Protein 2DU3 (pdb70)

Solvent-accessible surface area: 49743 Å² total

B-factor: mean 89.41, std 48.48, range [22.57, 200.54]

Sequence (999 aa):
MKFDPQKYRELAEKDFEAAWKAGKEILAERSPNELYPRVGFSFGKEHPLFATIQRLREAYLSIGFSEVVNPLIVEDVHVKKQFGREALAVLDRCFYLATLPKPNVGISAEKIRQIEAITKREVDSKPLQEIFHRYKKGEIDGDDLSYLIAEVLDVDDITAVKILDEVFPEFKELKPISSTLTLRSHMTTGWFITLSHIADKLPLPIKLFSIDRCFRREQGEDATRLYTYFSASCVLVDEELSVDDGKAVAEALLRQFGFENFRFRKDEKRSKYYIPDTQTEVFAFHPKLVGSSTKYSDGWIEIATFGIYSPTALAEYDIPYPVMNLGLGVERLAMILYGYDDVRKMVYPQIHGEIKLSDLDIAREIKVKEVPQTAVGLKIAQSIVETAEKHASEPSPCSFLAFEGEMMGRNVRVYVVEEEENTKLCGPAYANEVVVYKGDIYGIPKTKKWRSFFEEGVPTGIRYIDGFAYYAARKVEEAAMREQEEVKVKARIVENLSDINLYIHENVRRYILWKKGKIDVRGPLFVTVKAEIEMKFDPQKYRELAEKDFEAAWKAGKEILAERSPNELYPRVGFSFGKEHPLFATIQRLREAYLSIGFSEVVNPLIVEDVHVKKQFGREALAVLDRCFYLATLPKPNLKPISSTLTLRSHMTTGWFITLSHIADKLPLPIKLFSIDRCFRREQGEDATRLYTYFSASCVLVDEELSVDDGKAVAEALLRQFGFENFRFRKDEKRSKYYIPDTQTEVFAFHPKLVGSSTKYSDGWIEIATFGIYSPTALAEYDIPYPVMNLGLGVERLAMILYGYDDVRKMVYPQIHGEIKLSDLDIAREIKVKEVPQTAVGLKIAQSIVETAEKHASEPSPCSFLAFEGEMMGRNVRVYVVEEEENTKLCGPAYANEVVVYKGDIYGIPKTKKWRSFFEEGVPTGIRYIDGFAYYAARKVEEAAMREQEEVKVKARIVENLSDINLYIHENVRRYILWKKGKIDVRGPLFVTVKAEIE

Secondary structure (DSSP, 8-state):
----HHHHHHHHHH-HHHHHHHGGGGS----GGGSTTSS--------HHHHHHHHHHHHHHHTT-EE-----EEETHHHHHHHGGGHHHHHTTS-EEEEPPPP-TTGGGTTTTTTS----SS---S-TTTTTTHHHHS--SGGGTTTTTTSSS-SGGGSHHHHHHTT-TTTTT---EEEEEEE-SSHHHHHHHHHHTTTTTSPSSEEEEEEEEEE---TT-SSS--SEEEEEEEEEE-SS--HHHHHHHHHHHHGGGT--EEEEEE-TT--TTB-TTT-EEEEEEEEEEET-SSS-TEEEEEEEEEEEB-HHHHHTTT--S-EEEEEEEHHHHHHHHTT-S-HHHHH-TTTTT-----HHHHHHH-EESS--SSHHHHHHHHHHHHHHHHSSSPBSSEEEEEEEEESSSSEEEEEEEE-SSSSBSS-TTTT-EEEEETTEEEEE---GGGHHHHHHSEEEEEEHHHHHHHHHHHHHHHHTTTT-SEEEEEEEEE-SGGGGTEE--HHHHHHHHHTT--EE--EEEEEEEEEEE-/----HHHHHHHHHH-HHHHHHHGGGGS----GGGSTTSS--------HHHHHHHHHHHHHHHTTPEE-----EEETHHHHHHHGGGHHHHHTTS-EEEE--------EEEEEEE-SSTHHHHHHHHHTTTTTSPSPEEEEEEEEEE--STT-SSS--SEEEEEEEEEE-SS--HHHHHHHHHHHHHTTT--EEEEEE-TT--TTB-TT--EEEEEE-GGGTT-SSGGGGSEEEEEEEEEB-HHHHHTTT--S-EEEEEEEHHHHHHHHHT-S-HHHHH-TTTTT-----HHHHHHT-EESS--SSHHHHHHHHHHHHHHHHHSSSBSSEEEEEEEEEETTEEEEEEEEE-SSSSBSS-TTTT-EEEEETTEEEEE---GGGHHHHHHSEEEEEEHHHHHHHHHHHHHHHHHTTT-SEEEEEEEEE-SSGGGTEE--HHHHHHHHHTT--EE--EEEEEEEEEEE-

Foldseek 3Di:
DDDDPVVLVVCCVPPVVVSVVCVCVVDDDDFFCRDPPLDDDDDDDDALLVVLVVVLVVLLVVVPAAEDDFDFKAQLVLLCLQFPPCSVVQCVFWDFDWAWAFFDCDDVPPVVAVVDDQDDPPLDFDDVVVVNVCSNPDDDDLCLQPCEVPPSNDGGVPCSVVVCVVRPCRVVPIDIDTDRITGAQACVSGVLVVCLVPLPPDDPWHKHWYWDKTATHDPNDVQGHDGMFIKGKMKTWHADDALVVVVVSCCSRVVSLAWDDKDKDFDPCQGRQFDGRFWIWMKTFHPLQDCNPDPSNVRIDGFWIKGKTDVSSSVSSPNPTIMIMIIGTSLVSSCSSVPHDGSCCSRPVVVVVNDDDALSRVLNQKGFQFAAPDPVLSVQLVQQVVVCVVFVFAFPFDKDFRDWADDPNWTKTKMKGAHDGPGGSWFPQQFFWWWGDPLETAGGDPDPVCPVRVPHTGTSPAHLSSSVSRVVSNQVNVCVVVVHFKDKDWQFKDDFLVSSSIDGDPVSVVVSVSVVYYYHHTGTTTIMMMMGID/DDDDPVCLVVVCVVPVVVSVVCVVVPDDDDFFCVDPPLDDDDDDDDALLVVLVVLLVVLLVVVPAAEDDFDFKAQLVLLCLQQPPCSVVVCVFWDFDWDDDPPCPDTHTDRITGAAACVSGVLVVCLVPLVPDDPWHKHWYWDKGATCVVVDVQVHDGMFIKTKMKTWDADDALVVVVVSCCSSCVSLAWDDKDKDFDVVQGRQFDGRSKIWIKTFHPLQQCPPDPCNPRIDTWWIKGKTDCSNSVVSPNDTIMIMIIGTSLVSSCSSVPHDDSCCRPPVVVVVNDDDALSRQLNQKGFQFAAPDPVLRVQLVQLVVVCVPQQAPFPQDKDWRDWQDDPPWIKIKMKGDHDHGDGSWFPQQFFFWWGDPLEIETGDPDPVCVCRPVVTGTNPAHQSNSQSRVVSNVVVVCVVVVHFKDKDWAFKDDFQVSRRIDGDPVSVVVSVSVPYYYYHIGTGGIIMMMTID

Structure (mmCIF, N/CA/C/O backbone):
data_2DU3
#
_entry.id   2DU3
#
_cell.length_a   149.115
_cell.length_b   149.115
_cell.length_c   153.909
_cell.angle_alpha   90.00
_cell.angle_beta   90.00
_cell.angle_gamma   120.00
#
_symmetry.space_group_name_H-M   'P 31 2 1'
#
loop_
_entity.id
_entity.type
_entity.pdbx_description
1 polymer tRNA
2 polymer 'O-phosphoseryl-tRNA synthetase'
3 non-polymer PHOSPHOSERINE
4 water water
#
loop_
_atom_site.group_PDB
_atom_site.id
_atom_site.type_symbol
_atom_site.label_atom_id
_atom_site.label_alt_id
_atom_site.label_comp_id
_atom_site.label_asym_id
_atom_site.label_entity_id
_atom_site.label_seq_id
_atom_site.pdbx_PDB_ins_code
_atom_site.Cartn_x
_atom_site.Cartn_y
_atom_site.Cartn_z
_atom_site.occupancy
_atom_site.B_iso_or_equiv
_atom_site.auth_seq_id
_atom_site.auth_comp_id
_atom_site.auth_asym_id
_atom_site.auth_atom_id
_atom_site.pdbx_PDB_model_num
ATOM 1521 N N . MET B 2 1 ? 33.831 31.658 10.429 1.00 60.87 1 MET A N 1
ATOM 1522 C CA . MET B 2 1 ? 33.048 31.398 11.671 1.00 61.91 1 MET A CA 1
ATOM 1523 C C . MET B 2 1 ? 33.775 31.876 12.925 1.00 59.95 1 MET A C 1
ATOM 1524 O O . MET B 2 1 ? 34.997 32.057 12.923 1.00 59.29 1 MET A O 1
ATOM 1529 N N . LYS B 2 2 ? 33.030 32.085 14.004 1.00 52.59 2 LYS A N 1
ATOM 1530 C CA . LYS B 2 2 ? 33.679 32.491 15.233 1.00 56.93 2 LYS A CA 1
ATOM 1531 C C . LYS B 2 2 ? 34.273 31.255 15.907 1.00 57.95 2 LYS A C 1
ATOM 1532 O O . LYS B 2 2 ? 33.921 30.120 15.579 1.00 59.40 2 LYS A O 1
ATOM 1538 N N . PHE B 2 3 ? 35.190 31.487 16.834 1.00 49.71 3 PHE A N 1
ATOM 1539 C CA . PHE B 2 3 ? 35.878 30.414 17.520 1.00 39.51 3 PHE A CA 1
ATOM 1540 C C . PHE B 2 3 ? 36.008 30.799 18.960 1.00 42.70 3 PHE A C 1
ATOM 1541 O O . PHE B 2 3 ? 35.662 31.916 19.329 1.00 54.20 3 PHE A O 1
ATOM 1549 N N . ASP B 2 4 ? 36.530 29.890 19.778 1.00 52.74 4 ASP A N 1
ATOM 1550 C CA . ASP B 2 4 ? 36.682 30.175 21.204 1.00 53.54 4 ASP A CA 1
ATOM 1551 C C . ASP B 2 4 ? 38.075 30.676 21.569 1.00 45.44 4 ASP A C 1
ATOM 1552 O O . ASP B 2 4 ? 39.077 29.990 21.368 1.00 48.56 4 ASP A O 1
ATOM 1557 N N . PRO B 2 5 ? 38.158 31.896 22.090 1.00 47.30 5 PRO A N 1
ATOM 1558 C CA . PRO B 2 5 ? 39.476 32.416 22.461 1.00 58.64 5 PRO A CA 1
ATOM 1559 C C . PRO B 2 5 ? 40.233 31.561 23.480 1.00 54.90 5 PRO A C 1
ATOM 1560 O O . PRO B 2 5 ? 41.376 31.192 23.230 1.00 48.54 5 PRO A O 1
ATOM 1564 N N . GLN B 2 6 ? 39.596 31.238 24.607 1.00 54.05 6 GLN A N 1
ATOM 1565 C CA . GLN B 2 6 ? 40.241 30.432 25.647 1.00 57.01 6 GLN A CA 1
ATOM 1566 C C . GLN B 2 6 ? 40.785 29.105 25.116 1.00 53.51 6 GLN A C 1
ATOM 1567 O O . GLN B 2 6 ? 41.906 28.724 25.433 1.00 53.04 6 GLN A O 1
ATOM 1573 N N . LYS B 2 7 ? 39.984 28.399 24.325 1.00 46.12 7 LYS A N 1
ATOM 1574 C CA . LYS B 2 7 ? 40.410 27.127 23.756 1.00 48.99 7 LYS A CA 1
ATOM 1575 C C . LYS B 2 7 ? 41.711 27.353 22.970 1.00 55.12 7 LYS A C 1
ATOM 1576 O O . LYS B 2 7 ? 42.719 26.700 23.228 1.00 72.72 7 LYS A O 1
ATOM 1582 N N . TYR B 2 8 ? 41.698 28.290 22.027 1.00 53.10 8 TYR A N 1
ATOM 1583 C CA . TYR B 2 8 ? 42.893 28.573 21.236 1.00 56.24 8 TYR A CA 1
ATOM 1584 C C . TYR B 2 8 ? 44.095 29.003 22.072 1.00 50.17 8 TYR A C 1
ATOM 1585 O O . TYR B 2 8 ? 45.218 28.602 21.776 1.00 45.14 8 TYR A O 1
ATOM 1594 N N . ARG B 2 9 ? 43.867 29.801 23.111 1.00 41.47 9 ARG A N 1
ATOM 1595 C CA . ARG B 2 9 ? 44.959 30.234 23.979 1.00 53.75 9 ARG A CA 1
ATOM 1596 C C . ARG B 2 9 ? 45.627 29.026 24.625 1.00 59.17 9 ARG A C 1
ATOM 1597 O O . ARG B 2 9 ? 46.856 28.874 24.539 1.00 57.75 9 ARG A O 1
ATOM 1605 N N . GLU B 2 10 ? 44.818 28.161 25.249 1.00 55.67 10 GLU A N 1
ATOM 1606 C CA . GLU B 2 10 ? 45.363 27.003 25.943 1.00 56.55 10 GLU A CA 1
ATOM 1607 C C . GLU B 2 10 ? 45.973 25.939 25.047 1.00 52.54 10 GLU A C 1
ATOM 1608 O O . GLU B 2 10 ? 46.906 25.257 25.458 1.00 65.65 10 GLU A O 1
ATOM 1614 N N . LEU B 2 11 ? 45.489 25.818 23.819 1.00 53.56 11 LEU A N 1
ATOM 1615 C CA . LEU B 2 11 ? 46.073 24.856 22.883 1.00 51.47 11 LEU A CA 1
ATOM 1616 C C . LEU B 2 11 ? 47.341 25.460 22.260 1.00 55.67 11 LEU A C 1
ATOM 1617 O O . LEU B 2 11 ? 48.286 24.749 21.920 1.00 63.59 11 LEU A O 1
ATOM 1622 N N . ALA B 2 12 ? 47.359 26.779 22.114 1.00 57.14 12 ALA A N 1
ATOM 1623 C CA . ALA B 2 12 ? 48.501 27.447 21.515 1.00 60.12 12 ALA A CA 1
ATOM 1624 C C . ALA B 2 12 ? 49.679 27.546 22.470 1.00 58.12 12 ALA A C 1
ATOM 1625 O O . ALA B 2 12 ? 50.835 27.536 22.046 1.00 58.52 12 ALA A O 1
ATOM 1627 N N . GLU B 2 13 ? 49.384 27.648 23.759 1.00 61.55 13 GLU A N 1
ATOM 1628 C CA . GLU B 2 13 ? 50.432 27.740 24.770 1.00 57.21 13 GLU A CA 1
ATOM 1629 C C . GLU B 2 13 ? 51.233 26.435 24.843 1.00 61.87 13 GLU A C 1
ATOM 1630 O O . GLU B 2 13 ? 52.401 26.440 25.236 1.00 64.81 13 GLU A O 1
ATOM 1636 N N . LYS B 2 14 ? 50.599 25.326 24.461 1.00 55.47 14 LYS A N 1
ATOM 1637 C CA . LYS B 2 14 ? 51.238 24.020 24.514 1.00 57.07 14 LYS A CA 1
ATOM 1638 C C . LYS B 2 14 ? 51.753 23.518 23.168 1.00 66.40 14 LYS A C 1
ATOM 1639 O O . LYS B 2 14 ? 52.919 23.137 23.046 1.00 72.55 14 LYS A O 1
ATOM 1645 N N . ASP B 2 15 ? 50.881 23.489 22.166 1.00 57.41 15 ASP A N 1
ATOM 1646 C CA . ASP B 2 15 ? 51.269 23.012 20.842 1.00 50.53 15 ASP A CA 1
ATOM 1647 C C . ASP B 2 15 ? 50.920 24.071 19.774 1.00 56.16 15 ASP A C 1
ATOM 1648 O O . ASP B 2 15 ? 49.873 24.009 19.122 1.00 60.79 15 ASP A O 1
ATOM 1653 N N . PHE B 2 16 ? 51.819 25.038 19.600 1.00 57.35 16 PHE A N 1
ATOM 1654 C CA . PHE B 2 16 ? 51.615 26.128 18.651 1.00 57.11 16 PHE A CA 1
ATOM 1655 C C . PHE B 2 16 ? 51.283 25.724 17.219 1.00 50.08 16 PHE A C 1
ATOM 1656 O O . PHE B 2 16 ? 50.260 26.144 16.678 1.00 53.03 16 PHE A O 1
ATOM 1664 N N . GLU B 2 17 ? 52.152 24.939 16.591 1.00 51.14 17 GLU A N 1
ATOM 1665 C CA . GLU B 2 17 ? 51.906 24.516 15.212 1.00 57.30 17 GLU A CA 1
ATOM 1666 C C . GLU B 2 17 ? 50.505 23.938 15.035 1.00 58.32 17 GLU A C 1
ATOM 1667 O O . GLU B 2 17 ? 49.799 24.296 14.102 1.00 54.99 17 GLU A O 1
ATOM 1673 N N . ALA B 2 18 ? 50.094 23.057 15.939 1.00 56.81 18 ALA A N 1
ATOM 1674 C CA . ALA B 2 18 ? 48.773 22.454 15.825 1.00 57.48 18 ALA A CA 1
ATOM 1675 C C . ALA B 2 18 ? 47.682 23.515 15.783 1.00 60.13 18 ALA A C 1
ATOM 1676 O O . ALA B 2 18 ? 46.777 23.440 14.959 1.00 59.72 18 ALA A O 1
ATOM 1678 N N . ALA B 2 19 ? 47.768 24.501 16.670 1.00 47.28 19 ALA A N 1
ATOM 1679 C CA . ALA B 2 19 ? 46.775 25.560 16.712 1.00 52.66 19 ALA A CA 1
ATOM 1680 C C . ALA B 2 19 ? 46.805 26.391 15.416 1.00 61.07 19 ALA A C 1
ATOM 1681 O O . ALA B 2 19 ? 45.761 26.630 14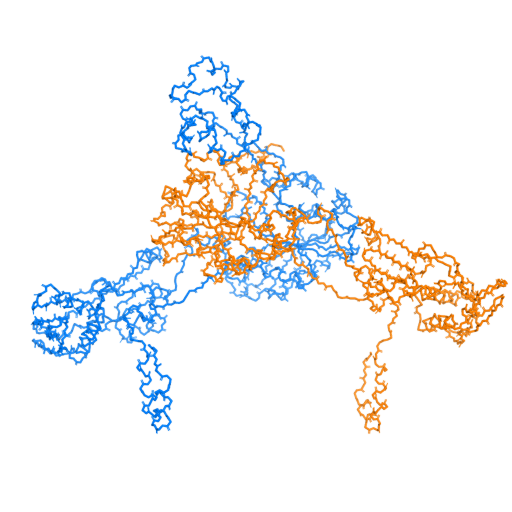.790 1.00 47.06 19 ALA A O 1
ATOM 1683 N N . TRP B 2 20 ? 48.005 26.815 15.021 1.00 52.14 20 TRP A N 1
ATOM 1684 C CA . TRP B 2 20 ? 48.194 27.603 13.809 1.00 56.47 20 TRP A CA 1
ATOM 1685 C C . TRP B 2 20 ? 47.564 26.902 12.613 1.00 58.08 20 TRP A C 1
ATOM 1686 O O . TRP B 2 20 ? 46.779 27.495 11.875 1.00 62.59 20 TRP A O 1
ATOM 1697 N N . LYS B 2 21 ? 47.903 25.633 12.428 1.00 60.22 21 LYS A N 1
ATOM 1698 C CA . LYS B 2 21 ? 47.367 24.871 11.312 1.00 61.63 21 LYS A CA 1
ATOM 1699 C C . LYS B 2 21 ? 45.847 24.747 11.408 1.00 52.35 21 LYS A C 1
ATOM 1700 O O . LYS B 2 21 ? 45.148 24.826 10.403 1.00 55.66 21 LYS A O 1
ATOM 1706 N N . ALA B 2 22 ? 45.336 24.569 12.619 1.00 49.49 22 ALA A N 1
ATOM 1707 C CA . ALA B 2 22 ? 43.898 24.442 12.820 1.00 51.18 22 ALA A CA 1
ATOM 1708 C C . ALA B 2 22 ? 43.147 25.737 12.483 1.00 63.10 22 ALA A C 1
ATOM 1709 O O . ALA B 2 22 ? 41.934 25.713 12.239 1.00 50.45 22 ALA A O 1
ATOM 1711 N N . GLY B 2 23 ? 43.865 26.861 12.473 1.00 53.82 23 GLY A N 1
ATOM 1712 C CA . GLY B 2 23 ? 43.243 28.137 12.148 1.00 59.74 23 GLY A CA 1
ATOM 1713 C C . GLY B 2 23 ? 42.425 28.154 10.855 1.00 51.61 23 GLY A C 1
ATOM 1714 O O . GLY B 2 23 ? 41.438 28.883 10.746 1.00 48.79 23 GLY A O 1
ATOM 1715 N N . LYS B 2 24 ? 42.825 27.347 9.878 1.00 44.78 24 LYS A N 1
ATOM 1716 C CA . LYS B 2 24 ? 42.125 27.280 8.608 1.00 45.13 24 LYS A CA 1
ATOM 1717 C C . LYS B 2 24 ? 40.640 26.992 8.779 1.00 51.77 24 LYS A C 1
ATOM 1718 O O . LYS B 2 24 ? 39.843 27.253 7.879 1.00 55.78 24 LYS A O 1
ATOM 1724 N N . GLU B 2 25 ? 40.261 26.454 9.930 1.00 50.42 25 GLU A N 1
ATOM 1725 C CA . GLU B 2 25 ? 38.855 26.133 10.163 1.00 52.86 25 GLU A CA 1
ATOM 1726 C C . GLU B 2 25 ? 37.969 27.359 10.240 1.00 52.31 25 GLU A C 1
ATOM 1727 O O . GLU B 2 25 ? 36.788 27.273 9.958 1.00 58.90 25 GLU A O 1
ATOM 1733 N N . ILE B 2 26 ? 38.518 28.503 10.626 1.00 55.31 26 ILE A N 1
ATOM 1734 C CA . ILE B 2 26 ? 37.678 29.685 10.737 1.00 54.03 26 ILE A CA 1
ATOM 1735 C C . ILE B 2 26 ? 37.437 30.425 9.417 1.00 51.47 26 ILE A C 1
ATOM 1736 O O . ILE B 2 26 ? 36.636 31.353 9.374 1.00 54.72 26 ILE A O 1
ATOM 1741 N N . LEU B 2 27 ? 38.124 30.014 8.351 1.00 40.09 27 LEU A N 1
ATOM 1742 C CA . LEU B 2 27 ? 37.946 30.614 7.027 1.00 48.46 27 LEU A CA 1
ATOM 1743 C C . LEU B 2 27 ? 36.613 30.170 6.442 1.00 53.52 27 LEU A C 1
ATOM 1744 O O . LEU B 2 27 ? 36.062 29.140 6.826 1.00 53.58 27 LEU A O 1
ATOM 1749 N N . ALA B 2 28 ? 36.105 30.935 5.487 1.00 55.62 28 ALA A N 1
ATOM 1750 C CA . ALA B 2 28 ? 34.839 30.588 4.866 1.00 51.94 28 ALA A CA 1
ATOM 1751 C C . ALA B 2 28 ? 35.081 29.825 3.573 1.00 54.67 28 ALA A C 1
ATOM 1752 O O . ALA B 2 28 ? 35.992 30.164 2.810 1.00 58.93 28 ALA A O 1
ATOM 1754 N N . GLU B 2 29 ? 34.293 28.776 3.347 1.00 57.16 29 GLU A N 1
ATOM 1755 C CA . GLU B 2 29 ? 34.384 28.007 2.104 1.00 64.88 29 GLU A CA 1
ATOM 1756 C C . GLU B 2 29 ? 33.394 28.717 1.182 1.00 62.33 29 GLU A C 1
ATOM 1757 O O . GLU B 2 29 ? 32.186 28.653 1.405 1.00 66.20 29 GLU A O 1
ATOM 1763 N N . ARG B 2 30 ? 33.903 29.405 0.166 1.00 47.35 30 ARG A N 1
ATOM 1764 C CA . ARG B 2 30 ? 33.056 30.162 -0.754 1.00 63.82 30 ARG A CA 1
ATOM 1765 C C . ARG B 2 30 ? 32.570 29.355 -1.958 1.00 65.29 30 ARG A C 1
ATOM 1766 O O . ARG B 2 30 ? 33.334 28.567 -2.518 1.00 62.01 30 ARG A O 1
ATOM 1774 N N . SER B 2 31 ? 31.308 29.564 -2.351 1.00 58.08 31 SER A N 1
ATOM 1775 C CA . SER B 2 31 ? 30.738 28.908 -3.533 1.00 63.42 31 SER A CA 1
ATOM 1776 C C . SER B 2 31 ? 31.268 29.727 -4.727 1.00 60.38 31 SER A C 1
ATOM 1777 O O . SER B 2 31 ? 31.739 30.848 -4.548 1.00 58.00 31 SER A O 1
ATOM 1780 N N . PRO B 2 32 ? 31.167 29.197 -5.957 1.00 63.10 32 PRO A N 1
ATOM 1781 C CA . PRO B 2 32 ? 31.668 29.888 -7.156 1.00 61.91 32 PRO A CA 1
ATOM 1782 C C . PRO B 2 32 ? 31.364 31.375 -7.377 1.00 61.14 32 PRO A C 1
ATOM 1783 O O . PRO B 2 32 ? 32.229 32.121 -7.836 1.00 51.84 32 PRO A O 1
ATOM 1787 N N . ASN B 2 33 ? 30.157 31.823 -7.066 1.00 54.95 33 ASN A N 1
ATOM 1788 C CA . ASN B 2 33 ? 29.856 33.233 -7.281 1.00 55.22 33 ASN A CA 1
ATOM 1789 C C . ASN B 2 33 ? 30.296 34.116 -6.114 1.00 59.42 33 ASN A C 1
ATOM 1790 O O . ASN B 2 33 ? 30.022 35.315 -6.099 1.00 61.91 33 ASN A O 1
ATOM 1795 N N . GLU B 2 34 ? 30.977 33.528 -5.135 1.00 60.26 34 GLU A N 1
ATOM 1796 C CA . GLU B 2 34 ? 31.442 34.295 -3.988 1.00 50.19 34 GLU A CA 1
ATOM 1797 C C . GLU B 2 34 ? 32.947 34.470 -4.080 1.00 50.57 34 GLU A C 1
ATOM 1798 O O . GLU B 2 34 ? 33.572 35.003 -3.161 1.00 56.56 34 GLU A O 1
ATOM 1804 N N . LEU B 2 35 ? 33.520 34.013 -5.190 1.00 40.59 35 LEU A N 1
ATOM 1805 C CA . LEU B 2 35 ? 34.962 34.119 -5.436 1.00 48.64 35 LEU A CA 1
ATOM 1806 C C . LEU B 2 35 ? 35.373 35.308 -6.337 1.00 56.54 35 LEU A C 1
ATOM 1807 O O . LEU B 2 35 ? 34.692 35.651 -7.306 1.00 57.08 35 LEU A O 1
ATOM 1812 N N . TYR B 2 36 ? 36.496 35.932 -6.013 1.00 46.52 36 TYR A N 1
ATOM 1813 C CA . TYR B 2 36 ? 37.014 37.036 -6.814 1.00 51.68 36 TYR A CA 1
ATOM 1814 C C . TYR B 2 36 ? 37.261 36.506 -8.240 1.00 45.83 36 TYR A C 1
ATOM 1815 O O . TYR B 2 36 ? 37.705 35.379 -8.405 1.00 59.40 36 TYR A O 1
ATOM 1824 N N . PRO B 2 37 ? 37.008 37.313 -9.285 1.00 50.66 37 PRO A N 1
ATOM 1825 C CA . PRO B 2 37 ? 36.508 38.694 -9.319 1.00 45.05 37 PRO A CA 1
ATOM 1826 C C . PRO B 2 37 ? 34.982 38.819 -9.330 1.00 49.92 37 PRO A C 1
ATOM 1827 O O . PRO B 2 37 ? 34.447 39.877 -9.654 1.00 54.90 37 PRO A O 1
ATOM 1831 N N . ARG B 2 38 ? 34.276 37.749 -8.991 1.00 50.95 38 ARG A N 1
ATOM 1832 C CA . ARG B 2 38 ? 32.821 37.820 -8.975 1.00 45.90 38 ARG A CA 1
ATOM 1833 C C . ARG B 2 38 ? 32.274 38.654 -7.807 1.00 52.43 38 ARG A C 1
ATOM 1834 O O . ARG B 2 38 ? 31.139 39.115 -7.855 1.00 50.74 38 ARG A O 1
ATOM 1842 N N . VAL B 2 39 ? 33.065 38.829 -6.752 1.00 46.79 39 VAL A N 1
ATOM 1843 C CA . VAL B 2 39 ? 32.646 39.691 -5.648 1.00 42.22 39 VAL A CA 1
ATOM 1844 C C . VAL B 2 39 ? 33.546 40.930 -5.734 1.00 43.52 39 VAL A C 1
ATOM 1845 O O . VAL B 2 39 ? 34.686 40.841 -6.200 1.00 47.04 39 VAL A O 1
ATOM 1849 N N . GLY B 2 40 ? 33.030 42.076 -5.302 1.00 43.96 40 GLY A N 1
ATOM 1850 C CA . GLY B 2 40 ? 33.795 43.314 -5.340 1.00 45.15 40 GLY A CA 1
ATOM 1851 C C . GLY B 2 40 ? 33.240 44.437 -4.467 1.00 52.95 40 GLY A C 1
ATOM 1852 O O . GLY B 2 40 ? 32.222 44.305 -3.783 1.00 56.05 40 GLY A O 1
ATOM 1853 N N . PHE B 2 41 ? 33.954 45.548 -4.452 1.00 52.81 41 PHE A N 1
ATOM 1854 C CA . PHE B 2 41 ? 33.523 46.722 -3.717 1.00 47.95 41 PHE A CA 1
ATOM 1855 C C . PHE B 2 41 ? 33.406 47.773 -4.815 1.00 53.02 41 PHE A C 1
ATOM 1856 O O . PHE B 2 41 ? 34.087 47.701 -5.839 1.00 53.92 41 PHE A O 1
ATOM 1864 N N . SER B 2 42 ? 32.540 48.747 -4.623 1.00 63.76 42 SER A N 1
ATOM 1865 C CA . SER B 2 42 ? 32.401 49.781 -5.627 1.00 61.73 42 SER A CA 1
ATOM 1866 C C . SER B 2 42 ? 32.656 51.116 -4.959 1.00 51.83 42 SER A C 1
ATOM 1867 O O . SER B 2 42 ? 32.793 51.202 -3.742 1.00 63.82 42 SER A O 1
ATOM 1870 N N . PHE B 2 43 ? 32.735 52.157 -5.766 1.00 45.12 43 PHE A N 1
ATOM 1871 C CA . PHE B 2 43 ? 32.967 53.491 -5.260 1.00 35.86 43 PHE A CA 1
ATOM 1872 C C . PHE B 2 43 ? 32.525 54.448 -6.350 1.00 38.74 43 PHE A C 1
ATOM 1873 O O . PHE B 2 43 ? 32.594 54.115 -7.539 1.00 46.27 43 PHE A O 1
ATOM 1881 N N . GLY B 2 44 ? 32.069 55.632 -5.949 1.00 40.20 44 GLY A N 1
ATOM 1882 C CA . GLY B 2 44 ? 31.625 56.602 -6.921 1.00 37.94 44 GLY A CA 1
ATOM 1883 C C . GLY B 2 44 ? 32.766 57.372 -7.539 1.00 32.55 44 GLY A C 1
ATOM 1884 O O . GLY B 2 44 ? 33.770 57.589 -6.886 1.00 44.38 44 GLY A O 1
ATOM 1885 N N . LYS B 2 45 ? 32.605 57.788 -8.795 1.00 44.61 45 LYS A N 1
ATOM 1886 C CA . LYS B 2 45 ? 33.618 58.572 -9.507 1.00 36.38 45 LYS A CA 1
ATOM 1887 C C . LYS B 2 45 ? 33.169 60.027 -9.641 1.00 44.63 45 LYS A C 1
ATOM 1888 O O . LYS B 2 45 ? 31.980 60.331 -9.606 1.00 45.62 45 LYS A O 1
ATOM 1894 N N . GLU B 2 46 ? 34.138 60.918 -9.801 1.00 49.19 46 GLU A N 1
ATOM 1895 C CA . GLU B 2 46 ? 33.892 62.345 -9.960 1.00 32.33 46 GLU A CA 1
ATOM 1896 C C . GLU B 2 46 ? 33.791 62.648 -11.432 1.00 49.28 46 GLU A C 1
ATOM 1897 O O . GLU B 2 46 ? 34.432 61.971 -12.252 1.00 38.21 46 GLU A O 1
ATOM 1903 N N . HIS B 2 47 ? 33.020 63.680 -11.773 1.00 37.77 47 HIS A N 1
ATOM 1904 C CA . HIS B 2 47 ? 32.944 64.076 -13.164 1.00 32.26 47 HIS A CA 1
ATOM 1905 C C . HIS B 2 47 ? 34.112 65.066 -13.388 1.00 40.15 47 HIS A C 1
ATOM 1906 O O . HIS B 2 47 ? 34.374 65.932 -12.557 1.00 34.59 47 HIS A O 1
ATOM 1913 N N . PRO B 2 48 ? 34.835 64.934 -14.507 1.00 40.88 48 PRO A N 1
ATOM 1914 C CA . PRO B 2 48 ? 35.951 65.848 -14.759 1.00 39.42 48 PRO A CA 1
ATOM 1915 C C . PRO B 2 48 ? 35.644 67.351 -14.605 1.00 45.94 48 PRO A C 1
ATOM 1916 O O . PRO B 2 48 ? 36.461 68.093 -14.038 1.00 44.93 48 PRO A O 1
ATOM 1920 N N . LEU B 2 49 ? 34.485 67.801 -15.091 1.00 37.07 49 LEU A N 1
ATOM 1921 C CA . LEU B 2 49 ? 34.114 69.224 -14.986 1.00 35.13 49 LEU A CA 1
ATOM 1922 C C . LEU B 2 49 ? 34.069 69.713 -13.530 1.00 39.10 49 LEU A C 1
ATOM 1923 O O . LEU B 2 49 ? 34.742 70.690 -13.169 1.00 49.04 49 LEU A O 1
ATOM 1928 N N . PHE B 2 50 ? 33.278 69.042 -12.697 1.00 30.18 50 PHE A N 1
ATOM 1929 C CA . PHE B 2 50 ? 33.162 69.451 -11.302 1.00 42.27 50 PHE A CA 1
ATOM 1930 C C . PHE B 2 50 ? 34.469 69.259 -10.538 1.00 41.52 50 PHE A C 1
ATOM 1931 O O . PHE B 2 50 ? 34.742 69.992 -9.582 1.00 51.29 50 PHE A O 1
ATOM 1939 N N . ALA B 2 51 ? 35.280 68.283 -10.946 1.00 33.74 51 ALA A N 1
ATOM 1940 C CA . ALA B 2 51 ? 36.575 68.081 -10.278 1.00 44.22 51 ALA A CA 1
ATOM 1941 C C . ALA B 2 51 ? 37.405 69.342 -10.489 1.00 35.29 51 ALA A C 1
ATOM 1942 O O . ALA B 2 51 ? 37.950 69.894 -9.541 1.00 42.45 51 ALA A O 1
ATOM 1944 N N . THR B 2 52 ? 37.481 69.780 -11.745 1.00 31.65 52 THR A N 1
ATOM 1945 C CA . THR B 2 52 ? 38.223 70.974 -12.113 1.00 38.54 52 THR A CA 1
ATOM 1946 C C . THR B 2 52 ? 37.731 72.198 -11.369 1.00 41.72 52 THR A C 1
ATOM 1947 O O . THR B 2 52 ? 38.527 73.006 -10.886 1.00 45.09 52 THR A O 1
ATOM 1951 N N . ILE B 2 53 ? 36.416 72.348 -11.279 1.00 40.79 53 ILE A N 1
ATOM 1952 C CA . ILE B 2 53 ? 35.857 73.499 -10.581 1.00 28.28 53 ILE A CA 1
ATOM 1953 C C . ILE B 2 53 ? 36.320 73.569 -9.119 1.00 37.32 53 ILE A C 1
ATOM 1954 O O . ILE B 2 53 ? 36.638 74.656 -8.601 1.00 30.78 53 ILE A O 1
ATOM 1959 N N . GLN B 2 54 ? 36.371 72.409 -8.463 1.00 38.53 54 GLN A N 1
ATOM 1960 C CA . GLN B 2 54 ? 36.782 72.342 -7.060 1.00 43.23 54 GLN A CA 1
ATOM 1961 C C . GLN B 2 54 ? 38.243 72.694 -6.908 1.00 49.52 54 GLN A C 1
ATOM 1962 O O . GLN B 2 54 ? 38.647 73.319 -5.924 1.00 45.95 54 GLN A O 1
ATOM 1968 N N . ARG B 2 55 ? 39.036 72.292 -7.894 1.00 45.44 55 ARG A N 1
ATOM 1969 C CA . ARG B 2 55 ? 40.457 72.596 -7.874 1.00 43.20 55 ARG A CA 1
ATOM 1970 C C . ARG B 2 55 ? 40.659 74.103 -8.077 1.00 39.64 55 ARG A C 1
ATOM 1971 O O . ARG B 2 55 ? 41.493 74.729 -7.422 1.00 43.66 55 ARG A O 1
ATOM 1979 N N . LEU B 2 56 ? 39.886 74.668 -8.996 1.00 39.98 56 LEU A N 1
ATOM 1980 C CA . LEU B 2 56 ? 39.926 76.087 -9.281 1.00 35.72 56 LEU A CA 1
ATOM 1981 C C . LEU B 2 56 ? 39.519 76.852 -7.984 1.00 45.39 56 LEU A C 1
ATOM 1982 O O . LEU B 2 56 ? 40.087 77.899 -7.665 1.00 38.89 56 LEU A O 1
ATOM 1987 N N . ARG B 2 57 ? 38.546 76.327 -7.234 1.00 41.84 57 ARG A N 1
ATOM 1988 C CA . ARG B 2 57 ? 38.126 76.980 -5.991 1.00 43.64 57 ARG A CA 1
ATOM 1989 C C . ARG B 2 57 ? 39.314 77.037 -5.036 1.00 42.45 57 ARG A C 1
ATOM 1990 O O . ARG B 2 57 ? 39.599 78.065 -4.424 1.00 46.41 57 ARG A O 1
ATOM 1998 N N . GLU B 2 58 ? 39.989 75.904 -4.899 1.00 51.50 58 GLU A N 1
ATOM 1999 C CA . GLU B 2 58 ? 41.151 75.799 -4.033 1.00 48.28 58 GLU A CA 1
ATOM 2000 C C . GLU B 2 58 ? 42.282 76.714 -4.492 1.00 47.19 58 GLU A C 1
ATOM 2001 O O . GLU B 2 58 ? 42.965 77.317 -3.667 1.00 46.92 58 GLU A O 1
ATOM 2007 N N . ALA B 2 59 ? 42.475 76.821 -5.806 1.00 45.05 59 ALA A N 1
ATOM 2008 C CA . ALA B 2 59 ? 43.546 77.656 -6.358 1.00 47.15 59 ALA A CA 1
ATOM 2009 C C . ALA B 2 59 ? 43.304 79.152 -6.132 1.00 44.17 59 ALA A C 1
ATOM 2010 O O . ALA B 2 59 ? 44.217 79.864 -5.726 1.00 54.01 59 ALA A O 1
ATOM 2012 N N . TYR B 2 60 ? 42.090 79.636 -6.401 1.00 48.75 60 TYR A N 1
ATOM 2013 C CA . TYR B 2 60 ? 41.772 81.052 -6.171 1.00 40.83 60 TYR A CA 1
ATOM 2014 C C . TYR B 2 60 ? 41.878 81.369 -4.662 1.00 47.87 60 TYR A C 1
ATOM 2015 O O . TYR B 2 60 ? 42.381 82.424 -4.264 1.00 51.26 60 TYR A O 1
ATOM 2024 N N . LEU B 2 61 ? 41.412 80.452 -3.821 1.00 45.95 61 LEU A N 1
ATOM 2025 C CA . LEU B 2 61 ? 41.494 80.657 -2.378 1.00 53.03 61 LEU A CA 1
ATOM 2026 C C . LEU B 2 61 ? 42.946 80.720 -1.905 1.00 46.41 61 LEU A C 1
ATOM 2027 O O . LEU B 2 61 ? 43.316 81.571 -1.098 1.00 50.48 61 LEU A O 1
ATOM 2032 N N . SER B 2 62 ? 43.777 79.827 -2.421 1.00 48.31 62 SER A N 1
ATOM 2033 C CA . SER B 2 62 ? 45.169 79.810 -2.010 1.00 54.30 62 SER A CA 1
ATOM 2034 C C . SER B 2 62 ? 45.904 81.117 -2.345 1.00 45.36 62 SER A C 1
ATOM 2035 O O . SER B 2 62 ? 46.886 81.444 -1.691 1.00 56.37 62 SER A O 1
ATOM 2038 N N . ILE B 2 63 ? 45.439 81.870 -3.340 1.00 38.47 63 ILE A N 1
ATOM 2039 C CA . ILE B 2 63 ? 46.102 83.135 -3.651 1.00 39.37 63 ILE A CA 1
ATOM 2040 C C . ILE B 2 63 ? 45.399 84.370 -3.070 1.00 40.76 63 ILE A C 1
ATOM 2041 O O . ILE B 2 63 ? 45.615 85.486 -3.536 1.00 44.24 63 ILE A O 1
ATOM 2046 N N . GLY B 2 64 ? 44.546 84.162 -2.065 1.00 43.81 64 GLY A N 1
ATOM 2047 C CA . GLY B 2 64 ? 43.893 85.275 -1.382 1.00 28.55 64 GLY A CA 1
ATOM 2048 C C . GLY B 2 64 ? 42.557 85.861 -1.823 1.00 48.28 64 GLY A C 1
ATOM 2049 O O . GLY B 2 64 ? 42.133 86.879 -1.271 1.00 42.06 64 GLY A O 1
ATOM 2050 N N . PHE B 2 65 ? 41.897 85.253 -2.804 1.00 38.20 65 PHE A N 1
ATOM 2051 C CA . PHE B 2 65 ? 40.611 85.747 -3.248 1.00 37.75 65 PHE A CA 1
ATOM 2052 C C . PHE B 2 65 ? 39.479 85.101 -2.436 1.00 41.05 65 PHE A C 1
ATOM 2053 O O . PHE B 2 65 ? 39.581 83.943 -2.039 1.00 47.74 65 PHE A O 1
ATOM 2061 N N . SER B 2 66 ? 38.409 85.851 -2.170 1.00 46.05 66 SER A N 1
ATOM 2062 C CA . SER B 2 66 ? 37.281 85.306 -1.412 1.00 40.39 66 SER A CA 1
ATOM 2063 C C . SER B 2 66 ? 36.114 84.989 -2.311 1.00 43.30 66 SER A C 1
ATOM 2064 O O . SER B 2 66 ? 35.842 85.701 -3.287 1.00 40.47 66 SER A O 1
ATOM 2067 N N . GLU B 2 67 ? 35.425 83.905 -1.966 1.00 45.52 67 GLU A N 1
ATOM 2068 C CA . GLU B 2 67 ? 34.303 83.406 -2.757 1.00 47.27 67 GLU A CA 1
ATOM 2069 C C . GLU B 2 67 ? 33.026 84.228 -2.725 1.00 41.89 67 GLU A C 1
ATOM 2070 O O . GLU B 2 67 ? 32.596 84.725 -1.691 1.00 45.34 67 GLU A O 1
ATOM 2076 N N . VAL B 2 68 ? 32.381 84.285 -3.875 1.00 50.01 68 VAL A N 1
ATOM 2077 C CA . VAL B 2 68 ? 31.197 85.088 -4.030 1.00 37.97 68 VAL A CA 1
ATOM 2078 C C . VAL B 2 68 ? 30.184 84.489 -5.010 1.00 41.68 68 VAL A C 1
ATOM 2079 O O . VAL B 2 68 ? 30.529 83.655 -5.845 1.00 47.88 68 VAL A O 1
ATOM 2083 N N . VAL B 2 69 ? 28.929 84.905 -4.891 1.00 43.63 69 VAL A N 1
ATOM 2084 C CA . VAL B 2 69 ? 27.883 84.461 -5.809 1.00 40.88 69 VAL A CA 1
ATOM 2085 C C . VAL B 2 69 ? 27.364 85.734 -6.489 1.00 40.77 69 VAL A C 1
ATOM 2086 O O . VAL B 2 69 ? 26.859 86.610 -5.821 1.00 40.83 69 VAL A O 1
ATOM 2090 N N . ASN B 2 70 ? 27.491 85.846 -7.804 1.00 38.22 70 ASN A N 1
ATOM 2091 C CA . ASN B 2 70 ? 27.015 87.042 -8.495 1.00 35.00 70 ASN A CA 1
ATOM 2092 C C . ASN B 2 70 ? 25.668 86.823 -9.139 1.00 40.43 70 ASN A C 1
ATOM 2093 O O . ASN B 2 70 ? 25.283 85.688 -9.418 1.00 50.51 70 ASN A O 1
ATOM 2098 N N . PRO B 2 71 ? 24.930 87.918 -9.403 1.00 50.93 71 PRO A N 1
ATOM 2099 C CA . PRO B 2 71 ? 23.608 87.794 -10.043 1.00 40.63 71 PRO A CA 1
ATOM 2100 C C . PRO B 2 71 ? 23.782 87.071 -11.388 1.00 47.77 71 PRO A C 1
ATOM 2101 O O . PRO B 2 71 ? 24.763 87.295 -12.108 1.00 44.43 71 PRO A O 1
ATOM 2105 N N . LEU B 2 72 ? 22.832 86.207 -11.722 1.00 43.00 72 LEU A N 1
ATOM 2106 C CA . LEU B 2 72 ? 22.887 85.433 -12.959 1.00 47.14 72 LEU A CA 1
ATOM 2107 C C . LEU B 2 72 ? 21.772 85.899 -13.908 1.00 57.70 72 LEU A C 1
ATOM 2108 O O . LEU B 2 72 ? 21.970 86.028 -15.122 1.00 51.56 72 LEU A O 1
ATOM 2113 N N . ILE B 2 73 ? 20.590 86.126 -13.346 1.00 49.29 73 ILE A N 1
ATOM 2114 C CA . ILE B 2 73 ? 19.462 86.619 -14.120 1.00 51.47 73 ILE A CA 1
ATOM 2115 C C . ILE B 2 73 ? 19.538 88.142 -14.006 1.00 57.89 73 ILE A C 1
ATOM 2116 O O . ILE B 2 73 ? 19.509 88.684 -12.904 1.00 55.21 73 ILE A O 1
ATOM 2121 N N . VAL B 2 74 ? 19.640 88.833 -15.136 1.00 58.37 74 VAL A N 1
ATOM 2122 C CA . VAL B 2 74 ? 19.758 90.291 -15.113 1.00 60.68 74 VAL A CA 1
ATOM 2123 C C . VAL B 2 74 ? 19.029 91.053 -16.235 1.00 62.42 74 VAL A C 1
ATOM 2124 O O . VAL B 2 74 ? 18.944 90.585 -17.377 1.00 60.68 74 VAL A O 1
ATOM 2128 N N . GLU B 2 75 ? 18.502 92.228 -15.897 1.00 57.30 75 GLU A N 1
ATOM 2129 C CA . GLU B 2 75 ? 17.829 93.079 -16.884 1.00 67.07 75 GLU A CA 1
ATOM 2130 C C . GLU B 2 75 ? 18.873 93.420 -17.952 1.00 58.82 75 GLU A C 1
ATOM 2131 O O . GLU B 2 75 ? 20.014 93.718 -17.614 1.00 66.76 75 GLU A O 1
ATOM 2137 N N . ASP B 2 76 ? 18.497 93.395 -19.225 1.00 50.47 76 ASP A N 1
ATOM 2138 C CA . ASP B 2 76 ? 19.475 93.677 -20.277 1.00 61.05 76 ASP A CA 1
ATOM 2139 C C . ASP B 2 76 ? 20.012 95.098 -20.294 1.00 61.79 76 ASP A C 1
ATOM 2140 O O . ASP B 2 76 ? 20.894 95.424 -21.092 1.00 62.23 76 ASP A O 1
ATOM 2145 N N . VAL B 2 77 ? 19.496 95.944 -19.412 1.00 65.06 77 VAL A N 1
ATOM 2146 C CA . VAL B 2 77 ? 19.968 97.319 -19.351 1.00 69.00 77 VAL A CA 1
ATOM 2147 C C . VAL B 2 77 ? 21.415 97.339 -18.874 1.00 71.14 77 VAL A C 1
ATOM 2148 O O . VAL B 2 77 ? 22.172 98.263 -19.191 1.00 68.34 77 VAL A O 1
ATOM 2152 N N . HIS B 2 78 ? 21.792 96.314 -18.111 1.00 69.38 78 HIS A N 1
ATOM 2153 C CA . HIS B 2 78 ? 23.147 96.202 -17.581 1.00 69.48 78 HIS A CA 1
ATOM 2154 C C . HIS B 2 78 ? 24.181 95.991 -18.682 1.00 70.49 78 HIS A C 1
ATOM 2155 O O . HIS B 2 78 ? 25.308 96.484 -18.589 1.00 60.13 78 HIS A O 1
ATOM 2162 N N . VAL B 2 79 ? 23.798 95.265 -19.729 1.00 70.54 79 VAL A N 1
ATOM 2163 C CA . VAL B 2 79 ? 24.704 95.042 -20.848 1.00 71.20 79 VAL A CA 1
ATOM 2164 C C . VAL B 2 79 ? 24.881 96.379 -21.555 1.00 74.13 79 VAL A C 1
ATOM 2165 O O . VAL B 2 79 ? 25.945 96.676 -22.099 1.00 79.26 79 VAL A O 1
ATOM 2169 N N . LYS B 2 80 ? 23.831 97.192 -21.527 1.00 73.62 80 LYS A N 1
ATOM 2170 C CA . LYS B 2 80 ? 23.875 98.512 -22.140 1.00 70.54 80 LYS A CA 1
ATOM 2171 C C . LYS B 2 80 ? 24.722 99.480 -21.310 1.00 67.52 80 LYS A C 1
ATOM 2172 O O . LYS B 2 80 ? 25.543 100.207 -21.861 1.00 72.29 80 LYS A O 1
ATOM 2178 N N . LYS B 2 81 ? 24.548 99.486 -19.991 1.00 56.96 81 LYS A N 1
ATOM 2179 C CA . LYS B 2 81 ? 25.346 100.385 -19.152 1.00 61.86 81 LYS A CA 1
ATOM 2180 C C . LYS B 2 81 ? 26.816 99.996 -19.272 1.00 62.01 81 LYS A C 1
ATOM 2181 O O . LYS B 2 81 ? 27.713 100.814 -19.058 1.00 66.55 81 LYS A O 1
ATOM 2187 N N . GLN B 2 82 ? 27.055 98.741 -19.637 1.00 62.27 82 GLN A N 1
ATOM 2188 C CA . GLN B 2 82 ? 28.408 98.219 -19.738 1.00 62.85 82 GLN A CA 1
ATOM 2189 C C . GLN B 2 82 ? 29.092 98.273 -21.104 1.00 58.58 82 GLN A C 1
ATOM 2190 O O . GLN B 2 82 ? 30.300 98.464 -21.168 1.00 51.63 82 GLN A O 1
ATOM 2196 N N . PHE B 2 83 ? 28.342 98.106 -22.190 1.00 59.20 83 PHE A N 1
ATOM 2197 C CA . PHE B 2 83 ? 28.944 98.128 -23.528 1.00 72.00 83 PHE A CA 1
ATOM 2198 C C . PHE B 2 83 ? 28.690 99.400 -24.332 1.00 77.85 83 PHE A C 1
ATOM 2199 O O . PHE B 2 83 ? 29.440 99.725 -25.259 1.00 75.36 83 PHE A O 1
ATOM 2207 N N . GLY B 2 84 ? 27.629 100.115 -23.989 1.00 82.66 84 GLY A N 1
ATOM 2208 C CA . GLY B 2 84 ? 27.310 101.311 -24.733 1.00 86.37 84 GLY A CA 1
ATOM 2209 C C . GLY B 2 84 ? 26.575 100.907 -25.996 1.00 91.00 84 GLY A C 1
ATOM 2210 O O . GLY B 2 84 ? 25.647 100.100 -25.944 1.00 95.87 84 GLY A O 1
ATOM 2211 N N . ARG B 2 85 ? 27.005 101.445 -27.133 1.00 98.24 85 ARG A N 1
ATOM 2212 C CA . ARG B 2 85 ? 26.370 101.164 -28.422 1.00 101.57 85 ARG A CA 1
ATOM 2213 C C . ARG B 2 85 ? 26.632 99.739 -28.892 1.00 97.13 85 ARG A C 1
ATOM 2214 O O . ARG B 2 85 ? 25.762 99.113 -29.503 1.00 92.47 85 ARG A O 1
ATOM 2222 N N . GLU B 2 86 ? 27.830 99.235 -28.603 1.00 89.02 86 GLU A N 1
ATOM 2223 C CA . GLU B 2 86 ? 28.220 97.881 -28.987 1.00 89.38 86 GLU A CA 1
ATOM 2224 C C . GLU B 2 86 ? 27.305 96.838 -28.323 1.00 80.95 86 GLU A C 1
ATOM 2225 O O . GLU B 2 86 ? 27.300 95.667 -28.704 1.00 79.80 86 GLU A O 1
ATOM 2231 N N . ALA B 2 87 ? 26.530 97.276 -27.336 1.00 71.72 87 ALA A N 1
ATOM 2232 C CA . ALA B 2 87 ? 25.627 96.391 -26.609 1.00 73.51 87 ALA A CA 1
ATOM 2233 C C . ALA B 2 87 ? 24.773 95.496 -27.504 1.00 74.30 87 ALA A C 1
ATOM 2234 O O . ALA B 2 87 ? 24.626 94.303 -27.232 1.00 82.55 87 ALA A O 1
ATOM 2236 N N . LEU B 2 88 ? 24.215 96.066 -28.568 1.00 79.55 88 LEU A N 1
ATOM 2237 C CA . LEU B 2 88 ? 23.361 95.318 -29.492 1.00 79.45 88 LEU A CA 1
ATOM 2238 C C . LEU B 2 88 ? 24.023 94.072 -30.069 1.00 77.14 88 LEU A C 1
ATOM 2239 O O . LEU B 2 88 ? 23.381 93.031 -30.218 1.00 69.79 88 LEU A O 1
ATOM 2244 N N . ALA B 2 89 ? 25.308 94.172 -30.385 1.00 76.07 89 ALA A N 1
ATOM 2245 C CA . ALA B 2 89 ? 26.033 93.030 -30.926 1.00 72.14 89 ALA A CA 1
ATOM 2246 C C . ALA B 2 89 ? 26.066 91.926 -29.878 1.00 80.46 89 ALA A C 1
ATOM 2247 O O . ALA B 2 89 ? 25.977 90.738 -30.207 1.00 76.07 89 ALA A O 1
ATOM 2249 N N . VAL B 2 90 ? 26.197 92.334 -28.614 1.00 79.46 90 VAL A N 1
ATOM 2250 C CA . VAL B 2 90 ? 26.252 91.401 -27.493 1.00 67.53 90 VAL A CA 1
ATOM 2251 C C . VAL B 2 90 ? 24.910 90.729 -27.272 1.00 65.95 90 VAL A C 1
ATOM 2252 O O . VAL B 2 90 ? 24.791 89.513 -27.368 1.00 59.99 90 VAL A O 1
ATOM 2256 N N . LEU B 2 91 ? 23.899 91.529 -26.971 1.00 62.26 91 LEU A N 1
ATOM 2257 C CA . LEU B 2 91 ? 22.579 90.993 -26.723 1.00 63.04 91 LEU A CA 1
ATOM 2258 C C . LEU B 2 91 ? 22.105 90.022 -27.811 1.00 75.01 91 LEU A C 1
ATOM 2259 O O . LEU B 2 91 ? 21.253 89.158 -27.564 1.00 72.74 91 LEU A O 1
ATOM 2264 N N . ASP B 2 92 ? 22.665 90.135 -29.010 1.00 77.86 92 ASP A N 1
ATOM 2265 C CA . ASP B 2 92 ? 22.270 89.222 -30.071 1.00 85.88 92 ASP A CA 1
ATOM 2266 C C . ASP B 2 92 ? 22.835 87.822 -29.843 1.00 77.64 92 ASP A C 1
ATOM 2267 O O . ASP B 2 92 ? 22.437 86.869 -30.510 1.00 77.45 92 ASP A O 1
ATOM 2272 N N . ARG B 2 93 ? 23.752 87.705 -28.885 1.00 76.48 93 ARG A N 1
ATOM 2273 C CA . ARG B 2 93 ? 24.364 86.423 -28.538 1.00 72.09 93 ARG A CA 1
ATOM 2274 C C . ARG B 2 93 ? 23.805 85.914 -27.189 1.00 68.15 93 ARG A C 1
ATOM 2275 O O . ARG B 2 93 ? 24.245 84.880 -26.689 1.00 68.88 93 ARG A O 1
ATOM 2283 N N . CYS B 2 94 ? 22.840 86.639 -26.614 1.00 56.54 94 CYS A N 1
ATOM 2284 C CA . CYS B 2 94 ? 22.230 86.278 -25.322 1.00 57.36 94 CYS A CA 1
ATOM 2285 C C . CYS B 2 94 ? 20.853 85.632 -25.410 1.00 58.83 94 CYS A C 1
ATOM 2286 O O . CYS B 2 94 ? 20.230 85.604 -26.471 1.00 71.43 94 CYS A O 1
ATOM 2289 N N . PHE B 2 95 ? 20.389 85.115 -24.276 1.00 56.46 95 PHE A N 1
ATOM 2290 C CA . PHE B 2 95 ? 19.067 84.497 -24.187 1.00 58.75 95 PHE A CA 1
ATOM 2291 C C . PHE B 2 95 ? 18.225 85.387 -23.284 1.00 61.33 95 PHE A C 1
ATOM 2292 O O . PHE B 2 95 ? 18.724 85.915 -22.278 1.00 54.34 95 PHE A O 1
ATOM 2300 N N . TYR B 2 96 ? 16.955 85.551 -23.640 1.00 55.66 96 TYR A N 1
ATOM 2301 C CA . TYR B 2 96 ? 16.038 86.339 -22.830 1.00 53.60 96 TYR A CA 1
ATOM 2302 C C . TYR B 2 96 ? 15.071 85.375 -22.155 1.00 53.43 96 TYR A C 1
ATOM 2303 O O . TYR B 2 96 ? 14.698 84.345 -22.722 1.00 64.65 96 TYR A O 1
ATOM 2312 N N . LEU B 2 97 ? 14.662 85.701 -20.940 1.00 55.67 97 LEU A N 1
ATOM 2313 C CA . LEU B 2 97 ? 13.725 84.850 -20.231 1.00 56.17 97 LEU A CA 1
ATOM 2314 C C . LEU B 2 97 ? 12.280 85.185 -20.615 1.00 61.54 97 LEU A C 1
ATOM 2315 O O . LEU B 2 97 ? 11.811 86.315 -20.439 1.00 61.84 97 LEU A O 1
ATOM 2320 N N . ALA B 2 98 ? 11.582 84.194 -21.154 1.00 57.82 98 ALA A N 1
ATOM 2321 C CA . ALA B 2 98 ? 10.184 84.348 -21.532 1.00 45.66 98 ALA A CA 1
ATOM 2322 C C . ALA B 2 98 ? 9.360 83.496 -20.558 1.00 49.12 98 ALA A C 1
ATOM 2323 O O . ALA B 2 98 ? 9.882 82.566 -19.936 1.00 53.58 98 ALA A O 1
ATOM 2325 N N . THR B 2 99 ? 8.078 83.812 -20.429 1.00 50.81 99 THR A N 1
ATOM 2326 C CA . THR B 2 99 ? 7.204 83.106 -19.505 1.00 60.18 99 THR A CA 1
ATOM 2327 C C . THR B 2 99 ? 5.788 82.967 -20.067 1.00 66.63 99 THR A C 1
ATOM 2328 O O . THR B 2 99 ? 5.397 83.722 -20.953 1.00 75.81 99 THR A O 1
ATOM 2332 N N . LEU B 2 100 ? 5.031 81.993 -19.559 1.00 70.95 100 LEU A N 1
ATOM 2333 C CA . LEU B 2 100 ? 3.656 81.767 -20.008 1.00 66.05 100 LEU A CA 1
ATOM 2334 C C . LEU B 2 100 ? 2.664 82.602 -19.223 1.00 76.83 100 LEU A C 1
ATOM 2335 O O . LEU B 2 100 ? 2.725 82.660 -17.992 1.00 68.82 100 LEU A O 1
ATOM 2340 N N . PRO B 2 101 ? 1.734 83.264 -19.934 1.00 88.58 101 PRO A N 1
ATOM 2341 C CA . PRO B 2 101 ? 0.699 84.107 -19.331 1.00 88.97 101 PRO A CA 1
ATOM 2342 C C . PRO B 2 101 ? -0.457 83.214 -18.893 1.00 89.22 101 PRO A C 1
ATOM 2343 O O . PRO B 2 101 ? -0.561 82.074 -19.344 1.00 82.42 101 PRO A O 1
ATOM 2347 N N . LYS B 2 102 ? -1.311 83.720 -18.010 1.00 99.04 102 LYS A N 1
ATOM 2348 C CA . LYS B 2 102 ? -2.451 82.944 -17.529 1.00 108.40 102 LYS A CA 1
ATOM 2349 C C . LYS B 2 102 ? -3.621 83.070 -18.510 1.00 115.64 102 LYS A C 1
ATOM 2350 O O . LYS B 2 102 ? -3.791 84.104 -19.161 1.00 107.93 102 LYS A O 1
ATOM 2356 N N . PRO B 2 103 ? -4.438 82.009 -18.636 1.00 122.62 103 PRO A N 1
ATOM 2357 C CA . PRO B 2 103 ? -5.589 82.034 -19.545 1.00 128.51 103 PRO A CA 1
ATOM 2358 C C . PRO B 2 103 ? -6.727 82.836 -18.917 1.00 132.82 103 PRO A C 1
ATOM 2359 O O . PRO B 2 103 ? -6.799 82.965 -17.694 1.00 127.90 103 PRO A O 1
ATOM 2363 N N . ASN B 2 104 ? -7.614 83.376 -19.745 1.00 139.25 104 ASN A N 1
ATOM 2364 C CA . ASN B 2 104 ? -8.723 84.161 -19.220 1.00 146.50 104 ASN A CA 1
ATOM 2365 C C . ASN B 2 104 ? -10.055 83.447 -19.407 1.00 149.95 104 ASN A C 1
ATOM 2366 O O . ASN B 2 104 ? -10.521 83.262 -20.533 1.00 151.33 104 ASN A O 1
ATOM 2371 N N . VAL B 2 105 ? -10.658 83.034 -18.297 1.00 152.78 105 VAL A N 1
ATOM 2372 C CA . VAL B 2 105 ? -11.945 82.358 -18.346 1.00 159.93 105 VAL A CA 1
ATOM 2373 C C . VAL B 2 105 ? -13.045 83.411 -18.308 1.00 170.98 105 VAL A C 1
ATOM 2374 O O . VAL B 2 105 ? -14.103 83.206 -17.708 1.00 174.64 105 VAL A O 1
ATOM 2378 N N . GLY B 2 106 ? -12.770 84.541 -18.955 1.00 179.49 106 GLY A N 1
ATOM 2379 C CA . GLY B 2 106 ? -13.714 85.644 -19.018 1.00 185.49 106 GLY A CA 1
ATOM 2380 C C . GLY B 2 106 ? -13.384 86.566 -20.182 1.00 189.69 106 GLY A C 1
ATOM 2381 O O . GLY B 2 106 ? -12.434 86.305 -20.920 1.00 194.88 106 GLY A O 1
ATOM 2382 N N . ILE B 2 107 ? -14.159 87.636 -20.349 1.00 189.77 107 ILE A N 1
ATOM 2383 C CA . ILE B 2 107 ? -13.941 88.599 -21.432 1.00 188.42 107 ILE A CA 1
ATOM 2384 C C . ILE B 2 107 ? -13.695 87.892 -22.769 1.00 190.11 107 ILE A C 1
ATOM 2385 O O . ILE B 2 107 ? -14.631 87.616 -23.524 1.00 187.88 107 ILE A O 1
ATOM 2390 N N . SER B 2 108 ? -12.426 87.608 -23.048 1.00 192.58 108 SER A N 1
ATOM 2391 C CA . SER B 2 108 ? -12.013 86.931 -24.273 1.00 193.31 108 SER A CA 1
ATOM 2392 C C . SER B 2 108 ? -12.811 85.655 -24.532 1.00 194.42 108 SER A C 1
ATOM 2393 O O . SER B 2 108 ? -13.371 85.471 -25.615 1.00 193.01 108 SER A O 1
ATOM 2396 N N . ALA B 2 109 ? -12.855 84.778 -23.534 1.00 196.11 109 ALA A N 1
ATOM 2397 C CA . ALA B 2 109 ? -13.571 83.514 -23.657 1.00 198.02 109 ALA A CA 1
ATOM 2398 C C . ALA B 2 109 ? -14.754 83.388 -22.695 1.00 198.73 109 ALA A C 1
ATOM 2399 O O . ALA B 2 109 ? -14.865 82.397 -21.971 1.00 200.03 109 ALA A O 1
ATOM 2401 N N . GLU B 2 110 ? -15.632 84.389 -22.686 1.00 197.97 110 GLU A N 1
ATOM 2402 C CA . GLU B 2 110 ? -16.810 84.354 -21.821 1.00 195.64 110 GLU A CA 1
ATOM 2403 C C . GLU B 2 110 ? -18.037 84.904 -22.544 1.00 193.74 110 GLU A C 1
ATOM 2404 O O . GLU B 2 110 ? -19.168 84.523 -22.237 1.00 194.20 110 GLU A O 1
ATOM 2410 N N . LYS B 2 111 ? -17.811 85.804 -23.499 1.00 189.77 111 LYS A N 1
ATOM 2411 C CA . LYS B 2 111 ? -18.905 86.376 -24.277 1.00 183.43 111 LYS A CA 1
ATOM 2412 C C . LYS B 2 111 ? -19.422 85.281 -25.200 1.00 182.14 111 LYS A C 1
ATOM 2413 O O . LYS B 2 111 ? -20.616 85.207 -25.496 1.00 182.35 111 LYS A O 1
ATOM 2419 N N . ILE B 2 112 ? -18.502 84.430 -25.647 1.00 180.36 112 ILE A N 1
ATOM 2420 C CA . ILE B 2 112 ? -18.835 83.324 -26.532 1.00 179.96 112 ILE A CA 1
ATOM 2421 C C . ILE B 2 112 ? -18.885 82.031 -25.715 1.00 183.70 112 ILE A C 1
ATOM 2422 O O . ILE B 2 112 ? -19.036 80.941 -26.268 1.00 185.06 112 ILE A O 1
ATOM 2427 N N . ARG B 2 113 ? -18.759 82.168 -24.395 1.00 186.24 113 ARG A N 1
ATOM 2428 C CA . ARG B 2 113 ? -18.795 81.027 -23.477 1.00 189.10 113 ARG A CA 1
ATOM 2429 C C . ARG B 2 113 ? -20.163 80.872 -22.820 1.00 191.61 113 ARG A C 1
ATOM 2430 O O . ARG B 2 113 ? -20.824 79.846 -22.980 1.00 193.25 113 ARG A O 1
ATOM 2438 N N . GLN B 2 114 ? -20.576 81.886 -22.064 1.00 193.31 114 GLN A N 1
ATOM 2439 C CA . GLN B 2 114 ? -21.867 81.849 -21.389 1.00 193.71 114 GLN A CA 1
ATOM 2440 C C . GLN B 2 114 ? -22.982 82.003 -22.418 1.00 196.63 114 GLN A C 1
ATOM 2441 O O . GLN B 2 114 ? -24.155 82.154 -22.068 1.00 196.64 114 GLN A O 1
ATOM 2447 N N . ILE B 2 115 ? -22.596 81.966 -23.692 1.00 198.43 115 ILE A N 1
ATOM 2448 C CA . ILE B 2 115 ? -23.531 82.077 -24.807 1.00 199.53 115 ILE A CA 1
ATOM 2449 C C . ILE B 2 115 ? -23.708 80.653 -25.351 1.00 200.54 115 ILE A C 1
ATOM 2450 O O . ILE B 2 115 ? -24.240 80.441 -26.442 1.00 200.54 115 ILE A O 1
ATOM 2455 N N . GLU B 2 116 ? -23.250 79.682 -24.561 1.00 200.54 116 GLU A N 1
ATOM 2456 C CA . GLU B 2 116 ? -23.332 78.259 -24.900 1.00 200.16 116 GLU A CA 1
ATOM 2457 C C . GLU B 2 116 ? -23.425 77.421 -23.621 1.00 198.93 116 GLU A C 1
ATOM 2458 O O . GLU B 2 116 ? -23.182 77.924 -22.521 1.00 199.54 116 GLU A O 1
ATOM 2464 N N . ALA B 2 117 ? -23.771 76.145 -23.769 1.00 195.20 117 ALA A N 1
ATOM 2465 C CA . ALA B 2 117 ? -23.872 75.244 -22.624 1.00 189.79 117 ALA A CA 1
ATOM 2466 C C . ALA B 2 117 ? -22.459 74.938 -22.143 1.00 187.58 117 ALA A C 1
ATOM 2467 O O . ALA B 2 117 ? -21.742 74.159 -22.773 1.00 185.90 117 ALA A O 1
ATOM 2469 N N . ILE B 2 118 ? -22.063 75.553 -21.031 1.00 186.29 118 ILE A N 1
ATOM 2470 C CA . ILE B 2 118 ? -20.722 75.363 -20.485 1.00 185.66 118 ILE A CA 1
ATOM 2471 C C . ILE B 2 118 ? -20.354 73.889 -20.294 1.00 188.01 118 ILE A C 1
ATOM 2472 O O . ILE B 2 118 ? -19.978 73.216 -21.255 1.00 189.75 118 ILE A O 1
ATOM 2477 N N . THR B 2 119 ? -20.461 73.384 -19.069 1.00 188.46 119 THR A N 1
ATOM 2478 C CA . THR B 2 119 ? -20.108 71.991 -18.804 1.00 187.04 119 THR A CA 1
ATOM 2479 C C . THR B 2 119 ? -21.311 71.092 -18.577 1.00 185.51 119 THR A C 1
ATOM 2480 O O . THR B 2 119 ? -22.351 71.531 -18.083 1.00 180.61 119 THR A O 1
ATOM 2484 N N . LYS B 2 120 ? -21.152 69.826 -18.949 1.00 186.60 120 LYS A N 1
ATOM 2485 C CA . LYS B 2 120 ? -22.201 68.831 -18.786 1.00 189.67 120 LYS A CA 1
ATOM 2486 C C . LYS B 2 120 ? -21.801 67.811 -17.723 1.00 189.47 120 LYS A C 1
ATOM 2487 O O . LYS B 2 120 ? -22.558 67.564 -16.782 1.00 190.43 120 LYS A O 1
ATOM 2493 N N . ARG B 2 121 ? -20.613 67.224 -17.875 1.00 187.88 121 ARG A N 1
ATOM 24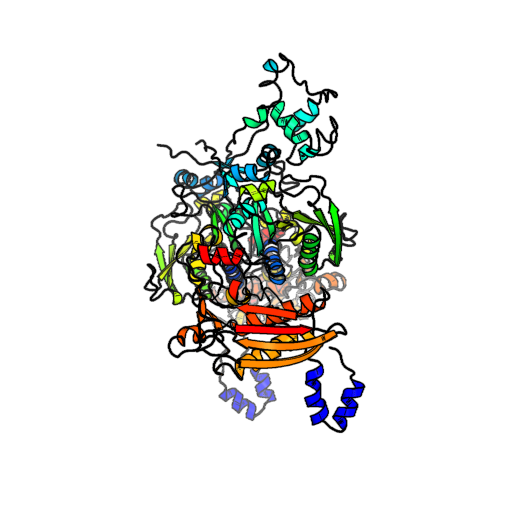94 C CA . ARG B 2 121 ? -20.116 66.233 -16.922 1.00 187.01 121 ARG A CA 1
ATOM 2495 C C . ARG B 2 121 ? -20.560 66.626 -15.518 1.00 191.48 121 ARG A C 1
ATOM 2496 O O . ARG B 2 121 ? -20.020 67.562 -14.926 1.00 193.88 121 ARG A O 1
ATOM 2504 N N . GLU B 2 122 ? -21.544 65.904 -14.987 1.00 192.89 122 GLU A N 1
ATOM 2505 C CA . GLU B 2 122 ? -22.085 66.219 -13.673 1.00 195.21 122 GLU A CA 1
ATOM 2506 C C . GLU B 2 122 ? -21.134 66.194 -12.485 1.00 198.84 122 GLU A C 1
ATOM 2507 O O . GLU B 2 122 ? -20.749 65.138 -11.980 1.00 199.51 122 GLU A O 1
ATOM 2513 N N . VAL B 2 123 ? -20.783 67.398 -12.051 1.00 200.39 123 VAL A N 1
ATOM 2514 C CA . VAL B 2 123 ? -19.921 67.649 -10.905 1.00 197.92 123 VAL A CA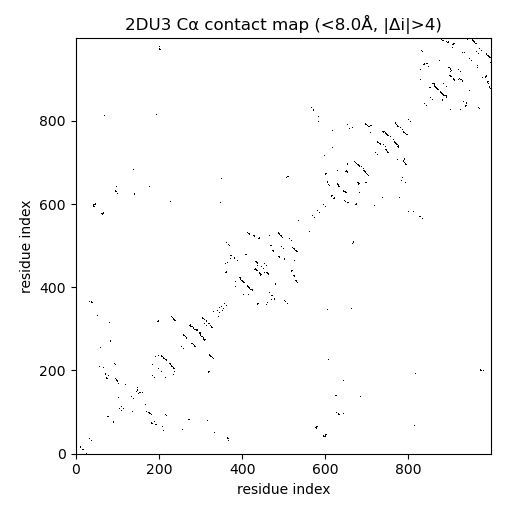 1
ATOM 2515 C C . VAL B 2 123 ? -20.502 68.944 -10.343 1.00 199.10 123 VAL A C 1
ATOM 2516 O O . VAL B 2 123 ? -20.122 69.419 -9.271 1.00 198.85 123 VAL A O 1
ATOM 2520 N N . ASP B 2 124 ? -21.449 69.483 -11.108 1.00 199.08 124 ASP A N 1
ATOM 2521 C CA . ASP B 2 124 ? -22.178 70.708 -10.801 1.00 196.83 124 ASP A CA 1
ATOM 2522 C C . ASP B 2 124 ? -21.432 71.673 -9.886 1.00 195.98 124 ASP A C 1
ATOM 2523 O O . ASP B 2 124 ? -20.522 72.377 -10.325 1.00 193.87 124 ASP A O 1
ATOM 2528 N N . SER B 2 125 ? -21.824 71.705 -8.617 1.00 196.43 125 SER A N 1
ATOM 2529 C CA . SER B 2 125 ? -21.202 72.589 -7.637 1.00 195.90 125 SER A CA 1
ATOM 2530 C C . SER B 2 125 ? -21.424 74.057 -7.994 1.00 194.33 125 SER A C 1
ATOM 2531 O O . SER B 2 125 ? -21.643 74.403 -9.156 1.00 192.81 125 SER A O 1
ATOM 2534 N N . LYS B 2 126 ? -21.364 74.915 -6.980 1.00 192.93 126 LYS A N 1
ATOM 2535 C CA . LYS B 2 126 ? -21.568 76.349 -7.154 1.00 190.31 126 LYS A CA 1
ATOM 2536 C C . LYS B 2 126 ? -20.490 76.979 -8.037 1.00 187.09 126 LYS A C 1
ATOM 2537 O O . LYS B 2 126 ? -19.385 76.449 -8.156 1.00 186.13 126 LYS A O 1
ATOM 2543 N N . PRO B 2 127 ? -20.804 78.122 -8.671 1.00 182.92 127 PRO A N 1
ATOM 2544 C CA . PRO B 2 127 ? -19.867 78.830 -9.547 1.00 179.68 127 PRO A CA 1
ATOM 2545 C C . PRO B 2 127 ? -18.489 79.080 -8.930 1.00 178.52 127 PRO A C 1
ATOM 2546 O O . PRO B 2 127 ? -18.336 79.918 -8.038 1.00 174.30 127 PRO A O 1
ATOM 2550 N N . LEU B 2 128 ? -17.492 78.342 -9.415 1.00 176.99 128 LEU A N 1
ATOM 2551 C CA . LEU B 2 128 ? -16.121 78.480 -8.935 1.00 170.62 128 LEU A CA 1
ATOM 2552 C C . LEU B 2 128 ? -15.411 79.536 -9.772 1.00 169.82 128 LEU A C 1
ATOM 2553 O O . LEU B 2 128 ? -14.187 79.517 -9.905 1.00 168.18 128 LEU A O 1
ATOM 2558 N N . GLN B 2 129 ? -16.192 80.447 -10.345 1.00 168.67 129 GLN A N 1
ATOM 2559 C CA . GLN B 2 129 ? -15.648 81.521 -11.168 1.00 166.54 129 GLN A CA 1
ATOM 2560 C C . GLN B 2 129 ? -14.561 82.249 -10.382 1.00 166.13 129 GLN A C 1
ATOM 2561 O O . GLN B 2 129 ? -13.684 82.892 -10.960 1.00 161.50 129 GLN A O 1
ATOM 2567 N N . GLU B 2 130 ? -14.627 82.129 -9.059 1.00 166.56 130 GLU A N 1
ATOM 2568 C CA . GLU B 2 130 ? -13.663 82.765 -8.170 1.00 165.93 130 GLU A CA 1
ATOM 2569 C C . GLU B 2 130 ? -12.414 81.908 -7.996 1.00 165.21 130 GLU A C 1
ATOM 2570 O O . GLU B 2 130 ? -11.294 82.405 -8.095 1.00 165.96 130 GLU A O 1
ATOM 2576 N N . ILE B 2 131 ? -12.612 80.620 -7.733 1.00 164.60 131 ILE A N 1
ATOM 2577 C CA . ILE B 2 131 ? -11.495 79.699 -7.550 1.00 161.63 131 ILE A CA 1
ATOM 2578 C C . ILE B 2 131 ? -10.729 79.577 -8.868 1.00 160.60 131 ILE A C 1
ATOM 2579 O O . ILE B 2 131 ? -9.644 78.997 -8.920 1.00 159.37 131 ILE A O 1
ATOM 2584 N N . PHE B 2 132 ? -11.305 80.138 -9.928 1.00 161.16 132 PHE A N 1
ATOM 2585 C CA . PHE B 2 132 ? -10.699 80.109 -11.256 1.00 159.17 132 PHE A CA 1
ATOM 2586 C C . PHE B 2 132 ? -10.131 81.490 -11.594 1.00 157.10 132 PHE A C 1
ATOM 2587 O O . PHE B 2 132 ? -9.296 81.632 -12.486 1.00 149.71 132 PHE A O 1
ATOM 2595 N N . HIS B 2 133 ? -10.605 82.506 -10.875 1.00 159.45 133 HIS A N 1
ATOM 2596 C CA . HIS B 2 133 ? -10.149 83.884 -11.057 1.00 156.44 133 HIS A CA 1
ATOM 2597 C C . HIS B 2 133 ? -8.834 84.036 -10.302 1.00 149.39 133 HIS A C 1
ATOM 2598 O O . HIS B 2 133 ? -7.926 84.744 -10.741 1.00 140.62 133 HIS A O 1
ATOM 2605 N N . ARG B 2 134 ? -8.751 83.361 -9.159 1.00 145.23 134 ARG A N 1
ATOM 2606 C CA . ARG B 2 134 ? -7.563 83.385 -8.319 1.00 143.28 134 ARG A CA 1
ATOM 2607 C C . ARG B 2 134 ? -6.372 82.849 -9.110 1.00 144.10 134 ARG A C 1
ATOM 2608 O O . ARG B 2 134 ? -5.234 82.891 -8.641 1.00 144.67 134 ARG A O 1
ATOM 2616 N N . TYR B 2 135 ? -6.643 82.341 -10.309 1.00 143.38 135 TYR A N 1
ATOM 2617 C CA . TYR B 2 135 ? -5.595 81.801 -11.165 1.00 142.20 135 TYR A CA 1
ATOM 2618 C C . TYR B 2 135 ? -4.940 82.938 -11.951 1.00 143.89 135 TYR A C 1
ATOM 2619 O O . TYR B 2 135 ? -3.895 82.759 -12.577 1.00 146.72 135 TYR A O 1
ATOM 2628 N N . LYS B 2 136 ? -5.573 84.108 -11.913 1.00 144.10 136 LYS A N 1
ATOM 2629 C CA . LYS B 2 136 ? -5.044 85.299 -12.569 1.00 141.73 136 LYS A CA 1
ATOM 2630 C C . LYS B 2 136 ? -4.316 86.052 -11.456 1.00 143.10 136 LYS A C 1
ATOM 2631 O O . LYS B 2 136 ? -3.505 86.945 -11.704 1.00 139.90 136 LYS A O 1
ATOM 2637 N N . LYS B 2 137 ? -4.632 85.657 -10.224 1.00 144.71 137 LYS A N 1
ATOM 2638 C CA . LYS B 2 137 ? -4.058 86.221 -9.005 1.00 141.28 137 LYS A CA 1
ATOM 2639 C C . LYS B 2 137 ? -2.758 85.479 -8.683 1.00 139.21 137 LYS A C 1
ATOM 2640 O O . LYS B 2 137 ? -1.745 85.667 -9.358 1.00 132.75 137 LYS A O 1
ATOM 2646 N N . GLY B 2 138 ? -2.796 84.624 -7.663 1.00 137.65 138 GLY A N 1
ATOM 2647 C CA . GLY B 2 138 ? -1.612 83.878 -7.280 1.00 138.27 138 GLY A CA 1
ATOM 2648 C C . GLY B 2 138 ? -1.831 82.378 -7.219 1.00 141.61 138 GLY A C 1
ATOM 2649 O O . GLY B 2 138 ? -2.617 81.891 -6.406 1.00 136.38 138 GLY A O 1
ATOM 2650 N N . GLU B 2 139 ? -1.128 81.648 -8.082 1.00 149.12 139 GLU A N 1
ATOM 2651 C CA . GLU B 2 139 ? -1.226 80.190 -8.146 1.00 152.37 139 GLU A CA 1
ATOM 2652 C C . GLU B 2 139 ? 0.135 79.531 -8.340 1.00 156.54 139 GLU A C 1
ATOM 2653 O O . GLU B 2 139 ? 1.175 80.189 -8.283 1.00 158.79 139 GLU A O 1
ATOM 2659 N N . ILE B 2 140 ? 0.111 78.222 -8.569 1.00 161.49 140 ILE A N 1
ATOM 2660 C CA . ILE B 2 140 ? 1.325 77.443 -8.784 1.00 165.95 140 ILE A CA 1
ATOM 2661 C C . ILE B 2 140 ? 1.024 76.248 -9.690 1.00 170.14 140 ILE A C 1
ATOM 2662 O O . ILE B 2 140 ? 0.158 76.324 -10.563 1.00 166.99 140 ILE A O 1
ATOM 2667 N N . ASP B 2 141 ? 1.745 75.151 -9.484 1.00 175.81 141 ASP A N 1
ATOM 2668 C CA . ASP B 2 141 ? 1.546 73.946 -10.280 1.00 178.10 141 ASP A CA 1
ATOM 2669 C C . ASP B 2 141 ? 0.738 72.924 -9.489 1.00 179.71 141 ASP A C 1
ATOM 2670 O O . ASP B 2 141 ? -0.333 72.495 -9.921 1.00 177.95 141 ASP A O 1
ATOM 2675 N N . GLY B 2 142 ? 1.261 72.545 -8.325 1.00 183.77 142 GLY A N 1
ATOM 2676 C CA . GLY B 2 142 ? 0.592 71.576 -7.476 1.00 187.93 142 GLY A CA 1
ATOM 2677 C C . GLY B 2 142 ? -0.728 72.082 -6.930 1.00 189.66 142 GLY A C 1
ATOM 2678 O O . GLY B 2 142 ? -1.345 71.439 -6.080 1.00 189.38 142 GLY A O 1
ATOM 2679 N N . ASP B 2 143 ? -1.159 73.240 -7.419 1.00 191.13 143 ASP A N 1
ATOM 2680 C CA . ASP B 2 143 ? -2.418 73.838 -6.994 1.00 193.05 143 ASP A CA 1
ATOM 2681 C C . ASP B 2 143 ? -3.592 73.135 -7.672 1.00 192.77 143 ASP A C 1
ATOM 2682 O O . ASP B 2 143 ? -4.747 73.534 -7.516 1.00 191.23 143 ASP A O 1
ATOM 2687 N N . ASP B 2 144 ? -3.284 72.085 -8.427 1.00 192.79 144 ASP A N 1
ATOM 2688 C CA . ASP B 2 144 ? -4.303 71.312 -9.126 1.00 188.83 144 ASP A CA 1
ATOM 2689 C C . ASP B 2 144 ? -5.004 70.393 -8.132 1.00 184.90 144 ASP A C 1
ATOM 2690 O O . ASP B 2 144 ? -6.194 70.099 -8.270 1.00 178.88 144 ASP A O 1
ATOM 2695 N N . LEU B 2 145 ? -4.250 69.948 -7.129 1.00 181.47 145 LEU A N 1
ATOM 2696 C CA . LEU B 2 145 ? -4.773 69.085 -6.075 1.00 175.97 145 LEU A CA 1
ATOM 2697 C C . LEU B 2 145 ? -5.559 69.990 -5.133 1.00 176.03 145 LEU A C 1
ATOM 2698 O O . LEU B 2 145 ? -5.560 69.783 -3.921 1.00 176.78 145 LEU A O 1
ATOM 2703 N N . SER B 2 146 ? -6.212 71.000 -5.701 1.00 175.56 146 SER A N 1
ATOM 2704 C CA . SER B 2 146 ? -6.988 71.958 -4.922 1.00 173.94 146 SER A CA 1
ATOM 2705 C C . SER B 2 146 ? -8.399 72.139 -5.473 1.00 174.59 146 SER A C 1
ATOM 2706 O O . SER B 2 146 ? -9.361 71.618 -4.913 1.00 173.03 146 SER A O 1
ATOM 2709 N N . TYR B 2 147 ? -8.514 72.886 -6.567 1.00 178.71 147 TYR A N 1
ATOM 2710 C CA . TYR B 2 147 ? -9.805 73.141 -7.200 1.00 182.01 147 TYR A CA 1
ATOM 2711 C C . TYR B 2 147 ? -10.416 71.871 -7.780 1.00 182.22 147 TYR A C 1
ATOM 2712 O O . TYR B 2 147 ? -10.967 71.876 -8.883 1.00 179.58 147 TYR A O 1
ATOM 2721 N N . LEU B 2 148 ? -10.318 70.787 -7.020 1.00 182.85 148 LEU A N 1
ATOM 2722 C CA . LEU B 2 148 ? -10.854 69.503 -7.437 1.00 184.99 148 LEU A CA 1
ATOM 2723 C C . LEU B 2 148 ? -11.004 68.606 -6.211 1.00 185.80 148 LEU A C 1
ATOM 2724 O O . LEU B 2 148 ? -12.107 68.172 -5.881 1.00 184.23 148 LEU A O 1
ATOM 2729 N N . ILE B 2 149 ? -9.889 68.342 -5.533 1.00 189.41 149 ILE A N 1
ATOM 2730 C CA . ILE B 2 149 ? -9.887 67.495 -4.339 1.00 191.14 149 ILE A CA 1
ATOM 2731 C C . ILE B 2 149 ? -10.699 68.152 -3.221 1.00 190.96 149 ILE A C 1
ATOM 2732 O O . ILE B 2 149 ? -11.244 67.471 -2.349 1.00 192.88 149 ILE A O 1
ATOM 2737 N N . ALA B 2 150 ? -10.772 69.480 -3.258 1.00 187.45 150 ALA A N 1
ATOM 2738 C CA . ALA B 2 150 ? -11.516 70.253 -2.269 1.00 180.60 150 ALA A CA 1
ATOM 2739 C C . ALA B 2 150 ? -12.409 71.252 -3.002 1.00 175.62 150 ALA A C 1
ATOM 2740 O O . ALA B 2 150 ? -12.366 72.455 -2.740 1.00 175.74 150 ALA A O 1
ATOM 2742 N N . GLU B 2 151 ? -13.216 70.740 -3.925 1.00 168.46 151 GLU A N 1
ATOM 2743 C CA . GLU B 2 151 ? -14.112 71.572 -4.716 1.00 162.39 151 GLU A CA 1
ATOM 2744 C C . GLU B 2 151 ? -15.251 70.706 -5.238 1.00 160.73 151 GLU A C 1
ATOM 2745 O O . GLU B 2 151 ? -16.207 70.412 -4.521 1.00 158.07 151 GLU A O 1
ATOM 2751 N N . VAL B 2 152 ? -15.134 70.299 -6.497 1.00 160.70 152 VAL A N 1
ATOM 2752 C CA . VAL B 2 152 ? -16.136 69.456 -7.133 1.00 158.70 152 VAL A CA 1
ATOM 2753 C C . VAL B 2 152 ? -15.846 67.991 -6.805 1.00 161.11 152 VAL A C 1
ATOM 2754 O O . VAL B 2 152 ? -15.955 67.114 -7.664 1.00 157.74 152 VAL A O 1
ATOM 2758 N N . LEU B 2 153 ? -15.474 67.740 -5.551 1.00 164.16 153 LEU A N 1
ATOM 2759 C CA . LEU B 2 153 ? -15.159 66.393 -5.082 1.00 167.30 153 LEU A CA 1
ATOM 2760 C C . LEU B 2 153 ? -14.117 65.705 -5.966 1.00 174.64 153 LEU A C 1
ATOM 2761 O O . LEU B 2 153 ? -13.568 66.320 -6.880 1.00 177.13 153 LEU A O 1
ATOM 2766 N N . ASP B 2 154 ? -13.852 64.431 -5.683 1.00 181.78 154 ASP A N 1
ATOM 2767 C CA . ASP B 2 154 ? -12.865 63.638 -6.422 1.00 188.61 154 ASP A CA 1
ATOM 2768 C C . ASP B 2 154 ? -11.449 63.919 -5.934 1.00 192.11 154 ASP A C 1
ATOM 2769 O O . ASP B 2 154 ? -10.855 64.939 -6.279 1.00 193.45 154 ASP A O 1
ATOM 2774 N N . VAL B 2 155 ? -10.916 63.000 -5.134 1.00 196.61 155 VAL A N 1
ATOM 2775 C CA . VAL B 2 155 ? -9.572 63.132 -4.577 1.00 199.25 155 VAL A CA 1
ATOM 2776 C C . VAL B 2 155 ? -8.494 63.330 -5.639 1.00 200.50 155 VAL A C 1
ATOM 2777 O O . VAL B 2 155 ? -8.652 62.912 -6.787 1.00 200.32 155 VAL A O 1
ATOM 2781 N N . ASP B 2 156 ? -7.398 63.967 -5.231 1.00 200.35 156 ASP A N 1
ATOM 2782 C CA . ASP B 2 156 ? -6.254 64.263 -6.095 1.00 199.83 156 ASP A CA 1
ATOM 2783 C C . ASP B 2 156 ? -6.601 64.532 -7.561 1.00 198.70 156 ASP A C 1
ATOM 2784 O O . ASP B 2 156 ? -7.718 64.941 -7.885 1.00 197.96 156 ASP A O 1
ATOM 2789 N N . ASP B 2 157 ? -5.630 64.306 -8.442 1.00 196.99 157 ASP A N 1
ATOM 2790 C CA . ASP B 2 157 ? -5.815 64.539 -9.870 1.00 192.20 157 ASP A CA 1
ATOM 2791 C C . ASP B 2 157 ? -6.402 63.331 -10.597 1.00 188.46 157 ASP A C 1
ATOM 2792 O O . ASP B 2 157 ? -5.882 62.901 -11.629 1.00 184.82 157 ASP A O 1
ATOM 2797 N N . ILE B 2 158 ? -7.484 62.784 -10.054 1.00 185.62 158 ILE A N 1
ATOM 2798 C CA . ILE B 2 158 ? -8.139 61.639 -10.672 1.00 182.08 158 ILE A CA 1
ATOM 2799 C C . ILE B 2 158 ? -8.986 62.150 -11.827 1.00 175.59 158 ILE A C 1
ATOM 2800 O O . ILE B 2 158 ? -9.004 61.571 -12.912 1.00 174.61 158 ILE A O 1
ATOM 2805 N N . THR B 2 159 ? -9.682 63.253 -11.580 1.00 171.05 159 THR A N 1
ATOM 2806 C CA . THR B 2 159 ? -10.533 63.867 -12.584 1.00 168.04 159 THR A CA 1
ATOM 2807 C C . THR B 2 159 ? -10.108 65.316 -12.752 1.00 166.03 159 THR A C 1
ATOM 2808 O O . THR B 2 159 ? -10.674 66.053 -13.557 1.00 166.02 159 THR A O 1
ATOM 2812 N N . ALA B 2 160 ? -9.100 65.713 -11.981 1.00 162.43 160 ALA A N 1
ATOM 2813 C CA . ALA B 2 160 ? -8.578 67.071 -12.031 1.00 159.07 160 ALA A CA 1
ATOM 2814 C C . ALA B 2 160 ? -7.831 67.304 -13.338 1.00 157.60 160 ALA A C 1
ATOM 2815 O O . ALA B 2 160 ? -8.010 68.328 -13.994 1.00 155.06 160 ALA A O 1
ATOM 2817 N N . VAL B 2 161 ? -6.990 66.345 -13.709 1.00 158.79 161 VAL A N 1
ATOM 2818 C CA . VAL B 2 161 ? -6.214 66.448 -14.937 1.00 162.84 161 VAL A CA 1
ATOM 2819 C C . VAL B 2 161 ? -7.095 66.414 -16.185 1.00 163.16 161 VAL A C 1
ATOM 2820 O O . VAL B 2 161 ? -6.928 67.232 -17.093 1.00 161.61 161 VAL A O 1
ATOM 2824 N N . LYS B 2 162 ? -8.038 65.475 -16.219 1.00 162.68 162 LYS A N 1
ATOM 2825 C CA . LYS B 2 162 ? -8.926 65.317 -17.366 1.00 160.62 162 LYS A CA 1
ATOM 2826 C C . LYS B 2 162 ? -10.059 66.336 -17.462 1.00 159.03 162 LYS A C 1
ATOM 2827 O O . LYS B 2 162 ? -10.500 66.666 -18.564 1.00 162.22 162 LYS A O 1
ATOM 2833 N N . ILE B 2 163 ? -10.535 66.836 -16.327 1.00 156.07 163 ILE A N 1
ATOM 2834 C CA . ILE B 2 163 ? -11.611 67.823 -16.351 1.00 155.60 163 ILE A CA 1
ATOM 2835 C C . ILE B 2 163 ? -11.126 69.071 -17.089 1.00 154.63 163 ILE A C 1
ATOM 2836 O O . ILE B 2 163 ? -11.915 69.805 -17.686 1.00 151.68 163 ILE A O 1
ATOM 2841 N N . LEU B 2 164 ? -9.815 69.293 -17.047 1.00 155.17 164 LEU A N 1
ATOM 2842 C CA . LEU B 2 164 ? -9.190 70.440 -17.699 1.00 154.25 164 LEU A CA 1
ATOM 2843 C C . LEU B 2 164 ? -9.258 70.312 -19.217 1.00 153.43 164 LEU A C 1
ATOM 2844 O O . LEU B 2 164 ? -9.777 71.190 -19.906 1.00 153.79 164 LEU A O 1
ATOM 2849 N N . ASP B 2 165 ? -8.727 69.205 -19.725 1.00 151.75 165 ASP A N 1
ATOM 2850 C CA . ASP B 2 165 ? -8.682 68.932 -21.157 1.00 150.92 165 ASP A CA 1
ATOM 2851 C C . ASP B 2 165 ? -10.019 68.993 -21.890 1.00 151.02 165 ASP A C 1
ATOM 2852 O O . ASP B 2 165 ? -10.170 69.735 -22.862 1.00 149.47 165 ASP A O 1
ATOM 2857 N N . GLU B 2 166 ? -10.988 68.211 -21.426 1.00 151.77 166 GLU A N 1
ATOM 2858 C CA . GLU B 2 166 ? -12.291 68.157 -22.075 1.00 153.73 166 GLU A CA 1
ATOM 2859 C C . GLU B 2 166 ? -13.321 69.193 -21.641 1.00 154.36 166 GLU A C 1
ATOM 2860 O O . GLU B 2 166 ? -14.525 68.979 -21.803 1.00 159.13 166 GLU A O 1
ATOM 2866 N N . VAL B 2 167 ? -12.858 70.317 -21.100 1.00 150.61 167 VAL A N 1
ATOM 2867 C CA . VAL B 2 167 ? -13.770 71.378 -20.681 1.00 142.66 167 VAL A CA 1
ATOM 2868 C C . VAL B 2 167 ? -13.224 72.764 -21.045 1.00 142.62 167 VAL A C 1
ATOM 2869 O O . VAL B 2 167 ? -13.994 73.685 -21.335 1.00 139.10 167 VAL A O 1
ATOM 2873 N N . PHE B 2 168 ? -11.899 72.906 -21.043 1.00 142.38 168 PHE A N 1
ATOM 2874 C CA . PHE B 2 168 ? -11.273 74.185 -21.375 1.00 139.09 168 PHE A CA 1
ATOM 2875 C C . PHE B 2 168 ? -10.058 74.053 -22.293 1.00 136.98 168 PHE A C 1
ATOM 2876 O O . PHE B 2 168 ? -8.927 73.951 -21.822 1.00 137.86 168 PHE A O 1
ATOM 2884 N N . PRO B 2 169 ? -10.272 74.046 -23.616 1.00 136.18 169 PRO A N 1
ATOM 2885 C CA . PRO B 2 169 ? -9.136 73.932 -24.536 1.00 135.14 169 PRO A CA 1
ATOM 2886 C C . PRO B 2 169 ? -8.338 75.237 -24.520 1.00 135.23 169 PRO A C 1
ATOM 2887 O O . PRO B 2 169 ? -7.433 75.439 -25.328 1.00 131.87 169 PRO A O 1
ATOM 2891 N N . GLU B 2 170 ? -8.693 76.114 -23.585 1.00 137.54 170 GLU A N 1
ATOM 2892 C CA . GLU B 2 170 ? -8.059 77.419 -23.434 1.00 141.45 170 GLU A CA 1
ATOM 2893 C C . GLU B 2 170 ? -6.603 77.369 -22.969 1.00 136.49 170 GLU A C 1
ATOM 2894 O O . GLU B 2 170 ? -5.798 78.224 -23.344 1.00 136.60 170 GLU A O 1
ATOM 2900 N N . PHE B 2 171 ? -6.270 76.379 -22.147 1.00 130.70 171 PHE A N 1
ATOM 2901 C CA . PHE B 2 171 ? -4.909 76.232 -21.638 1.00 124.94 171 PHE A CA 1
ATOM 2902 C C . PHE B 2 171 ? -3.960 75.788 -22.753 1.00 120.72 171 PHE A C 1
ATOM 2903 O O . PHE B 2 171 ? -2.788 76.173 -22.786 1.00 114.04 171 PHE A O 1
ATOM 2911 N N . LYS B 2 172 ? -4.483 74.980 -23.668 1.00 116.56 172 LYS A N 1
ATOM 2912 C CA . LYS B 2 172 ? -3.710 74.458 -24.788 1.00 114.32 172 LYS A CA 1
ATOM 2913 C C . LYS B 2 172 ? -3.304 75.508 -25.827 1.00 111.43 172 LYS A C 1
ATOM 2914 O O . LYS B 2 172 ? -2.667 75.181 -26.831 1.00 110.05 172 LYS A O 1
ATOM 2920 N N . GLU B 2 173 ? -3.663 76.765 -25.588 1.00 107.97 173 GLU A N 1
ATOM 2921 C CA . GLU B 2 173 ? -3.341 77.835 -26.529 1.00 111.56 173 GLU A CA 1
ATOM 2922 C C . GLU B 2 173 ? -2.041 78.560 -26.162 1.00 100.90 173 GLU A C 1
ATOM 2923 O O . GLU B 2 173 ? -1.173 78.774 -27.011 1.00 103.03 173 GLU A O 1
ATOM 2929 N N . LEU B 2 174 ? -1.927 78.921 -24.888 1.00 87.50 174 LEU A N 1
ATOM 2930 C CA . LEU B 2 174 ? -0.787 79.644 -24.327 1.00 73.74 174 LEU A CA 1
ATOM 2931 C C . LEU B 2 174 ? 0.555 79.604 -25.057 1.00 73.90 174 LEU A C 1
ATOM 2932 O O . LEU B 2 174 ? 1.006 78.550 -25.495 1.00 79.37 174 LEU A O 1
ATOM 2937 N N . LYS B 2 175 ? 1.187 80.772 -25.175 1.00 69.15 175 LYS A N 1
ATOM 2938 C CA . LYS B 2 175 ? 2.493 80.909 -25.821 1.00 76.78 175 LYS A CA 1
ATOM 2939 C C . LYS B 2 175 ? 3.376 81.830 -24.960 1.00 81.68 175 LYS A C 1
ATOM 2940 O O . LYS B 2 175 ? 2.924 82.879 -24.498 1.00 83.84 175 LYS A O 1
ATOM 2946 N N . PRO B 2 176 ? 4.647 81.445 -24.728 1.00 80.63 176 PRO A N 1
ATOM 2947 C CA . PRO B 2 176 ? 5.531 82.282 -23.910 1.00 75.92 176 PRO A CA 1
ATOM 2948 C C . PRO B 2 176 ? 5.717 83.716 -24.404 1.00 79.02 176 PRO A C 1
ATOM 2949 O O . PRO B 2 176 ? 5.750 83.977 -25.606 1.00 76.40 176 PRO A O 1
ATOM 2953 N N . ILE B 2 177 ? 5.845 84.636 -23.451 1.00 78.94 177 ILE A N 1
ATOM 2954 C CA . ILE B 2 177 ? 6.036 86.052 -23.737 1.00 75.72 177 ILE A CA 1
ATOM 2955 C C . ILE B 2 177 ? 7.376 86.520 -23.181 1.00 67.82 177 ILE A C 1
ATOM 2956 O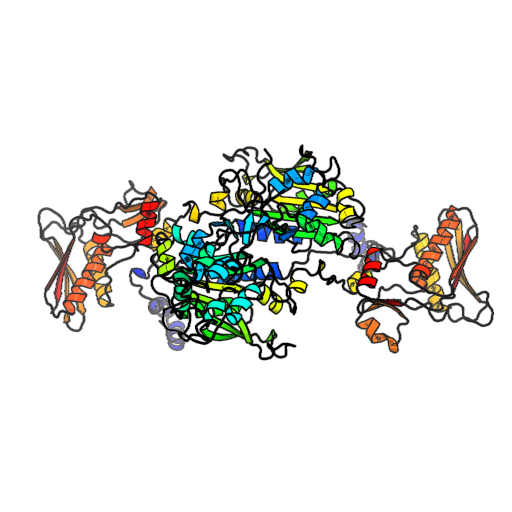 O . ILE B 2 177 ? 7.587 86.512 -21.969 1.00 74.23 177 ILE A O 1
ATOM 2961 N N . SER B 2 178 ? 8.272 86.944 -24.064 1.00 65.36 178 SER A N 1
ATOM 2962 C CA . SER B 2 178 ? 9.590 87.403 -23.646 1.00 63.94 178 SER A CA 1
ATOM 2963 C C . SER B 2 178 ? 9.485 88.537 -22.652 1.00 66.19 178 SER A C 1
ATOM 2964 O O . SER B 2 178 ? 8.425 89.128 -22.480 1.00 75.75 178 SER A O 1
ATOM 2967 N N . SER B 2 179 ? 10.605 88.827 -22.002 1.00 71.35 179 SER A N 1
ATOM 2968 C CA . SER B 2 179 ? 10.708 89.891 -21.015 1.00 57.27 179 SER A CA 1
ATOM 2969 C C . SER B 2 179 ? 12.032 90.570 -21.322 1.00 58.00 179 SER A C 1
ATOM 2970 O O . SER B 2 179 ? 12.637 90.302 -22.362 1.00 58.83 179 SER A O 1
ATOM 2973 N N . THR B 2 180 ? 12.481 91.440 -20.424 1.00 60.56 180 THR A N 1
ATOM 2974 C CA . THR B 2 180 ? 13.745 92.148 -20.606 1.00 66.09 180 THR A CA 1
ATOM 2975 C C . THR B 2 180 ? 14.838 91.485 -19.779 1.00 70.73 180 THR A C 1
ATOM 2976 O O . THR B 2 180 ? 16.009 91.896 -19.809 1.00 63.47 180 THR A O 1
ATOM 2980 N N . LEU B 2 181 ? 14.443 90.464 -19.026 1.00 69.58 181 LEU A N 1
ATOM 2981 C CA . LEU B 2 181 ? 15.390 89.731 -18.209 1.00 64.15 181 LEU A CA 1
ATOM 2982 C C . LEU B 2 181 ? 16.267 88.852 -19.095 1.00 65.76 181 LEU A C 1
ATOM 2983 O O . LEU B 2 181 ? 15.793 88.209 -20.041 1.00 63.97 181 LEU A O 1
ATOM 2988 N N . THR B 2 182 ? 17.557 88.849 -18.800 1.00 53.48 182 THR A N 1
ATOM 2989 C CA . THR B 2 182 ? 18.492 88.047 -19.570 1.00 59.27 182 THR A CA 1
ATOM 2990 C C . THR B 2 182 ? 19.381 87.193 -18.658 1.00 60.97 182 THR A C 1
ATOM 2991 O O . THR B 2 182 ? 19.424 87.402 -17.439 1.00 58.41 182 THR A O 1
ATOM 2995 N N . LEU B 2 183 ? 20.062 86.221 -19.263 1.00 56.34 183 LEU A N 1
ATOM 2996 C CA . LEU B 2 183 ? 21.005 85.344 -18.561 1.00 55.18 183 LEU A CA 1
ATOM 2997 C C . LEU B 2 183 ? 22.414 85.871 -18.859 1.00 53.75 183 LEU A C 1
ATOM 2998 O O . LEU B 2 183 ? 22.785 86.033 -20.024 1.00 54.10 183 LEU A O 1
ATOM 3003 N N . ARG B 2 184 ? 23.205 86.141 -17.828 1.00 42.68 184 ARG A N 1
ATOM 3004 C CA . ARG B 2 184 ? 24.552 86.650 -18.074 1.00 42.26 184 ARG A CA 1
ATOM 3005 C C . ARG B 2 184 ? 25.306 85.800 -19.117 1.00 47.52 184 ARG A C 1
ATOM 3006 O O . ARG B 2 184 ? 25.243 84.569 -19.087 1.00 49.67 184 ARG A O 1
ATOM 3014 N N . SER B 2 185 ? 26.017 86.453 -20.035 1.00 57.24 185 SER A N 1
ATOM 3015 C CA . SER B 2 185 ? 26.785 85.732 -21.060 1.00 57.48 185 SER A CA 1
ATOM 3016 C C . SER B 2 185 ? 28.244 85.577 -20.633 1.00 52.76 185 SER A C 1
ATOM 3017 O O . SER B 2 185 ? 29.038 84.938 -21.317 1.00 52.55 185 SER A O 1
ATOM 3020 N N . HIS B 2 186 ? 28.586 86.207 -19.510 1.00 52.35 186 HIS A N 1
ATOM 3021 C CA . HIS B 2 186 ? 29.910 86.114 -18.885 1.00 49.80 186 HIS A CA 1
ATOM 3022 C C . HIS B 2 186 ? 29.795 86.698 -17.479 1.00 48.43 186 HIS A C 1
ATOM 3023 O O . HIS B 2 186 ? 28.900 87.495 -17.206 1.00 51.76 186 HIS A O 1
ATOM 3030 N N . MET B 2 187 ? 30.678 86.290 -16.577 1.00 46.83 187 MET A N 1
ATOM 3031 C CA . MET B 2 187 ? 30.603 86.765 -15.201 1.00 47.59 187 MET A CA 1
ATOM 3032 C C . MET B 2 187 ? 30.569 88.290 -15.072 1.00 51.20 187 MET A C 1
ATOM 3033 O O . MET B 2 187 ? 29.950 88.835 -14.160 1.00 48.85 187 MET A O 1
ATOM 3038 N N . THR B 2 188 ? 31.238 88.976 -15.984 1.00 45.70 188 THR A N 1
ATOM 3039 C CA . THR B 2 188 ? 31.302 90.425 -15.931 1.00 51.95 188 THR A CA 1
ATOM 3040 C C . THR B 2 188 ? 29.971 91.157 -15.746 1.00 47.45 188 THR A C 1
ATOM 3041 O O . THR B 2 188 ? 29.868 92.036 -14.893 1.00 45.80 188 THR A O 1
ATOM 3045 N N . THR B 2 189 ? 28.959 90.800 -16.530 1.00 43.10 189 THR A N 1
ATOM 3046 C CA . THR B 2 189 ? 27.648 91.433 -16.412 1.00 42.38 189 THR A CA 1
ATOM 3047 C C . THR B 2 189 ? 27.218 91.488 -14.939 1.00 48.49 189 THR A C 1
ATOM 3048 O O . THR B 2 189 ? 26.640 92.475 -14.488 1.00 54.27 189 THR A O 1
ATOM 3052 N N . GLY B 2 190 ? 27.509 90.426 -14.190 1.00 50.91 190 GLY A N 1
ATOM 3053 C CA . GLY B 2 190 ? 27.152 90.397 -12.781 1.00 44.94 190 GLY A CA 1
ATOM 3054 C C . GLY B 2 190 ? 28.170 91.000 -11.813 1.00 51.31 190 GLY A C 1
ATOM 3055 O O . GLY B 2 190 ? 27.799 91.401 -10.713 1.00 57.96 190 GLY A O 1
ATOM 3056 N N . TRP B 2 191 ? 29.447 91.068 -12.186 1.00 52.45 191 TRP A N 1
ATOM 3057 C CA . TRP B 2 191 ? 30.444 91.640 -11.280 1.00 50.32 191 TRP A CA 1
ATOM 3058 C C . TRP B 2 191 ? 30.124 93.087 -10.933 1.00 49.68 191 TRP A C 1
ATOM 3059 O O . TRP B 2 191 ? 30.128 93.457 -9.759 1.00 49.84 191 TRP A O 1
ATOM 3070 N N . PHE B 2 192 ? 29.850 93.901 -11.953 1.00 52.74 192 PHE A N 1
ATOM 3071 C CA . PHE B 2 192 ? 29.530 95.320 -11.754 1.00 50.07 192 PHE A CA 1
ATOM 3072 C C . PHE B 2 192 ? 28.491 95.529 -10.647 1.00 49.62 192 PHE A C 1
ATOM 3073 O O . PHE B 2 192 ? 28.693 96.332 -9.726 1.00 52.09 192 PHE A O 1
ATOM 3081 N N . ILE B 2 193 ? 27.373 94.816 -10.750 1.00 43.30 193 ILE A N 1
ATOM 3082 C CA . ILE B 2 193 ? 26.325 94.908 -9.751 1.00 35.36 193 ILE A CA 1
ATOM 3083 C C . ILE B 2 193 ? 26.898 94.592 -8.371 1.00 46.21 193 ILE A C 1
ATOM 3084 O O . ILE B 2 193 ? 26.813 95.407 -7.453 1.00 55.24 193 ILE A O 1
ATOM 3089 N N . THR B 2 194 ? 27.503 93.421 -8.228 1.00 48.16 194 THR A N 1
ATOM 3090 C CA . THR B 2 194 ? 28.085 93.031 -6.952 1.00 46.65 194 THR A CA 1
ATOM 3091 C C . THR B 2 194 ? 29.056 94.086 -6.433 1.00 44.48 194 THR A C 1
ATOM 3092 O O . THR B 2 194 ? 28.999 94.461 -5.260 1.00 48.24 194 THR A O 1
ATOM 3096 N N . LEU B 2 195 ? 29.929 94.584 -7.305 1.00 49.84 195 LEU A N 1
ATOM 3097 C CA . LEU B 2 195 ? 30.922 95.584 -6.897 1.00 47.72 195 LEU A CA 1
ATOM 3098 C C . LEU B 2 195 ? 30.349 96.958 -6.528 1.00 53.59 195 LEU A C 1
ATOM 3099 O O . LEU B 2 195 ? 30.947 97.692 -5.736 1.00 56.34 195 LEU A O 1
ATOM 3104 N N . SER B 2 196 ? 29.198 97.312 -7.090 1.00 52.30 196 SER A N 1
ATOM 3105 C CA . SER B 2 196 ? 28.588 98.600 -6.779 1.00 54.06 196 SER A CA 1
ATOM 3106 C C . SER B 2 196 ? 28.181 98.713 -5.302 1.00 52.42 196 SER A C 1
ATOM 3107 O O . SER B 2 196 ? 28.022 99.816 -4.784 1.00 59.14 196 SER A O 1
ATOM 3110 N N . HIS B 2 197 ? 28.023 97.584 -4.622 1.00 46.27 197 HIS A N 1
ATOM 3111 C CA . HIS B 2 197 ? 27.640 97.606 -3.215 1.00 37.87 197 HIS A CA 1
ATOM 3112 C C . HIS B 2 197 ? 28.818 97.603 -2.246 1.00 46.04 197 HIS A C 1
ATOM 3113 O O . HIS B 2 197 ? 28.615 97.778 -1.043 1.00 50.95 197 HIS A O 1
ATOM 3120 N N . ILE B 2 198 ? 30.044 97.421 -2.733 1.00 49.40 198 ILE A N 1
ATOM 3121 C CA . ILE B 2 198 ? 31.171 97.350 -1.796 1.00 47.59 198 ILE A CA 1
ATOM 3122 C C . ILE B 2 198 ? 32.509 97.959 -2.178 1.00 48.06 198 ILE A C 1
ATOM 3123 O O . ILE B 2 198 ? 33.398 98.062 -1.325 1.00 49.31 198 ILE A O 1
ATOM 3128 N N . ALA B 2 199 ? 32.686 98.333 -3.439 1.00 43.91 199 ALA A N 1
ATOM 3129 C CA . ALA B 2 199 ? 33.977 98.873 -3.860 1.00 42.46 199 ALA A CA 1
ATOM 3130 C C . ALA B 2 199 ? 34.509 100.006 -2.984 1.00 43.66 199 ALA A C 1
ATOM 3131 O O . ALA B 2 199 ? 35.714 100.220 -2.928 1.00 52.97 199 ALA A O 1
ATOM 3133 N N . ASP B 2 200 ? 33.632 100.715 -2.279 1.00 51.51 200 ASP A N 1
ATOM 3134 C CA . ASP B 2 200 ? 34.091 101.808 -1.418 1.00 53.07 200 ASP A CA 1
ATOM 3135 C C . ASP B 2 200 ? 33.894 101.610 0.088 1.00 59.28 200 ASP A C 1
ATOM 3136 O O . ASP B 2 200 ? 34.187 102.529 0.857 1.00 61.39 200 ASP A O 1
ATOM 3141 N N . LYS B 2 201 ? 33.397 100.442 0.513 1.00 55.55 201 LYS A N 1
ATOM 3142 C CA . LYS B 2 201 ? 33.185 100.181 1.946 1.00 50.41 201 LYS A CA 1
ATOM 3143 C C . LYS B 2 201 ? 34.061 99.058 2.471 1.00 52.88 201 LYS A C 1
ATOM 3144 O O . LYS B 2 201 ? 33.917 98.662 3.623 1.00 61.21 201 LYS A O 1
ATOM 3150 N N . LEU B 2 202 ? 34.935 98.510 1.634 1.00 52.47 202 LEU A N 1
ATOM 3151 C CA . LEU B 2 202 ? 35.811 97.432 2.088 1.00 44.79 202 LEU A CA 1
ATOM 3152 C C . LEU B 2 202 ? 37.265 97.808 1.945 1.00 46.45 202 LEU A C 1
ATOM 3153 O O . LEU B 2 202 ? 37.640 98.572 1.059 1.00 47.07 202 LEU A O 1
ATOM 3158 N N . PRO B 2 203 ? 38.114 97.269 2.822 1.00 44.45 203 PRO A N 1
ATOM 3159 C CA . PRO B 2 203 ? 39.539 97.585 2.755 1.00 45.25 203 PRO A CA 1
ATOM 3160 C C . PRO B 2 203 ? 40.180 97.136 1.444 1.00 49.24 203 PRO A C 1
ATOM 3161 O O . PRO B 2 203 ? 40.019 96.000 1.012 1.00 54.47 203 PRO A O 1
ATOM 3165 N N . LEU B 2 204 ? 40.881 98.059 0.802 1.00 52.31 204 LEU A N 1
ATOM 3166 C CA . LEU B 2 204 ? 41.573 97.785 -0.449 1.00 49.32 204 LEU A CA 1
ATOM 3167 C C . LEU B 2 204 ? 42.892 97.086 -0.141 1.00 43.07 204 LEU A C 1
ATOM 3168 O O . LEU B 2 204 ? 43.540 97.387 0.857 1.00 49.76 204 LEU A O 1
ATOM 3173 N N . PRO B 2 205 ? 43.308 96.141 -0.999 1.00 46.88 205 PRO A N 1
ATOM 3174 C CA . PRO B 2 205 ? 42.604 95.719 -2.214 1.00 37.67 205 PRO A CA 1
ATOM 3175 C C . PRO B 2 205 ? 41.543 94.683 -1.935 1.00 41.25 205 PRO A C 1
ATOM 3176 O O . PRO B 2 205 ? 41.654 93.915 -0.992 1.00 39.54 205 PRO A O 1
ATOM 3180 N N . ILE B 2 206 ? 40.536 94.651 -2.796 1.00 39.77 206 ILE A N 1
ATOM 3181 C CA . ILE B 2 206 ? 39.449 93.704 -2.689 1.00 44.43 206 ILE A CA 1
ATOM 3182 C C . ILE B 2 206 ? 39.693 92.598 -3.718 1.00 46.75 206 ILE A C 1
ATOM 3183 O O . ILE B 2 206 ? 39.823 92.880 -4.910 1.00 41.31 206 ILE A O 1
ATOM 3188 N N . LYS B 2 207 ? 39.762 91.349 -3.252 1.00 47.77 207 LYS A N 1
ATOM 3189 C CA . LYS B 2 207 ? 39.994 90.195 -4.133 1.00 44.08 207 LYS A CA 1
ATOM 3190 C C . LYS B 2 207 ? 38.857 89.191 -4.041 1.00 43.47 207 LYS A C 1
ATOM 3191 O O . LYS B 2 207 ? 38.733 88.469 -3.049 1.00 50.02 207 LYS A O 1
ATOM 3197 N N . LEU B 2 208 ? 38.031 89.136 -5.078 1.00 36.14 208 LEU A N 1
ATOM 3198 C CA . LEU B 2 208 ? 36.897 88.217 -5.083 1.00 40.79 208 LEU A CA 1
ATOM 3199 C C . LEU B 2 208 ? 36.872 87.287 -6.284 1.00 42.32 208 LEU A C 1
ATOM 3200 O O . LEU B 2 208 ? 37.342 87.635 -7.372 1.00 40.79 208 LEU A O 1
ATOM 3205 N N . PHE B 2 209 ? 36.309 86.100 -6.093 1.00 42.95 209 PHE A N 1
ATOM 3206 C CA . PHE B 2 209 ? 36.187 85.183 -7.211 1.00 42.99 209 PHE A CA 1
ATOM 3207 C C . PHE B 2 209 ? 34.868 84.447 -7.194 1.00 49.23 209 PHE A C 1
ATOM 3208 O O . PHE B 2 209 ? 34.155 84.421 -6.185 1.00 46.40 209 PHE A O 1
ATOM 3216 N N . SER B 2 210 ? 34.552 83.859 -8.337 1.00 42.01 210 SER A N 1
ATOM 3217 C CA . SER B 2 210 ? 33.365 83.061 -8.477 1.00 40.64 210 SER A CA 1
ATOM 3218 C C . SER B 2 210 ? 33.481 82.149 -9.704 1.00 47.37 210 SER A C 1
ATOM 3219 O O . SER B 2 210 ? 33.861 82.591 -10.791 1.00 43.58 210 SER A O 1
ATOM 3222 N N . ILE B 2 211 ? 33.180 80.869 -9.511 1.00 35.09 211 ILE A N 1
ATOM 3223 C CA . ILE B 2 211 ? 33.198 79.901 -10.600 1.00 40.58 211 ILE A CA 1
ATOM 3224 C C . ILE B 2 211 ? 31.736 79.479 -10.734 1.00 40.95 211 ILE A C 1
ATOM 3225 O O . ILE B 2 211 ? 31.204 78.777 -9.878 1.00 44.83 211 ILE A O 1
ATOM 3230 N N . ASP B 2 212 ? 31.082 79.909 -11.804 1.00 43.41 212 ASP A N 1
ATOM 3231 C CA . ASP B 2 212 ? 29.668 79.600 -11.958 1.00 33.76 212 ASP A CA 1
ATOM 3232 C C . ASP B 2 212 ? 29.226 79.581 -13.426 1.00 38.71 212 ASP A C 1
ATOM 3233 O O . ASP B 2 212 ? 30.010 79.868 -14.340 1.00 35.83 212 ASP A O 1
ATOM 3238 N N . ARG B 2 213 ? 27.959 79.257 -13.646 1.00 37.00 213 ARG A N 1
ATOM 3239 C CA . ARG B 2 213 ? 27.403 79.181 -14.993 1.00 39.23 213 ARG A CA 1
ATOM 3240 C C . ARG B 2 213 ? 27.055 80.499 -15.675 1.00 44.07 213 ARG A C 1
ATOM 3241 O O . ARG B 2 213 ? 26.653 81.469 -15.041 1.00 50.45 213 ARG A O 1
ATOM 3249 N N . CYS B 2 214 ? 27.212 80.487 -16.993 1.00 47.92 214 CYS A N 1
ATOM 3250 C CA . CYS B 2 214 ? 26.894 81.596 -17.877 1.00 39.20 214 CYS A CA 1
ATOM 3251 C C . CYS B 2 214 ? 26.214 80.955 -19.089 1.00 46.72 214 CYS A C 1
ATOM 3252 O O . CYS B 2 214 ? 26.267 79.735 -19.273 1.00 51.49 214 CYS A O 1
ATOM 3255 N N . PHE B 2 215 ? 25.564 81.773 -19.907 1.00 49.23 215 PHE A N 1
ATOM 3256 C CA . PHE B 2 215 ? 24.880 81.279 -21.086 1.00 46.61 215 PHE A CA 1
ATOM 3257 C C . PHE B 2 215 ? 25.209 82.159 -22.286 1.00 52.56 215 PHE A C 1
ATOM 3258 O O . PHE B 2 215 ? 25.401 83.365 -22.146 1.00 52.92 215 PHE A O 1
ATOM 3266 N N . ARG B 2 216 ? 25.270 81.549 -23.468 1.00 59.26 216 ARG A N 1
ATOM 3267 C CA . ARG B 2 216 ? 25.613 82.288 -24.672 1.00 64.59 216 ARG A CA 1
ATOM 3268 C C . ARG B 2 216 ? 25.359 81.486 -25.940 1.00 65.43 216 ARG A C 1
ATOM 3269 O O . ARG B 2 216 ? 26.060 80.513 -26.207 1.00 81.64 216 ARG A O 1
ATOM 3277 N N . ARG B 2 217 ? 24.364 81.902 -26.723 1.00 77.97 217 ARG A N 1
ATOM 3278 C CA . ARG B 2 217 ? 24.025 81.218 -27.972 1.00 84.10 217 ARG A CA 1
ATOM 3279 C C . ARG B 2 217 ? 25.150 81.353 -28.996 1.00 87.71 217 ARG A C 1
ATOM 3280 O O . ARG B 2 217 ? 25.893 82.339 -29.005 1.00 69.37 217 ARG A O 1
ATOM 3288 N N . GLU B 2 218 ? 25.271 80.348 -29.857 1.00 109.00 218 GLU A N 1
ATOM 3289 C CA . GLU B 2 218 ? 26.308 80.334 -30.883 1.00 128.06 218 GLU A CA 1
ATOM 3290 C C . GLU B 2 218 ? 25.905 79.547 -32.123 1.00 138.84 218 GLU A C 1
ATOM 3291 O O . GLU B 2 218 ? 26.021 78.319 -32.153 1.00 139.59 218 GLU A O 1
ATOM 3297 N N . GLN B 2 219 ? 25.436 80.264 -33.144 1.00 150.36 219 GLN A N 1
ATOM 3298 C CA . GLN B 2 219 ? 25.018 79.653 -34.407 1.00 161.38 219 GLN A CA 1
ATOM 3299 C C . GLN B 2 219 ? 23.906 78.618 -34.227 1.00 168.00 219 GLN A C 1
ATOM 3300 O O . GLN B 2 219 ? 23.503 77.961 -35.191 1.00 169.88 219 GLN A O 1
ATOM 3306 N N . GLY B 2 220 ? 23.410 78.476 -33.000 1.00 172.34 220 GLY A N 1
ATOM 3307 C CA . GLY B 2 220 ? 22.365 77.501 -32.739 1.00 173.85 220 GLY A CA 1
ATOM 3308 C C . GLY B 2 220 ? 22.891 76.111 -33.036 1.00 176.00 220 GLY A C 1
ATOM 3309 O O . GLY B 2 220 ? 22.298 75.360 -33.815 1.00 171.43 220 GLY A O 1
ATOM 3310 N N . GLU B 2 221 ? 24.012 75.770 -32.407 1.00 180.23 221 GLU A N 1
ATOM 3311 C CA . GLU B 2 221 ? 24.653 74.477 -32.616 1.00 183.75 221 GLU A CA 1
ATOM 3312 C C . GLU B 2 221 ? 25.315 73.958 -31.337 1.00 185.75 221 GLU A C 1
ATOM 3313 O O . GLU B 2 221 ? 25.431 74.683 -30.346 1.00 185.09 221 GLU A O 1
ATOM 3319 N N . ASP B 2 222 ? 25.740 72.697 -31.372 1.00 186.75 222 ASP A N 1
ATOM 3320 C CA . ASP B 2 222 ? 26.403 72.057 -30.237 1.00 185.00 222 ASP A CA 1
ATOM 3321 C C . ASP B 2 222 ? 27.843 71.718 -30.624 1.00 184.33 222 ASP A C 1
ATOM 3322 O O . ASP B 2 222 ? 28.761 71.849 -29.814 1.00 181.14 222 ASP A O 1
ATOM 3327 N N . ALA B 2 223 ? 28.029 71.289 -31.870 1.00 183.66 223 ALA A N 1
ATOM 3328 C CA . ALA B 2 223 ? 29.351 70.930 -32.379 1.00 181.33 223 ALA A CA 1
ATOM 3329 C C . ALA B 2 223 ? 30.198 72.170 -32.661 1.00 179.08 223 ALA A C 1
ATOM 3330 O O . ALA B 2 223 ? 31.379 72.059 -32.999 1.00 178.42 223 ALA A O 1
ATOM 3332 N N . THR B 2 224 ? 29.587 73.345 -32.526 1.00 175.65 224 THR A N 1
ATOM 3333 C CA . THR B 2 224 ? 30.276 74.614 -32.755 1.00 169.08 224 THR A CA 1
ATOM 3334 C C . THR B 2 224 ? 30.408 75.380 -31.443 1.00 161.83 224 THR A C 1
ATOM 3335 O O . THR B 2 224 ? 31.217 76.305 -31.331 1.00 158.62 224 THR A O 1
ATOM 3339 N N . ARG B 2 225 ? 29.611 74.983 -30.453 1.00 151.56 225 ARG A N 1
ATOM 3340 C CA . ARG B 2 225 ? 29.629 75.625 -29.144 1.00 140.95 225 ARG A CA 1
ATOM 3341 C C . ARG B 2 225 ? 28.508 75.058 -28.267 1.00 130.87 225 ARG A C 1
ATOM 3342 O O . ARG B 2 225 ? 27.595 74.395 -28.762 1.00 131.04 225 ARG A O 1
ATOM 3350 N N . LEU B 2 226 ? 28.591 75.316 -26.964 1.00 116.92 226 LEU A N 1
ATOM 3351 C CA . LEU B 2 226 ? 27.581 74.866 -26.009 1.00 97.08 226 LEU A CA 1
ATOM 3352 C C . LEU B 2 226 ? 26.799 76.087 -25.526 1.00 85.89 226 LEU A C 1
ATOM 3353 O O . LEU B 2 226 ? 27.346 77.192 -25.451 1.00 85.10 226 LEU A O 1
ATOM 3358 N N . TYR B 2 227 ? 25.525 75.902 -25.199 1.00 65.93 227 TYR A N 1
ATOM 3359 C CA . TYR B 2 227 ? 24.713 77.027 -24.750 1.00 66.25 227 TYR A CA 1
ATOM 3360 C C . TYR B 2 227 ? 25.043 77.538 -23.345 1.00 64.00 227 TYR A C 1
ATOM 3361 O O . TYR B 2 227 ? 24.863 78.722 -23.058 1.00 54.49 227 TYR A O 1
ATOM 3370 N N . THR B 2 228 ? 25.518 76.650 -22.475 1.00 53.17 228 THR A N 1
ATOM 3371 C CA . THR B 2 228 ? 25.899 77.036 -21.123 1.00 52.59 228 THR A CA 1
ATOM 3372 C C . THR B 2 228 ? 27.334 76.600 -20.887 1.00 53.38 228 THR A C 1
ATOM 3373 O O . THR B 2 228 ? 27.798 75.631 -21.482 1.00 50.88 228 THR A O 1
ATOM 3377 N N . TYR B 2 229 ? 28.039 77.322 -20.028 1.00 47.68 229 TYR A N 1
ATOM 3378 C CA . TYR B 2 229 ? 29.418 76.977 -19.713 1.00 51.19 229 TYR A CA 1
ATOM 3379 C C . TYR B 2 229 ? 29.793 77.579 -18.356 1.00 47.77 229 TYR A C 1
ATOM 3380 O O . TYR B 2 229 ? 29.028 78.344 -17.769 1.00 54.01 229 TYR A O 1
ATOM 3389 N N . PHE B 2 230 ? 30.966 77.230 -17.855 1.00 44.29 230 PHE A N 1
ATOM 3390 C CA . PHE B 2 230 ? 31.404 77.749 -16.574 1.00 39.49 230 PHE A CA 1
ATOM 3391 C C . PHE B 2 230 ? 32.567 78.688 -16.749 1.00 43.03 230 PHE A C 1
ATOM 3392 O O . PHE B 2 230 ? 33.489 78.412 -17.509 1.00 49.00 230 PHE A O 1
ATOM 3400 N N . SER B 2 231 ? 32.525 79.799 -16.031 1.00 45.86 231 SER A N 1
ATOM 3401 C CA . SER B 2 231 ? 33.614 80.753 -16.070 1.00 41.54 231 SER A CA 1
ATOM 3402 C C . SER B 2 231 ? 34.208 80.816 -14.667 1.00 44.74 231 SER A C 1
ATOM 3403 O O . SER B 2 231 ? 33.473 81.002 -13.688 1.00 43.66 231 SER A O 1
ATOM 3406 N N . ALA B 2 232 ? 35.522 80.621 -14.566 1.00 40.35 232 ALA A N 1
ATOM 3407 C CA . ALA B 2 232 ? 36.215 80.702 -13.275 1.00 47.10 232 ALA A CA 1
ATOM 3408 C C . ALA B 2 232 ? 36.699 82.140 -13.309 1.00 45.22 232 ALA A C 1
ATOM 3409 O O . ALA B 2 232 ? 37.744 82.453 -13.888 1.00 50.26 232 ALA A O 1
ATOM 3411 N N . SER B 2 233 ? 35.932 83.023 -12.694 1.00 44.56 233 SER A N 1
ATOM 3412 C CA . SER B 2 233 ? 36.256 84.440 -12.765 1.00 47.63 233 SER A CA 1
ATOM 3413 C C . SER B 2 233 ? 36.665 85.125 -11.466 1.00 43.50 233 SER A C 1
ATOM 3414 O O . SER B 2 233 ? 36.420 84.626 -10.359 1.00 43.51 233 SER A O 1
ATOM 3417 N N . CYS B 2 234 ? 37.321 86.269 -11.613 1.00 36.84 234 CYS A N 1
ATOM 3418 C CA . CYS B 2 234 ? 37.772 87.010 -10.454 1.00 46.57 234 CYS A CA 1
ATOM 3419 C C . CYS B 2 234 ? 37.910 88.479 -10.787 1.00 45.36 234 CYS A C 1
ATOM 3420 O O . CYS B 2 234 ? 37.987 88.858 -11.960 1.00 43.17 234 CYS A O 1
ATOM 3423 N N . VAL B 2 235 ? 37.934 89.289 -9.732 1.00 38.83 235 VAL A N 1
ATOM 3424 C CA . VAL B 2 235 ? 38.099 90.727 -9.835 1.00 42.71 235 VAL A CA 1
ATOM 3425 C C . VAL B 2 235 ? 39.037 91.174 -8.733 1.00 40.27 235 VAL A C 1
ATOM 3426 O O . VAL B 2 235 ? 39.035 90.619 -7.639 1.00 42.56 235 VAL A O 1
ATOM 3430 N N . LEU B 2 236 ? 39.849 92.175 -9.050 1.00 48.75 236 LEU A N 1
ATOM 3431 C CA . LEU B 2 236 ? 40.811 92.746 -8.120 1.00 47.57 236 LEU A CA 1
ATOM 3432 C C . LEU B 2 236 ? 40.486 94.231 -8.104 1.00 52.89 236 LEU A C 1
ATOM 3433 O O . LEU B 2 236 ? 40.418 94.853 -9.163 1.00 59.64 236 LEU A O 1
ATOM 3438 N N . VAL B 2 237 ? 40.261 94.795 -6.924 1.00 50.03 237 VAL A N 1
ATOM 3439 C CA . VAL B 2 237 ? 39.965 96.222 -6.826 1.00 50.90 237 VAL A CA 1
ATOM 3440 C C . VAL B 2 237 ? 41.043 96.881 -5.996 1.00 51.61 237 VAL A C 1
ATOM 3441 O O . VAL B 2 237 ? 41.308 96.464 -4.869 1.00 52.27 237 VAL A O 1
ATOM 3445 N N . ASP B 2 238 ? 41.672 97.904 -6.554 1.00 48.78 238 ASP A N 1
ATOM 3446 C CA . ASP B 2 238 ? 42.721 98.616 -5.837 1.00 52.93 238 ASP A CA 1
ATOM 3447 C C . ASP B 2 238 ? 42.861 100.016 -6.433 1.00 53.65 238 ASP A C 1
ATOM 3448 O O . ASP B 2 238 ? 42.238 100.326 -7.447 1.00 54.67 238 ASP A O 1
ATOM 3453 N N . GLU B 2 239 ? 43.672 100.865 -5.817 1.00 52.01 239 GLU A N 1
ATOM 3454 C CA . GLU B 2 239 ? 43.825 102.219 -6.332 1.00 63.08 239 GLU A CA 1
ATOM 3455 C C . GLU B 2 239 ? 44.704 102.247 -7.577 1.00 61.42 239 GLU A C 1
ATOM 3456 O O . GLU B 2 239 ? 44.365 102.903 -8.555 1.00 62.31 239 GLU A O 1
ATOM 3462 N N . GLU B 2 240 ? 45.814 101.512 -7.542 1.00 59.69 240 GLU A N 1
ATOM 3463 C CA . GLU B 2 240 ? 46.757 101.444 -8.665 1.00 61.17 240 GLU A CA 1
ATOM 3464 C C . GLU B 2 240 ? 46.773 100.059 -9.339 1.00 56.63 240 GLU A C 1
ATOM 3465 O O . GLU B 2 240 ? 47.127 99.063 -8.721 1.00 62.08 240 GLU A O 1
ATOM 3471 N N . LEU B 2 241 ? 46.407 100.002 -10.611 1.00 53.70 241 LEU A N 1
ATOM 3472 C CA . LEU B 2 241 ? 46.389 98.738 -11.333 1.00 47.74 241 LEU A CA 1
ATOM 3473 C C . LEU B 2 241 ? 46.849 98.873 -12.777 1.00 58.18 241 LEU A C 1
ATOM 3474 O O . LEU B 2 241 ? 46.614 99.891 -13.432 1.00 59.97 241 LEU A O 1
ATOM 3479 N N . SER B 2 242 ? 47.476 97.817 -13.279 1.00 59.47 242 SER A N 1
ATOM 3480 C CA . SER B 2 242 ? 47.944 97.787 -14.654 1.00 59.96 242 SER A CA 1
ATOM 3481 C C . SER B 2 242 ? 47.880 96.356 -15.122 1.00 60.55 242 SER A C 1
ATOM 3482 O O . SER B 2 242 ? 47.671 95.440 -14.322 1.00 53.75 242 SER A O 1
ATOM 3485 N N . VAL B 2 243 ? 48.082 96.175 -16.421 1.00 56.98 243 VAL A N 1
ATOM 3486 C CA . VAL B 2 243 ? 48.041 94.865 -17.041 1.00 56.40 243 VAL A CA 1
ATOM 3487 C C . VAL B 2 243 ? 48.942 93.854 -16.316 1.00 55.15 243 VAL A C 1
ATOM 3488 O O . VAL B 2 243 ? 48.734 92.639 -16.398 1.00 48.89 243 VAL A O 1
ATOM 3492 N N . ASP B 2 244 ? 49.916 94.356 -15.570 1.00 48.23 244 ASP A N 1
ATOM 3493 C CA . ASP B 2 244 ? 50.805 93.470 -14.839 1.00 55.58 244 ASP A CA 1
ATOM 3494 C C . ASP B 2 244 ? 50.103 92.699 -13.730 1.00 58.08 244 ASP A C 1
ATOM 3495 O O . ASP B 2 244 ? 50.530 91.605 -13.361 1.00 69.63 244 ASP A O 1
ATOM 3500 N N . ASP B 2 245 ? 49.027 93.257 -13.195 1.00 60.33 245 ASP A N 1
ATOM 3501 C CA . ASP B 2 245 ? 48.302 92.572 -12.136 1.00 56.51 245 ASP A CA 1
ATOM 3502 C C . ASP B 2 245 ? 47.518 91.425 -12.737 1.00 53.61 245 ASP A C 1
ATOM 3503 O O . ASP B 2 245 ? 47.256 90.427 -12.074 1.00 49.43 245 ASP A O 1
ATOM 3508 N N . GLY B 2 246 ? 47.155 91.575 -14.004 1.00 46.70 246 GLY A N 1
ATOM 3509 C CA . GLY B 2 246 ? 46.426 90.528 -14.683 1.00 53.09 246 GLY A CA 1
ATOM 3510 C C . GLY B 2 246 ? 47.379 89.386 -14.974 1.00 62.38 246 GLY A C 1
ATOM 3511 O O . GLY B 2 246 ? 47.031 88.213 -14.829 1.00 64.06 246 GLY A O 1
ATOM 3512 N N . LYS B 2 247 ? 48.595 89.731 -15.378 1.00 54.10 247 LYS A N 1
ATOM 3513 C CA . LYS B 2 247 ? 49.590 88.726 -15.689 1.00 47.29 247 LYS A CA 1
ATOM 3514 C C . LYS B 2 247 ? 49.993 87.964 -14.444 1.00 52.94 247 LYS A C 1
ATOM 3515 O O . LYS B 2 247 ? 50.029 86.727 -14.441 1.00 52.13 247 LYS A O 1
ATOM 3521 N N . ALA B 2 248 ? 50.282 88.697 -13.374 1.00 48.43 248 ALA A N 1
ATOM 3522 C CA . ALA B 2 248 ? 50.691 88.054 -12.133 1.00 46.36 248 ALA A CA 1
ATOM 3523 C C . ALA B 2 248 ? 49.614 87.109 -11.604 1.00 54.32 248 ALA A C 1
ATOM 3524 O O . ALA B 2 248 ? 49.924 86.053 -11.050 1.00 52.63 248 ALA A O 1
ATOM 3526 N N . VAL B 2 249 ? 48.351 87.488 -11.780 1.00 41.18 249 VAL A N 1
ATOM 3527 C CA . VAL B 2 249 ? 47.256 86.656 -11.327 1.00 40.95 249 VAL A CA 1
ATOM 3528 C C . VAL B 2 249 ? 47.123 85.421 -12.210 1.00 43.77 249 VAL A C 1
ATOM 3529 O O . VAL B 2 249 ? 46.961 84.307 -11.699 1.00 41.95 249 VAL A O 1
ATOM 3533 N N . ALA B 2 250 ? 47.205 85.609 -13.529 1.00 43.29 250 ALA A N 1
ATOM 3534 C CA . ALA B 2 250 ? 47.094 84.479 -14.457 1.00 40.00 250 ALA A CA 1
ATOM 3535 C C . ALA B 2 250 ? 48.159 83.443 -14.157 1.00 48.71 250 ALA A C 1
ATOM 3536 O O . ALA B 2 250 ? 47.879 82.245 -14.142 1.00 49.75 250 ALA A O 1
ATOM 3538 N N . GLU B 2 251 ? 49.380 83.899 -13.902 1.00 47.15 251 GLU A N 1
ATOM 3539 C CA . GLU B 2 251 ? 50.451 82.960 -13.602 1.00 56.23 251 GLU A CA 1
ATOM 3540 C C . GLU B 2 251 ? 50.269 82.241 -12.258 1.00 52.01 251 GLU A C 1
ATOM 3541 O O . GLU B 2 251 ? 50.410 81.029 -12.186 1.00 51.57 251 GLU A O 1
ATOM 3547 N N . ALA B 2 252 ? 49.959 82.980 -11.200 1.00 51.57 252 ALA A N 1
ATOM 3548 C CA . ALA B 2 252 ? 49.799 82.377 -9.877 1.00 48.69 252 ALA A CA 1
ATOM 3549 C C . ALA B 2 252 ? 48.669 81.358 -9.867 1.00 55.60 252 ALA A C 1
ATOM 3550 O O . ALA B 2 252 ? 48.691 80.375 -9.115 1.00 42.35 252 ALA A O 1
ATOM 3552 N N . LEU B 2 253 ? 47.679 81.599 -10.710 1.00 45.45 253 LEU A N 1
ATOM 3553 C CA . LEU B 2 253 ? 46.552 80.704 -10.784 1.00 47.41 253 LEU A CA 1
ATOM 3554 C C . LEU B 2 253 ? 46.889 79.479 -11.644 1.00 46.03 253 LEU A C 1
ATOM 3555 O O . LEU B 2 253 ? 46.789 78.338 -11.189 1.00 50.43 253 LEU A O 1
ATOM 3560 N N . LEU B 2 254 ? 47.298 79.734 -12.882 1.00 43.61 254 LEU A N 1
ATOM 3561 C CA . LEU B 2 254 ? 47.627 78.679 -13.835 1.00 47.31 254 LEU A CA 1
ATOM 3562 C C . LEU B 2 254 ? 48.793 77.774 -13.424 1.00 49.12 254 LEU A C 1
ATOM 3563 O O . LEU B 2 254 ? 48.812 76.589 -13.748 1.00 52.22 254 LEU A O 1
ATOM 3568 N N . ARG B 2 255 ? 49.769 78.331 -12.720 1.00 50.36 255 ARG A N 1
ATOM 3569 C CA . ARG B 2 255 ? 50.922 77.556 -12.273 1.00 39.06 255 ARG A CA 1
ATOM 3570 C C . ARG B 2 255 ? 50.503 76.422 -11.362 1.00 51.02 255 ARG A C 1
ATOM 3571 O O . ARG B 2 255 ? 51.216 75.431 -11.237 1.00 57.99 255 ARG A O 1
ATOM 3579 N N . GLN B 2 256 ? 49.352 76.564 -10.713 1.00 48.64 256 GLN A N 1
ATOM 3580 C CA . GLN B 2 256 ? 48.892 75.527 -9.803 1.00 42.16 256 GLN A CA 1
ATOM 3581 C C . GLN B 2 256 ? 48.255 74.353 -10.528 1.00 47.99 256 GLN A C 1
ATOM 3582 O O . GLN B 2 256 ? 47.901 73.354 -9.916 1.00 46.85 256 GLN A O 1
ATOM 3588 N N . PHE B 2 257 ? 48.109 74.487 -11.836 1.00 39.01 257 PHE A N 1
ATOM 3589 C CA . PHE B 2 257 ? 47.520 73.443 -12.649 1.00 45.44 257 PHE A CA 1
ATOM 3590 C C . PHE B 2 257 ? 48.534 72.843 -13.609 1.00 50.43 257 PHE A C 1
ATOM 3591 O O . PHE B 2 257 ? 48.160 72.243 -14.620 1.00 47.86 257 PHE A O 1
ATOM 3599 N N . GLY B 2 258 ? 49.817 73.028 -13.301 1.00 52.43 258 GLY A N 1
ATOM 3600 C CA . GLY B 2 258 ? 50.867 72.474 -14.135 1.00 38.69 258 GLY A CA 1
ATOM 3601 C C . GLY B 2 258 ? 51.406 73.281 -15.309 1.00 52.65 258 GLY A C 1
ATOM 3602 O O . GLY B 2 258 ? 52.301 72.800 -15.998 1.00 54.96 258 GLY A O 1
ATOM 3603 N N . PHE B 2 259 ? 50.881 74.473 -15.578 1.00 47.43 259 PHE A N 1
ATOM 3604 C CA . PHE B 2 259 ? 51.432 75.262 -16.680 1.00 55.84 259 PHE A CA 1
ATOM 3605 C C . PHE B 2 259 ? 52.760 75.861 -16.210 1.00 57.04 259 PHE A C 1
ATOM 3606 O O . PHE B 2 259 ? 52.943 76.118 -15.014 1.00 50.78 259 PHE A O 1
ATOM 3614 N N . GLU B 2 260 ? 53.686 76.085 -17.139 1.00 51.43 260 GLU A N 1
ATOM 3615 C CA . GLU B 2 260 ? 54.993 76.605 -16.747 1.00 64.56 260 GLU A CA 1
ATOM 3616 C C . GLU B 2 260 ? 55.516 77.832 -17.493 1.00 65.41 260 GLU A C 1
ATOM 3617 O O . GLU B 2 260 ? 56.560 78.365 -17.142 1.00 63.56 260 GLU A O 1
ATOM 3623 N N . ASN B 2 261 ? 54.799 78.294 -18.508 1.00 60.61 261 ASN A N 1
ATOM 3624 C CA . ASN B 2 261 ? 55.275 79.445 -19.245 1.00 60.72 261 ASN A CA 1
ATOM 3625 C C . ASN B 2 261 ? 54.079 80.187 -19.812 1.00 55.56 261 ASN A C 1
ATOM 3626 O O . ASN B 2 261 ? 53.087 79.572 -20.204 1.00 57.57 261 ASN A O 1
ATOM 3631 N N . PHE B 2 262 ? 54.181 81.510 -19.873 1.00 50.86 262 PHE A N 1
ATOM 3632 C CA . PHE B 2 262 ? 53.075 82.320 -20.358 1.00 50.54 262 PHE A CA 1
ATOM 3633 C C . PHE B 2 262 ? 53.452 83.405 -21.350 1.00 53.37 262 PHE A C 1
ATOM 3634 O O . PHE B 2 262 ? 54.550 83.964 -21.315 1.00 54.64 262 PHE A O 1
ATOM 3642 N N . ARG B 2 263 ? 52.516 83.692 -22.241 1.00 42.67 263 ARG A N 1
ATOM 3643 C CA . ARG B 2 263 ? 52.695 84.731 -23.228 1.00 50.31 263 ARG A CA 1
ATOM 3644 C C . ARG B 2 263 ? 51.356 85.452 -23.298 1.00 53.75 263 ARG A C 1
ATOM 3645 O O . ARG B 2 263 ? 50.293 84.825 -23.171 1.00 43.82 263 ARG A O 1
ATOM 3653 N N . PHE B 2 264 ? 51.404 86.767 -23.484 1.00 48.33 264 PHE A N 1
ATOM 3654 C CA . PHE B 2 264 ? 50.179 87.547 -23.574 1.00 52.73 264 PHE A CA 1
ATOM 3655 C C . PHE B 2 264 ? 50.148 88.436 -24.812 1.00 51.01 264 PHE A C 1
ATOM 3656 O O . PHE B 2 264 ? 51.127 89.105 -25.135 1.00 67.87 264 PHE A O 1
ATOM 3664 N N . ARG B 2 265 ? 49.020 88.448 -25.506 1.00 49.76 265 ARG A N 1
ATOM 3665 C CA . ARG B 2 265 ? 48.891 89.291 -26.675 1.00 51.51 265 ARG A CA 1
ATOM 3666 C C . ARG B 2 265 ? 47.656 90.167 -26.485 1.00 60.75 265 ARG A C 1
ATOM 3667 O O . ARG B 2 265 ? 46.761 89.828 -25.709 1.00 54.35 265 ARG A O 1
ATOM 3675 N N . LYS B 2 266 ? 47.619 91.295 -27.191 1.00 63.41 266 LYS A N 1
ATOM 3676 C CA . LYS B 2 266 ? 46.483 92.208 -27.138 1.00 57.31 266 LYS A CA 1
ATOM 3677 C C . LYS B 2 266 ? 45.351 91.610 -27.964 1.00 52.90 266 LYS A C 1
ATOM 3678 O O . LYS B 2 266 ? 45.574 91.101 -29.062 1.00 64.23 266 LYS A O 1
ATOM 3684 N N . ASP B 2 267 ? 44.136 91.680 -27.435 1.00 55.56 267 ASP A N 1
ATOM 3685 C CA . ASP B 2 267 ? 42.968 91.126 -28.103 1.00 50.89 267 ASP A CA 1
ATOM 3686 C C . ASP B 2 267 ? 42.383 92.072 -29.146 1.00 54.66 267 ASP A C 1
ATOM 3687 O O . ASP B 2 267 ? 42.005 93.197 -28.837 1.00 63.15 267 ASP A O 1
ATOM 3692 N N . GLU B 2 268 ? 42.298 91.597 -30.385 1.00 73.11 268 GLU A N 1
ATOM 3693 C CA . GLU B 2 268 ? 41.768 92.393 -31.488 1.00 75.34 268 GLU A CA 1
ATOM 3694 C C . GLU B 2 268 ? 40.377 92.965 -31.243 1.00 75.68 268 GLU A C 1
ATOM 3695 O O . GLU B 2 268 ? 40.006 93.961 -31.855 1.00 83.06 268 GLU A O 1
ATOM 3701 N N . LYS B 2 269 ? 39.601 92.335 -30.366 1.00 79.49 269 LYS A N 1
ATOM 3702 C CA . LYS B 2 269 ? 38.249 92.814 -30.067 1.00 70.35 269 LYS A CA 1
ATOM 3703 C C . LYS B 2 269 ? 38.261 94.241 -29.502 1.00 70.23 269 LYS A C 1
ATOM 3704 O O . LYS B 2 269 ? 37.501 95.100 -29.945 1.00 60.73 269 LYS A O 1
ATOM 3710 N N . ARG B 2 270 ? 39.123 94.481 -28.516 1.00 60.57 270 ARG A N 1
ATOM 3711 C CA . ARG B 2 270 ? 39.193 95.784 -27.870 1.00 68.35 270 ARG A CA 1
ATOM 3712 C C . ARG B 2 270 ? 37.786 96.162 -27.412 1.00 67.24 270 ARG A C 1
ATOM 3713 O O . ARG B 2 270 ? 37.286 97.230 -27.734 1.00 71.53 270 ARG A O 1
ATOM 3721 N N . SER B 2 271 ? 37.155 95.268 -26.659 1.00 66.95 271 SER A N 1
ATOM 3722 C CA . SER B 2 271 ? 35.800 95.488 -26.163 1.00 69.64 271 SER A CA 1
ATOM 3723 C C . SER B 2 271 ? 35.647 96.777 -25.364 1.00 65.46 271 SER A C 1
ATOM 3724 O O . SER B 2 271 ? 36.546 97.182 -24.625 1.00 58.02 271 SER A O 1
ATOM 3727 N N . LYS B 2 272 ? 34.479 97.396 -25.499 1.00 68.56 272 LYS A N 1
ATOM 3728 C CA . LYS B 2 272 ? 34.182 98.663 -24.838 1.00 73.76 272 LYS A CA 1
ATOM 3729 C C . LYS B 2 272 ? 34.170 98.735 -23.313 1.00 71.62 272 LYS A C 1
ATOM 3730 O O . LYS B 2 272 ? 34.387 99.813 -22.762 1.00 72.57 272 LYS A O 1
ATOM 3736 N N . TYR B 2 273 ? 33.917 97.623 -22.625 1.00 64.18 273 TYR A N 1
ATOM 3737 C CA . TYR B 2 273 ? 33.894 97.666 -21.166 1.00 54.52 273 TYR A CA 1
ATOM 3738 C C . TYR B 2 273 ? 35.285 97.584 -20.558 1.00 55.18 273 TYR A C 1
ATOM 3739 O O . TYR B 2 273 ? 35.447 97.580 -19.331 1.00 58.72 273 TYR A O 1
ATOM 3748 N N . TYR B 2 274 ? 36.291 97.531 -21.421 1.00 58.38 274 TYR A N 1
ATOM 3749 C CA . TYR B 2 274 ? 37.676 97.461 -20.976 1.00 61.12 274 TYR A CA 1
ATOM 3750 C C . TYR B 2 274 ? 38.451 98.679 -21.449 1.00 61.94 274 TYR A C 1
ATOM 3751 O O . TYR B 2 274 ? 38.254 99.145 -22.567 1.00 64.12 274 TYR A O 1
ATOM 3760 N N . ILE B 2 275 ? 39.346 99.175 -20.602 1.00 60.32 275 ILE A N 1
ATOM 3761 C CA . ILE B 2 275 ? 40.188 100.309 -20.954 1.00 58.13 275 ILE A CA 1
ATOM 3762 C C . ILE B 2 275 ? 40.950 99.956 -22.230 1.00 62.67 275 ILE A C 1
ATOM 3763 O O . ILE B 2 275 ? 41.535 98.881 -22.327 1.00 65.20 275 ILE A O 1
ATOM 3768 N N . PRO B 2 276 ? 40.955 100.858 -23.225 1.00 71.56 276 PRO A N 1
ATOM 3769 C CA . PRO B 2 276 ? 41.669 100.575 -24.475 1.00 66.80 276 PRO A CA 1
ATOM 3770 C C . PRO B 2 276 ? 43.074 100.014 -24.231 1.00 56.61 276 PRO A C 1
ATOM 3771 O O . PRO B 2 276 ? 43.815 100.487 -23.363 1.00 48.99 276 PRO A O 1
ATOM 3775 N N . ASP B 2 277 ? 43.414 98.983 -24.995 1.00 55.36 277 ASP A N 1
ATOM 3776 C CA . ASP B 2 277 ? 44.711 98.322 -24.901 1.00 57.75 277 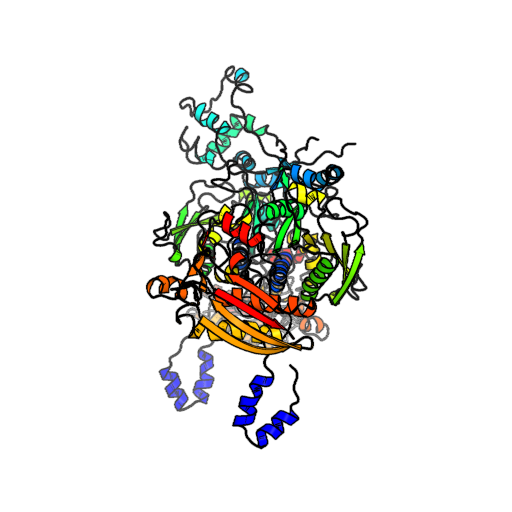ASP A CA 1
ATOM 3777 C C . ASP B 2 277 ? 44.989 97.536 -23.606 1.00 54.22 277 ASP A C 1
ATOM 3778 O O . ASP B 2 277 ? 46.138 97.188 -23.318 1.00 42.21 277 ASP A O 1
ATOM 3783 N N . THR B 2 278 ? 43.959 97.249 -22.817 1.00 47.41 278 THR A N 1
ATOM 3784 C CA . THR B 2 278 ? 44.199 96.460 -21.613 1.00 54.15 278 THR A CA 1
ATOM 3785 C C . THR B 2 278 ? 43.686 95.026 -21.797 1.00 50.27 278 THR A C 1
ATOM 3786 O O . THR B 2 278 ? 44.150 94.101 -21.121 1.00 50.68 278 THR A O 1
ATOM 3790 N N . GLN B 2 279 ? 42.749 94.841 -22.726 1.00 38.98 279 GLN A N 1
ATOM 3791 C CA . GLN B 2 279 ? 42.183 93.523 -22.964 1.00 45.38 279 GLN A CA 1
ATOM 3792 C C . GLN B 2 279 ? 43.253 92.606 -23.552 1.00 56.54 279 GLN A C 1
ATOM 3793 O O . GLN B 2 279 ? 43.596 92.670 -24.731 1.00 57.99 279 GLN A O 1
ATOM 3799 N N . THR B 2 280 ? 43.775 91.747 -22.691 1.00 59.86 280 THR A N 1
ATOM 3800 C CA . THR B 2 280 ? 44.819 90.819 -23.054 1.00 60.39 280 THR A CA 1
ATOM 3801 C C . THR B 2 280 ? 44.340 89.370 -23.144 1.00 63.32 280 THR A C 1
ATOM 3802 O O . THR B 2 280 ? 43.439 88.954 -22.419 1.00 59.83 280 THR A O 1
ATOM 3806 N N . GLU B 2 281 ? 44.933 88.611 -24.062 1.00 63.62 281 GLU A N 1
ATOM 3807 C CA . GLU B 2 281 ? 44.610 87.195 -24.216 1.00 56.90 281 GLU A CA 1
ATOM 3808 C C . GLU B 2 281 ? 45.781 86.459 -23.582 1.00 56.18 281 GLU A C 1
ATOM 3809 O O . GLU B 2 281 ? 46.937 86.859 -23.758 1.00 56.24 281 GLU A O 1
ATOM 3815 N N . VAL B 2 282 ? 45.513 85.413 -22.809 1.00 46.46 282 VAL A N 1
ATOM 3816 C CA . VAL B 2 282 ? 46.639 84.713 -22.213 1.00 46.45 282 VAL A CA 1
ATOM 3817 C C . VAL B 2 282 ? 46.877 83.298 -22.768 1.00 44.92 282 VAL A C 1
ATOM 3818 O O . VAL B 2 282 ? 45.967 82.471 -22.846 1.00 47.19 282 VAL A O 1
ATOM 3822 N N . PHE B 2 283 ? 48.113 83.070 -23.218 1.00 47.80 283 PHE A N 1
ATOM 3823 C CA . PHE B 2 283 ? 48.536 81.789 -23.780 1.00 44.54 283 PHE A CA 1
ATOM 3824 C C . PHE B 2 283 ? 49.489 81.131 -22.793 1.00 44.37 283 PHE A C 1
ATOM 3825 O O . PHE B 2 283 ? 50.413 81.769 -22.280 1.00 44.45 283 PHE A O 1
ATOM 3833 N N . ALA B 2 284 ? 49.248 79.853 -22.513 1.00 50.21 284 ALA A N 1
ATOM 3834 C CA . ALA B 2 284 ? 50.075 79.123 -21.562 1.00 48.94 284 ALA A CA 1
ATOM 3835 C C . ALA B 2 284 ? 50.590 77.800 -22.110 1.00 54.14 284 ALA A C 1
ATOM 3836 O O . ALA B 2 284 ? 49.995 77.177 -22.999 1.00 47.57 284 ALA A O 1
ATOM 3838 N N . PHE B 2 285 ? 51.712 77.383 -21.550 1.00 51.12 285 PHE A N 1
ATOM 3839 C CA . PHE B 2 285 ? 52.361 76.168 -21.954 1.00 44.51 285 PHE A CA 1
ATOM 3840 C C . PHE B 2 285 ? 52.208 75.056 -20.946 1.00 50.03 285 PHE A C 1
ATOM 3841 O O . PHE B 2 285 ? 52.594 75.209 -19.771 1.00 41.57 285 PHE A O 1
ATOM 3849 N N . HIS B 2 286 ? 51.661 73.932 -21.415 1.00 47.16 286 HIS A N 1
ATOM 3850 C CA . HIS B 2 286 ? 51.493 72.762 -20.563 1.00 55.81 286 HIS A CA 1
ATOM 3851 C C . HIS B 2 286 ? 52.161 71.515 -21.146 1.00 59.08 286 HIS A C 1
ATOM 3852 O O . HIS B 2 286 ? 51.973 71.168 -22.315 1.00 62.52 286 HIS A O 1
ATOM 3859 N N . PRO B 2 287 ? 52.972 70.838 -20.335 1.00 59.91 287 PRO A N 1
ATOM 3860 C CA . PRO B 2 287 ? 53.657 69.624 -20.775 1.00 65.30 287 PRO A CA 1
ATOM 3861 C C . PRO B 2 287 ? 52.695 68.595 -21.390 1.00 68.55 287 PRO A C 1
ATOM 3862 O O . PRO B 2 287 ? 52.890 68.154 -22.520 1.00 74.92 287 PRO A O 1
ATOM 3866 N N . LYS B 2 288 ? 51.657 68.218 -20.651 1.00 69.59 288 LYS A N 1
ATOM 3867 C CA . LYS B 2 288 ? 50.684 67.243 -21.144 1.00 66.20 288 LYS A CA 1
ATOM 3868 C C . LYS B 2 288 ? 50.273 67.488 -22.591 1.00 70.30 288 LYS A C 1
ATOM 3869 O O . LYS B 2 288 ? 49.812 66.576 -23.275 1.00 82.67 288 LYS A O 1
ATOM 3875 N N . LEU B 2 289 ? 50.435 68.713 -23.068 1.00 70.54 289 LEU A N 1
ATOM 3876 C CA . LEU B 2 289 ? 50.038 69.017 -24.433 1.00 74.01 289 LEU A CA 1
ATOM 3877 C C . LEU B 2 289 ? 51.109 68.801 -25.499 1.00 74.28 289 LEU A C 1
ATOM 3878 O O . LEU B 2 289 ? 50.786 68.662 -26.677 1.00 71.28 289 LEU A O 1
ATOM 3883 N N . VAL B 2 290 ? 52.377 68.772 -25.097 1.00 73.77 290 VAL A N 1
ATOM 3884 C CA . VAL B 2 290 ? 53.466 68.592 -26.058 1.00 79.82 290 VAL A CA 1
ATOM 3885 C C . VAL B 2 290 ? 53.455 67.194 -26.641 1.00 85.05 290 VAL A C 1
ATOM 3886 O O . VAL B 2 290 ? 53.250 66.209 -25.925 1.00 82.85 290 VAL A O 1
ATOM 3890 N N . GLY B 2 291 ? 53.674 67.113 -27.949 1.00 90.88 291 GLY A N 1
ATOM 3891 C CA . GLY B 2 291 ? 53.676 65.822 -28.609 1.00 103.35 291 GLY A CA 1
ATOM 3892 C C . GLY B 2 291 ? 52.262 65.318 -28.800 1.00 108.98 291 GLY A C 1
ATOM 3893 O O . GLY B 2 291 ? 52.044 64.239 -29.351 1.00 110.05 291 GLY A O 1
ATOM 3894 N N . SER B 2 292 ? 51.300 66.107 -28.332 1.00 115.31 292 SER A N 1
ATOM 3895 C CA . SER B 2 292 ? 49.892 65.758 -28.450 1.00 120.35 292 SER A CA 1
ATOM 3896 C C . SER B 2 292 ? 49.473 65.812 -29.913 1.00 125.13 292 SER A C 1
ATOM 3897 O O . SER B 2 292 ? 50.035 66.577 -30.702 1.00 123.37 292 SER A O 1
ATOM 3900 N N . SER B 2 293 ? 48.489 64.990 -30.267 1.00 130.87 293 SER A N 1
ATOM 3901 C CA . SER B 2 293 ? 47.973 64.927 -31.632 1.00 134.11 293 SER A CA 1
ATOM 3902 C C . SER B 2 293 ? 47.101 66.144 -31.916 1.00 133.48 293 SER A C 1
ATOM 3903 O O . SER B 2 293 ? 46.793 66.457 -33.068 1.00 133.28 293 SER A O 1
ATOM 3906 N N . THR B 2 294 ? 46.713 66.826 -30.846 1.00 130.00 294 THR A N 1
ATOM 3907 C CA . THR B 2 294 ? 45.871 68.006 -30.938 1.00 125.69 294 THR A CA 1
ATOM 3908 C C . THR B 2 294 ? 46.505 69.098 -31.796 1.00 121.36 294 THR A C 1
ATOM 3909 O O . THR B 2 294 ? 47.563 68.902 -32.397 1.00 113.63 294 THR A O 1
ATOM 3913 N N . LYS B 2 295 ? 45.836 70.247 -31.851 1.00 117.75 295 LYS A N 1
ATOM 3914 C CA . LYS B 2 295 ? 46.311 71.395 -32.614 1.00 114.60 295 LYS A CA 1
ATOM 3915 C C . LYS B 2 295 ? 47.320 72.148 -31.749 1.00 107.31 295 LYS A C 1
ATOM 3916 O O . LYS B 2 295 ? 47.865 73.181 -32.150 1.00 104.16 295 LYS A O 1
ATOM 3922 N N . TYR B 2 296 ? 47.569 71.609 -30.560 1.00 94.04 296 TYR A N 1
ATOM 3923 C CA . TYR B 2 296 ? 48.495 72.212 -29.614 1.00 88.03 296 TYR A CA 1
ATOM 3924 C C . TYR B 2 296 ? 49.721 71.323 -29.424 1.00 86.77 296 TYR A C 1
ATOM 3925 O O . TYR B 2 296 ? 50.176 71.099 -28.301 1.00 86.50 296 TYR A O 1
ATOM 3934 N N . SER B 2 297 ? 50.251 70.827 -30.539 1.00 90.13 297 SER A N 1
ATOM 3935 C CA . SER B 2 297 ? 51.418 69.948 -30.536 1.00 87.21 297 SER A CA 1
ATOM 3936 C C . SER B 2 297 ? 52.573 70.522 -29.725 1.00 82.64 297 SER A C 1
ATOM 3937 O O . SER B 2 297 ? 53.258 69.784 -29.005 1.00 70.03 297 SER A O 1
ATOM 3940 N N . ASP B 2 298 ? 52.787 71.832 -29.847 1.00 70.08 298 ASP A N 1
ATOM 3941 C CA . ASP B 2 298 ? 53.868 72.496 -29.125 1.00 72.64 298 ASP A CA 1
ATOM 3942 C C . ASP B 2 298 ? 53.587 72.783 -27.654 1.00 73.80 298 ASP A C 1
ATOM 3943 O O . ASP B 2 298 ? 54.427 73.363 -26.966 1.00 76.53 298 ASP A O 1
ATOM 3948 N N . GLY B 2 299 ? 52.409 72.388 -27.175 1.00 72.61 299 GLY A N 1
ATOM 3949 C CA . GLY B 2 299 ? 52.065 72.600 -25.775 1.00 72.79 299 GLY A CA 1
ATOM 3950 C C . GLY B 2 299 ? 51.519 73.957 -25.345 1.00 64.95 299 GLY A C 1
ATOM 3951 O O . GLY B 2 299 ? 51.344 74.187 -24.144 1.00 58.07 299 GLY A O 1
ATOM 3952 N N . TRP B 2 300 ? 51.250 74.840 -26.308 1.00 58.66 300 TRP A N 1
ATOM 3953 C CA . TRP B 2 300 ? 50.726 76.175 -26.028 1.00 56.86 300 TRP A CA 1
ATOM 3954 C C . TRP B 2 300 ? 49.250 76.258 -26.377 1.00 59.38 300 TRP A C 1
ATOM 3955 O O . TRP B 2 300 ? 48.815 75.731 -27.405 1.00 53.59 300 TRP A O 1
ATOM 3966 N N . ILE B 2 301 ? 48.481 76.934 -25.528 1.00 50.73 301 ILE A N 1
ATOM 3967 C CA . ILE B 2 301 ? 47.053 77.080 -25.775 1.00 49.12 301 ILE A CA 1
ATOM 3968 C C . ILE B 2 301 ? 46.525 78.347 -25.117 1.00 48.81 301 ILE A C 1
ATOM 3969 O O . ILE B 2 301 ? 47.061 78.785 -24.101 1.00 42.35 301 ILE A O 1
ATOM 3974 N N . GLU B 2 302 ? 45.506 78.958 -25.718 1.00 46.05 302 GLU A N 1
ATOM 3975 C CA . GLU B 2 302 ? 44.893 80.152 -25.144 1.00 49.44 302 GLU A CA 1
ATOM 3976 C C . GLU B 2 302 ? 43.972 79.630 -24.033 1.00 53.47 302 GLU A C 1
ATOM 3977 O O . GLU B 2 302 ? 42.997 78.935 -24.304 1.00 54.31 302 GLU A O 1
ATOM 3983 N N . ILE B 2 303 ? 44.290 79.974 -22.788 1.00 58.15 303 ILE A N 1
ATOM 3984 C CA . ILE B 2 303 ? 43.555 79.478 -21.626 1.00 48.13 303 ILE A CA 1
ATOM 3985 C C . ILE B 2 303 ? 42.716 80.516 -20.835 1.00 46.66 303 ILE A C 1
ATOM 3986 O O . ILE B 2 303 ? 41.855 80.155 -20.039 1.00 52.97 303 ILE A O 1
ATOM 3991 N N . ALA B 2 304 ? 42.953 81.801 -21.047 1.00 49.13 304 ALA A N 1
ATOM 3992 C CA . ALA B 2 304 ? 42.183 82.808 -20.332 1.00 47.44 304 ALA A CA 1
ATOM 3993 C C . ALA B 2 304 ? 42.263 84.188 -20.998 1.00 48.20 304 ALA A C 1
ATOM 3994 O O . ALA B 2 304 ? 42.966 84.379 -21.994 1.00 51.16 304 ALA A O 1
ATOM 3996 N N . THR B 2 305 ? 41.531 85.147 -20.444 1.00 49.75 305 THR A N 1
ATOM 3997 C CA . THR B 2 305 ? 41.524 86.511 -20.969 1.00 54.13 305 THR A CA 1
ATOM 3998 C C . THR B 2 305 ? 41.277 87.441 -19.801 1.00 51.66 305 THR A C 1
ATOM 3999 O O . THR B 2 305 ? 40.627 87.059 -18.832 1.00 54.70 305 THR A O 1
ATOM 4003 N N . PHE B 2 306 ? 41.805 88.656 -19.883 1.00 50.54 306 PHE A N 1
ATOM 4004 C CA . PHE B 2 306 ? 41.615 89.615 -18.809 1.00 52.16 306 PHE A CA 1
ATOM 4005 C C . PHE B 2 306 ? 41.702 91.046 -19.314 1.00 52.90 306 PHE A C 1
ATOM 4006 O O . PHE B 2 306 ? 41.986 91.289 -20.482 1.00 52.18 306 PHE A O 1
ATOM 4014 N N . GLY B 2 307 ? 41.444 91.991 -18.419 1.00 57.19 307 GLY A N 1
ATOM 4015 C CA . GLY B 2 307 ? 41.512 93.395 -18.770 1.00 48.16 307 GLY A CA 1
ATOM 4016 C C . GLY B 2 307 ? 41.208 94.270 -17.566 1.00 54.64 307 GLY A C 1
ATOM 4017 O O . GLY B 2 307 ? 41.062 93.791 -16.438 1.00 49.31 307 GLY A O 1
ATOM 4018 N N . ILE B 2 308 ? 41.136 95.572 -17.795 1.00 58.87 308 ILE A N 1
ATOM 4019 C CA . ILE B 2 308 ? 40.810 96.490 -16.724 1.00 52.55 308 ILE A CA 1
ATOM 4020 C C . ILE B 2 308 ? 39.565 97.246 -17.145 1.00 53.36 308 ILE A C 1
ATOM 4021 O O . ILE B 2 308 ? 39.533 97.878 -18.198 1.00 56.92 308 ILE A O 1
ATOM 4026 N N . TYR B 2 309 ? 38.523 97.127 -16.329 1.00 54.41 309 TYR A N 1
ATOM 4027 C CA . TYR B 2 309 ? 37.233 97.752 -16.600 1.00 52.85 309 TYR A CA 1
ATOM 4028 C C . TYR B 2 309 ? 37.327 99.234 -16.940 1.00 57.08 309 TYR A C 1
ATOM 4029 O O . TYR B 2 309 ? 38.035 99.995 -16.282 1.00 47.87 309 TYR A O 1
ATOM 4038 N N . SER B 2 310 ? 36.612 99.635 -17.981 1.00 57.72 310 SER A N 1
ATOM 4039 C CA . SER B 2 310 ? 36.591 101.025 -18.415 1.00 52.61 310 SER A CA 1
ATOM 4040 C C . SER B 2 310 ? 35.907 101.924 -17.379 1.00 55.50 310 SER A C 1
ATOM 4041 O O . SER B 2 310 ? 34.775 101.652 -16.957 1.00 49.63 310 SER A O 1
ATOM 4044 N N . PRO B 2 311 ? 36.590 102.994 -16.935 1.00 54.47 311 PRO A N 1
ATOM 4045 C CA . PRO B 2 311 ? 35.983 103.898 -15.947 1.00 59.17 311 PRO A CA 1
ATOM 4046 C C . PRO B 2 311 ? 34.619 104.391 -16.422 1.00 54.87 311 PRO A C 1
ATOM 4047 O O . PRO B 2 311 ? 33.779 104.807 -15.619 1.00 51.22 311 PRO A O 1
ATOM 4051 N N . THR B 2 312 ? 34.400 104.319 -17.731 1.00 53.61 312 THR A N 1
ATOM 4052 C CA . THR B 2 312 ? 33.124 104.710 -18.323 1.00 61.54 312 THR A CA 1
ATOM 4053 C C . THR B 2 312 ? 32.062 103.759 -17.769 1.00 58.39 312 THR A C 1
ATOM 4054 O O . THR B 2 312 ? 30.971 104.171 -17.389 1.00 64.17 312 THR A O 1
ATOM 4058 N N . ALA B 2 313 ? 32.404 102.477 -17.720 1.00 60.24 313 ALA A N 1
ATOM 4059 C CA . ALA B 2 313 ? 31.492 101.457 -17.217 1.00 47.57 313 ALA A CA 1
ATOM 4060 C C . ALA B 2 313 ? 31.406 101.470 -15.695 1.00 45.94 313 ALA A C 1
ATOM 4061 O O . ALA B 2 313 ? 30.330 101.300 -15.146 1.00 46.10 313 ALA A O 1
ATOM 4063 N N . LEU B 2 314 ? 32.533 101.659 -15.012 1.00 42.52 314 LEU A N 1
ATOM 4064 C CA . LEU B 2 314 ? 32.522 101.688 -13.553 1.00 48.94 314 LEU A CA 1
ATOM 4065 C C . LEU B 2 314 ? 31.600 102.783 -13.039 1.00 62.20 314 LEU A C 1
ATOM 4066 O O . LEU B 2 314 ? 30.916 102.613 -12.022 1.00 61.89 314 LEU A O 1
ATOM 4071 N N . ALA B 2 315 ? 31.600 103.911 -13.743 1.00 67.75 315 ALA A N 1
ATOM 4072 C CA . ALA B 2 315 ? 30.787 105.060 -13.358 1.00 66.69 315 ALA A CA 1
ATOM 4073 C C . ALA B 2 315 ? 29.302 104.723 -13.336 1.00 60.06 315 ALA A C 1
ATOM 4074 O O . ALA B 2 315 ? 28.563 105.191 -12.466 1.00 57.02 315 ALA A O 1
ATOM 4076 N N . GLU B 2 316 ? 28.871 103.909 -14.294 1.00 50.15 316 GLU A N 1
ATOM 4077 C CA . GLU B 2 316 ? 27.468 103.514 -14.381 1.00 49.81 316 GLU A CA 1
ATOM 4078 C C . GLU B 2 316 ? 26.958 102.811 -13.123 1.00 55.78 316 GLU A C 1
ATOM 4079 O O . GLU B 2 316 ? 25.757 102.590 -12.982 1.00 52.32 316 GLU A O 1
ATOM 4085 N N . TYR B 2 317 ? 27.871 102.452 -12.221 1.00 53.49 317 TYR A N 1
ATOM 4086 C CA . TYR B 2 317 ? 27.507 101.769 -10.985 1.00 46.65 317 TYR A CA 1
ATOM 4087 C C . TYR B 2 317 ? 28.153 102.501 -9.821 1.00 56.29 317 TYR A C 1
ATOM 4088 O O . TYR B 2 317 ? 28.180 102.022 -8.680 1.00 54.47 317 TYR A O 1
ATOM 4097 N N . ASP B 2 318 ? 28.683 103.674 -10.138 1.00 55.60 318 ASP A N 1
ATOM 4098 C CA . ASP B 2 318 ? 29.337 104.534 -9.168 1.00 51.49 318 ASP A CA 1
ATOM 4099 C C . ASP B 2 318 ? 30.571 103.919 -8.515 1.00 53.58 318 ASP A C 1
ATOM 4100 O O . ASP B 2 318 ? 30.824 104.159 -7.340 1.00 53.44 318 ASP A O 1
ATOM 4105 N N . ILE B 2 319 ? 31.341 103.131 -9.265 1.00 57.22 319 ILE A N 1
ATOM 4106 C CA . ILE B 2 319 ? 32.556 102.533 -8.711 1.00 54.90 319 ILE A CA 1
ATOM 4107 C C . ILE B 2 319 ? 33.675 103.493 -9.072 1.00 52.82 319 ILE A C 1
ATOM 4108 O O . ILE B 2 319 ? 33.929 103.740 -10.244 1.00 55.17 319 ILE A O 1
ATOM 4113 N N . PRO B 2 320 ? 34.358 104.044 -8.060 1.00 56.09 320 PRO A N 1
ATOM 4114 C CA . PRO B 2 320 ? 35.462 105.011 -8.136 1.00 56.38 320 PRO A CA 1
ATOM 4115 C C . PRO B 2 320 ? 36.880 104.476 -8.277 1.00 61.42 320 PRO A C 1
ATOM 4116 O O . PRO B 2 320 ? 37.826 105.262 -8.375 1.00 55.25 320 PRO A O 1
ATOM 4120 N N . TYR B 2 321 ? 37.037 103.157 -8.254 1.00 60.31 321 TYR A N 1
ATOM 4121 C CA . TYR B 2 321 ? 38.365 102.563 -8.342 1.00 52.38 321 TYR A CA 1
ATOM 4122 C C . TYR B 2 321 ? 38.596 101.667 -9.537 1.00 46.79 321 TYR A C 1
ATOM 4123 O O . TYR B 2 321 ? 37.663 101.066 -10.070 1.00 51.50 321 TYR A O 1
ATOM 4132 N N . PRO B 2 322 ? 39.855 101.560 -9.982 1.00 52.18 322 PRO A N 1
ATOM 4133 C CA . PRO B 2 322 ? 40.075 100.682 -11.132 1.00 53.65 322 PRO A CA 1
ATOM 4134 C C . PRO B 2 322 ? 39.957 99.218 -10.684 1.00 60.46 322 PRO A C 1
ATOM 4135 O O . PRO B 2 322 ? 40.209 98.865 -9.517 1.00 51.62 322 PRO A O 1
ATOM 4139 N N . VAL B 2 323 ? 39.536 98.367 -11.603 1.00 60.14 323 VAL A N 1
ATOM 4140 C CA . VAL B 2 323 ? 39.402 96.963 -11.284 1.00 52.12 323 VAL A CA 1
ATOM 4141 C C . VAL B 2 323 ? 39.901 96.096 -12.420 1.00 52.45 323 VAL A C 1
ATOM 4142 O O . VAL B 2 323 ? 39.646 96.360 -13.606 1.00 54.79 323 VAL A O 1
ATOM 4146 N N . MET B 2 324 ? 40.646 95.066 -12.042 1.00 56.34 324 MET A N 1
ATOM 4147 C CA . MET B 2 324 ? 41.189 94.120 -13.000 1.00 49.50 324 MET A CA 1
ATOM 4148 C C . MET B 2 324 ? 40.273 92.911 -12.970 1.00 39.74 324 MET A C 1
ATOM 4149 O O . MET B 2 324 ? 39.892 92.463 -11.892 1.00 36.56 324 MET A O 1
ATOM 4154 N N . ASN B 2 325 ? 39.905 92.408 -14.147 1.00 47.01 325 ASN A N 1
ATOM 4155 C CA . ASN B 2 325 ? 39.034 91.234 -14.271 1.00 45.08 325 ASN A CA 1
ATOM 4156 C C . ASN B 2 325 ? 39.641 90.167 -15.183 1.00 51.85 325 ASN A C 1
ATOM 4157 O O . ASN B 2 325 ? 39.946 90.434 -16.352 1.00 47.56 325 ASN A O 1
ATOM 4162 N N . LEU B 2 326 ? 39.813 88.964 -14.635 1.00 50.47 326 LEU A N 1
ATOM 4163 C CA . LEU B 2 326 ? 40.391 87.821 -15.353 1.00 47.52 326 LEU A CA 1
ATOM 4164 C C . LEU B 2 326 ? 39.364 86.692 -15.346 1.00 49.73 326 LEU A C 1
ATOM 4165 O O . LEU B 2 326 ? 38.789 86.371 -14.302 1.00 51.82 326 LEU A O 1
ATOM 4170 N N . GLY B 2 327 ? 39.147 86.100 -16.515 1.00 45.46 327 GLY A N 1
ATOM 4171 C CA . GLY B 2 327 ? 38.206 85.001 -16.658 1.00 43.00 327 GLY A CA 1
ATOM 4172 C C . GLY B 2 327 ? 38.859 83.795 -17.332 1.00 50.68 327 GLY A C 1
ATOM 4173 O O . GLY B 2 327 ? 39.653 83.929 -18.266 1.00 49.34 327 GLY A O 1
ATOM 4174 N N . LEU B 2 328 ? 38.524 82.603 -16.856 1.00 48.13 328 LEU A N 1
ATOM 4175 C CA . LEU B 2 328 ? 39.094 81.372 -17.388 1.00 39.18 328 LEU A CA 1
ATOM 4176 C C . LEU B 2 328 ? 37.934 80.436 -17.753 1.00 42.93 328 LEU A C 1
ATOM 4177 O O . LEU B 2 328 ? 37.017 80.228 -16.953 1.00 50.73 328 LEU A O 1
ATOM 4182 N N . GLY B 2 329 ? 37.947 79.910 -18.974 1.00 46.97 329 GLY A N 1
ATOM 4183 C CA . GLY B 2 329 ? 36.900 78.984 -19.395 1.00 28.30 329 GLY A CA 1
ATOM 4184 C C . GLY B 2 329 ? 37.225 77.625 -18.812 1.00 38.62 329 GLY A C 1
ATOM 4185 O O . GLY B 2 329 ? 38.236 77.019 -19.147 1.00 55.74 329 GLY A O 1
ATOM 4186 N N . VAL B 2 330 ? 36.365 77.150 -17.926 1.00 51.12 330 VAL A N 1
ATOM 4187 C CA . VAL B 2 330 ? 36.565 75.883 -17.236 1.00 41.25 330 VAL A CA 1
ATOM 4188 C C . VAL B 2 330 ? 36.608 74.643 -18.130 1.00 38.48 330 VAL A C 1
ATOM 4189 O O . VAL B 2 330 ? 37.493 73.808 -17.985 1.00 38.45 330 VAL A O 1
ATOM 4193 N N . GLU B 2 331 ? 35.656 74.524 -19.048 1.00 43.10 331 GLU A N 1
ATOM 4194 C CA . GLU B 2 331 ? 35.586 73.364 -19.938 1.00 50.58 331 GLU A CA 1
ATOM 4195 C C . GLU B 2 331 ? 36.916 73.017 -20.586 1.00 46.48 331 GLU A C 1
ATOM 4196 O O . GLU B 2 331 ? 37.354 71.865 -20.543 1.00 49.31 331 GLU A O 1
ATOM 4202 N N . ARG B 2 332 ? 37.562 74.014 -21.180 1.00 48.11 332 ARG A N 1
ATOM 4203 C CA . ARG B 2 332 ? 38.845 73.787 -21.823 1.00 44.90 332 ARG A CA 1
ATOM 4204 C C . ARG B 2 332 ? 39.928 73.299 -20.870 1.00 46.49 332 ARG A C 1
ATOM 4205 O O . ARG B 2 332 ? 40.703 72.410 -21.221 1.00 54.44 332 ARG A O 1
ATOM 4213 N N . LEU B 2 333 ? 39.992 73.881 -19.676 1.00 45.52 333 LEU A N 1
ATOM 4214 C CA . LEU B 2 333 ? 40.993 73.472 -18.688 1.00 45.61 333 LEU A CA 1
ATOM 4215 C C . LEU B 2 333 ? 40.756 72.019 -18.297 1.00 43.44 333 LEU A C 1
ATOM 4216 O O . LEU B 2 333 ? 41.695 71.257 -18.112 1.00 56.15 333 LEU A O 1
ATOM 4221 N N . ALA B 2 334 ? 39.489 71.640 -18.165 1.00 52.15 334 ALA A N 1
ATOM 4222 C CA . ALA B 2 334 ? 39.138 70.279 -17.777 1.00 48.82 334 ALA A CA 1
ATOM 4223 C C . ALA B 2 334 ? 39.596 69.281 -18.831 1.00 50.51 334 ALA A C 1
ATOM 4224 O O . ALA B 2 334 ? 40.097 68.201 -18.498 1.00 51.38 334 ALA A O 1
ATOM 4226 N N . MET B 2 335 ? 39.417 69.644 -20.098 1.00 39.85 335 MET A N 1
ATOM 4227 C CA . MET B 2 335 ? 39.816 68.783 -21.208 1.00 52.58 335 MET A CA 1
ATOM 4228 C C . MET B 2 335 ? 41.309 68.478 -21.156 1.00 54.70 335 MET A C 1
ATOM 4229 O O . MET B 2 335 ? 41.744 67.339 -21.392 1.00 51.39 335 MET A O 1
ATOM 4234 N N . ILE B 2 336 ? 42.086 69.509 -20.850 1.00 46.31 336 ILE A N 1
ATOM 4235 C CA . ILE B 2 336 ? 43.528 69.393 -20.750 1.00 41.72 336 ILE A CA 1
ATOM 4236 C C . ILE B 2 336 ? 43.902 68.502 -19.577 1.00 45.82 336 ILE A C 1
ATOM 4237 O O . ILE B 2 336 ? 44.627 67.531 -19.732 1.00 58.36 336 ILE A O 1
ATOM 4242 N N . LEU B 2 337 ? 43.385 68.829 -18.403 1.00 46.94 337 LEU A N 1
ATOM 4243 C CA . LEU B 2 337 ? 43.678 68.070 -17.201 1.00 46.78 337 LEU A CA 1
ATOM 4244 C C . LEU B 2 337 ? 43.286 66.587 -17.253 1.00 54.44 337 LEU A C 1
ATOM 4245 O O . LEU B 2 337 ? 44.026 65.738 -16.773 1.00 56.14 337 LEU A O 1
ATOM 4250 N N . TYR B 2 338 ? 42.119 66.279 -17.814 1.00 53.04 338 TYR A N 1
ATOM 4251 C CA . TYR B 2 338 ? 41.661 64.896 -17.881 1.00 52.08 338 TYR A CA 1
ATOM 4252 C C . TYR B 2 338 ? 41.733 64.274 -19.279 1.00 57.41 338 TYR A C 1
ATOM 4253 O O . TYR B 2 338 ? 41.119 63.244 -19.551 1.00 48.92 338 TYR A O 1
ATOM 4262 N N . GLY B 2 339 ? 42.487 64.916 -20.162 1.00 60.56 339 GLY A N 1
ATOM 4263 C CA . GLY B 2 339 ? 42.674 64.404 -21.506 1.00 49.30 339 GLY A CA 1
ATOM 4264 C C . GLY B 2 339 ? 41.479 64.169 -22.403 1.00 60.88 339 GLY A C 1
ATOM 4265 O O . GLY B 2 339 ? 41.151 63.026 -22.701 1.00 75.27 339 GLY A O 1
ATOM 4266 N N . TYR B 2 340 ? 40.834 65.239 -22.851 1.00 58.50 340 TYR A N 1
ATOM 4267 C CA . TYR B 2 340 ? 39.697 65.111 -23.752 1.00 50.21 340 TYR A CA 1
ATOM 4268 C C . TYR B 2 340 ? 39.914 66.002 -24.968 1.00 54.06 340 TYR A C 1
ATOM 4269 O O . TYR B 2 340 ? 40.562 67.041 -24.870 1.00 58.15 340 TYR A O 1
ATOM 4278 N N . ASP B 2 341 ? 39.354 65.604 -26.105 1.00 57.06 341 ASP A N 1
ATOM 4279 C CA . ASP B 2 341 ? 39.494 66.366 -27.343 1.00 60.16 341 ASP A CA 1
ATOM 4280 C C . ASP B 2 341 ? 38.192 67.058 -27.723 1.00 60.03 341 ASP A C 1
ATOM 4281 O O . ASP B 2 341 ? 38.200 68.097 -28.374 1.00 70.21 341 ASP A O 1
ATOM 4286 N N . ASP B 2 342 ? 37.071 66.471 -27.328 1.00 54.45 342 ASP A N 1
ATOM 4287 C CA . ASP B 2 342 ? 35.776 67.036 -27.659 1.00 53.34 342 ASP A CA 1
ATOM 4288 C C . ASP B 2 342 ? 34.979 67.454 -26.422 1.00 57.53 342 ASP A C 1
ATOM 4289 O O . ASP B 2 342 ? 34.640 66.630 -25.575 1.00 55.09 342 ASP A O 1
ATOM 4294 N N . VAL B 2 343 ? 34.670 68.741 -26.340 1.00 58.54 343 VAL A N 1
ATOM 4295 C CA . VAL B 2 343 ? 33.909 69.284 -25.224 1.00 57.99 343 VAL A CA 1
ATOM 4296 C C . VAL B 2 343 ? 32.697 68.433 -24.896 1.00 55.79 343 VAL A C 1
ATOM 4297 O O . VAL B 2 343 ? 32.506 68.035 -23.746 1.00 46.91 343 VAL A O 1
ATOM 4301 N N . ARG B 2 344 ? 31.878 68.180 -25.916 1.00 51.25 344 ARG A N 1
ATOM 4302 C CA . ARG B 2 344 ? 30.648 67.411 -25.764 1.00 55.09 344 ARG A CA 1
ATOM 4303 C C . ARG B 2 344 ? 30.838 66.047 -25.126 1.00 58.60 344 ARG A C 1
ATOM 4304 O O . ARG B 2 344 ? 30.054 65.646 -24.265 1.00 57.43 344 ARG A O 1
ATOM 4312 N N . LYS B 2 345 ? 31.866 65.323 -25.553 1.00 53.40 345 LYS A N 1
ATOM 4313 C CA . LYS B 2 345 ? 32.119 64.006 -24.989 1.00 51.03 345 LYS A CA 1
ATOM 4314 C C . LYS B 2 345 ? 32.609 64.112 -23.546 1.00 50.40 345 LYS A C 1
ATOM 4315 O O . LYS B 2 345 ? 32.328 63.254 -22.712 1.00 53.76 345 LYS A O 1
ATOM 4321 N N . MET B 2 346 ? 33.335 65.183 -23.264 1.00 48.21 346 MET A N 1
ATOM 4322 C CA . MET B 2 346 ? 33.884 65.436 -21.943 1.00 41.30 346 MET A CA 1
ATOM 4323 C C . MET B 2 346 ? 32.800 65.686 -20.901 1.00 50.37 346 MET A C 1
ATOM 4324 O O . MET B 2 346 ? 32.822 65.095 -19.816 1.00 46.12 346 MET A O 1
ATOM 4329 N N . VAL B 2 347 ? 31.843 66.551 -21.214 1.00 45.12 347 VAL A N 1
ATOM 4330 C CA . VAL B 2 347 ? 30.819 66.832 -20.223 1.00 51.13 347 VAL A CA 1
ATOM 4331 C C . VAL B 2 347 ? 29.550 65.997 -20.328 1.00 53.00 347 VAL A C 1
ATOM 4332 O O . VAL B 2 347 ? 28.867 65.786 -19.318 1.00 48.23 347 VAL A O 1
ATOM 4336 N N . TYR B 2 348 ? 29.260 65.478 -21.519 1.00 52.58 348 TYR A N 1
ATOM 4337 C CA . TYR B 2 348 ? 28.056 64.659 -21.724 1.00 52.73 348 TYR A CA 1
ATOM 4338 C C . TYR B 2 348 ? 28.335 63.264 -22.283 1.00 58.02 348 TYR A C 1
ATOM 4339 O O . TYR B 2 348 ? 27.711 62.843 -23.262 1.00 59.16 348 TYR A O 1
ATOM 4348 N N . PRO B 2 349 ? 29.256 62.515 -21.651 1.00 59.02 349 PRO A N 1
ATOM 4349 C CA . PRO B 2 349 ? 29.611 61.164 -22.105 1.00 50.96 349 PRO A CA 1
ATOM 4350 C C . PRO B 2 349 ? 28.446 60.191 -22.307 1.00 50.09 349 PRO A C 1
ATOM 4351 O O . PRO B 2 349 ? 28.401 59.480 -23.308 1.00 52.21 349 PRO A O 1
ATOM 4355 N N . GLN B 2 350 ? 27.511 60.152 -21.362 1.00 39.00 350 GLN A N 1
ATOM 4356 C CA . GLN B 2 350 ? 26.382 59.240 -21.471 1.00 43.06 350 GLN A CA 1
ATOM 4357 C C . GLN B 2 350 ? 25.580 59.508 -22.745 1.00 55.35 350 GLN A C 1
ATOM 4358 O O . GLN B 2 350 ? 25.270 58.594 -23.510 1.00 59.37 350 GLN A O 1
ATOM 4364 N N . ILE B 2 351 ? 25.252 60.770 -22.971 1.00 49.25 351 ILE A N 1
ATOM 4365 C CA . ILE B 2 351 ? 24.475 61.143 -24.132 1.00 46.71 351 ILE A CA 1
ATOM 4366 C C . ILE B 2 351 ? 25.209 60.939 -25.452 1.00 51.47 351 ILE A C 1
ATOM 4367 O O . ILE B 2 351 ? 24.585 60.649 -26.469 1.00 51.29 351 ILE A O 1
ATOM 4372 N N . HIS B 2 352 ? 26.527 61.074 -25.450 1.00 47.24 352 HIS A N 1
ATOM 4373 C CA . HIS B 2 352 ? 27.263 60.903 -26.695 1.00 51.72 352 HIS A CA 1
ATOM 4374 C C . HIS B 2 352 ? 27.864 59.521 -26.926 1.00 63.43 352 HIS A C 1
ATOM 4375 O O . HIS B 2 352 ? 28.801 59.365 -27.711 1.00 69.31 352 HIS A O 1
ATOM 4382 N N . GLY B 2 353 ? 27.303 58.525 -26.243 1.00 65.62 353 GLY A N 1
ATOM 4383 C CA . GLY B 2 353 ? 27.744 57.152 -26.394 1.00 56.15 353 GLY A CA 1
ATOM 4384 C C . GLY B 2 353 ? 29.110 56.775 -25.865 1.00 65.19 353 GLY A C 1
ATOM 4385 O O . GLY B 2 353 ? 29.632 55.704 -26.186 1.00 74.62 353 GLY A O 1
ATOM 4386 N N . GLU B 2 354 ? 29.703 57.631 -25.050 1.00 64.09 354 GLU A N 1
ATOM 4387 C CA . GLU B 2 354 ? 31.011 57.313 -24.509 1.00 65.77 354 GLU A CA 1
ATOM 4388 C C . GLU B 2 354 ? 30.957 56.595 -23.158 1.00 55.52 354 GLU A C 1
ATOM 4389 O O . GLU B 2 354 ? 31.433 57.119 -22.167 1.00 71.72 354 GLU A O 1
ATOM 4395 N N . ILE B 2 355 ? 30.367 55.405 -23.113 1.00 53.24 355 ILE A N 1
ATOM 4396 C CA . ILE B 2 355 ? 30.313 54.642 -21.867 1.00 50.28 355 ILE A CA 1
ATOM 4397 C C . ILE B 2 355 ? 31.318 53.503 -22.005 1.00 52.04 355 ILE A C 1
ATOM 4398 O O . ILE B 2 355 ? 31.589 53.045 -23.112 1.00 49.32 355 ILE A O 1
ATOM 4403 N N . LYS B 2 356 ? 31.858 53.029 -20.887 1.00 51.52 356 LYS A N 1
ATOM 4404 C CA . LYS B 2 356 ? 32.864 51.974 -20.941 1.00 49.71 356 LYS A CA 1
ATOM 4405 C C . LYS B 2 356 ? 32.985 51.127 -19.678 1.00 51.14 356 LYS A C 1
ATOM 4406 O O . LYS B 2 356 ? 32.824 51.607 -18.558 1.00 56.83 356 LYS A O 1
ATOM 4412 N N . LEU B 2 357 ? 33.267 49.851 -19.875 1.00 47.39 357 LEU A N 1
ATOM 4413 C CA . LEU B 2 357 ? 33.482 48.942 -18.763 1.00 55.62 357 LEU A CA 1
ATOM 4414 C C . LEU B 2 357 ? 34.897 48.429 -19.002 1.00 55.34 357 LEU A C 1
ATOM 4415 O O . LEU B 2 357 ? 35.332 48.365 -20.143 1.00 55.53 357 LEU A O 1
ATOM 4420 N N . SER B 2 358 ? 35.641 48.113 -17.949 1.00 50.81 358 SER A N 1
ATOM 4421 C CA . SER B 2 358 ? 36.987 47.585 -18.157 1.00 47.63 358 SER A CA 1
ATOM 4422 C C . SER B 2 358 ? 36.834 46.078 -18.270 1.00 48.83 358 SER A C 1
ATOM 4423 O O . SER B 2 358 ? 35.782 45.528 -17.937 1.00 43.09 358 SER A O 1
ATOM 4426 N N . ASP B 2 359 ? 37.877 45.412 -18.744 1.00 51.69 359 ASP A N 1
ATOM 4427 C CA . ASP B 2 359 ? 37.840 43.963 -18.862 1.00 47.75 359 ASP A CA 1
ATOM 4428 C C . ASP B 2 359 ? 37.519 43.400 -17.484 1.00 56.83 359 ASP A C 1
ATOM 4429 O O . ASP B 2 359 ? 36.705 42.474 -17.342 1.00 50.02 359 ASP A O 1
ATOM 4434 N N . LEU B 2 360 ? 38.150 43.977 -16.464 1.00 51.09 360 LEU A N 1
ATOM 4435 C CA . LEU B 2 360 ? 37.922 43.526 -15.102 1.00 55.78 360 LEU A CA 1
ATOM 4436 C C . LEU B 2 360 ? 36.436 43.598 -14.757 1.00 56.54 360 LEU A C 1
ATOM 4437 O O . LEU B 2 360 ? 35.894 42.652 -14.183 1.00 57.92 360 LEU A O 1
ATOM 4442 N N . ASP B 2 361 ? 35.776 44.698 -15.133 1.00 55.04 361 ASP A N 1
ATOM 4443 C CA . ASP B 2 361 ? 34.331 44.862 -14.888 1.00 55.27 361 ASP A CA 1
ATOM 4444 C C . ASP B 2 361 ? 33.494 43.757 -15.546 1.00 53.70 361 ASP A C 1
ATOM 4445 O O . ASP B 2 361 ? 32.568 43.212 -14.935 1.00 55.71 361 ASP A O 1
ATOM 4450 N N . ILE B 2 362 ? 33.809 43.443 -16.802 1.00 52.15 362 ILE A N 1
ATOM 4451 C CA . ILE B 2 362 ? 33.087 42.409 -17.539 1.00 50.50 362 ILE A CA 1
ATOM 4452 C C . ILE B 2 362 ? 33.299 41.053 -16.872 1.00 50.33 362 ILE A C 1
ATOM 4453 O O . ILE B 2 362 ? 32.336 40.319 -16.631 1.00 52.73 362 ILE A O 1
ATOM 4458 N N . ALA B 2 363 ? 34.552 40.730 -16.562 1.00 43.67 363 ALA A N 1
ATOM 4459 C CA . ALA B 2 363 ? 34.868 39.471 -15.894 1.00 42.01 363 ALA A CA 1
ATOM 4460 C C . ALA B 2 363 ? 34.005 39.320 -14.653 1.00 45.29 363 ALA A C 1
ATOM 4461 O O . ALA B 2 363 ? 33.429 38.257 -14.408 1.00 51.09 363 ALA A O 1
ATOM 4463 N N . ARG B 2 364 ? 33.919 40.383 -13.861 1.00 44.63 364 ARG A N 1
ATOM 4464 C CA . ARG B 2 364 ? 33.106 40.333 -12.650 1.00 45.96 364 ARG A CA 1
ATOM 4465 C C . ARG B 2 364 ? 31.663 39.959 -12.978 1.00 46.33 364 ARG A C 1
ATOM 4466 O O . ARG B 2 364 ? 31.011 39.288 -12.197 1.00 42.80 364 ARG A O 1
ATOM 4474 N N . GLU B 2 365 ? 31.176 40.386 -14.145 1.00 46.15 365 GLU A N 1
ATOM 4475 C CA . GLU B 2 365 ? 29.792 40.130 -14.538 1.00 48.56 365 GLU A CA 1
ATOM 4476 C C . GLU B 2 365 ? 29.462 38.742 -15.081 1.00 56.09 365 GLU A C 1
ATOM 4477 O O . GLU B 2 365 ? 28.285 38.437 -15.305 1.00 51.80 365 GLU A O 1
ATOM 4483 N N . ILE B 2 366 ? 30.487 37.913 -15.294 1.00 52.26 366 ILE A N 1
ATOM 4484 C CA . ILE B 2 366 ? 30.304 36.553 -15.808 1.00 42.29 366 ILE A CA 1
ATOM 4485 C C . ILE B 2 366 ? 30.106 35.606 -14.629 1.00 42.60 366 ILE A C 1
ATOM 4486 O O . ILE B 2 366 ? 31.041 35.287 -13.894 1.00 51.15 366 ILE A O 1
ATOM 4491 N N . LYS B 2 367 ? 28.866 35.168 -14.458 1.00 42.07 367 LYS A N 1
ATOM 4492 C CA . LYS B 2 367 ? 28.480 34.307 -13.350 1.00 41.19 367 LYS A CA 1
ATOM 4493 C C . LYS B 2 367 ? 28.156 32.856 -13.726 1.00 57.41 367 LYS A C 1
ATOM 4494 O O . LYS B 2 367 ? 27.992 32.498 -14.901 1.00 61.74 367 LYS A O 1
ATOM 4500 N N . VAL B 2 368 ? 28.061 32.024 -12.696 1.00 53.11 368 VAL A N 1
ATOM 4501 C CA . VAL B 2 368 ? 27.708 30.633 -12.864 1.00 55.15 368 VAL A CA 1
ATOM 4502 C C . VAL B 2 368 ? 26.198 30.569 -12.654 1.00 56.17 368 VAL A C 1
ATOM 4503 O O . VAL B 2 368 ? 25.696 30.997 -11.617 1.00 59.23 368 VAL A O 1
ATOM 4507 N N . LYS B 2 369 ? 25.487 30.051 -13.652 1.00 56.26 369 LYS A N 1
ATOM 4508 C CA . LYS B 2 369 ? 24.035 29.931 -13.614 1.00 59.11 369 LYS A CA 1
ATOM 4509 C C . LYS B 2 369 ? 23.516 28.923 -12.577 1.00 63.29 369 LYS A C 1
ATOM 4510 O O . LYS B 2 369 ? 22.856 29.298 -11.610 1.00 60.29 369 LYS A O 1
ATOM 4516 N N . GLU B 2 370 ? 23.811 27.645 -12.784 1.00 69.09 370 GLU A N 1
ATOM 4517 C CA . GLU B 2 370 ? 23.363 26.596 -11.873 1.00 70.42 370 GLU A CA 1
ATOM 4518 C C . GLU B 2 370 ? 24.404 26.324 -10.812 1.00 67.55 370 GLU A C 1
ATOM 4519 O O . GLU B 2 370 ? 25.547 26.005 -11.133 1.00 69.51 370 GLU A O 1
ATOM 4525 N N . VAL B 2 371 ? 24.016 26.425 -9.547 1.00 64.37 371 VAL A N 1
ATOM 4526 C CA . VAL B 2 371 ? 24.963 26.172 -8.465 1.00 66.98 371 VAL A CA 1
ATOM 4527 C C . VAL B 2 371 ? 24.365 25.334 -7.351 1.00 68.24 371 VAL A C 1
ATOM 4528 O O . VAL B 2 371 ? 23.283 25.634 -6.842 1.00 62.97 371 VAL A O 1
ATOM 4532 N N . PRO B 2 372 ? 25.078 24.272 -6.950 1.00 70.24 372 PRO A N 1
ATOM 4533 C CA . PRO B 2 372 ? 24.655 23.360 -5.885 1.00 67.95 372 PRO A CA 1
ATOM 4534 C C . PRO B 2 372 ? 24.257 24.128 -4.626 1.00 63.88 372 PRO A C 1
ATOM 4535 O O . PRO B 2 372 ? 24.999 24.982 -4.148 1.00 63.19 372 PRO A O 1
ATOM 4539 N N . GLN B 2 373 ? 23.089 23.806 -4.089 1.00 66.19 373 GLN A N 1
ATOM 4540 C CA . GLN B 2 373 ? 22.583 24.458 -2.891 1.00 74.83 373 GLN A CA 1
ATOM 4541 C C . GLN B 2 373 ? 23.011 23.711 -1.605 1.00 80.33 373 GLN A C 1
ATOM 4542 O O . GLN B 2 373 ? 22.688 24.140 -0.495 1.00 79.31 373 GLN A O 1
ATOM 4548 N N . THR B 2 374 ? 23.752 22.609 -1.762 1.00 84.90 374 THR A N 1
ATOM 4549 C CA . THR B 2 374 ? 24.217 21.786 -0.632 1.00 83.24 374 THR A CA 1
ATOM 4550 C C . THR B 2 374 ? 25.736 21.777 -0.483 1.00 85.35 374 THR A C 1
ATOM 4551 O O . THR B 2 374 ? 26.461 21.858 -1.479 1.00 90.51 374 THR A O 1
ATOM 4555 N N . ALA B 2 375 ? 26.220 21.642 0.753 1.00 78.76 375 ALA A N 1
ATOM 4556 C CA . ALA B 2 375 ? 27.665 21.606 0.997 1.00 79.52 375 ALA A CA 1
ATOM 4557 C C . ALA B 2 375 ? 28.282 20.364 0.367 1.00 84.50 375 ALA A C 1
ATOM 4558 O O . ALA B 2 375 ? 29.447 20.367 -0.032 1.00 84.21 375 ALA A O 1
ATOM 4560 N N . VAL B 2 376 ? 27.492 19.300 0.285 1.00 92.27 376 VAL A N 1
ATOM 4561 C CA . VAL B 2 376 ? 27.950 18.047 -0.302 1.00 93.44 376 VAL A CA 1
ATOM 4562 C C . VAL B 2 376 ? 27.925 18.170 -1.818 1.00 88.76 376 VAL A C 1
ATOM 4563 O O . VAL B 2 376 ? 28.805 17.638 -2.509 1.00 78.32 376 VAL A O 1
ATOM 4567 N N . GLY B 2 377 ? 26.901 18.862 -2.324 1.00 76.30 377 GLY A N 1
ATOM 4568 C CA . GLY B 2 377 ? 26.775 19.068 -3.757 1.00 77.15 377 GLY A CA 1
ATOM 4569 C C . GLY B 2 377 ? 28.025 19.745 -4.292 1.00 81.38 377 GLY A C 1
ATOM 4570 O O . GLY B 2 377 ? 28.538 19.391 -5.368 1.00 66.59 377 GLY A O 1
ATOM 4571 N N . LEU B 2 378 ? 28.515 20.728 -3.537 1.00 67.53 378 LEU A N 1
ATOM 4572 C CA . LEU B 2 378 ? 29.725 21.431 -3.920 1.00 72.33 378 LEU A CA 1
ATOM 4573 C C . LEU B 2 378 ? 30.865 20.425 -3.938 1.00 73.37 378 LEU A C 1
ATOM 4574 O O . LEU B 2 378 ? 31.697 20.424 -4.846 1.00 70.26 378 LEU A O 1
ATOM 4579 N N . LYS B 2 379 ? 30.900 19.561 -2.929 1.00 84.91 379 LYS A N 1
ATOM 4580 C CA . LYS B 2 379 ? 31.936 18.539 -2.862 1.00 89.54 379 LYS A CA 1
ATOM 4581 C C . LYS B 2 379 ? 31.825 17.658 -4.103 1.00 84.05 379 LYS A C 1
ATOM 4582 O O . LYS B 2 379 ? 32.829 17.330 -4.740 1.00 77.12 379 LYS A O 1
ATOM 4588 N N . ILE B 2 380 ? 30.595 17.292 -4.451 1.00 77.38 380 ILE A N 1
ATOM 4589 C CA . ILE B 2 380 ? 30.363 16.461 -5.621 1.00 78.53 380 ILE A CA 1
ATOM 4590 C C . ILE B 2 380 ? 30.944 17.109 -6.878 1.00 81.07 380 ILE A C 1
ATOM 4591 O O . ILE B 2 380 ? 31.594 16.443 -7.684 1.00 76.86 380 ILE A O 1
ATOM 4596 N N . ALA B 2 381 ? 30.708 18.408 -7.038 1.00 78.14 381 ALA A N 1
ATOM 4597 C CA . ALA B 2 381 ? 31.205 19.137 -8.201 1.00 76.97 381 ALA A CA 1
ATOM 4598 C C . ALA B 2 381 ? 32.725 19.157 -8.209 1.00 75.76 381 ALA A C 1
ATOM 4599 O O . ALA B 2 381 ? 33.370 18.885 -9.226 1.00 74.08 381 ALA A O 1
ATOM 4601 N N . GLN B 2 382 ? 33.291 19.488 -7.058 1.00 75.67 382 GLN A N 1
ATOM 4602 C CA . GLN B 2 382 ? 34.731 19.560 -6.909 1.00 79.76 382 GLN A CA 1
ATOM 4603 C C . GLN B 2 382 ? 35.357 18.242 -7.341 1.00 78.38 382 GLN A C 1
ATOM 4604 O O . GLN B 2 382 ? 36.342 18.230 -8.072 1.00 78.33 382 GLN A O 1
ATOM 4610 N N . SER B 2 383 ? 34.762 17.135 -6.905 1.00 81.11 383 SER A N 1
ATOM 4611 C CA . SER B 2 383 ? 35.260 15.801 -7.239 1.00 86.60 383 SER A CA 1
ATOM 4612 C C . SER B 2 383 ? 35.129 15.456 -8.725 1.00 81.42 383 SER A C 1
ATOM 4613 O O . SER B 2 383 ? 35.976 14.757 -9.281 1.00 81.35 383 SER A O 1
ATOM 4616 N N . ILE B 2 384 ? 34.065 15.938 -9.360 1.00 71.30 384 ILE A N 1
ATOM 4617 C CA . ILE B 2 384 ? 33.858 15.693 -10.781 1.00 64.65 384 ILE A CA 1
ATOM 4618 C C . ILE B 2 384 ? 35.020 16.304 -11.554 1.00 73.75 384 ILE A C 1
ATOM 4619 O O . ILE B 2 384 ? 35.632 15.650 -12.401 1.00 68.69 384 ILE A O 1
ATOM 4624 N N . VAL B 2 385 ? 35.309 17.571 -11.264 1.00 76.53 385 VAL A N 1
ATOM 4625 C CA . VAL B 2 385 ? 36.403 18.277 -11.924 1.00 80.00 385 VAL A CA 1
ATOM 4626 C C . VAL B 2 385 ? 37.689 17.537 -11.606 1.00 73.06 385 VAL A C 1
ATOM 4627 O O . VAL B 2 385 ? 38.540 17.336 -12.475 1.00 63.61 385 VAL A O 1
ATOM 4631 N N . GLU B 2 386 ? 37.810 17.128 -10.350 1.00 75.43 386 GLU A N 1
ATOM 4632 C CA . GLU B 2 386 ? 38.978 16.405 -9.882 1.00 87.85 386 GLU A CA 1
ATOM 4633 C C . GLU B 2 386 ? 39.248 15.150 -10.717 1.00 88.98 386 GLU A C 1
ATOM 4634 O O . GLU B 2 386 ? 40.328 15.019 -11.300 1.00 89.32 386 GLU A O 1
ATOM 4640 N N . THR B 2 387 ? 38.277 14.236 -10.789 1.00 86.92 387 THR A N 1
ATOM 4641 C CA . THR B 2 387 ? 38.482 13.006 -11.555 1.00 84.02 387 THR A CA 1
ATOM 4642 C C . THR B 2 387 ? 38.576 13.302 -13.047 1.00 81.53 387 THR A C 1
ATOM 4643 O O . THR B 2 387 ? 39.266 12.595 -13.785 1.00 79.99 387 THR A O 1
ATOM 4647 N N . ALA B 2 388 ? 37.895 14.355 -13.488 1.00 82.65 388 ALA A N 1
ATOM 4648 C CA . ALA B 2 388 ? 37.929 14.738 -14.895 1.00 80.86 388 ALA A CA 1
ATOM 4649 C C . ALA B 2 388 ? 39.338 15.203 -15.258 1.00 80.99 388 ALA A C 1
ATOM 4650 O O . ALA B 2 388 ? 39.793 15.031 -16.388 1.00 81.26 388 ALA A O 1
ATOM 4652 N N . GLU B 2 389 ? 40.028 15.788 -14.285 1.00 86.18 389 GLU A N 1
ATOM 4653 C CA . GLU B 2 389 ? 41.388 16.271 -14.494 1.00 91.48 389 GLU A CA 1
ATOM 4654 C C . GLU B 2 389 ? 42.391 15.124 -14.456 1.00 92.43 389 GLU A C 1
ATOM 4655 O O . GLU B 2 389 ? 43.410 15.153 -15.156 1.00 80.33 389 GLU A O 1
ATOM 4661 N N . LYS B 2 390 ? 42.098 14.117 -13.637 1.00 92.60 390 LYS A N 1
ATOM 4662 C CA . LYS B 2 390 ? 42.978 12.960 -13.490 1.00 97.15 390 LYS A CA 1
ATOM 4663 C C . LYS B 2 390 ? 42.950 11.995 -14.674 1.00 96.34 390 LYS A C 1
ATOM 4664 O O . LYS B 2 390 ? 43.997 11.568 -15.157 1.00 89.85 390 LYS A O 1
ATOM 4670 N N . HIS B 2 391 ? 41.750 11.662 -15.142 1.00 97.46 391 HIS A N 1
ATOM 4671 C CA . HIS B 2 391 ? 41.590 10.708 -16.237 1.00 97.40 391 HIS A CA 1
ATOM 4672 C C . HIS B 2 391 ? 40.973 11.317 -17.493 1.00 96.93 391 HIS A C 1
ATOM 4673 O O . HIS B 2 391 ? 40.022 10.766 -18.047 1.00 99.99 391 HIS A O 1
ATOM 4680 N N . ALA B 2 392 ? 41.512 12.437 -17.955 1.00 89.27 392 ALA A N 1
ATOM 4681 C CA . ALA B 2 392 ? 40.962 13.078 -19.142 1.00 90.82 392 ALA A CA 1
ATOM 4682 C C . ALA B 2 392 ? 41.446 12.449 -20.450 1.00 91.32 392 ALA A C 1
ATOM 4683 O O . ALA B 2 392 ? 40.923 12.755 -21.524 1.00 91.53 392 ALA A O 1
ATOM 4685 N N . SER B 2 393 ? 42.434 11.565 -20.364 1.00 92.81 393 SER A N 1
ATOM 4686 C CA . SER B 2 393 ? 42.965 10.928 -21.565 1.00 99.09 393 SER A CA 1
ATOM 4687 C C . SER B 2 393 ? 42.578 9.460 -21.752 1.00 99.77 393 SER A C 1
ATOM 4688 O O . SER B 2 393 ? 42.833 8.881 -22.808 1.00 102.34 393 SER A O 1
ATOM 4691 N N . GLU B 2 394 ? 41.958 8.866 -20.736 1.00 99.42 394 GLU A N 1
ATOM 4692 C CA . GLU B 2 394 ? 41.520 7.474 -20.808 1.00 103.92 394 GLU A CA 1
ATOM 4693 C C . GLU B 2 394 ? 40.744 7.214 -22.090 1.00 101.52 394 GLU A C 1
ATOM 4694 O O . GLU B 2 394 ? 39.791 7.927 -22.403 1.00 99.65 394 GLU A O 1
ATOM 4700 N N . PRO B 2 395 ? 41.149 6.186 -22.854 1.00 102.41 395 PRO A N 1
ATOM 4701 C CA . PRO B 2 395 ? 40.476 5.841 -24.111 1.00 98.26 395 PRO A CA 1
ATOM 4702 C C . PRO B 2 395 ? 39.053 5.320 -23.895 1.00 101.40 395 PRO A C 1
ATOM 4703 O O . PRO B 2 395 ? 38.772 4.637 -22.911 1.00 96.35 395 PRO A O 1
ATOM 4707 N N . SER B 2 396 ? 38.164 5.644 -24.828 1.00 106.28 396 SER A N 1
ATOM 4708 C CA . SER B 2 396 ? 36.761 5.240 -24.752 1.00 108.20 396 SER A CA 1
ATOM 4709 C C . SER B 2 396 ? 36.518 3.791 -25.161 1.00 109.20 396 SER A C 1
ATOM 4710 O O . SER B 2 396 ? 37.123 3.300 -26.119 1.00 108.28 396 SER A O 1
ATOM 4713 N N . PRO B 2 397 ? 35.605 3.093 -24.457 1.00 107.68 397 PRO A N 1
ATOM 4714 C CA . PRO B 2 397 ? 34.797 3.558 -23.319 1.00 102.99 397 PRO A CA 1
ATOM 4715 C C . PRO B 2 397 ? 35.541 3.470 -21.995 1.00 96.93 397 PRO A C 1
ATOM 4716 O O . PRO B 2 397 ? 36.597 2.853 -21.916 1.00 103.51 397 PRO A O 1
ATOM 4720 N N . CYS B 2 398 ? 34.977 4.081 -20.958 1.00 98.05 398 CYS A N 1
ATOM 4721 C CA . CYS B 2 398 ? 35.581 4.079 -19.626 1.00 97.22 398 CYS A CA 1
ATOM 4722 C C . CYS B 2 398 ? 34.645 4.701 -18.599 1.00 91.16 398 CYS A C 1
ATOM 4723 O O . CYS B 2 398 ? 33.639 5.316 -18.956 1.00 88.22 398 CYS A O 1
ATOM 4726 N N . SER B 2 399 ? 34.982 4.540 -17.323 1.00 80.10 399 SER A N 1
ATOM 4727 C CA . SER B 2 399 ? 34.156 5.075 -16.250 1.00 82.46 399 SER A CA 1
ATOM 4728 C C . SER B 2 399 ? 34.950 5.192 -14.959 1.00 86.12 399 SER A C 1
ATOM 4729 O O . SER B 2 399 ? 35.832 4.376 -14.686 1.00 86.42 399 SER A O 1
ATOM 4732 N N . PHE B 2 400 ? 34.628 6.208 -14.162 1.00 86.07 400 PHE A N 1
ATOM 4733 C CA . PHE B 2 400 ? 35.327 6.434 -12.906 1.00 84.11 400 PHE A CA 1
ATOM 4734 C C . PHE B 2 400 ? 34.417 6.948 -11.808 1.00 88.55 400 PHE A C 1
ATOM 4735 O O . PHE B 2 400 ? 33.586 7.828 -12.035 1.00 94.82 400 PHE A O 1
ATOM 4743 N N . LEU B 2 401 ? 34.586 6.393 -10.614 1.00 91.69 401 LEU A N 1
ATOM 4744 C CA . LEU B 2 401 ? 33.812 6.816 -9.458 1.00 94.43 401 LEU A CA 1
ATOM 4745 C C . LEU B 2 401 ? 34.404 8.147 -9.007 1.00 99.36 401 LEU A C 1
ATOM 4746 O O . LEU B 2 401 ? 35.568 8.217 -8.598 1.00 95.74 401 LEU A O 1
ATOM 4751 N N . ALA B 2 402 ? 33.607 9.205 -9.092 1.00 98.73 402 ALA A N 1
ATOM 4752 C CA . ALA B 2 402 ? 34.079 10.523 -8.699 1.00 97.97 402 ALA A CA 1
ATOM 4753 C C . ALA B 2 402 ? 33.787 10.793 -7.232 1.00 90.83 402 ALA A C 1
ATOM 4754 O O . ALA B 2 402 ? 34.644 11.290 -6.495 1.00 86.18 402 ALA A O 1
ATOM 4756 N N . PHE B 2 403 ? 32.575 10.459 -6.808 1.00 84.27 403 PHE A N 1
ATOM 4757 C CA . PHE B 2 403 ? 32.188 10.685 -5.430 1.00 86.84 403 PHE A CA 1
ATOM 4758 C C . PHE B 2 403 ? 31.234 9.630 -4.886 1.00 95.95 403 PHE A C 1
ATOM 4759 O O . PHE B 2 403 ? 30.316 9.177 -5.578 1.00 95.85 403 PHE A O 1
ATOM 4767 N N . GLU B 2 404 ? 31.477 9.253 -3.631 1.00 99.94 404 GLU A N 1
ATOM 4768 C CA . GLU B 2 404 ? 30.682 8.264 -2.907 1.00 101.92 404 GLU A CA 1
ATOM 4769 C C . GLU B 2 404 ? 30.350 8.885 -1.550 1.00 95.54 404 GLU A C 1
ATOM 4770 O O . GLU B 2 404 ? 31.254 9.228 -0.787 1.00 96.05 404 GLU A O 1
ATOM 4776 N N . GLY B 2 405 ? 29.064 9.043 -1.252 1.00 89.76 405 GLY A N 1
ATOM 4777 C CA . GLY B 2 405 ? 28.681 9.642 0.016 1.00 87.56 405 GLY A CA 1
ATOM 4778 C C . GLY B 2 405 ? 27.184 9.833 0.184 1.00 94.45 405 GLY A C 1
ATOM 4779 O O . GLY B 2 405 ? 26.398 9.508 -0.707 1.00 91.11 405 GLY A O 1
ATOM 4780 N N . GLU B 2 406 ? 26.787 10.380 1.327 1.00 101.57 406 GLU A N 1
ATOM 4781 C CA . GLU B 2 406 ? 25.374 10.589 1.621 1.00 112.64 406 GLU A CA 1
ATOM 4782 C C . GLU B 2 406 ? 24.881 12.004 1.319 1.00 114.71 406 GLU A C 1
ATOM 4783 O O . GLU B 2 406 ? 25.586 12.986 1.542 1.00 115.98 406 GLU A O 1
ATOM 4789 N N . MET B 2 407 ? 23.654 12.087 0.817 1.00 117.48 407 MET A N 1
ATOM 4790 C CA . MET B 2 407 ? 23.026 13.354 0.460 1.00 123.09 407 MET A CA 1
ATOM 4791 C C . MET B 2 407 ? 21.518 13.217 0.669 1.00 128.53 407 MET A C 1
ATOM 4792 O O . MET B 2 407 ? 20.852 12.476 -0.055 1.00 131.01 407 MET A O 1
ATOM 4797 N N . MET B 2 408 ? 20.988 13.929 1.660 1.00 133.06 408 MET A N 1
ATOM 4798 C CA . MET B 2 408 ? 19.561 13.879 1.982 1.00 134.02 408 MET A CA 1
ATOM 4799 C C . MET B 2 408 ? 19.177 12.552 2.635 1.00 135.33 408 MET A C 1
ATOM 4800 O O . MET B 2 408 ? 18.007 12.171 2.638 1.00 137.61 408 MET A O 1
ATOM 4805 N N . GLY B 2 409 ? 20.163 11.857 3.194 1.00 136.03 409 GLY A N 1
ATOM 4806 C CA . GLY B 2 409 ? 19.895 10.578 3.829 1.00 133.69 409 GLY A CA 1
ATOM 4807 C C . GLY B 2 409 ? 19.648 9.508 2.785 1.00 135.18 409 GLY A C 1
ATOM 4808 O O . GLY B 2 409 ? 18.864 8.581 2.997 1.00 134.74 409 GLY A O 1
ATOM 4809 N N . ARG B 2 410 ? 20.327 9.644 1.651 1.00 133.11 410 ARG A N 1
ATOM 4810 C CA . ARG B 2 410 ? 20.192 8.714 0.539 1.00 133.88 410 ARG A CA 1
ATOM 4811 C C . ARG B 2 410 ? 21.558 8.575 -0.121 1.00 135.42 410 ARG A C 1
ATOM 4812 O O . ARG B 2 410 ? 21.963 9.442 -0.890 1.00 139.71 410 ARG A O 1
ATOM 4820 N N . ASN B 2 411 ? 22.265 7.489 0.183 1.00 137.50 411 ASN A N 1
ATOM 4821 C CA . ASN B 2 411 ? 23.597 7.249 -0.378 1.00 136.56 411 ASN A CA 1
ATOM 4822 C C . ASN B 2 411 ? 23.680 7.593 -1.863 1.00 129.20 411 ASN A C 1
ATOM 4823 O O . ASN B 2 411 ? 22.729 7.370 -2.619 1.00 127.44 411 ASN A O 1
ATOM 4828 N N . VAL B 2 412 ? 24.824 8.130 -2.278 1.00 119.00 412 VAL A N 1
ATOM 4829 C CA . VAL B 2 412 ? 25.016 8.519 -3.669 1.00 110.46 412 VAL A CA 1
ATOM 4830 C C . VAL B 2 412 ? 26.412 8.244 -4.215 1.00 104.02 412 VAL A C 1
ATOM 4831 O O . VAL B 2 412 ? 27.413 8.360 -3.505 1.00 96.79 412 VAL A O 1
ATOM 4835 N N . ARG B 2 413 ? 26.462 7.878 -5.490 1.00 100.10 413 ARG A N 1
ATOM 4836 C CA . ARG B 2 413 ? 27.719 7.629 -6.175 1.00 104.15 413 ARG A CA 1
ATOM 4837 C C . ARG B 2 413 ? 27.625 8.288 -7.545 1.00 102.48 413 ARG A C 1
ATOM 4838 O O . ARG B 2 413 ? 26.716 8.001 -8.329 1.00 101.26 413 ARG A O 1
ATOM 4846 N N . VAL B 2 414 ? 28.558 9.197 -7.811 1.00 96.01 414 VAL A N 1
ATOM 4847 C CA . VAL B 2 414 ? 28.590 9.935 -9.067 1.00 86.80 414 VAL A CA 1
ATOM 4848 C C . VAL B 2 414 ? 29.785 9.510 -9.910 1.00 84.91 414 VAL A C 1
ATOM 4849 O O . VAL B 2 414 ? 30.904 9.379 -9.404 1.00 80.31 414 VAL A O 1
ATOM 4853 N N . TYR B 2 415 ? 29.544 9.314 -11.203 1.00 85.15 415 TYR A N 1
ATOM 4854 C CA . TYR B 2 415 ? 30.588 8.873 -12.120 1.00 90.39 415 TYR A CA 1
ATOM 4855 C C . TYR B 2 415 ? 30.780 9.779 -13.333 1.00 85.90 415 TYR A C 1
ATOM 4856 O O . TYR B 2 415 ? 29.823 10.359 -13.851 1.00 79.10 415 TYR A O 1
ATOM 4865 N N . VAL B 2 416 ? 32.031 9.890 -13.772 1.00 83.09 416 VAL A N 1
ATOM 4866 C CA . VAL B 2 416 ? 32.391 10.656 -14.962 1.00 81.86 416 VAL A CA 1
ATOM 4867 C C . VAL B 2 416 ? 32.534 9.551 -16.000 1.00 89.83 416 VAL A C 1
ATOM 4868 O O . VAL B 2 416 ? 33.192 8.543 -15.734 1.00 95.71 416 VAL A O 1
ATOM 4872 N N . VAL B 2 417 ? 31.935 9.717 -17.174 1.00 91.85 417 VAL A N 1
ATOM 4873 C CA . VAL B 2 417 ? 32.017 8.665 -18.178 1.00 90.56 417 VAL A CA 1
ATOM 4874 C C . VAL B 2 417 ? 32.076 9.143 -19.622 1.00 99.98 417 VAL A C 1
ATOM 4875 O O . VAL B 2 417 ? 31.937 10.338 -19.911 1.00 104.88 417 VAL A O 1
ATOM 4879 N N . GLU B 2 418 ? 32.283 8.178 -20.517 1.00 101.65 418 GLU A N 1
ATOM 4880 C CA . GLU B 2 418 ? 32.336 8.406 -21.959 1.00 102.71 418 GLU A CA 1
ATOM 4881 C C . GLU B 2 418 ? 31.745 7.174 -22.657 1.00 106.12 418 GLU A C 1
ATOM 4882 O O . GLU B 2 418 ? 32.386 6.126 -22.739 1.00 104.05 418 GLU A O 1
ATOM 4888 N N . GLU B 2 419 ? 30.512 7.312 -23.142 1.00 109.94 419 GLU A N 1
ATOM 4889 C CA . GLU B 2 419 ? 29.797 6.229 -23.818 1.00 109.41 419 GLU A CA 1
ATOM 4890 C C . GLU B 2 419 ? 30.452 5.821 -25.133 1.00 105.25 419 GLU A C 1
ATOM 4891 O O . GLU B 2 419 ? 30.904 4.688 -25.287 1.00 105.41 419 GLU A O 1
ATOM 4897 N N . GLU B 2 420 ? 30.483 6.755 -26.081 1.00 100.38 420 GLU A N 1
ATOM 4898 C CA . GLU B 2 420 ? 31.062 6.524 -27.401 1.00 97.47 420 GLU A CA 1
ATOM 4899 C C . GLU B 2 420 ? 32.487 5.983 -27.350 1.00 94.62 420 GLU A C 1
ATOM 4900 O O . GLU B 2 420 ? 33.193 6.151 -26.360 1.00 87.14 420 GLU A O 1
ATOM 4906 N N . GLU B 2 421 ? 32.906 5.336 -28.431 1.00 96.43 421 GLU A N 1
ATOM 4907 C CA . GLU B 2 421 ? 34.245 4.762 -28.509 1.00 102.92 421 GLU A CA 1
ATOM 4908 C C . GLU B 2 421 ? 35.112 5.510 -29.510 1.00 99.23 421 GLU A C 1
ATOM 4909 O O . GLU B 2 421 ? 34.617 6.307 -30.310 1.00 91.36 421 GLU A O 1
ATOM 4915 N N . ASN B 2 422 ? 36.409 5.221 -29.468 1.00 101.15 422 ASN A N 1
ATOM 4916 C CA . ASN B 2 422 ? 37.385 5.825 -30.368 1.00 106.00 422 ASN A CA 1
ATOM 4917 C C . ASN B 2 422 ? 37.669 7.282 -30.010 1.00 100.96 422 ASN A C 1
ATOM 4918 O O . ASN B 2 422 ? 37.877 8.128 -30.886 1.00 87.40 422 ASN A O 1
ATOM 4923 N N . THR B 2 423 ? 37.676 7.561 -28.712 1.00 94.82 423 THR A N 1
ATOM 4924 C CA . THR B 2 423 ? 37.949 8.900 -28.218 1.00 94.00 423 THR A CA 1
ATOM 4925 C C . THR B 2 423 ? 38.372 8.785 -26.759 1.00 92.07 423 THR A C 1
ATOM 4926 O O . THR B 2 423 ? 38.775 7.706 -26.317 1.00 92.81 423 THR A O 1
ATOM 4930 N N . LYS B 2 424 ? 38.292 9.882 -26.011 1.00 95.73 424 LYS A N 1
ATOM 4931 C CA . LYS B 2 424 ? 38.685 9.858 -24.603 1.00 87.21 424 LYS A CA 1
ATOM 4932 C C . LYS B 2 424 ? 37.599 10.354 -23.648 1.00 79.80 424 LYS A C 1
ATOM 4933 O O . LYS B 2 424 ? 36.556 10.861 -24.078 1.00 82.74 424 LYS A O 1
ATOM 4939 N N . LEU B 2 425 ? 37.851 10.197 -22.351 1.00 72.55 425 LEU A N 1
ATOM 4940 C CA . LEU B 2 425 ? 36.904 10.607 -21.321 1.00 76.91 425 LEU A CA 1
ATOM 4941 C C . LEU B 2 425 ? 36.396 12.032 -21.533 1.00 87.70 425 LEU A C 1
ATOM 4942 O O . LEU B 2 425 ? 35.181 12.267 -21.646 1.00 86.88 425 LEU A O 1
ATOM 4947 N N . CYS B 2 426 ? 37.338 12.973 -21.594 1.00 85.21 426 CYS A N 1
ATOM 4948 C CA . CYS B 2 426 ? 37.018 14.382 -21.782 1.00 83.36 426 CYS A CA 1
ATOM 4949 C C . CYS B 2 426 ? 37.347 14.878 -23.186 1.00 82.04 426 CYS A C 1
ATOM 4950 O O . CYS B 2 426 ? 38.329 14.445 -23.800 1.00 70.88 426 CYS A O 1
ATOM 4953 N N . GLY B 2 427 ? 36.511 15.794 -23.676 1.00 79.14 427 GLY A N 1
ATOM 4954 C CA . GLY B 2 427 ? 36.711 16.379 -24.989 1.00 71.52 427 GLY A CA 1
ATOM 4955 C C . GLY B 2 427 ? 37.968 17.211 -24.934 1.00 69.59 427 GLY A C 1
ATOM 4956 O O . GLY B 2 427 ? 38.457 17.506 -23.844 1.00 75.57 427 GLY A O 1
ATOM 4957 N N . PRO B 2 428 ? 38.515 17.624 -26.079 1.00 70.74 428 PRO A N 1
ATOM 4958 C CA . PRO B 2 428 ? 39.742 18.426 -26.050 1.00 78.80 428 PRO A CA 1
ATOM 4959 C C . PRO B 2 428 ? 39.647 19.843 -25.458 1.00 81.00 428 PRO A C 1
ATOM 4960 O O . PRO B 2 428 ? 40.639 20.369 -24.950 1.00 83.00 428 PRO A O 1
ATOM 4964 N N . ALA B 2 429 ? 38.469 20.455 -25.505 1.00 72.33 429 ALA A N 1
ATOM 4965 C CA . ALA B 2 429 ? 38.316 21.807 -24.976 1.00 69.71 429 ALA A CA 1
ATOM 4966 C C . ALA B 2 429 ? 37.782 21.850 -23.539 1.00 72.25 429 ALA A C 1
ATOM 4967 O O . ALA B 2 429 ? 37.380 22.907 -23.051 1.00 79.08 429 ALA A O 1
ATOM 4969 N N . TYR B 2 430 ? 37.796 20.718 -22.848 1.00 67.99 430 TYR A N 1
ATOM 4970 C CA . TYR B 2 430 ? 37.261 20.678 -21.492 1.00 66.63 430 TYR A CA 1
ATOM 4971 C C . TYR B 2 430 ? 37.964 21.610 -20.497 1.00 73.06 430 TYR A C 1
ATOM 4972 O O . TYR B 2 430 ? 37.344 22.069 -19.534 1.00 68.88 430 TYR A O 1
ATOM 4981 N N . ALA B 2 431 ? 39.244 21.892 -20.724 1.00 72.37 431 ALA A N 1
ATOM 4982 C CA . ALA B 2 431 ? 39.995 22.749 -19.814 1.00 70.75 431 ALA A CA 1
ATOM 4983 C C . ALA B 2 431 ? 40.093 24.194 -20.282 1.00 74.52 431 ALA A C 1
ATOM 4984 O O . ALA B 2 431 ? 40.880 24.978 -19.740 1.00 73.42 431 ALA A O 1
ATOM 4986 N N . ASN B 2 432 ? 39.306 24.543 -21.295 1.00 69.20 432 ASN A N 1
ATOM 4987 C CA . ASN B 2 432 ? 39.285 25.910 -21.802 1.00 62.83 432 ASN A CA 1
ATOM 4988 C C . ASN B 2 432 ? 38.834 26.869 -20.699 1.00 64.57 432 ASN A C 1
ATOM 4989 O O . ASN B 2 432 ? 37.911 26.570 -19.927 1.00 61.02 432 ASN A O 1
ATOM 4994 N N . GLU B 2 433 ? 39.495 28.019 -20.619 1.00 61.57 433 GLU A N 1
ATOM 4995 C CA . GLU B 2 433 ? 39.160 29.021 -19.614 1.00 66.92 433 GLU A CA 1
ATOM 4996 C C . GLU B 2 433 ? 38.498 30.248 -20.255 1.00 58.10 433 GLU A C 1
ATOM 4997 O O . GLU B 2 433 ? 38.833 30.637 -21.376 1.00 52.06 433 GLU A O 1
ATOM 5003 N N . VAL B 2 434 ? 37.536 30.836 -19.552 1.00 58.80 434 VAL A N 1
ATOM 5004 C CA . VAL B 2 434 ? 36.853 32.029 -20.046 1.00 53.92 434 VAL A CA 1
ATOM 5005 C C . VAL B 2 434 ? 37.685 33.247 -19.670 1.00 51.59 434 VAL A C 1
ATOM 5006 O O . VAL B 2 434 ? 37.997 33.441 -18.493 1.00 57.98 434 VAL A O 1
ATOM 5010 N N . VAL B 2 435 ? 38.073 34.057 -20.653 1.00 43.96 435 VAL A N 1
ATOM 5011 C CA . VAL B 2 435 ? 38.847 35.250 -20.329 1.00 56.96 435 VAL A CA 1
ATOM 5012 C C . VAL B 2 435 ? 38.339 36.459 -21.102 1.00 57.74 435 VAL A C 1
ATOM 5013 O O . VAL B 2 435 ? 37.902 36.334 -22.247 1.00 56.24 435 VAL A O 1
ATOM 5017 N N . VAL B 2 436 ? 38.377 37.622 -20.454 1.00 57.10 436 VAL A N 1
ATOM 5018 C CA . VAL B 2 436 ? 37.942 38.869 -21.072 1.00 46.35 436 VAL A CA 1
ATOM 5019 C C . VAL B 2 436 ? 39.187 39.611 -21.550 1.00 52.00 436 VAL A C 1
ATOM 5020 O O . VAL B 2 436 ? 40.132 39.835 -20.788 1.00 51.93 436 VAL A O 1
ATOM 5024 N N . TYR B 2 437 ? 39.195 39.986 -22.818 1.00 47.02 437 TYR A N 1
ATOM 5025 C CA . TYR B 2 437 ? 40.343 40.680 -23.373 1.00 52.58 437 TYR A CA 1
ATOM 5026 C C . TYR B 2 437 ? 39.890 41.715 -24.390 1.00 54.78 437 TYR A C 1
ATOM 5027 O O . TYR B 2 437 ? 39.192 41.389 -25.361 1.00 54.09 437 TYR A O 1
ATOM 5036 N N . LYS B 2 438 ? 40.291 42.963 -24.159 1.00 50.90 438 LYS A N 1
ATOM 5037 C CA . LYS B 2 438 ? 39.929 44.077 -25.032 1.00 47.86 438 LYS A CA 1
ATOM 5038 C C . LYS B 2 438 ? 38.451 44.089 -25.391 1.00 46.93 438 LYS A C 1
ATOM 5039 O O . LYS B 2 438 ? 38.083 44.174 -26.565 1.00 64.76 438 LYS A O 1
ATOM 5045 N N . GLY B 2 439 ? 37.599 43.990 -24.380 1.00 45.04 439 GLY A N 1
ATOM 5046 C CA . GLY B 2 439 ? 36.171 44.018 -24.626 1.00 41.52 439 GLY A CA 1
ATOM 5047 C C . GLY B 2 439 ? 35.502 42.744 -25.108 1.00 51.64 439 GLY A C 1
ATOM 5048 O O . GLY B 2 439 ? 34.275 42.716 -25.236 1.00 55.98 439 GLY A O 1
ATOM 5049 N N . ASP B 2 440 ? 36.269 41.691 -25.387 1.00 48.16 440 ASP A N 1
ATOM 5050 C CA . ASP B 2 440 ? 35.648 40.454 -25.850 1.00 53.49 440 ASP A CA 1
ATOM 5051 C C . ASP B 2 440 ? 35.737 39.369 -24.799 1.00 53.25 440 ASP A C 1
ATOM 5052 O O . ASP B 2 440 ? 36.603 39.401 -23.924 1.00 50.83 440 ASP A O 1
ATOM 5057 N N . ILE B 2 441 ? 34.820 38.414 -24.883 1.00 53.99 441 ILE A N 1
ATOM 5058 C CA . ILE B 2 441 ? 34.817 37.290 -23.965 1.00 53.51 441 ILE A CA 1
ATOM 5059 C C . ILE B 2 441 ? 35.225 36.083 -24.815 1.00 60.95 441 ILE A C 1
ATOM 5060 O O . ILE B 2 441 ? 34.551 35.754 -25.792 1.00 60.40 441 ILE A O 1
ATOM 5065 N N . TYR B 2 442 ? 36.339 35.447 -24.456 1.00 60.22 442 TYR A N 1
ATOM 5066 C CA . TYR B 2 442 ? 36.847 34.281 -25.187 1.00 62.25 442 TYR A CA 1
ATOM 5067 C C . TYR B 2 442 ? 36.865 32.994 -24.362 1.00 63.17 442 TYR A C 1
ATOM 5068 O O . TYR B 2 442 ? 37.134 33.020 -23.158 1.00 65.55 442 TYR A O 1
ATOM 5077 N N . GLY B 2 443 ? 36.560 31.876 -25.023 1.00 66.35 443 GLY A N 1
ATOM 5078 C CA . GLY B 2 443 ? 36.589 30.565 -24.383 1.00 61.16 443 GLY A CA 1
ATOM 5079 C C . GLY B 2 443 ? 37.800 29.889 -25.004 1.00 61.64 443 GLY A C 1
ATOM 5080 O O . GLY B 2 443 ? 37.703 29.287 -26.074 1.00 68.67 443 GLY A O 1
ATOM 5081 N N . ILE B 2 444 ? 38.945 29.987 -24.339 1.00 57.47 444 ILE A N 1
ATOM 5082 C CA . ILE B 2 444 ? 40.181 29.453 -24.889 1.00 57.64 444 ILE A CA 1
ATOM 5083 C C . ILE B 2 444 ? 41.059 28.647 -23.939 1.00 63.04 444 ILE A C 1
ATOM 5084 O O . ILE B 2 444 ? 40.866 28.668 -22.724 1.00 62.34 444 ILE A O 1
ATOM 5089 N N . PRO B 2 445 ? 42.039 27.913 -24.503 1.00 63.59 445 PRO A N 1
ATOM 5090 C CA . PRO B 2 445 ? 42.989 27.080 -23.765 1.00 57.28 445 PRO A CA 1
ATOM 5091 C C . PRO B 2 445 ? 44.322 27.804 -23.594 1.00 60.35 445 PRO A C 1
ATOM 5092 O O . PRO B 2 445 ? 44.724 28.603 -24.451 1.00 59.30 445 PRO A O 1
ATOM 5096 N N . LYS B 2 446 ? 45.002 27.536 -22.487 1.00 61.32 446 LYS A N 1
ATOM 5097 C CA . LYS B 2 446 ? 46.290 28.160 -22.242 1.00 69.44 446 LYS A CA 1
ATOM 5098 C C . LYS B 2 446 ? 47.308 27.568 -23.205 1.00 77.71 446 LYS A C 1
ATOM 5099 O O . LYS B 2 446 ? 47.883 26.512 -22.955 1.00 82.89 446 LYS A O 1
ATOM 5105 N N . THR B 2 447 ? 47.516 28.263 -24.314 1.00 84.85 447 THR A N 1
ATOM 5106 C CA . THR B 2 447 ? 48.448 27.833 -25.339 1.00 83.64 447 THR A CA 1
ATOM 5107 C C . THR B 2 447 ? 49.288 29.031 -25.731 1.00 93.49 447 THR A C 1
ATOM 5108 O O . THR B 2 447 ? 48.763 30.131 -25.868 1.00 99.94 447 THR A O 1
ATOM 5112 N N . LYS B 2 448 ? 50.589 28.818 -25.904 1.00 99.14 448 LYS A N 1
ATOM 5113 C CA . LYS B 2 448 ? 51.517 29.882 -26.291 1.00 96.47 448 LYS A CA 1
ATOM 5114 C C . LYS B 2 448 ? 50.852 30.811 -27.307 1.00 93.11 448 LYS A C 1
ATOM 5115 O O . LYS B 2 448 ? 51.200 31.987 -27.422 1.00 95.60 448 LYS A O 1
ATOM 5121 N N . LYS B 2 449 ? 49.887 30.265 -28.035 1.00 83.99 449 LYS A N 1
ATOM 5122 C CA . LYS B 2 449 ? 49.143 31.011 -29.033 1.00 79.59 449 LYS A CA 1
ATOM 5123 C C . LYS B 2 449 ? 48.322 32.135 -28.384 1.00 87.72 449 LYS A C 1
ATOM 5124 O O . LYS B 2 449 ? 48.141 33.196 -28.975 1.00 91.56 449 LYS A O 1
ATOM 5130 N N . TRP B 2 450 ? 47.831 31.905 -27.168 1.00 86.36 450 TRP A N 1
ATOM 5131 C CA . TRP B 2 450 ? 47.017 32.898 -26.472 1.00 82.63 450 TRP A CA 1
ATOM 5132 C C . TRP B 2 450 ? 47.664 33.565 -25.253 1.00 83.78 450 TRP A C 1
ATOM 5133 O O . TRP B 2 450 ? 46.951 34.069 -24.382 1.00 82.90 450 TRP A O 1
ATOM 5144 N N . ARG B 2 451 ? 48.991 33.570 -25.170 1.00 81.27 451 ARG A N 1
ATOM 5145 C CA . ARG B 2 451 ? 49.644 34.195 -24.019 1.00 90.62 451 ARG A CA 1
ATOM 5146 C C . ARG B 2 451 ? 49.114 35.604 -23.812 1.00 84.76 451 ARG A C 1
ATOM 5147 O O . ARG B 2 451 ? 48.691 35.971 -22.715 1.00 75.06 451 ARG A O 1
ATOM 5155 N N . SER B 2 452 ? 49.145 36.385 -24.884 1.00 83.63 452 SER A N 1
ATOM 5156 C CA . SER B 2 452 ? 48.678 37.763 -24.870 1.00 84.12 452 SER A CA 1
ATOM 5157 C C . SER B 2 452 ? 47.369 37.938 -24.100 1.00 79.43 452 SER A C 1
ATOM 5158 O O . SER B 2 452 ? 47.243 38.838 -23.265 1.00 72.80 452 SER A O 1
ATOM 5161 N N . PHE B 2 453 ? 46.398 37.076 -24.379 1.00 68.63 453 PHE A N 1
ATOM 5162 C CA . PHE B 2 453 ? 45.108 37.159 -23.712 1.00 59.16 453 PHE A CA 1
ATOM 5163 C C . PHE B 2 453 ? 45.190 36.891 -22.218 1.00 62.94 453 PHE A C 1
ATOM 5164 O O . PHE B 2 453 ? 44.682 37.676 -21.420 1.00 66.92 453 PHE A O 1
ATOM 5172 N N . PHE B 2 454 ? 45.828 35.796 -21.826 1.00 57.94 454 PHE A N 1
ATOM 5173 C CA . PHE B 2 454 ? 45.931 35.496 -20.406 1.00 62.56 454 PHE A CA 1
ATOM 5174 C C . PHE B 2 454 ? 46.849 36.479 -19.676 1.00 58.87 454 PHE A C 1
ATOM 5175 O O . PHE B 2 454 ? 46.757 36.639 -18.457 1.00 63.30 454 PHE A O 1
ATOM 5183 N N . GLU B 2 455 ? 47.725 37.145 -20.418 1.00 63.13 455 GLU A N 1
ATOM 5184 C CA . GLU B 2 455 ? 48.660 38.080 -19.804 1.00 70.29 455 GLU A CA 1
ATOM 5185 C C . GLU B 2 455 ? 48.179 39.524 -19.751 1.00 74.64 455 GLU A C 1
ATOM 5186 O O . GLU B 2 455 ? 48.511 40.259 -18.821 1.00 79.10 455 GLU A O 1
ATOM 5192 N N . GLU B 2 456 ? 47.397 39.934 -20.742 1.00 70.65 456 GLU A N 1
ATOM 5193 C CA . GLU B 2 456 ? 46.913 41.306 -20.787 1.00 62.84 456 GLU A CA 1
ATOM 5194 C C . GLU B 2 456 ? 45.412 41.430 -20.548 1.00 56.77 456 GLU A C 1
ATOM 5195 O O . GLU B 2 456 ? 44.894 42.530 -20.413 1.00 69.59 456 GLU A O 1
ATOM 5201 N N . GLY B 2 457 ? 44.712 40.306 -20.497 1.00 54.95 457 GLY A N 1
ATOM 5202 C CA . GLY B 2 457 ? 43.282 40.349 -20.252 1.00 47.52 457 GLY A CA 1
ATOM 5203 C C . GLY B 2 457 ? 43.010 39.975 -18.801 1.00 54.61 457 GLY A C 1
ATOM 5204 O O . GLY B 2 457 ? 43.907 40.079 -17.952 1.00 46.43 457 GLY A O 1
ATOM 5205 N N . VAL B 2 458 ? 41.780 39.564 -18.495 1.00 40.46 458 VAL A N 1
ATOM 5206 C CA . VAL B 2 458 ? 41.478 39.149 -17.138 1.00 49.70 458 VAL A CA 1
ATOM 5207 C C . VAL B 2 458 ? 40.805 37.784 -17.170 1.00 53.51 458 VAL A C 1
ATOM 5208 O O . VAL B 2 458 ? 39.703 37.611 -17.702 1.00 48.85 458 VAL A O 1
ATOM 5212 N N . PRO B 2 459 ? 41.508 36.773 -16.654 1.00 59.10 459 PRO A N 1
ATOM 5213 C CA . PRO B 2 459 ? 40.964 35.416 -16.623 1.00 64.32 459 PRO A CA 1
ATOM 5214 C C . PRO B 2 459 ? 39.855 35.367 -15.595 1.00 52.75 459 PRO A C 1
ATOM 5215 O O . PRO B 2 459 ? 39.983 35.904 -14.499 1.00 51.43 459 PRO A O 1
ATOM 5219 N N . THR B 2 460 ? 38.763 34.721 -15.954 1.00 54.53 460 THR A N 1
ATOM 5220 C CA . THR B 2 460 ? 37.640 34.631 -15.052 1.00 48.75 460 THR A CA 1
ATOM 5221 C C . THR B 2 460 ? 37.897 33.554 -14.013 1.00 52.47 460 THR A C 1
ATOM 5222 O O . THR B 2 460 ? 37.241 33.512 -12.976 1.00 49.84 460 THR A O 1
ATOM 5226 N N . GLY B 2 461 ? 38.853 32.676 -14.306 1.00 60.30 461 GLY A N 1
ATOM 5227 C CA . GLY B 2 461 ? 39.164 31.590 -13.397 1.00 40.15 461 GLY A CA 1
ATOM 5228 C C . GLY B 2 461 ? 38.176 30.432 -13.532 1.00 52.97 461 GLY A C 1
ATOM 5229 O O . GLY B 2 461 ? 38.143 29.528 -12.707 1.00 53.87 461 GLY A O 1
ATOM 5230 N N . ILE B 2 462 ? 37.364 30.453 -14.577 1.00 52.57 462 ILE A N 1
ATOM 5231 C CA . ILE B 2 462 ? 36.385 29.400 -14.780 1.00 51.53 462 ILE A CA 1
ATOM 5232 C C . ILE B 2 462 ? 36.630 28.713 -16.115 1.00 55.42 462 ILE A C 1
ATOM 5233 O O . ILE B 2 462 ? 36.770 29.362 -17.159 1.00 57.71 462 ILE A O 1
ATOM 5238 N N . ARG B 2 463 ? 36.700 27.390 -16.069 1.00 55.19 463 ARG A N 1
ATOM 5239 C CA . ARG B 2 463 ? 36.918 26.590 -17.267 1.00 60.24 463 ARG A CA 1
ATOM 5240 C C . ARG B 2 463 ? 35.635 25.841 -17.600 1.00 59.56 463 ARG A C 1
ATOM 5241 O O . ARG B 2 463 ? 34.737 25.713 -16.753 1.00 51.24 463 ARG A O 1
ATOM 5249 N N . TYR B 2 464 ? 35.551 25.344 -18.830 1.00 57.16 464 TYR A N 1
ATOM 5250 C CA . TYR B 2 464 ? 34.381 24.587 -19.260 1.00 56.85 464 TYR A CA 1
ATOM 5251 C C . TYR B 2 464 ? 33.974 23.507 -18.245 1.00 61.58 464 TYR A C 1
ATOM 5252 O O . TYR B 2 464 ? 32.805 23.460 -17.846 1.00 51.95 464 TYR A O 1
ATOM 5261 N N . ILE B 2 465 ? 34.910 22.654 -17.808 1.00 58.01 465 ILE A N 1
ATOM 5262 C CA . ILE B 2 465 ? 34.541 21.608 -16.840 1.00 68.59 465 ILE A CA 1
ATOM 5263 C C . ILE B 2 465 ? 34.077 22.164 -15.506 1.00 66.51 465 ILE A C 1
ATOM 5264 O O . ILE B 2 465 ? 33.193 21.590 -14.859 1.00 56.13 465 ILE A O 1
ATOM 5269 N N . ASP B 2 466 ? 34.676 23.276 -15.092 1.00 68.20 466 ASP A N 1
ATOM 5270 C CA . ASP B 2 466 ? 34.301 23.904 -13.834 1.00 70.70 466 ASP A CA 1
ATOM 5271 C C . ASP B 2 466 ? 32.828 24.289 -13.896 1.00 71.58 466 ASP A C 1
ATOM 5272 O O . ASP B 2 466 ? 32.055 23.955 -12.997 1.00 65.47 466 ASP A O 1
ATOM 5277 N N . GLY B 2 467 ? 32.448 24.971 -14.977 1.00 66.84 467 GLY A N 1
ATOM 5278 C CA . GLY B 2 467 ? 31.071 25.404 -15.149 1.00 64.21 467 GLY A CA 1
ATOM 5279 C C . GLY B 2 467 ? 30.105 24.248 -15.268 1.00 72.20 467 GLY A C 1
ATOM 5280 O O . GLY B 2 467 ? 29.007 24.258 -14.691 1.00 68.83 467 GLY A O 1
ATOM 5281 N N . PHE B 2 468 ? 30.520 23.243 -16.028 1.00 72.60 468 PHE A N 1
ATOM 5282 C CA . PHE B 2 468 ? 29.703 22.059 -16.233 1.00 75.98 468 PHE A CA 1
ATOM 5283 C C . PHE B 2 468 ? 29.539 21.289 -14.922 1.00 73.39 468 PHE A C 1
ATOM 5284 O O . PHE B 2 468 ? 28.429 20.904 -14.546 1.00 65.29 468 PHE A O 1
ATOM 5292 N N . ALA B 2 469 ? 30.652 21.076 -14.231 1.00 62.39 469 ALA A N 1
ATOM 5293 C CA . ALA B 2 469 ? 30.642 20.357 -12.967 1.00 64.18 469 ALA A CA 1
ATOM 5294 C C . ALA B 2 469 ? 29.619 20.932 -11.995 1.00 68.87 469 ALA A C 1
ATOM 5295 O O . ALA B 2 469 ? 28.905 20.179 -11.327 1.00 74.22 469 ALA A O 1
ATOM 5297 N N . TYR B 2 470 ? 29.543 22.260 -11.908 1.00 66.29 470 TYR A N 1
ATOM 5298 C CA . TYR B 2 470 ? 28.585 22.886 -10.995 1.00 70.14 470 TYR A CA 1
ATOM 5299 C C . TYR B 2 470 ? 27.166 22.579 -11.450 1.00 65.40 470 TYR A C 1
ATOM 5300 O O . TYR B 2 470 ? 26.256 22.433 -10.629 1.00 54.89 470 TYR A O 1
ATOM 5309 N N . TYR B 2 471 ? 26.992 22.495 -12.767 1.00 63.94 471 TYR A N 1
ATOM 5310 C CA . TYR B 2 471 ? 25.696 22.202 -13.359 1.00 65.25 471 TYR A CA 1
ATOM 5311 C C . TYR B 2 471 ? 25.280 20.800 -12.944 1.00 72.79 471 TYR A C 1
ATOM 5312 O O . TYR B 2 471 ? 24.191 20.589 -12.400 1.00 68.71 471 TYR A O 1
ATOM 5321 N N . ALA B 2 472 ? 26.176 19.852 -13.206 1.00 71.11 472 ALA A N 1
ATOM 5322 C CA . ALA B 2 472 ? 25.963 18.449 -12.894 1.00 67.50 472 ALA A CA 1
ATOM 5323 C C . ALA B 2 472 ? 25.579 18.214 -11.441 1.00 69.58 472 ALA A C 1
ATOM 5324 O O . ALA B 2 472 ? 24.505 17.677 -11.157 1.00 66.19 472 ALA A O 1
ATOM 5326 N N . ALA B 2 473 ? 26.458 18.610 -10.525 1.00 68.71 473 ALA A N 1
ATOM 5327 C CA . ALA B 2 473 ? 26.213 18.416 -9.094 1.00 77.86 473 ALA A CA 1
ATOM 5328 C C . ALA B 2 473 ? 24.824 18.895 -8.683 1.00 78.39 473 ALA A C 1
ATOM 5329 O O . ALA B 2 473 ? 24.132 18.242 -7.896 1.00 77.20 473 ALA A O 1
ATOM 5331 N N . ARG B 2 474 ? 24.425 20.042 -9.220 1.00 78.08 474 ARG A N 1
ATOM 5332 C CA . ARG B 2 474 ? 23.122 20.611 -8.918 1.00 78.86 474 ARG A CA 1
ATOM 5333 C C . ARG B 2 474 ? 22.040 19.684 -9.468 1.00 79.43 474 ARG A C 1
ATOM 5334 O O . ARG B 2 474 ? 20.983 19.510 -8.858 1.00 78.61 474 ARG A O 1
ATOM 5342 N N . LYS B 2 475 ? 22.317 19.081 -10.620 1.00 77.80 475 LYS A N 1
ATOM 5343 C CA . LYS B 2 475 ? 21.373 18.166 -11.244 1.00 76.01 475 LYS A CA 1
ATOM 5344 C C . LYS B 2 475 ? 21.114 16.955 -10.345 1.00 81.64 475 LYS A C 1
ATOM 5345 O O . LYS B 2 475 ? 19.962 16.669 -10.006 1.00 77.17 475 LYS A O 1
ATOM 5351 N N . VAL B 2 476 ? 22.181 16.250 -9.962 1.00 76.48 476 VAL A N 1
ATOM 5352 C CA . VAL B 2 476 ? 22.040 15.072 -9.107 1.00 80.78 476 VAL A CA 1
ATOM 5353 C C . VAL B 2 476 ? 21.383 15.508 -7.804 1.00 86.00 476 VAL A C 1
ATOM 5354 O O . VAL B 2 476 ? 20.548 14.799 -7.233 1.00 89.99 476 VAL A O 1
ATOM 5358 N N . GLU B 2 477 ? 21.768 16.692 -7.349 1.00 85.92 477 GLU A N 1
ATOM 5359 C CA . GLU B 2 477 ? 21.230 17.268 -6.131 1.00 90.50 477 GLU A CA 1
ATOM 5360 C C . GLU B 2 477 ? 19.715 17.427 -6.284 1.00 94.37 477 GLU A C 1
ATOM 5361 O O . GLU B 2 477 ? 18.960 17.221 -5.333 1.00 94.59 477 GLU A O 1
ATOM 5367 N N . GLU B 2 478 ? 19.274 17.787 -7.487 1.00 96.70 478 GLU A N 1
ATOM 5368 C CA . GLU B 2 478 ? 17.849 17.949 -7.757 1.00 94.68 478 GLU A CA 1
ATOM 5369 C C . GLU B 2 478 ? 17.149 16.593 -7.741 1.00 95.51 478 GLU A C 1
ATOM 5370 O O . GLU B 2 478 ? 16.104 16.436 -7.115 1.00 97.83 478 GLU A O 1
ATOM 5376 N N . ALA B 2 479 ? 17.732 15.619 -8.436 1.00 97.85 479 ALA A N 1
ATOM 5377 C CA . ALA B 2 479 ? 17.170 14.271 -8.506 1.00 92.75 479 ALA A CA 1
ATOM 5378 C C . ALA B 2 479 ? 17.027 13.681 -7.108 1.00 93.56 479 ALA A C 1
ATOM 5379 O O . ALA B 2 479 ? 16.028 13.029 -6.797 1.00 89.90 479 ALA A O 1
ATOM 5381 N N . ALA B 2 480 ? 18.031 13.917 -6.269 1.00 90.67 480 ALA A N 1
ATOM 5382 C CA . ALA B 2 480 ? 18.021 13.426 -4.898 1.00 90.53 480 ALA A CA 1
ATOM 5383 C C . ALA B 2 480 ? 16.842 14.013 -4.126 1.00 92.85 480 ALA A C 1
ATOM 5384 O O . ALA B 2 480 ? 16.670 13.751 -2.936 1.00 97.97 480 ALA A O 1
ATOM 5386 N N . MET B 2 481 ? 16.040 14.823 -4.808 1.00 100.84 481 MET A N 1
ATOM 5387 C CA . MET B 2 481 ? 14.866 15.438 -4.201 1.00 109.26 481 MET A CA 1
ATOM 5388 C C . MET B 2 481 ? 13.612 14.905 -4.873 1.00 111.06 481 MET A C 1
ATOM 5389 O O . MET B 2 481 ? 12.592 14.692 -4.219 1.00 111.87 481 MET A O 1
ATOM 5394 N N . ARG B 2 482 ? 13.691 14.698 -6.185 1.00 112.30 482 ARG A N 1
ATOM 5395 C CA . ARG B 2 482 ? 12.563 14.170 -6.940 1.00 117.63 482 ARG A CA 1
ATOM 5396 C C . ARG B 2 482 ? 12.409 12.691 -6.614 1.00 121.56 482 ARG A C 1
ATOM 5397 O O . ARG B 2 482 ? 11.696 11.957 -7.303 1.00 120.43 482 ARG A O 1
ATOM 5405 N N . GLU B 2 483 ? 13.094 12.263 -5.557 1.00 122.47 483 GLU A N 1
ATOM 5406 C CA . GLU B 2 483 ? 13.046 10.881 -5.107 1.00 122.67 483 GLU A CA 1
ATOM 5407 C C . GLU B 2 483 ? 13.474 9.955 -6.238 1.00 120.38 483 GLU A C 1
ATOM 5408 O O . GLU B 2 483 ? 13.013 8.819 -6.334 1.00 123.11 483 GLU A O 1
ATOM 5414 N N . GLN B 2 484 ? 14.360 10.452 -7.093 1.00 118.14 484 GLN A N 1
ATOM 5415 C CA . GLN B 2 484 ? 14.847 9.676 -8.224 1.00 119.61 484 GLN A CA 1
ATOM 5416 C C . GLN B 2 484 ? 15.930 8.698 -7.769 1.00 122.52 484 GLN A C 1
ATOM 5417 O O . GLN B 2 484 ? 16.271 8.650 -6.583 1.00 122.69 484 GLN A O 1
ATOM 5423 N N . GLU B 2 485 ? 16.470 7.925 -8.711 1.00 120.82 485 GLU A N 1
ATOM 5424 C CA . GLU B 2 485 ? 17.499 6.932 -8.399 1.00 117.14 485 GLU A CA 1
ATOM 5425 C C . GLU B 2 485 ? 18.676 6.881 -9.376 1.00 111.48 485 GLU A C 1
ATOM 5426 O O . GLU B 2 485 ? 19.773 6.440 -9.019 1.00 104.40 485 GLU A O 1
ATOM 5432 N N . GLU B 2 486 ? 18.449 7.332 -10.604 1.00 108.24 486 GLU A N 1
ATOM 5433 C CA . GLU B 2 486 ? 19.490 7.323 -11.621 1.00 108.95 486 GLU A CA 1
ATOM 5434 C C . GLU B 2 486 ? 19.450 8.635 -12.395 1.00 106.46 486 GLU A C 1
ATOM 5435 O O . GLU B 2 486 ? 18.403 9.014 -12.920 1.00 101.44 486 GLU A O 1
ATOM 5441 N N . VAL B 2 487 ? 20.592 9.321 -12.456 1.00 107.92 487 VAL A N 1
ATOM 5442 C CA . VAL B 2 487 ? 20.704 10.610 -13.150 1.00 104.92 487 VAL A CA 1
ATOM 5443 C C . VAL B 2 487 ? 21.882 10.635 -14.119 1.00 97.10 487 VAL A C 1
ATOM 5444 O O . VAL B 2 487 ? 22.978 10.181 -13.788 1.00 89.22 487 VAL A O 1
ATOM 5448 N N . LYS B 2 488 ? 21.659 11.180 -15.310 1.00 92.97 488 LYS A N 1
ATOM 5449 C CA . LYS B 2 488 ? 22.717 11.267 -16.308 1.00 101.68 488 LYS A CA 1
ATOM 5450 C C . LYS B 2 488 ? 22.613 12.573 -17.074 1.00 99.22 488 LYS A C 1
ATOM 5451 O O . LYS B 2 488 ? 21.565 12.893 -17.628 1.00 106.96 488 LYS A O 1
ATOM 5457 N N . VAL B 2 489 ? 23.704 13.328 -17.100 1.00 93.87 489 VAL A N 1
ATOM 5458 C CA . VAL B 2 489 ? 23.734 14.608 -17.799 1.00 92.01 489 VAL A CA 1
ATOM 5459 C C . VAL B 2 489 ? 25.002 14.724 -18.643 1.00 84.02 489 VAL A C 1
ATOM 5460 O O . VAL B 2 489 ? 26.099 14.405 -18.178 1.00 79.68 489 VAL A O 1
ATOM 5464 N N . LYS B 2 490 ? 24.859 15.180 -19.882 1.00 78.24 490 LYS A N 1
ATOM 5465 C CA . LYS B 2 490 ? 26.025 15.297 -20.744 1.00 83.39 490 LYS A CA 1
ATOM 5466 C C . LYS B 2 490 ? 26.182 16.609 -21.504 1.00 77.06 490 LYS A C 1
ATOM 5467 O O . LYS B 2 490 ? 25.222 17.344 -21.731 1.00 72.35 490 LYS A O 1
ATOM 5473 N N . ALA B 2 491 ? 27.423 16.881 -21.891 1.00 72.23 491 ALA A N 1
ATOM 5474 C CA . ALA B 2 491 ? 27.787 18.075 -22.637 1.00 75.30 491 ALA A CA 1
ATOM 5475 C C . ALA B 2 491 ? 28.487 17.627 -23.912 1.00 78.21 491 ALA A C 1
ATOM 5476 O O . ALA B 2 491 ? 29.415 16.817 -23.868 1.00 86.30 491 ALA A O 1
ATOM 5478 N N . ARG B 2 492 ? 28.056 18.161 -25.047 1.00 73.11 492 ARG A N 1
ATOM 5479 C CA . ARG B 2 492 ? 28.646 17.781 -26.322 1.00 74.04 492 ARG A CA 1
ATOM 5480 C C . ARG B 2 492 ? 29.517 18.887 -26.909 1.00 70.77 492 ARG A C 1
ATOM 5481 O O . ARG B 2 492 ? 30.689 19.026 -26.552 1.00 72.11 492 ARG A O 1
ATOM 5489 N N . ILE B 2 493 ? 28.936 19.650 -27.828 1.00 70.04 493 ILE A N 1
ATOM 5490 C CA . ILE B 2 493 ? 29.612 20.773 -28.471 1.00 78.82 493 ILE A CA 1
ATOM 5491 C C . ILE B 2 493 ? 29.196 22.062 -27.753 1.00 82.52 493 ILE A C 1
ATOM 5492 O O . ILE B 2 493 ? 28.032 22.227 -27.373 1.00 83.09 493 ILE A O 1
ATOM 5497 N N . VAL B 2 494 ? 30.149 22.970 -27.563 1.00 80.19 494 VAL A N 1
ATOM 5498 C CA . VAL B 2 494 ? 29.878 24.238 -26.892 1.00 69.94 494 VAL A CA 1
ATOM 5499 C C . VAL B 2 494 ? 29.737 25.376 -27.894 1.00 69.42 494 VAL A C 1
ATOM 5500 O O . VAL B 2 494 ? 30.644 25.641 -28.694 1.00 65.81 494 VAL A O 1
ATOM 5504 N N . GLU B 2 495 ? 28.589 26.044 -27.834 1.00 67.77 495 GLU A N 1
ATOM 5505 C CA . GLU B 2 495 ? 28.276 27.159 -28.723 1.00 76.44 495 GLU A CA 1
ATOM 5506 C C . GLU B 2 495 ? 28.394 28.509 -28.019 1.00 76.72 495 GLU A C 1
ATOM 5507 O O . GLU B 2 495 ? 28.851 29.491 -28.603 1.00 68.21 495 GLU A O 1
ATOM 5513 N N . ASN B 2 496 ? 27.985 28.545 -26.755 1.00 69.31 496 ASN A N 1
ATOM 5514 C CA . ASN B 2 496 ? 27.978 29.785 -25.999 1.00 69.51 496 ASN A CA 1
ATOM 5515 C C . ASN B 2 496 ? 28.123 29.581 -24.496 1.00 72.40 496 ASN A C 1
ATOM 5516 O O . ASN B 2 496 ? 28.197 28.449 -24.017 1.00 73.79 496 ASN A O 1
ATOM 5521 N N . LEU B 2 497 ? 28.128 30.690 -23.757 1.00 53.55 497 LEU A N 1
ATOM 5522 C CA . LEU B 2 497 ? 28.266 30.639 -22.309 1.00 56.88 497 LEU A CA 1
ATOM 5523 C C . LEU B 2 497 ? 27.218 29.735 -21.686 1.00 58.50 497 LEU A C 1
ATOM 5524 O O . LEU B 2 497 ? 27.479 29.056 -20.688 1.00 58.37 497 LEU A O 1
ATOM 5529 N N . SER B 2 498 ? 26.029 29.742 -22.285 1.00 61.29 498 SER A N 1
ATOM 5530 C CA . SER B 2 498 ? 24.908 28.943 -21.813 1.00 57.54 498 SER A CA 1
ATOM 5531 C C . SER B 2 498 ? 25.276 27.470 -21.729 1.00 69.63 498 SER A C 1
ATOM 5532 O O . SER B 2 498 ? 24.946 26.785 -20.755 1.00 67.96 498 SER A O 1
ATOM 5535 N N . ASP B 2 499 ? 25.966 26.985 -22.756 1.00 66.23 499 ASP A N 1
ATOM 5536 C CA . ASP B 2 499 ? 26.378 25.588 -22.802 1.00 69.88 499 ASP A CA 1
ATOM 5537 C C . ASP B 2 499 ? 27.449 25.242 -21.769 1.00 67.38 499 ASP A C 1
ATOM 5538 O O . ASP B 2 499 ? 27.894 24.103 -21.686 1.00 64.05 499 ASP A O 1
ATOM 5543 N N . ILE B 2 500 ? 27.844 26.227 -20.970 1.00 67.47 500 ILE A N 1
ATOM 5544 C CA . ILE B 2 500 ? 28.875 26.030 -19.969 1.00 54.32 500 ILE A CA 1
ATOM 5545 C C . ILE B 2 500 ? 28.340 26.385 -18.586 1.00 49.05 500 ILE A C 1
ATOM 5546 O O . ILE B 2 500 ? 29.071 26.390 -17.597 1.00 48.16 500 ILE A O 1
ATOM 5551 N N . ASN B 2 501 ? 27.042 26.659 -18.531 1.00 39.15 501 ASN A N 1
ATOM 5552 C CA . ASN B 2 501 ? 26.360 26.985 -17.278 1.00 52.52 501 ASN A CA 1
ATOM 5553 C C . ASN B 2 501 ? 26.794 28.351 -16.776 1.00 53.69 501 ASN A C 1
ATOM 5554 O O . ASN B 2 501 ? 26.781 28.626 -15.574 1.00 50.87 501 ASN A O 1
ATOM 5559 N N . LEU B 2 502 ? 27.176 29.200 -17.723 1.00 53.85 502 LEU A N 1
ATOM 5560 C CA . LEU B 2 502 ? 27.626 30.558 -17.436 1.00 58.01 502 LEU A CA 1
ATOM 5561 C C . LEU B 2 502 ? 26.673 31.598 -18.047 1.00 56.91 502 LEU A C 1
ATOM 5562 O O . LEU B 2 502 ? 26.023 31.328 -19.057 1.00 65.71 502 LEU A O 1
ATOM 5567 N N . TYR B 2 503 ? 26.573 32.775 -17.433 1.00 58.54 503 TYR A N 1
ATOM 5568 C CA . TYR B 2 503 ? 25.708 33.828 -17.977 1.00 57.92 503 TYR A CA 1
ATOM 5569 C C . TYR B 2 503 ? 26.136 35.236 -17.590 1.00 59.11 503 TYR A C 1
ATOM 5570 O O . TYR B 2 503 ? 26.980 35.436 -16.715 1.00 62.05 503 TYR A O 1
ATOM 5579 N N . ILE B 2 504 ? 25.530 36.212 -18.252 1.00 58.62 504 ILE A N 1
ATOM 5580 C CA . ILE B 2 504 ? 25.783 37.613 -17.955 1.00 59.60 504 ILE A CA 1
ATOM 5581 C C . ILE B 2 504 ? 24.440 38.314 -17.994 1.00 55.80 504 ILE A C 1
ATOM 5582 O O . ILE B 2 504 ? 23.577 37.965 -18.803 1.00 59.55 504 ILE A O 1
ATOM 5587 N N . HIS B 2 505 ? 24.260 39.290 -17.112 1.00 51.96 505 HIS A N 1
ATOM 5588 C CA . HIS B 2 505 ? 23.010 40.027 -17.058 1.00 49.25 505 HIS A CA 1
ATOM 5589 C C . HIS B 2 505 ? 22.718 40.697 -18.405 1.00 49.82 505 HIS A C 1
ATOM 5590 O O . HIS B 2 505 ? 23.631 41.079 -19.154 1.00 46.52 505 HIS A O 1
ATOM 5597 N N . GLU B 2 506 ? 21.437 40.822 -18.724 1.00 50.07 506 GLU A N 1
ATOM 5598 C CA . GLU B 2 506 ? 21.046 41.387 -20.007 1.00 57.11 506 GLU A CA 1
ATOM 5599 C C . GLU B 2 506 ? 21.642 42.758 -20.360 1.00 52.13 506 GLU A C 1
ATOM 5600 O O . GLU B 2 506 ? 21.896 43.030 -21.536 1.00 63.07 506 GLU A O 1
ATOM 5606 N N . ASN B 2 507 ? 21.881 43.619 -19.370 1.00 47.49 507 ASN A N 1
ATOM 5607 C CA . ASN B 2 507 ? 22.481 44.926 -19.666 1.00 46.64 507 ASN A CA 1
ATOM 5608 C C . ASN B 2 507 ? 23.923 44.770 -20.171 1.00 51.15 507 ASN A C 1
ATOM 5609 O O . ASN B 2 507 ? 24.347 45.456 -21.103 1.00 48.80 507 ASN A O 1
ATOM 5614 N N . VAL B 2 508 ? 24.679 43.864 -19.560 1.00 46.36 508 VAL A N 1
ATOM 5615 C CA . VAL B 2 508 ? 26.060 43.686 -19.968 1.00 46.15 508 VAL A CA 1
ATOM 5616 C C . VAL B 2 508 ? 26.121 43.142 -21.385 1.00 49.49 508 VAL A C 1
ATOM 5617 O O . VAL B 2 508 ? 26.967 43.554 -22.188 1.00 47.42 508 VAL A O 1
ATOM 5621 N N . ARG B 2 509 ? 25.215 42.225 -21.699 1.00 54.52 509 ARG A N 1
ATOM 5622 C CA . ARG B 2 509 ? 25.168 41.672 -23.038 1.00 52.90 509 ARG A CA 1
ATOM 5623 C C . ARG B 2 509 ? 24.982 42.828 -24.022 1.00 58.77 509 ARG A C 1
ATOM 5624 O O . ARG B 2 509 ? 25.740 42.943 -24.991 1.00 60.04 509 ARG A O 1
ATOM 5632 N N . ARG B 2 510 ? 23.990 43.691 -23.771 1.00 54.22 510 ARG A N 1
ATOM 5633 C CA . ARG B 2 510 ? 23.755 44.852 -24.645 1.00 55.70 510 ARG A CA 1
ATOM 5634 C C . ARG B 2 510 ? 24.988 45.773 -24.738 1.00 59.39 510 ARG A C 1
ATOM 5635 O O . ARG B 2 510 ? 25.374 46.196 -25.829 1.00 65.54 510 ARG A O 1
ATOM 5643 N N . TYR B 2 511 ? 25.599 46.095 -23.601 1.00 54.32 511 TYR A N 1
ATOM 5644 C CA . TYR B 2 511 ? 26.807 46.915 -23.612 1.00 54.97 511 TYR A CA 1
ATOM 5645 C C . TYR B 2 511 ? 27.801 46.351 -24.641 1.00 54.35 511 TYR A C 1
ATOM 5646 O O . TYR B 2 511 ? 28.321 47.077 -25.491 1.00 45.96 511 TYR A O 1
ATOM 5655 N N . ILE B 2 512 ? 28.076 45.053 -24.536 1.00 52.52 512 ILE A N 1
ATOM 5656 C CA . ILE B 2 512 ? 29.012 44.410 -25.443 1.00 52.21 512 ILE A CA 1
ATOM 5657 C C . ILE B 2 512 ? 28.565 44.559 -26.890 1.00 52.31 512 ILE A C 1
ATOM 5658 O O . ILE B 2 512 ? 29.379 44.848 -27.770 1.00 47.54 512 ILE A O 1
ATOM 5663 N N . LEU B 2 513 ? 27.275 44.377 -27.145 1.00 53.34 513 LEU A N 1
ATOM 5664 C CA . LEU B 2 513 ? 26.775 44.532 -28.504 1.00 62.55 513 LEU A CA 1
ATOM 5665 C C . LEU B 2 513 ? 26.981 45.970 -28.963 1.00 64.75 513 LEU A C 1
ATOM 5666 O O . LEU B 2 513 ? 27.546 46.222 -30.029 1.00 69.63 513 LEU A O 1
ATOM 5671 N N . TRP B 2 514 ? 26.515 46.908 -28.146 1.00 66.35 514 TRP A N 1
ATOM 5672 C CA . TRP B 2 514 ? 26.646 48.331 -28.435 1.00 62.68 514 TRP A CA 1
ATOM 5673 C C . TRP B 2 514 ? 28.100 48.732 -28.716 1.00 59.02 514 TRP A C 1
ATOM 5674 O O . TRP B 2 514 ? 28.357 49.602 -29.550 1.00 61.29 514 TRP A O 1
ATOM 5685 N N . LYS B 2 515 ? 29.048 48.096 -28.034 1.00 50.35 515 LYS A N 1
ATOM 5686 C CA . LYS B 2 515 ? 30.453 48.419 -28.243 1.00 58.33 515 LYS A CA 1
ATOM 5687 C C . LYS B 2 515 ? 31.070 47.597 -29.367 1.00 59.96 515 LYS A C 1
ATOM 5688 O O . LYS B 2 515 ? 32.291 47.621 -29.561 1.00 55.58 515 LYS A O 1
ATOM 5694 N N . LYS B 2 516 ? 30.227 46.876 -30.105 1.00 55.94 516 LYS A N 1
ATOM 5695 C CA . LYS B 2 516 ? 30.696 46.064 -31.224 1.00 59.85 516 LYS A CA 1
ATOM 5696 C C . LYS B 2 516 ? 31.737 45.052 -30.759 1.00 65.40 516 LYS A C 1
ATOM 5697 O O . LYS B 2 516 ? 32.728 44.807 -31.441 1.00 68.55 516 LYS A O 1
ATOM 5703 N N . GLY B 2 517 ? 31.519 44.480 -29.584 1.00 61.03 517 GLY A N 1
ATOM 5704 C CA . GLY B 2 517 ? 32.445 43.494 -29.078 1.00 53.49 517 GLY A CA 1
ATOM 5705 C C . GLY B 2 517 ? 31.847 42.139 -29.377 1.00 61.40 517 GLY A C 1
ATOM 5706 O O . GLY B 2 517 ? 30.692 42.054 -29.799 1.00 55.90 517 GLY A O 1
ATOM 5707 N N . LYS B 2 518 ? 32.615 41.079 -29.159 1.00 53.43 518 LYS A N 1
ATOM 5708 C CA . LYS B 2 518 ? 32.111 39.752 -29.426 1.00 53.13 518 LYS A CA 1
ATOM 5709 C C . LYS B 2 518 ? 32.327 38.761 -28.305 1.00 55.40 518 LYS A C 1
ATOM 5710 O O . LYS B 2 518 ? 33.108 38.985 -27.376 1.00 59.92 518 LYS A O 1
ATOM 5716 N N . ILE B 2 519 ? 31.607 37.658 -28.426 1.00 56.46 519 ILE A N 1
ATOM 5717 C CA . ILE B 2 519 ? 31.657 36.559 -27.486 1.00 63.17 519 ILE A CA 1
ATOM 5718 C C . ILE B 2 519 ? 31.962 35.297 -28.287 1.00 63.76 519 ILE A C 1
ATOM 5719 O O . ILE B 2 519 ? 31.115 34.801 -29.020 1.00 65.46 519 ILE A O 1
ATOM 5724 N N . ASP B 2 520 ? 33.190 34.807 -28.161 1.00 66.55 520 ASP A N 1
ATOM 5725 C CA . ASP B 2 520 ? 33.629 33.612 -28.866 1.00 60.08 520 ASP A CA 1
ATOM 5726 C C . ASP B 2 520 ? 33.945 32.508 -27.852 1.00 62.38 520 ASP A C 1
ATOM 5727 O O . ASP B 2 520 ? 35.088 32.350 -27.404 1.00 54.85 520 ASP A O 1
ATOM 5732 N N . VAL B 2 521 ? 32.912 31.759 -27.489 1.00 62.49 521 VAL A N 1
ATOM 5733 C CA . VAL B 2 521 ? 33.026 30.664 -26.526 1.00 71.50 521 VAL A CA 1
ATOM 5734 C C . VAL B 2 521 ? 32.505 29.381 -27.187 1.00 76.90 521 VAL A C 1
ATOM 5735 O O . VAL B 2 521 ? 31.318 29.041 -27.093 1.00 74.86 521 VAL A O 1
ATOM 5739 N N . ARG B 2 522 ? 33.414 28.685 -27.867 1.00 80.31 522 ARG A N 1
ATOM 5740 C CA . ARG B 2 522 ? 33.094 27.455 -28.589 1.00 83.14 522 ARG A CA 1
ATOM 5741 C C . ARG B 2 522 ? 34.066 26.327 -28.265 1.00 90.60 522 ARG A C 1
ATOM 5742 O O . ARG B 2 522 ? 35.061 26.536 -27.567 1.00 96.43 522 ARG A O 1
ATOM 5750 N N . GLY B 2 523 ? 33.775 25.135 -28.784 1.00 93.10 523 GLY A N 1
ATOM 5751 C CA . GLY B 2 523 ? 34.651 23.999 -28.558 1.00 87.02 523 GLY A CA 1
ATOM 5752 C C . GLY B 2 523 ? 33.973 22.698 -28.174 1.00 84.03 523 GLY A C 1
ATOM 5753 O O . GLY B 2 523 ? 32.833 22.696 -27.709 1.00 83.45 523 GLY A O 1
ATOM 5754 N N . PRO B 2 524 ? 34.661 21.561 -28.371 1.00 82.62 524 PRO A N 1
ATOM 5755 C CA . PRO B 2 524 ? 34.174 20.216 -28.058 1.00 71.50 524 PRO A CA 1
ATOM 5756 C C . PRO B 2 524 ? 34.394 19.857 -26.594 1.00 69.50 524 PRO A C 1
ATOM 5757 O O . PRO B 2 524 ? 35.496 19.471 -26.190 1.00 64.80 524 PRO A O 1
ATOM 5761 N N . LEU B 2 525 ? 33.339 19.984 -25.800 1.00 75.28 525 LEU A N 1
ATOM 5762 C CA . LEU B 2 525 ? 33.427 19.678 -24.378 1.00 75.58 525 LEU A CA 1
ATOM 5763 C C . LEU B 2 525 ? 33.372 18.168 -24.173 1.00 72.33 525 LEU A C 1
ATOM 5764 O O . LEU B 2 525 ? 34.271 17.585 -23.572 1.00 74.07 525 LEU A O 1
ATOM 5769 N N . PHE B 2 526 ? 32.307 17.548 -24.680 1.00 77.48 526 PHE A N 1
ATOM 5770 C CA . PHE B 2 526 ? 32.096 16.100 -24.572 1.00 75.08 526 PHE A CA 1
ATOM 5771 C C . PHE B 2 526 ? 32.512 15.497 -23.234 1.00 76.64 526 PHE A C 1
ATOM 5772 O O . PHE B 2 526 ? 33.530 14.804 -23.129 1.00 79.94 526 PHE A O 1
ATOM 5780 N N . VAL B 2 527 ? 31.712 15.771 -22.213 1.00 68.59 527 VAL A N 1
ATOM 5781 C CA . VAL B 2 527 ? 31.958 15.239 -20.887 1.00 73.65 527 VAL A CA 1
ATOM 5782 C C . VAL B 2 527 ? 30.614 14.708 -20.398 1.00 75.50 527 VAL A C 1
ATOM 5783 O O . VAL B 2 527 ? 29.578 15.329 -20.630 1.00 75.29 527 VAL A O 1
ATOM 5787 N N . THR B 2 528 ? 30.627 13.550 -19.744 1.00 84.35 528 THR A N 1
ATOM 5788 C CA . THR B 2 528 ? 29.388 12.948 -19.252 1.00 77.48 528 THR A CA 1
ATOM 5789 C C . THR B 2 528 ? 29.488 12.602 -17.770 1.00 70.97 528 THR A C 1
ATOM 5790 O O . THR B 2 528 ? 30.555 12.227 -17.285 1.00 70.38 528 THR A O 1
ATOM 5794 N N . VAL B 2 529 ? 28.376 12.732 -17.056 1.00 66.66 529 VAL A N 1
ATOM 5795 C CA . VAL B 2 529 ? 28.346 12.419 -15.631 1.00 80.62 529 VAL A CA 1
ATOM 5796 C C . VAL B 2 529 ? 27.100 11.599 -15.301 1.00 88.12 529 VAL A C 1
ATOM 5797 O O . VAL B 2 529 ? 25.982 11.980 -15.659 1.00 88.92 529 VAL A O 1
ATOM 5801 N N . LYS B 2 530 ? 27.305 10.463 -14.635 1.00 90.69 530 LYS A N 1
ATOM 5802 C CA . LYS B 2 530 ? 26.207 9.573 -14.245 1.00 85.47 530 LYS A CA 1
ATOM 5803 C C . LYS B 2 530 ? 26.184 9.419 -12.733 1.00 84.41 530 LYS A C 1
ATOM 5804 O O . LYS B 2 530 ? 27.232 9.332 -12.088 1.00 77.89 530 LYS A O 1
ATOM 5810 N N . ALA B 2 531 ? 24.983 9.380 -12.169 1.00 88.82 531 ALA A N 1
ATOM 5811 C CA . ALA B 2 531 ? 24.835 9.241 -10.729 1.00 98.07 531 ALA A CA 1
ATOM 5812 C C . ALA B 2 531 ? 23.815 8.173 -10.385 1.00 101.72 531 ALA A C 1
ATOM 5813 O O . ALA B 2 531 ? 22.850 7.958 -11.116 1.00 98.33 531 ALA A O 1
ATOM 5815 N N . GLU B 2 532 ? 24.045 7.504 -9.262 1.00 108.53 532 GLU A N 1
ATOM 5816 C CA . GLU B 2 532 ? 23.155 6.457 -8.788 1.00 111.40 532 GLU A CA 1
ATOM 5817 C C . GLU B 2 532 ? 22.803 6.853 -7.358 1.00 111.77 532 GLU A C 1
ATOM 5818 O O . GLU B 2 532 ? 23.650 6.797 -6.463 1.00 110.43 532 GLU A O 1
ATOM 5824 N N . ILE B 2 533 ? 21.564 7.281 -7.149 1.00 108.14 533 ILE A N 1
ATOM 5825 C CA . ILE B 2 533 ? 21.129 7.692 -5.823 1.00 112.16 533 ILE A CA 1
ATOM 5826 C C . ILE B 2 533 ? 20.101 6.711 -5.276 1.00 116.31 533 ILE A C 1
ATOM 5827 O O . ILE B 2 533 ? 19.061 6.468 -5.888 1.00 118.08 533 ILE A O 1
ATOM 5832 N N . GLU B 2 534 ? 20.406 6.143 -4.117 1.00 118.22 534 GLU A N 1
ATOM 5833 C CA . GLU B 2 534 ? 19.531 5.164 -3.489 1.00 118.03 534 GLU A CA 1
ATOM 5834 C C . GLU B 2 534 ? 18.675 5.754 -2.374 1.00 119.30 534 GLU A C 1
ATOM 5835 O O . GLU B 2 534 ? 18.930 5.424 -1.197 1.00 123.21 534 GLU A O 1
ATOM 5842 N N . MET C 2 1 ? 68.590 91.308 10.141 1.00 70.27 1 MET B N 1
ATOM 5843 C CA . MET C 2 1 ? 69.770 91.476 9.250 1.00 68.79 1 MET B CA 1
ATOM 5844 C C . MET C 2 1 ? 70.597 90.190 9.191 1.00 70.19 1 MET B C 1
ATOM 5845 O O . MET C 2 1 ? 70.638 89.419 10.160 1.00 60.31 1 MET B O 1
ATOM 5850 N N . LYS C 2 2 ? 71.260 89.978 8.053 1.00 58.23 2 LYS B N 1
ATOM 5851 C CA . LYS C 2 2 ? 72.121 88.820 7.852 1.00 60.25 2 LYS B CA 1
ATOM 5852 C C . LYS C 2 2 ? 73.352 88.946 8.767 1.00 63.04 2 LYS B C 1
ATOM 5853 O O . LYS C 2 2 ? 73.871 90.041 8.972 1.00 67.34 2 LYS B O 1
ATOM 5859 N N . PHE C 2 3 ? 73.813 87.826 9.309 1.00 60.37 3 PHE B N 1
ATOM 5860 C CA . PHE C 2 3 ? 74.964 87.819 10.201 1.00 62.63 3 PHE B CA 1
ATOM 5861 C C . PHE C 2 3 ? 76.020 86.770 9.807 1.00 72.23 3 PHE B C 1
ATOM 5862 O O . PHE C 2 3 ? 75.813 85.978 8.883 1.00 79.65 3 PHE B O 1
ATOM 5870 N N . ASP C 2 4 ? 77.157 86.776 10.499 1.00 70.02 4 ASP B N 1
ATOM 5871 C CA . ASP C 2 4 ? 78.211 85.811 10.213 1.00 70.69 4 ASP B CA 1
ATOM 5872 C C . ASP C 2 4 ? 78.285 84.733 11.290 1.00 65.85 4 ASP B C 1
ATOM 5873 O O . ASP C 2 4 ? 78.564 85.013 12.460 1.00 58.27 4 ASP B O 1
ATOM 5878 N N . PRO C 2 5 ? 78.032 83.478 10.899 1.00 63.66 5 PRO B N 1
ATOM 5879 C CA . PRO C 2 5 ? 78.054 82.316 11.792 1.00 66.49 5 PRO B CA 1
ATOM 5880 C C . PRO C 2 5 ? 79.345 82.116 12.590 1.00 75.94 5 PRO B C 1
ATOM 5881 O O . PRO C 2 5 ? 79.293 81.699 13.755 1.00 69.92 5 PRO B O 1
ATOM 5885 N N . GLN C 2 6 ? 80.492 82.407 11.970 1.00 78.52 6 GLN B N 1
ATOM 5886 C CA . GLN C 2 6 ? 81.783 82.242 12.642 1.00 75.48 6 GLN B CA 1
ATOM 5887 C C . GLN C 2 6 ? 81.878 83.136 13.867 1.00 71.22 6 GLN B C 1
ATOM 5888 O O . GLN C 2 6 ? 82.281 82.689 14.946 1.00 70.03 6 GLN B O 1
ATOM 5894 N N . LYS C 2 7 ? 81.506 84.400 13.700 1.00 67.00 7 LYS B N 1
ATOM 5895 C CA . LYS C 2 7 ? 81.536 85.348 14.806 1.00 68.93 7 LYS B CA 1
ATOM 5896 C C . LYS C 2 7 ? 80.795 84.731 15.982 1.00 73.45 7 LYS B C 1
ATOM 5897 O O . LYS C 2 7 ? 81.398 84.436 17.017 1.00 76.36 7 LYS B O 1
ATOM 5903 N N . TYR C 2 8 ? 79.493 84.510 15.807 1.00 66.58 8 TYR B N 1
ATOM 5904 C CA . TYR C 2 8 ? 78.673 83.929 16.865 1.00 69.85 8 TYR B CA 1
ATOM 5905 C C . TYR C 2 8 ? 79.187 82.577 17.313 1.00 68.73 8 TYR B C 1
ATOM 5906 O O . TYR C 2 8 ? 79.065 82.217 18.489 1.00 65.54 8 TYR B O 1
ATOM 5915 N N . ARG C 2 9 ? 79.770 81.829 16.384 1.00 63.83 9 ARG B N 1
ATOM 5916 C CA . ARG C 2 9 ? 80.292 80.513 16.731 1.00 72.66 9 ARG B CA 1
ATOM 5917 C C . ARG C 2 9 ? 81.396 80.653 17.777 1.00 75.80 9 ARG B C 1
ATOM 5918 O O . ARG C 2 9 ? 81.250 80.175 18.905 1.00 69.25 9 ARG B O 1
ATOM 5926 N N . GLU C 2 10 ? 82.488 81.327 17.418 1.00 82.04 10 GLU B N 1
ATOM 5927 C CA . GLU C 2 10 ? 83.591 81.502 18.359 1.00 88.36 10 GLU B CA 1
ATOM 5928 C C . GLU C 2 10 ? 83.196 82.412 19.515 1.00 86.80 10 GLU B C 1
ATOM 5929 O O . GLU C 2 10 ? 83.538 82.152 20.669 1.00 82.64 10 GLU B O 1
ATOM 5935 N N . LEU C 2 11 ? 82.453 83.466 19.209 1.00 86.88 11 LEU B N 1
ATOM 5936 C CA . LEU C 2 11 ? 82.010 84.392 20.240 1.00 84.91 11 LEU B CA 1
ATOM 5937 C C . LEU C 2 11 ? 81.258 83.627 21.333 1.00 86.03 11 LEU B C 1
ATOM 5938 O O . LEU C 2 11 ? 81.243 84.034 22.490 1.00 89.30 11 LEU B O 1
ATOM 5943 N N . ALA C 2 12 ? 80.645 82.508 20.959 1.00 91.15 12 ALA B N 1
ATOM 5944 C CA . ALA C 2 12 ? 79.881 81.693 21.903 1.00 83.24 12 ALA B CA 1
ATOM 5945 C C . ALA C 2 12 ? 80.785 80.694 22.598 1.00 84.48 12 ALA B C 1
ATOM 5946 O O . ALA C 2 12 ? 80.419 80.106 23.621 1.00 70.58 12 ALA B O 1
ATOM 5948 N N . GLU C 2 13 ? 81.962 80.488 22.019 1.00 89.87 13 GLU B N 1
ATOM 5949 C CA . GLU C 2 13 ? 82.932 79.573 22.590 1.00 91.27 13 GLU B CA 1
ATOM 5950 C C . GLU C 2 13 ? 83.516 80.231 23.845 1.00 94.56 13 GLU B C 1
ATOM 5951 O O . GLU C 2 13 ? 83.836 79.556 24.832 1.00 87.23 13 GLU B O 1
ATOM 5957 N N . LYS C 2 14 ? 83.627 81.556 23.808 1.00 91.69 14 LYS B N 1
ATOM 5958 C CA . LYS C 2 14 ? 84.165 82.307 24.934 1.00 96.77 14 LYS B CA 1
ATOM 5959 C C . LYS C 2 14 ? 83.149 82.441 26.066 1.00 96.16 14 LYS B C 1
ATOM 5960 O O . LYS C 2 14 ? 83.432 82.068 27.203 1.00 95.82 14 LYS B O 1
ATOM 5966 N N . ASP C 2 15 ? 81.968 82.968 25.758 1.00 95.34 15 ASP B N 1
ATOM 5967 C CA . ASP C 2 15 ? 80.933 83.142 26.776 1.00 94.14 15 ASP B CA 1
ATOM 5968 C C . ASP C 2 15 ? 79.516 83.030 26.201 1.00 91.46 15 ASP B C 1
ATOM 5969 O O . ASP C 2 15 ? 78.963 83.981 25.641 1.00 86.55 15 ASP B O 1
ATOM 5974 N N . PHE C 2 16 ? 78.942 81.843 26.362 1.00 88.06 16 PHE B N 1
ATOM 5975 C CA . PHE C 2 16 ? 77.607 81.530 25.876 1.00 82.28 16 PHE B CA 1
ATOM 5976 C C . PHE C 2 16 ? 76.577 82.594 26.229 1.00 84.93 16 PHE B C 1
ATOM 5977 O O . PHE C 2 16 ? 75.985 83.203 25.340 1.00 92.41 16 PHE B O 1
ATOM 5985 N N . GLU C 2 17 ? 76.359 82.813 27.521 1.00 82.00 17 GLU B N 1
ATOM 5986 C CA . GLU C 2 17 ? 75.380 83.803 27.963 1.00 85.10 17 GLU B CA 1
ATOM 5987 C C . GLU C 2 17 ? 75.511 85.142 27.244 1.00 86.56 17 GLU B C 1
ATOM 5988 O O . GLU C 2 17 ? 74.505 85.777 26.906 1.00 85.57 17 GLU B O 1
ATOM 5994 N N . ALA C 2 18 ? 76.750 85.572 27.013 1.00 84.86 18 ALA B N 1
ATOM 5995 C CA . ALA C 2 18 ? 77.006 86.842 26.338 1.00 74.79 18 ALA B CA 1
ATOM 5996 C C . ALA C 2 18 ? 76.633 86.747 24.863 1.00 71.64 18 ALA B C 1
ATOM 5997 O O . ALA C 2 18 ? 76.102 87.697 24.284 1.00 67.35 18 ALA B O 1
ATOM 5999 N N . ALA C 2 19 ? 76.918 85.593 24.263 1.00 64.87 19 ALA B N 1
ATOM 6000 C CA . ALA C 2 19 ? 76.604 85.349 22.855 1.00 71.04 19 ALA B CA 1
ATOM 6001 C C . ALA C 2 19 ? 75.082 85.377 22.677 1.00 70.58 19 ALA B C 1
ATOM 6002 O O . ALA C 2 19 ? 74.535 86.024 21.774 1.00 57.63 19 ALA B O 1
ATOM 6004 N N . TRP C 2 20 ? 74.416 84.662 23.570 1.00 66.47 20 TRP B N 1
ATOM 6005 C CA . TRP C 2 20 ? 72.976 84.572 23.581 1.00 71.38 20 TRP B CA 1
ATOM 6006 C C . TRP C 2 20 ? 72.349 85.965 23.646 1.00 71.63 20 TRP B C 1
ATOM 6007 O O . TRP C 2 20 ? 71.530 86.331 22.800 1.00 70.06 20 TRP B O 1
ATOM 6018 N N . LYS C 2 21 ? 72.743 86.750 24.644 1.00 76.81 21 LYS B N 1
ATOM 6019 C CA . LYS C 2 21 ? 72.201 88.095 24.801 1.00 69.15 21 LYS B CA 1
ATOM 6020 C C . LYS C 2 21 ? 72.566 88.979 23.621 1.00 63.67 21 LYS B C 1
ATOM 6021 O O . LYS C 2 21 ? 71.843 89.920 23.282 1.00 59.86 21 LYS B O 1
ATOM 6027 N N . ALA C 2 22 ? 73.682 88.657 22.981 1.00 63.01 22 ALA B N 1
ATOM 6028 C CA . ALA C 2 22 ? 74.144 89.415 21.829 1.00 65.83 22 ALA B CA 1
ATOM 6029 C C . ALA C 2 22 ? 73.179 89.231 20.655 1.00 73.10 22 ALA B C 1
ATOM 6030 O O . ALA C 2 22 ? 73.052 90.104 19.785 1.00 61.46 22 ALA B O 1
ATOM 6032 N N . GLY C 2 23 ? 72.501 88.085 20.648 1.00 72.72 23 GLY B N 1
ATOM 6033 C CA . GLY C 2 23 ? 71.547 87.767 19.596 1.00 73.06 23 GLY B CA 1
ATOM 6034 C C . GLY C 2 23 ? 70.504 88.821 19.253 1.00 67.81 23 GLY B C 1
ATOM 6035 O O . GLY C 2 23 ? 70.092 88.920 18.093 1.00 69.00 23 GLY B O 1
ATOM 6036 N N . LYS C 2 24 ? 70.071 89.606 20.239 1.00 62.21 24 LYS B N 1
ATOM 6037 C CA . LYS C 2 24 ? 69.075 90.641 19.990 1.00 52.60 24 LYS B CA 1
ATOM 6038 C C . LYS C 2 24 ? 69.529 91.575 18.883 1.00 55.12 24 LYS B C 1
ATOM 6039 O O . LYS C 2 24 ? 68.736 92.320 18.307 1.00 60.00 24 LYS B O 1
ATOM 6045 N N . GLU C 2 25 ? 70.817 91.534 18.588 1.00 62.80 25 GLU B N 1
ATOM 6046 C CA . GLU C 2 25 ? 71.373 92.403 17.568 1.00 70.76 25 GLU B CA 1
ATOM 6047 C C . GLU C 2 25 ? 70.841 92.126 16.170 1.00 66.82 25 GLU B C 1
ATOM 6048 O O . GLU C 2 25 ? 70.781 93.036 15.344 1.00 71.52 25 GLU B O 1
ATOM 6054 N N . ILE C 2 26 ? 70.457 90.881 15.897 1.00 68.47 26 ILE B N 1
ATOM 6055 C CA . ILE C 2 26 ? 69.967 90.533 14.561 1.00 67.75 26 ILE B CA 1
ATOM 6056 C C . ILE C 2 26 ? 68.495 90.850 14.327 1.00 63.31 26 ILE B C 1
ATOM 6057 O O . ILE C 2 26 ? 68.049 90.906 13.183 1.00 55.19 26 ILE B O 1
ATOM 6062 N N . LEU C 2 27 ? 67.748 91.060 15.408 1.00 57.36 27 LEU B N 1
ATOM 6063 C CA . LEU C 2 27 ? 66.329 91.377 15.301 1.00 54.78 27 LEU B CA 1
ATOM 6064 C C . LEU C 2 27 ? 66.122 92.689 14.564 1.00 57.84 27 LEU B C 1
ATOM 6065 O O . LEU C 2 27 ? 66.998 93.548 14.573 1.00 59.74 27 LEU B O 1
ATOM 6070 N N . ALA C 2 28 ? 64.963 92.846 13.927 1.00 56.21 28 ALA B N 1
ATOM 6071 C CA . ALA C 2 28 ? 64.654 94.082 13.206 1.00 59.31 28 ALA B CA 1
ATOM 6072 C C . ALA C 2 28 ? 63.978 95.084 14.149 1.00 67.28 28 ALA B C 1
ATOM 6073 O O . ALA C 2 28 ? 63.131 94.708 14.961 1.00 72.45 28 ALA B O 1
ATOM 6075 N N . GLU C 2 29 ? 64.375 96.350 14.052 1.00 68.79 29 GLU B N 1
ATOM 6076 C CA . GLU C 2 29 ? 63.809 97.413 14.879 1.00 70.59 29 GLU B CA 1
ATOM 6077 C C . GLU C 2 29 ? 62.632 97.951 14.085 1.00 69.89 29 GLU B C 1
ATOM 6078 O O . GLU C 2 29 ? 62.824 98.665 13.105 1.00 76.31 29 GLU B O 1
ATOM 6084 N N . ARG C 2 30 ? 61.415 97.615 14.501 1.00 67.30 30 ARG B N 1
ATOM 6085 C CA . ARG C 2 30 ? 60.227 98.043 13.765 1.00 61.45 30 ARG B CA 1
ATOM 6086 C C . ARG C 2 30 ? 59.679 99.407 14.147 1.00 64.99 30 ARG B C 1
ATOM 6087 O O . ARG C 2 30 ? 59.562 99.735 15.335 1.00 58.71 30 ARG B O 1
ATOM 6095 N N . SER C 2 31 ? 59.330 100.188 13.127 1.00 55.50 31 SER B N 1
ATOM 6096 C CA . SER C 2 31 ? 58.750 101.512 13.327 1.00 63.93 31 SER B CA 1
ATOM 6097 C C . SER C 2 31 ? 57.226 101.343 13.471 1.00 71.87 31 SER B C 1
ATOM 6098 O O . SER C 2 31 ? 56.657 100.369 12.984 1.00 71.52 31 SER B O 1
ATOM 6101 N N . PRO C 2 32 ? 56.549 102.309 14.112 1.00 74.68 32 PRO B N 1
ATOM 6102 C CA . PRO C 2 32 ? 55.100 102.320 14.353 1.00 78.35 32 PRO B CA 1
ATOM 6103 C C . PRO C 2 32 ? 54.207 101.466 13.452 1.00 70.77 32 PRO B C 1
ATOM 6104 O O . PRO C 2 32 ? 53.714 100.428 13.880 1.00 65.01 32 PRO B O 1
ATOM 6108 N N . ASN C 2 33 ? 54.001 101.901 12.212 1.00 67.03 33 ASN B N 1
ATOM 6109 C CA . ASN C 2 33 ? 53.140 101.173 11.282 1.00 60.61 33 ASN B CA 1
ATOM 6110 C C . ASN C 2 33 ? 53.615 99.804 10.796 1.00 57.14 33 ASN B C 1
ATOM 6111 O O . ASN C 2 33 ? 53.014 99.236 9.888 1.00 55.70 33 ASN B O 1
ATOM 6116 N N . GLU C 2 34 ? 54.683 99.276 11.382 1.00 51.33 34 GLU B N 1
ATOM 6117 C CA . GLU C 2 34 ? 55.168 97.954 11.000 1.00 59.11 34 GLU B CA 1
ATOM 6118 C C . GLU C 2 34 ? 55.028 97.028 12.201 1.00 59.14 34 GLU B C 1
ATOM 6119 O O . GLU C 2 34 ? 55.535 95.907 12.207 1.00 58.55 34 GLU B O 1
ATOM 6125 N N . LEU C 2 35 ? 54.335 97.508 13.225 1.00 61.36 35 LEU B N 1
ATOM 6126 C CA . LEU C 2 35 ? 54.127 96.713 14.426 1.00 60.92 35 LEU B CA 1
ATOM 6127 C C . LEU C 2 35 ? 52.752 96.057 14.416 1.00 60.51 35 LEU B C 1
ATOM 6128 O O . LEU C 2 35 ? 51.784 96.614 13.881 1.00 54.70 35 LEU B O 1
ATOM 6133 N N . TYR C 2 36 ? 52.682 94.863 14.997 1.00 57.51 36 TYR B N 1
ATOM 6134 C CA . TYR C 2 36 ? 51.429 94.140 15.107 1.00 57.68 36 TYR B CA 1
ATOM 6135 C C . TYR C 2 36 ? 50.557 95.056 15.971 1.00 58.09 36 TYR B C 1
ATOM 6136 O O . TYR C 2 36 ? 51.050 95.686 16.905 1.00 67.29 36 TYR B O 1
ATOM 6145 N N . PRO C 2 37 ? 49.251 95.130 15.695 1.00 60.54 37 PRO B N 1
ATOM 6146 C CA . PRO C 2 37 ? 48.478 94.445 14.660 1.00 57.67 37 PRO B CA 1
ATOM 6147 C C . PRO C 2 37 ? 48.423 95.218 13.345 1.00 51.83 37 PRO B C 1
ATOM 6148 O O . PRO C 2 37 ? 47.621 94.914 12.471 1.00 50.89 37 PRO B O 1
ATOM 6152 N N . ARG C 2 38 ? 49.256 96.235 13.201 1.00 58.04 38 ARG B N 1
ATOM 6153 C CA . ARG C 2 38 ? 49.228 96.997 11.964 1.00 57.19 38 ARG B CA 1
ATOM 6154 C C . ARG C 2 38 ? 49.795 96.223 10.754 1.00 54.74 38 ARG B C 1
ATOM 6155 O O . ARG C 2 38 ? 49.651 96.647 9.605 1.00 47.98 38 ARG B O 1
ATOM 6163 N N . VAL C 2 39 ? 50.437 95.087 11.008 1.00 46.67 39 VAL B N 1
ATOM 6164 C CA . VAL C 2 39 ? 50.955 94.263 9.919 1.00 50.31 39 VAL B CA 1
ATOM 6165 C C . VAL C 2 39 ? 50.260 92.908 10.001 1.00 53.43 39 VAL B C 1
ATOM 6166 O O . VAL C 2 39 ? 49.975 92.428 11.104 1.00 43.27 39 VAL B O 1
ATOM 6170 N N . GLY C 2 40 ? 49.967 92.303 8.849 1.00 56.21 40 GLY B N 1
ATOM 6171 C CA . GLY C 2 40 ? 49.306 91.004 8.862 1.00 58.58 40 GLY B CA 1
ATOM 6172 C C . GLY C 2 40 ? 49.197 90.279 7.535 1.00 66.12 40 GLY B C 1
ATOM 6173 O O . GLY C 2 40 ? 49.529 90.820 6.480 1.00 68.52 40 GLY B O 1
ATOM 6174 N N . PHE C 2 41 ? 48.751 89.028 7.598 1.00 69.81 41 PHE B N 1
ATOM 6175 C CA . PHE C 2 41 ? 48.558 88.208 6.405 1.00 58.60 41 PHE B CA 1
ATOM 6176 C C . PHE C 2 41 ? 47.062 88.102 6.194 1.00 46.89 41 PHE B C 1
ATOM 6177 O O . PHE C 2 41 ? 46.295 88.168 7.143 1.00 63.62 41 PHE B O 1
ATOM 6185 N N . SER C 2 42 ? 46.657 87.934 4.945 1.00 61.80 42 SER B N 1
ATOM 6186 C CA . SER C 2 42 ? 45.255 87.791 4.589 1.00 59.99 42 SER B CA 1
ATOM 6187 C C . SER C 2 42 ? 45.113 86.413 3.951 1.00 55.19 42 SER B C 1
ATOM 6188 O O . SER C 2 42 ? 46.095 85.695 3.787 1.00 64.29 42 SER B O 1
ATOM 6191 N N . PHE C 2 43 ? 43.893 86.047 3.590 1.00 47.76 43 PHE B N 1
ATOM 6192 C CA . PHE C 2 43 ? 43.641 84.766 2.950 1.00 46.74 43 PHE B CA 1
ATOM 6193 C C . PHE C 2 43 ? 42.199 84.747 2.496 1.00 44.66 43 PHE B C 1
ATOM 6194 O O . PHE C 2 43 ? 41.372 85.468 3.039 1.00 64.68 43 PHE B O 1
ATOM 6202 N N . GLY C 2 44 ? 41.899 83.917 1.504 1.00 48.93 44 GLY B N 1
ATOM 6203 C CA . GLY C 2 44 ? 40.546 83.836 0.992 1.00 38.22 44 GLY B CA 1
ATOM 6204 C C . GLY C 2 44 ? 39.604 83.135 1.949 1.00 45.67 44 GLY B C 1
ATOM 6205 O O . GLY C 2 44 ? 40.009 82.286 2.744 1.00 41.27 44 GLY B O 1
ATOM 6206 N N . LYS C 2 45 ? 38.339 83.520 1.879 1.00 44.27 45 LYS B N 1
ATOM 6207 C CA . LYS C 2 45 ? 37.300 82.937 2.709 1.00 44.79 45 LYS B CA 1
ATOM 6208 C C . LYS C 2 45 ? 36.335 82.348 1.700 1.00 45.85 45 LYS B C 1
ATOM 6209 O O . LYS C 2 45 ? 36.039 82.983 0.687 1.00 42.10 45 LYS B O 1
ATOM 6215 N N . GLU C 2 46 ? 35.863 81.131 1.941 1.00 44.90 46 GLU B N 1
ATOM 6216 C CA . GLU C 2 46 ? 34.941 80.542 0.992 1.00 48.86 46 GLU B CA 1
ATOM 6217 C C . GLU C 2 46 ? 33.512 80.942 1.339 1.00 46.04 46 GLU B C 1
ATOM 6218 O O . GLU C 2 46 ? 33.238 81.399 2.447 1.00 48.31 46 GLU B O 1
ATOM 6224 N N . HIS C 2 47 ? 32.610 80.806 0.376 1.00 34.57 47 HIS B N 1
ATOM 6225 C CA . HIS C 2 47 ? 31.212 81.150 0.591 1.00 30.42 47 HIS B CA 1
ATOM 6226 C C . HIS C 2 47 ? 30.412 79.915 1.094 1.00 37.63 47 HIS B C 1
ATOM 6227 O O . HIS C 2 47 ? 30.586 78.799 0.610 1.00 36.67 47 HIS B O 1
ATOM 6234 N N . PRO C 2 48 ? 29.521 80.108 2.071 1.00 42.34 48 PRO B N 1
ATOM 6235 C CA . PRO C 2 48 ? 28.730 78.994 2.612 1.00 40.02 48 PRO B CA 1
ATOM 6236 C C . PRO C 2 48 ? 27.973 78.092 1.614 1.00 39.07 48 PRO B C 1
ATOM 6237 O O . PRO C 2 48 ? 27.856 76.879 1.826 1.00 44.34 48 PRO B O 1
ATOM 6241 N N . LEU C 2 49 ? 27.474 78.673 0.528 1.00 39.69 49 LEU B N 1
ATOM 6242 C CA . LEU C 2 49 ? 26.739 77.910 -0.481 1.00 30.07 49 LEU B CA 1
ATOM 6243 C C . LEU C 2 49 ? 27.633 76.873 -1.148 1.00 40.99 49 LEU B C 1
ATOM 6244 O O . LEU C 2 49 ? 27.309 75.673 -1.203 1.00 45.55 49 LEU B O 1
ATOM 6249 N N . PHE C 2 50 ? 28.757 77.355 -1.668 1.00 33.99 50 PHE B N 1
ATOM 6250 C CA . PHE C 2 50 ? 29.709 76.510 -2.358 1.00 38.04 50 PHE B CA 1
ATOM 6251 C C . PHE C 2 50 ? 30.409 75.523 -1.426 1.00 46.21 50 PHE B C 1
ATOM 6252 O O . PHE C 2 50 ? 30.768 74.421 -1.844 1.00 51.53 50 PHE B O 1
ATOM 6260 N N . ALA C 2 51 ? 30.580 75.892 -0.161 1.00 36.66 51 ALA B N 1
ATOM 6261 C CA . ALA C 2 51 ? 31.204 74.977 0.787 1.00 33.06 51 ALA B CA 1
ATOM 6262 C C . ALA C 2 51 ? 30.258 73.807 0.971 1.00 39.02 51 ALA B C 1
ATOM 6263 O O . ALA C 2 51 ? 30.672 72.641 0.999 1.00 40.24 51 ALA B O 1
ATOM 6265 N N . THR C 2 52 ? 28.977 74.132 1.100 1.00 32.93 52 THR B N 1
ATOM 6266 C CA . THR C 2 52 ? 27.968 73.115 1.296 1.00 36.09 52 THR B CA 1
ATOM 6267 C C . THR C 2 52 ? 27.894 72.209 0.067 1.00 38.16 52 THR B C 1
ATOM 6268 O O . THR C 2 52 ? 27.892 70.981 0.182 1.00 34.43 52 THR B O 1
ATOM 6272 N N . ILE C 2 53 ? 27.874 72.805 -1.115 1.00 35.68 53 ILE B N 1
ATOM 6273 C CA . ILE C 2 53 ? 27.851 72.005 -2.332 1.00 34.87 53 ILE B CA 1
ATOM 6274 C C . ILE C 2 53 ? 29.006 70.982 -2.300 1.00 44.94 53 ILE B C 1
ATOM 6275 O O . ILE C 2 53 ? 28.797 69.784 -2.542 1.00 34.91 53 ILE B O 1
ATOM 6280 N N . GLN C 2 54 ? 30.214 71.452 -1.990 1.00 37.61 54 GLN B N 1
ATOM 6281 C CA . GLN C 2 54 ? 31.369 70.568 -1.914 1.00 40.64 54 GLN B CA 1
ATOM 6282 C C . GLN C 2 54 ? 31.217 69.474 -0.850 1.00 37.54 54 GLN B C 1
ATOM 6283 O O . GLN C 2 54 ? 31.688 68.349 -1.060 1.00 37.34 54 GLN B O 1
ATOM 6289 N N . ARG C 2 55 ? 30.564 69.786 0.272 1.00 34.38 55 ARG B N 1
ATOM 6290 C CA . ARG C 2 55 ? 30.344 68.769 1.317 1.00 34.20 55 ARG B CA 1
ATOM 6291 C C . ARG C 2 55 ? 29.363 67.729 0.780 1.00 42.83 55 ARG B C 1
ATOM 6292 O O . ARG C 2 55 ? 29.511 66.537 1.048 1.00 40.87 55 ARG B O 1
ATOM 6300 N N . LEU C 2 56 ? 28.377 68.182 0.002 1.00 39.42 56 LEU B N 1
ATOM 6301 C CA . LEU C 2 56 ? 27.379 67.285 -0.580 1.00 36.29 56 LEU B CA 1
ATOM 6302 C C . LEU C 2 56 ? 28.000 66.336 -1.617 1.00 33.62 56 LEU B C 1
ATOM 6303 O O . LEU C 2 56 ? 27.607 65.174 -1.721 1.00 41.13 56 LEU B O 1
ATOM 6308 N N . ARG C 2 57 ? 28.960 66.830 -2.393 1.00 33.74 57 ARG B N 1
ATOM 6309 C CA . ARG C 2 57 ? 29.624 65.996 -3.394 1.00 31.70 57 ARG B CA 1
ATOM 6310 C C . ARG C 2 57 ? 30.330 64.871 -2.652 1.00 47.81 57 ARG B C 1
ATOM 6311 O O . ARG C 2 57 ? 30.241 63.697 -3.011 1.00 45.89 57 ARG B O 1
ATOM 6319 N N . GLU C 2 58 ? 31.043 65.249 -1.604 1.00 50.57 58 GLU B N 1
ATOM 6320 C CA . GLU C 2 58 ? 31.757 64.277 -0.810 1.00 48.07 58 GLU B CA 1
ATOM 6321 C C . GLU C 2 58 ? 30.796 63.251 -0.242 1.00 43.13 58 GLU B C 1
ATOM 6322 O O . GLU C 2 58 ? 31.042 62.051 -0.352 1.00 43.89 58 GLU B O 1
ATOM 6328 N N . ALA C 2 59 ? 29.697 63.716 0.350 1.00 35.66 59 ALA B N 1
ATOM 6329 C CA . ALA C 2 59 ? 28.717 62.806 0.943 1.00 32.92 59 ALA B CA 1
ATOM 6330 C C . ALA C 2 59 ? 28.138 61.812 -0.079 1.00 44.31 59 ALA B C 1
ATOM 6331 O O . ALA C 2 59 ? 27.988 60.627 0.227 1.00 49.86 59 ALA B O 1
ATOM 6333 N N . TYR C 2 60 ? 27.799 62.273 -1.283 1.00 31.62 60 TYR B N 1
ATOM 6334 C CA . TYR C 2 60 ? 27.267 61.343 -2.284 1.00 45.27 60 TYR B CA 1
ATOM 6335 C C . TYR C 2 60 ? 28.344 60.321 -2.684 1.00 44.65 60 TYR B C 1
ATOM 6336 O O . TYR C 2 60 ? 28.071 59.121 -2.799 1.00 43.12 60 TYR B O 1
ATOM 6345 N N . LEU C 2 61 ? 29.565 60.799 -2.897 1.00 38.55 61 LEU B N 1
ATOM 6346 C CA . LEU C 2 61 ? 30.659 59.906 -3.239 1.00 40.64 61 LEU B CA 1
ATOM 6347 C C . LEU C 2 61 ? 30.857 58.914 -2.075 1.00 39.94 61 LEU B C 1
ATOM 6348 O O . LEU C 2 61 ? 31.081 57.725 -2.289 1.00 47.30 61 LEU B O 1
ATOM 6353 N N . SER C 2 62 ? 30.724 59.390 -0.843 1.00 37.07 62 SER B N 1
ATOM 6354 C CA . SER C 2 62 ? 30.873 58.516 0.319 1.00 36.81 62 SER B CA 1
ATOM 6355 C C . SER C 2 62 ? 29.915 57.321 0.303 1.00 41.38 62 SER B C 1
ATOM 6356 O O . SER C 2 62 ? 30.198 56.296 0.914 1.00 50.05 62 SER B O 1
ATOM 6359 N N . ILE C 2 63 ? 28.773 57.450 -0.363 1.00 41.01 63 ILE B N 1
ATOM 6360 C CA . ILE C 2 63 ? 27.831 56.344 -0.379 1.00 34.99 63 ILE B CA 1
ATOM 6361 C C . ILE C 2 63 ? 27.692 55.677 -1.719 1.00 35.46 63 ILE B C 1
ATOM 6362 O O . ILE C 2 63 ? 26.704 54.999 -1.982 1.00 49.28 63 ILE B O 1
ATOM 6367 N N . GLY C 2 64 ? 28.692 55.880 -2.573 1.00 42.70 64 GLY B N 1
ATOM 6368 C CA . GLY C 2 64 ? 28.717 55.202 -3.855 1.00 30.10 64 GLY B CA 1
ATOM 6369 C C . GLY C 2 64 ? 28.126 55.762 -5.124 1.00 39.33 64 GLY B C 1
ATOM 6370 O O . GLY C 2 64 ? 28.094 55.049 -6.122 1.00 39.49 64 GLY B O 1
ATOM 6371 N N . PHE C 2 65 ? 27.666 57.007 -5.119 1.00 36.40 65 PHE B N 1
ATOM 6372 C CA . PHE C 2 65 ? 27.100 57.582 -6.332 1.00 39.05 65 PHE B CA 1
ATOM 6373 C C . PHE C 2 65 ? 28.186 58.280 -7.143 1.00 32.95 65 PHE B C 1
ATOM 6374 O O . PHE C 2 65 ? 29.092 58.892 -6.592 1.00 42.20 65 PHE B O 1
ATOM 6382 N N . SER C 2 66 ? 28.101 58.153 -8.458 1.00 30.30 66 SER B N 1
ATOM 6383 C CA . SER C 2 66 ? 29.066 58.767 -9.364 1.00 33.80 66 SER B CA 1
ATOM 6384 C C . SER C 2 66 ? 28.476 60.052 -9.930 1.00 38.19 66 SER B C 1
ATOM 6385 O O . SER C 2 66 ? 27.284 60.137 -10.216 1.00 40.48 66 SER B O 1
ATOM 6388 N N . GLU C 2 67 ? 29.332 61.046 -10.098 1.00 37.75 67 GLU B N 1
ATOM 6389 C CA . GLU C 2 67 ? 28.916 62.350 -10.564 1.00 44.33 67 GLU B CA 1
ATOM 6390 C C . GLU C 2 67 ? 28.569 62.419 -12.039 1.00 48.64 67 GLU B C 1
ATOM 6391 O O . GLU C 2 67 ? 29.175 61.765 -12.883 1.00 42.30 67 GLU B O 1
ATOM 6397 N N . VAL C 2 68 ? 27.608 63.272 -12.345 1.00 43.66 68 VAL B N 1
ATOM 6398 C CA . VAL C 2 68 ? 27.154 63.423 -13.707 1.00 41.96 68 VAL B CA 1
ATOM 6399 C C . VAL C 2 68 ? 26.762 64.878 -13.976 1.00 37.81 68 VAL B C 1
ATOM 6400 O O . VAL C 2 68 ? 26.520 65.645 -13.055 1.00 45.52 68 VAL B O 1
ATOM 6404 N N . VAL C 2 69 ? 26.747 65.271 -15.237 1.00 35.82 69 VAL B N 1
ATOM 6405 C CA . VAL C 2 69 ? 26.266 66.597 -15.582 1.00 33.04 69 VAL B CA 1
ATOM 6406 C C . VAL C 2 69 ? 25.023 66.326 -16.423 1.00 41.86 69 VAL B C 1
ATOM 6407 O O . VAL C 2 69 ? 25.094 65.625 -17.443 1.00 38.72 69 VAL B O 1
ATOM 6411 N N . ASN C 2 70 ? 23.885 66.856 -15.996 1.00 38.46 70 ASN B N 1
ATOM 6412 C CA . ASN C 2 70 ? 22.636 66.666 -16.740 1.00 43.64 70 ASN B CA 1
ATOM 6413 C C . ASN C 2 70 ? 22.268 67.849 -17.636 1.00 42.38 70 ASN B C 1
ATOM 6414 O O . ASN C 2 70 ? 22.721 68.977 -17.429 1.00 53.66 70 ASN B O 1
ATOM 6419 N N . PRO C 2 71 ? 21.445 67.599 -18.661 1.00 46.43 71 PRO B N 1
ATOM 6420 C CA . PRO C 2 71 ? 21.027 68.676 -19.566 1.00 35.46 71 PRO B CA 1
ATOM 6421 C C . PRO C 2 71 ? 20.295 69.750 -18.764 1.00 43.77 71 PRO B C 1
ATOM 6422 O O . PRO C 2 71 ? 19.414 69.436 -17.934 1.00 32.02 71 PRO B O 1
ATOM 6426 N N . LEU C 2 72 ? 20.664 71.010 -19.000 1.00 41.72 72 LEU B N 1
ATOM 6427 C CA . LEU C 2 72 ? 20.049 72.136 -18.300 1.00 45.82 72 LEU B CA 1
ATOM 6428 C C . LEU C 2 72 ? 19.037 72.876 -19.209 1.00 57.80 72 LEU B C 1
ATOM 6429 O O . LEU C 2 72 ? 17.956 73.284 -18.763 1.00 54.51 72 LEU B O 1
ATOM 6434 N N . ILE C 2 73 ? 19.389 73.047 -20.481 1.00 52.01 73 ILE B N 1
ATOM 6435 C CA . ILE C 2 73 ? 18.494 73.694 -21.441 1.00 49.05 73 ILE B CA 1
ATOM 6436 C C . ILE C 2 73 ? 17.751 72.555 -22.126 1.00 56.03 73 ILE B C 1
ATOM 6437 O O . ILE C 2 73 ? 18.378 71.650 -22.673 1.00 58.83 73 ILE B O 1
ATOM 6442 N N . VAL C 2 74 ? 16.422 72.595 -22.115 1.00 52.99 74 VAL B N 1
ATOM 6443 C CA . VAL C 2 74 ? 15.659 71.502 -22.700 1.00 55.38 74 VAL B CA 1
ATOM 6444 C C . VAL C 2 74 ? 14.359 71.875 -23.427 1.00 56.49 74 VAL B C 1
ATOM 6445 O O . VAL C 2 74 ? 13.672 72.826 -23.054 1.00 52.09 74 VAL B O 1
ATOM 6449 N N . GLU C 2 75 ? 14.036 71.101 -24.462 1.00 52.86 75 GLU B N 1
ATOM 6450 C CA . GLU C 2 75 ? 12.809 71.273 -25.231 1.00 52.06 75 GLU B CA 1
ATOM 6451 C C . GLU C 2 75 ? 11.651 71.003 -24.288 1.00 52.23 75 GLU B C 1
ATOM 6452 O O . GLU C 2 75 ? 11.676 70.012 -23.559 1.00 62.00 75 GLU B O 1
ATOM 6458 N N . ASP C 2 76 ? 10.633 71.864 -24.287 1.00 55.12 76 ASP B N 1
ATOM 6459 C CA . ASP C 2 76 ? 9.512 71.667 -23.357 1.00 48.07 76 ASP B CA 1
ATOM 6460 C C . ASP C 2 76 ? 8.750 70.348 -23.531 1.00 48.50 76 ASP B C 1
ATOM 6461 O O . ASP C 2 76 ? 7.966 69.946 -22.664 1.00 50.92 76 ASP B O 1
ATOM 6466 N N . VAL C 2 77 ? 8.997 69.668 -24.644 1.00 45.37 77 VAL B N 1
ATOM 6467 C CA . VAL C 2 77 ? 8.360 68.392 -24.908 1.00 51.38 77 VAL B CA 1
ATOM 6468 C C . VAL C 2 77 ? 8.750 67.367 -23.809 1.00 63.89 77 VAL B C 1
ATOM 6469 O O . VAL C 2 77 ? 7.965 66.451 -23.494 1.00 47.16 77 VAL B O 1
ATOM 6473 N N . HIS C 2 78 ? 9.946 67.530 -23.224 1.00 53.71 78 HIS B N 1
ATOM 6474 C CA . HIS C 2 78 ? 10.411 66.625 -22.167 1.00 50.76 78 HIS B CA 1
ATOM 6475 C C . HIS C 2 78 ? 9.560 66.717 -20.910 1.00 51.47 78 HIS B C 1
ATOM 6476 O O . HIS C 2 78 ? 9.344 65.715 -20.223 1.00 58.42 78 HIS B O 1
ATOM 6483 N N . VAL C 2 79 ? 9.069 67.912 -20.602 1.00 53.62 79 VAL B N 1
ATOM 6484 C CA . VAL C 2 79 ? 8.217 68.063 -19.431 1.00 47.79 79 VAL B CA 1
ATOM 6485 C C . VAL C 2 79 ? 6.893 67.383 -19.769 1.00 57.03 79 VAL B C 1
ATOM 6486 O O . VAL C 2 79 ? 6.260 66.765 -18.902 1.00 56.82 79 VAL B O 1
ATOM 6490 N N . LYS C 2 80 ? 6.499 67.471 -21.043 1.00 55.43 80 LYS B N 1
ATOM 6491 C CA . LYS C 2 80 ? 5.259 66.852 -21.516 1.00 50.47 80 LYS B CA 1
ATOM 6492 C C . LYS C 2 80 ? 5.361 65.333 -21.413 1.00 50.59 80 LYS B C 1
ATOM 6493 O O . LYS C 2 80 ? 4.426 64.663 -20.955 1.00 58.07 80 LYS B O 1
ATOM 6499 N N . LYS C 2 81 ? 6.498 64.789 -21.824 1.00 40.43 81 LYS B N 1
ATOM 6500 C CA . LYS C 2 81 ? 6.708 63.345 -21.744 1.00 46.76 81 LYS B CA 1
ATOM 6501 C C . LYS C 2 81 ? 6.727 62.847 -20.288 1.00 52.84 81 LYS B C 1
ATOM 6502 O O . LYS C 2 81 ? 6.320 61.716 -19.992 1.00 51.10 81 LYS B O 1
ATOM 6508 N N . GLN C 2 82 ? 7.192 63.692 -19.376 1.00 50.21 82 GLN B N 1
ATOM 6509 C CA . GLN C 2 82 ? 7.300 63.295 -17.980 1.00 50.71 82 GLN B CA 1
ATOM 6510 C C . GLN C 2 82 ? 6.087 63.516 -17.090 1.00 52.47 82 GLN B C 1
ATOM 6511 O O . GLN C 2 82 ? 5.773 62.674 -16.256 1.00 53.13 82 GLN B O 1
ATOM 6517 N N . PHE C 2 83 ? 5.395 64.637 -17.243 1.00 60.48 83 PHE B N 1
ATOM 6518 C CA . PHE C 2 83 ? 4.239 64.870 -16.385 1.00 62.75 83 PHE B CA 1
ATOM 6519 C C . PHE C 2 83 ? 2.908 64.448 -16.967 1.00 59.74 83 PHE B C 1
ATOM 6520 O O . PHE C 2 83 ? 1.895 64.456 -16.270 1.00 71.93 83 PHE B O 1
ATOM 6528 N N . GLY C 2 84 ? 2.903 64.085 -18.243 1.00 61.29 84 GLY B N 1
ATOM 6529 C CA . GLY C 2 84 ? 1.661 63.679 -18.866 1.00 69.46 84 GLY B CA 1
ATOM 6530 C C . GLY C 2 84 ? 0.696 64.843 -18.993 1.00 70.42 84 GLY B C 1
ATOM 6531 O O . GLY C 2 84 ? 1.056 65.896 -19.519 1.00 57.83 84 GLY B O 1
ATOM 6532 N N . ARG C 2 85 ? -0.523 64.659 -18.498 1.00 73.29 85 ARG B N 1
ATOM 6533 C CA . ARG C 2 85 ? -1.556 65.692 -18.572 1.00 85.09 85 ARG B CA 1
ATOM 6534 C C . ARG C 2 85 ? -1.235 66.886 -17.684 1.00 84.21 85 ARG B C 1
ATOM 6535 O O . ARG C 2 85 ? -1.336 68.047 -18.096 1.00 82.50 85 ARG B O 1
ATOM 6543 N N . GLU C 2 86 ? -0.830 66.577 -16.463 1.00 84.62 86 GLU B N 1
ATOM 6544 C CA . GLU C 2 86 ? -0.473 67.575 -15.471 1.00 83.92 86 GLU B CA 1
ATOM 6545 C C . GLU C 2 86 ? 0.673 68.482 -15.957 1.00 81.00 86 GLU B C 1
ATOM 6546 O O . GLU C 2 86 ? 1.098 69.401 -15.251 1.00 75.73 86 GLU B O 1
ATOM 6552 N N . ALA C 2 87 ? 1.146 68.242 -17.177 1.00 68.80 87 ALA B N 1
ATOM 6553 C CA . ALA C 2 87 ? 2.255 69.014 -17.735 1.00 81.32 87 ALA B CA 1
ATOM 6554 C C . ALA C 2 87 ? 2.020 70.509 -17.997 1.00 80.42 87 ALA B C 1
ATOM 6555 O O . ALA C 2 87 ? 2.911 71.330 -17.759 1.00 83.48 87 ALA B O 1
ATOM 6557 N N . LEU C 2 88 ? 0.845 70.869 -18.501 1.00 83.02 88 LEU B N 1
ATOM 6558 C CA . LEU C 2 88 ? 0.554 72.273 -18.783 1.00 77.62 88 LEU B CA 1
ATOM 6559 C C . LEU C 2 88 ? 0.723 73.083 -17.505 1.00 75.53 88 LEU B C 1
ATOM 6560 O O . LEU C 2 88 ? 1.315 74.162 -17.501 1.00 71.30 88 LEU B O 1
ATOM 6565 N N . ALA C 2 89 ? 0.201 72.541 -16.415 1.00 72.56 89 ALA B N 1
ATOM 6566 C CA . ALA C 2 89 ? 0.291 73.189 -15.120 1.00 72.49 89 ALA B CA 1
ATOM 6567 C C . ALA C 2 89 ? 1.748 73.403 -14.723 1.00 76.75 89 ALA B C 1
ATOM 6568 O O . ALA C 2 89 ? 2.124 74.469 -14.238 1.00 81.53 89 ALA B O 1
ATOM 6570 N N . VAL C 2 90 ? 2.568 72.381 -14.932 1.00 73.45 90 VAL B N 1
ATOM 6571 C CA . VAL C 2 90 ? 3.973 72.462 -14.570 1.00 69.47 90 VAL B CA 1
ATOM 6572 C C . VAL C 2 90 ? 4.730 73.512 -15.360 1.00 70.85 90 VAL B C 1
ATOM 6573 O O . VAL C 2 90 ? 5.471 74.313 -14.773 1.00 63.89 90 VAL B O 1
ATOM 6577 N N . LEU C 2 91 ? 4.548 73.514 -16.680 1.00 60.94 91 LEU B N 1
ATOM 6578 C CA . LEU C 2 91 ? 5.245 74.476 -17.532 1.00 62.66 91 LEU B CA 1
ATOM 6579 C C . LEU C 2 91 ? 5.035 75.940 -17.113 1.00 64.70 91 LEU B C 1
ATOM 6580 O O . LEU C 2 91 ? 5.851 76.803 -17.422 1.00 70.47 91 LEU B O 1
ATOM 6585 N N . ASP C 2 92 ? 3.953 76.218 -16.397 1.00 66.12 92 ASP B N 1
ATOM 6586 C CA . ASP C 2 92 ? 3.692 77.574 -15.944 1.00 64.15 92 ASP B CA 1
ATOM 6587 C C . ASP C 2 92 ? 4.819 78.102 -15.040 1.00 67.30 92 ASP B C 1
ATOM 6588 O O . ASP C 2 92 ? 5.133 79.294 -15.066 1.00 67.75 92 ASP B O 1
ATOM 6593 N N . ARG C 2 93 ? 5.433 77.211 -14.260 1.00 67.86 93 ARG B N 1
ATOM 6594 C CA . ARG C 2 93 ? 6.511 77.577 -13.334 1.00 66.30 93 ARG B CA 1
ATOM 6595 C C . ARG C 2 93 ? 7.888 77.646 -13.994 1.00 60.77 93 ARG B C 1
ATOM 6596 O O . ARG C 2 93 ? 8.864 78.034 -13.353 1.00 57.17 93 ARG B O 1
ATOM 6604 N N . CYS C 2 94 ? 7.972 77.266 -15.263 1.00 46.43 94 CYS B N 1
ATOM 6605 C CA . CYS C 2 94 ? 9.253 77.271 -15.966 1.00 62.57 94 CYS B CA 1
ATOM 6606 C C . CYS C 2 94 ? 9.532 78.559 -16.726 1.00 60.20 94 CYS B C 1
ATOM 6607 O O . CYS C 2 94 ? 8.661 79.416 -16.856 1.00 66.35 94 CYS B O 1
ATOM 6610 N N . PHE C 2 95 ? 10.766 78.694 -17.203 1.00 51.92 95 PHE B N 1
ATOM 6611 C CA . PHE C 2 95 ? 11.162 79.847 -17.996 1.00 53.54 95 PHE B CA 1
ATOM 6612 C C . PHE C 2 95 ? 11.434 79.306 -19.392 1.00 58.25 95 PHE B C 1
ATOM 6613 O O . PHE C 2 95 ? 12.013 78.226 -19.536 1.00 50.45 95 PHE B O 1
ATOM 6621 N N . TYR C 2 96 ? 11.011 80.042 -20.415 1.00 57.72 96 TYR B N 1
ATOM 6622 C CA . TYR C 2 96 ? 11.290 79.646 -21.789 1.00 49.39 96 TYR B CA 1
ATOM 6623 C C . TYR C 2 96 ? 12.433 80.564 -22.257 1.00 49.33 96 TYR B C 1
ATOM 6624 O O . TYR C 2 96 ? 12.650 81.634 -21.677 1.00 48.06 96 TYR B O 1
ATOM 6633 N N . LEU C 2 97 ? 13.174 80.147 -23.280 1.00 41.13 97 LEU B N 1
ATOM 6634 C CA . LEU C 2 97 ? 14.257 80.967 -23.810 1.00 51.70 97 LEU B CA 1
ATOM 6635 C C . LEU C 2 97 ? 13.821 81.753 -25.063 1.00 67.70 97 LEU B C 1
ATOM 6636 O O . LEU C 2 97 ? 13.109 81.223 -25.925 1.00 60.71 97 LEU B O 1
ATOM 6641 N N . ALA C 2 98 ? 14.241 83.015 -25.158 1.00 65.83 98 ALA B N 1
ATOM 6642 C CA . ALA C 2 98 ? 13.908 83.854 -26.313 1.00 61.69 98 ALA B CA 1
ATOM 6643 C C . ALA C 2 98 ? 15.168 84.466 -26.894 1.00 73.22 98 ALA B C 1
ATOM 6644 O O . ALA C 2 98 ? 16.122 84.770 -26.168 1.00 77.98 98 ALA B O 1
ATOM 6646 N N . THR C 2 99 ? 15.159 84.661 -28.206 1.00 72.61 99 THR B N 1
ATOM 6647 C CA . THR C 2 99 ? 16.303 85.227 -28.900 1.00 75.40 99 THR B CA 1
ATOM 6648 C C . THR C 2 99 ? 15.924 86.436 -29.765 1.00 76.51 99 THR B C 1
ATOM 6649 O O . THR C 2 99 ? 14.804 86.528 -30.273 1.00 79.66 99 THR B O 1
ATOM 6653 N N . LEU C 2 100 ? 16.854 87.375 -29.910 1.00 77.61 100 LEU B N 1
ATOM 6654 C CA . LEU C 2 100 ? 16.613 88.550 -30.736 1.00 78.36 100 LEU B CA 1
ATOM 6655 C C . LEU C 2 100 ? 16.767 88.108 -32.177 1.00 87.08 100 LEU B C 1
ATOM 6656 O O . LEU C 2 100 ? 17.754 87.449 -32.519 1.00 80.37 100 LEU B O 1
ATOM 6661 N N . PRO C 2 101 ? 15.790 88.448 -33.041 1.00 95.84 101 PRO B N 1
ATOM 6662 C CA . PRO C 2 101 ? 15.863 88.070 -34.456 1.00 97.46 101 PRO B CA 1
ATOM 6663 C C . PRO C 2 101 ? 16.882 88.988 -35.118 1.00 105.56 101 PRO B C 1
ATOM 6664 O O . PRO C 2 101 ? 16.719 90.206 -35.110 1.00 100.88 101 PRO B O 1
ATOM 6668 N N . LYS C 2 102 ? 17.940 88.393 -35.665 1.00 123.33 102 LYS B N 1
ATOM 6669 C CA . LYS C 2 102 ? 19.022 89.136 -36.308 1.00 137.88 102 LYS B CA 1
ATOM 6670 C C . LYS C 2 102 ? 18.480 90.185 -37.275 1.00 146.13 102 LYS B C 1
ATOM 6671 O O . LYS C 2 102 ? 18.125 89.865 -38.411 1.00 143.04 102 LYS B O 1
ATOM 6677 N N . PRO C 2 103 ? 18.420 91.457 -36.834 1.00 153.47 103 PRO B N 1
ATOM 6678 C CA . PRO C 2 103 ? 17.916 92.564 -37.657 1.00 155.43 103 PRO B CA 1
ATOM 6679 C C . PRO C 2 103 ? 18.507 92.572 -39.065 1.00 158.06 103 PRO B C 1
ATOM 6680 O O . PRO C 2 103 ? 19.527 93.213 -39.315 1.00 158.34 103 PRO B O 1
ATOM 6684 N N . ASN C 2 104 ? 17.855 91.851 -39.974 1.00 161.59 104 ASN B N 1
ATOM 6685 C CA . ASN C 2 104 ? 18.295 91.754 -41.364 1.00 163.47 104 ASN B CA 1
ATOM 6686 C C . ASN C 2 104 ? 19.801 91.558 -41.496 1.00 164.54 104 ASN B C 1
ATOM 6687 O O . ASN C 2 104 ? 20.449 91.229 -40.479 1.00 163.81 104 ASN B O 1
ATOM 6692 N N . LEU C 2 174 ? 15.360 95.272 -29.589 1.00 113.24 174 LEU B N 1
ATOM 6693 C CA . LEU C 2 174 ? 14.073 95.110 -30.331 1.00 115.35 174 LEU B CA 1
ATOM 6694 C C . LEU C 2 174 ? 13.096 94.224 -29.566 1.00 109.48 174 LEU B C 1
ATOM 6695 O O . LEU C 2 174 ? 12.833 94.447 -28.384 1.00 97.86 174 LEU B O 1
ATOM 6700 N N . LYS C 2 175 ? 12.565 93.215 -30.248 1.00 106.47 175 LYS B N 1
ATOM 6701 C CA . LYS C 2 175 ? 11.607 92.309 -29.634 1.00 101.67 175 LYS B CA 1
ATOM 6702 C C . LYS C 2 175 ? 12.076 90.860 -29.725 1.00 94.54 175 LYS B C 1
ATOM 6703 O O . LYS C 2 175 ? 12.149 90.293 -30.815 1.00 88.99 175 LYS B O 1
ATOM 6709 N N . PRO C 2 176 ? 12.413 90.246 -28.573 1.00 94.49 176 PRO B N 1
ATOM 6710 C CA . PRO C 2 176 ? 12.880 88.855 -28.495 1.00 83.24 176 PRO B CA 1
ATOM 6711 C C . PRO C 2 176 ? 11.768 87.880 -28.855 1.00 74.12 176 PRO B C 1
ATOM 6712 O O . PRO C 2 176 ? 10.614 88.089 -28.469 1.00 71.18 176 PRO B O 1
ATOM 6716 N N . ILE C 2 177 ? 12.121 86.818 -29.581 1.00 73.26 177 ILE B N 1
ATOM 6717 C CA . ILE C 2 177 ? 11.155 85.798 -29.991 1.00 71.74 177 ILE B CA 1
ATOM 6718 C C . ILE C 2 177 ? 11.352 84.486 -29.222 1.00 69.52 177 ILE B C 1
ATOM 6719 O O . ILE C 2 177 ? 12.396 83.830 -29.311 1.00 64.09 177 ILE B O 1
ATOM 6724 N N . SER C 2 178 ? 10.331 84.107 -28.467 1.00 63.71 178 SER B N 1
ATOM 6725 C CA . SER C 2 178 ? 10.387 82.895 -27.669 1.00 67.68 178 SER B CA 1
ATOM 6726 C C . SER C 2 178 ? 10.610 81.661 -28.517 1.00 65.90 178 SER B C 1
ATOM 6727 O O . SER C 2 178 ? 10.081 81.549 -29.618 1.00 67.75 178 SER B O 1
ATOM 6730 N N . SER C 2 179 ? 11.402 80.734 -27.993 1.00 69.57 179 SER B N 1
ATOM 6731 C CA . SER C 2 179 ? 11.658 79.481 -28.685 1.00 66.97 179 SER B CA 1
ATOM 6732 C C . SER C 2 179 ? 10.888 78.432 -27.895 1.00 65.09 179 SER B C 1
ATOM 6733 O O . SER C 2 179 ? 10.126 78.758 -26.983 1.00 69.09 179 SER B O 1
ATOM 6736 N N . THR C 2 180 ? 11.087 77.171 -28.231 1.00 58.24 180 THR B N 1
ATOM 6737 C CA . THR C 2 180 ? 10.380 76.123 -27.536 1.00 59.78 180 THR B CA 1
ATOM 6738 C C . THR C 2 180 ? 11.298 75.458 -26.480 1.00 63.61 180 THR B C 1
ATOM 6739 O O . THR C 2 180 ? 10.974 74.411 -25.899 1.00 57.98 180 THR B O 1
ATOM 6743 N N . LEU C 2 181 ? 12.430 76.116 -26.217 1.00 60.83 181 LEU B N 1
ATOM 6744 C CA . LEU C 2 181 ? 13.423 75.664 -25.236 1.00 55.53 181 LEU B CA 1
ATOM 6745 C C . LEU C 2 181 ? 13.167 76.253 -23.845 1.00 55.30 181 LEU B C 1
ATOM 6746 O O . LEU C 2 181 ? 12.773 77.415 -23.708 1.00 61.88 181 LEU B O 1
ATOM 6751 N N . THR C 2 182 ? 13.423 75.453 -22.816 1.00 56.37 182 THR B N 1
ATOM 6752 C CA . THR C 2 182 ? 13.227 75.880 -21.431 1.00 62.55 182 THR B CA 1
ATOM 6753 C C . THR C 2 182 ? 14.419 75.520 -20.547 1.00 54.44 182 THR B C 1
ATOM 6754 O O . THR C 2 182 ? 15.266 74.716 -20.930 1.00 54.98 182 THR B O 1
ATOM 6758 N N . LEU C 2 183 ? 14.470 76.133 -19.367 1.00 54.90 183 LEU B N 1
ATOM 6759 C CA . LEU C 2 183 ? 15.494 75.843 -18.367 1.00 49.50 183 LEU B CA 1
ATOM 6760 C C . LEU C 2 183 ? 14.820 74.795 -17.475 1.00 51.52 183 LEU B C 1
ATOM 6761 O O . LEU C 2 183 ? 13.612 74.881 -17.239 1.00 52.11 183 LEU B O 1
ATOM 6766 N N . ARG C 2 184 ? 15.567 73.804 -16.990 1.00 39.76 184 ARG B N 1
ATOM 6767 C CA . ARG C 2 184 ? 14.961 72.788 -16.124 1.00 43.24 184 ARG B CA 1
ATOM 6768 C C . ARG C 2 184 ? 14.530 73.390 -14.774 1.00 40.62 184 ARG B C 1
ATOM 6769 O O . ARG C 2 184 ? 15.215 74.266 -14.230 1.00 41.31 184 ARG B O 1
ATOM 6777 N N . SER C 2 185 ? 13.404 72.919 -14.237 1.00 43.01 185 SER B N 1
ATOM 6778 C CA . SER C 2 185 ? 12.878 73.432 -12.963 1.00 55.24 185 SER B CA 1
ATOM 6779 C C . SER C 2 185 ? 13.273 72.583 -11.759 1.00 52.33 185 SER B C 1
ATOM 6780 O O . SER C 2 185 ? 13.129 73.007 -10.618 1.00 55.79 185 SER B O 1
ATOM 6783 N N . HIS C 2 186 ? 13.734 71.371 -12.039 1.00 49.43 186 HIS B N 1
ATOM 6784 C CA . HIS C 2 186 ? 14.246 70.442 -11.039 1.00 43.68 186 HIS B CA 1
ATOM 6785 C C . HIS C 2 186 ? 15.179 69.531 -11.845 1.00 50.93 186 HIS B C 1
ATOM 6786 O O . HIS C 2 186 ? 15.143 69.549 -13.079 1.00 50.22 186 HIS B O 1
ATOM 6793 N N . MET C 2 187 ? 16.037 68.775 -11.170 1.00 49.36 187 MET B N 1
ATOM 6794 C CA . MET C 2 187 ? 17.007 67.927 -11.865 1.00 43.01 187 MET B CA 1
ATOM 6795 C C . MET C 2 187 ? 16.352 66.817 -12.703 1.00 48.44 187 MET B C 1
ATOM 6796 O O . MET C 2 187 ? 16.886 66.387 -13.733 1.00 35.90 187 MET B O 1
ATOM 6801 N N . THR C 2 188 ? 15.191 66.361 -12.250 1.00 48.20 188 THR B N 1
ATOM 6802 C CA . THR C 2 188 ? 14.453 65.305 -12.918 1.00 42.64 188 THR B CA 1
ATOM 6803 C C . THR C 2 188 ? 14.259 65.488 -14.416 1.00 38.92 188 THR B C 1
ATOM 6804 O O . THR C 2 188 ? 14.396 64.536 -15.181 1.00 41.96 188 THR B O 1
ATOM 6808 N N . THR C 2 189 ? 13.959 66.705 -14.847 1.00 45.65 189 THR B N 1
ATOM 6809 C CA . THR C 2 189 ? 13.753 66.937 -16.268 1.00 46.79 189 THR B CA 1
ATOM 6810 C C . THR C 2 189 ? 14.950 66.445 -17.055 1.00 52.85 189 THR B C 1
ATOM 6811 O O . THR C 2 189 ? 14.797 65.918 -18.160 1.00 45.28 189 THR B O 1
ATOM 6815 N N . GLY C 2 190 ? 16.137 66.618 -16.471 1.00 43.86 190 GLY B N 1
ATOM 6816 C CA . GLY C 2 190 ? 17.368 66.180 -17.105 1.00 44.30 190 GLY B CA 1
ATOM 6817 C C . GLY C 2 190 ? 17.738 64.714 -16.862 1.00 43.50 190 GLY B C 1
ATOM 6818 O O . GLY C 2 190 ? 18.345 64.065 -17.717 1.00 31.94 190 GLY B O 1
ATOM 6819 N N . TRP C 2 191 ? 17.376 64.175 -15.706 1.00 34.83 191 TRP B N 1
ATOM 6820 C CA . TRP C 2 191 ? 17.710 62.785 -15.425 1.00 40.23 191 TRP B CA 1
ATOM 6821 C C . TRP C 2 191 ? 17.193 61.824 -16.495 1.00 41.57 191 TRP B C 1
ATOM 6822 O O . TRP C 2 191 ? 17.940 60.966 -16.966 1.00 39.20 191 TRP B O 1
ATOM 6833 N N . PHE C 2 192 ? 15.925 61.961 -16.887 1.00 47.29 192 PHE B N 1
ATOM 6834 C CA . PHE C 2 192 ? 15.363 61.039 -17.875 1.00 46.60 192 PHE B CA 1
ATOM 6835 C C . PHE C 2 192 ? 16.182 60.993 -19.149 1.00 46.86 192 PHE B C 1
ATOM 6836 O O . PHE C 2 192 ? 16.460 59.916 -19.688 1.00 40.21 192 PHE B O 1
ATOM 6844 N N . ILE C 2 193 ? 16.585 62.164 -19.624 1.00 43.49 193 ILE B N 1
ATOM 6845 C CA . ILE C 2 193 ? 17.370 62.220 -20.840 1.00 44.92 193 ILE B CA 1
ATOM 6846 C C . ILE C 2 193 ? 18.651 61.427 -20.637 1.00 43.53 193 ILE B C 1
ATOM 6847 O O . ILE C 2 193 ? 18.965 60.542 -21.421 1.00 46.37 193 ILE B O 1
ATOM 6852 N N . THR C 2 194 ? 19.376 61.736 -19.568 1.00 46.66 194 THR B N 1
ATOM 6853 C CA . THR C 2 194 ? 20.620 61.046 -19.256 1.00 40.62 194 THR B CA 1
ATOM 6854 C C . THR C 2 194 ? 20.430 59.536 -19.098 1.00 43.08 194 THR B C 1
ATOM 6855 O O . THR C 2 194 ? 21.188 58.746 -19.662 1.00 40.75 194 THR B O 1
ATOM 6859 N N . LEU C 2 195 ? 19.415 59.129 -18.343 1.00 37.13 195 LEU B N 1
ATOM 6860 C CA . LEU C 2 195 ? 19.176 57.708 -18.138 1.00 37.74 195 LEU B CA 1
ATOM 6861 C C . LEU C 2 195 ? 18.843 56.944 -19.411 1.00 43.69 195 LEU B C 1
ATOM 6862 O O . LEU C 2 195 ? 19.205 55.776 -19.546 1.00 53.49 195 LEU B O 1
ATOM 6867 N N . SER C 2 196 ? 18.174 57.602 -20.350 1.00 44.70 196 SER B N 1
ATOM 6868 C CA . SER C 2 196 ? 17.790 56.945 -21.592 1.00 50.36 196 SER B CA 1
ATOM 6869 C C . SER C 2 196 ? 18.951 56.290 -22.323 1.00 41.45 196 SER B C 1
ATOM 6870 O O . SER C 2 196 ? 18.773 55.262 -22.966 1.00 56.93 196 SER B O 1
ATOM 6873 N N . HIS C 2 197 ? 20.142 56.864 -22.217 1.00 49.31 197 HIS B N 1
ATOM 6874 C CA . HIS C 2 197 ? 21.303 56.304 -22.905 1.00 36.69 197 HIS B CA 1
ATOM 6875 C C . HIS C 2 197 ? 22.048 55.204 -22.153 1.00 48.32 197 HIS B C 1
ATOM 6876 O O . HIS C 2 197 ? 22.948 54.585 -22.714 1.00 42.99 197 HIS B O 1
ATOM 6883 N N . ILE C 2 198 ? 21.701 54.934 -20.900 1.00 51.64 198 ILE B N 1
ATOM 6884 C CA . ILE C 2 198 ? 22.472 53.920 -20.181 1.00 54.05 198 ILE B CA 1
ATOM 6885 C C . ILE C 2 198 ? 21.757 52.897 -19.307 1.00 49.13 198 ILE B C 1
ATOM 6886 O O . ILE C 2 198 ? 22.330 51.864 -18.977 1.00 48.25 198 ILE B O 1
ATOM 6891 N N . ALA C 2 199 ? 20.521 53.172 -18.924 1.00 51.07 199 ALA B N 1
ATOM 6892 C CA . ALA C 2 199 ? 19.800 52.265 -18.040 1.00 39.20 199 ALA B CA 1
ATOM 6893 C C . ALA C 2 199 ? 19.705 50.803 -18.485 1.00 42.55 199 ALA B C 1
ATOM 6894 O O . ALA C 2 199 ? 19.447 49.906 -17.669 1.00 51.64 199 ALA B O 1
ATOM 6896 N N . ASP C 2 200 ? 19.925 50.552 -19.767 1.00 38.68 200 ASP B N 1
ATOM 6897 C CA . ASP C 2 200 ? 19.825 49.193 -20.300 1.00 48.24 200 ASP B CA 1
ATOM 6898 C C . ASP C 2 200 ? 21.185 48.679 -20.766 1.00 51.80 200 ASP B C 1
ATOM 6899 O O . ASP C 2 200 ? 21.282 47.570 -21.306 1.00 46.48 200 ASP B O 1
ATOM 6904 N N . LYS C 2 201 ? 22.221 49.494 -20.561 1.00 50.17 201 LYS B N 1
ATOM 6905 C CA . LYS C 2 201 ? 23.579 49.163 -20.983 1.00 52.53 201 LYS B CA 1
ATOM 6906 C C . LYS C 2 201 ? 24.668 49.170 -19.906 1.00 53.80 201 LYS B C 1
ATOM 6907 O O . LYS C 2 201 ? 25.841 49.053 -20.235 1.00 66.51 201 LYS B O 1
ATOM 6913 N N . LEU C 2 202 ? 24.311 49.325 -18.638 1.00 58.19 202 LEU B N 1
ATOM 6914 C CA . LEU C 2 202 ? 25.323 49.341 -17.571 1.00 52.52 202 LEU B CA 1
ATOM 6915 C C . LEU C 2 202 ? 24.888 48.381 -16.484 1.00 45.70 202 LEU B C 1
ATOM 6916 O O . LEU C 2 202 ? 23.700 48.185 -16.259 1.00 51.69 202 LEU B O 1
ATOM 6921 N N . PRO C 2 203 ? 25.845 47.785 -15.775 1.00 42.90 203 PRO B N 1
ATOM 6922 C CA . PRO C 2 203 ? 25.493 46.840 -14.713 1.00 37.67 203 PRO B CA 1
ATOM 6923 C C . PRO C 2 203 ? 24.653 47.509 -13.640 1.00 40.30 203 PRO B C 1
ATOM 6924 O O . PRO C 2 203 ? 24.899 48.655 -13.287 1.00 50.72 203 PRO B O 1
ATOM 6928 N N . LEU C 2 204 ? 23.669 46.789 -13.116 1.00 39.01 204 LEU B N 1
ATOM 6929 C CA . LEU C 2 204 ? 22.804 47.324 -12.075 1.00 32.66 204 LEU B CA 1
ATOM 6930 C C . LEU C 2 204 ? 23.382 46.933 -10.738 1.00 42.14 204 LEU B C 1
ATOM 6931 O O . LEU C 2 204 ? 24.000 45.884 -10.622 1.00 44.08 204 LEU B O 1
ATOM 6936 N N . PRO C 2 205 ? 23.215 47.783 -9.713 1.00 46.44 205 PRO B N 1
ATOM 6937 C CA . PRO C 2 205 ? 22.520 49.069 -9.769 1.00 43.40 205 PRO B CA 1
ATOM 6938 C C . PRO C 2 205 ? 23.383 50.197 -10.305 1.00 42.64 205 PRO B C 1
ATOM 6939 O O . PRO C 2 205 ? 24.605 50.133 -10.265 1.00 61.56 205 PRO B O 1
ATOM 6943 N N . ILE C 2 206 ? 22.718 51.223 -10.823 1.00 50.48 206 ILE B N 1
ATOM 6944 C CA . ILE C 2 206 ? 23.362 52.412 -11.358 1.00 34.56 206 ILE B CA 1
ATOM 6945 C C . ILE C 2 206 ? 23.051 53.476 -10.320 1.00 36.68 206 ILE B C 1
ATOM 6946 O O . ILE C 2 206 ? 21.897 53.655 -9.947 1.00 37.35 206 ILE B O 1
ATOM 6951 N N . LYS C 2 207 ? 24.074 54.152 -9.818 1.00 41.49 207 LYS B N 1
ATOM 6952 C CA . LYS C 2 207 ? 23.847 55.183 -8.813 1.00 37.40 207 LYS B CA 1
ATOM 6953 C C . LYS C 2 207 ? 24.554 56.434 -9.258 1.00 46.96 207 LYS B C 1
ATOM 6954 O O . LYS C 2 207 ? 25.793 56.512 -9.218 1.00 37.59 207 LYS B O 1
ATOM 6960 N N . LEU C 2 208 ? 23.759 57.416 -9.670 1.00 40.45 208 LEU B N 1
ATOM 6961 C CA . LEU C 2 208 ? 24.300 58.675 -10.131 1.00 36.09 208 LEU B CA 1
ATOM 6962 C C . LEU C 2 208 ? 23.791 59.847 -9.289 1.00 34.00 208 LEU B C 1
ATOM 6963 O O . LEU C 2 208 ? 22.740 59.766 -8.666 1.00 38.30 208 LEU B O 1
ATOM 6968 N N . PHE C 2 209 ? 24.550 60.934 -9.261 1.00 39.75 209 PHE B N 1
ATOM 6969 C CA . PHE C 2 209 ? 24.121 62.132 -8.545 1.00 42.19 209 PHE B CA 1
ATOM 6970 C C . PHE C 2 209 ? 24.632 63.342 -9.303 1.00 35.29 209 PHE B C 1
ATOM 6971 O O . PHE C 2 209 ? 25.509 63.230 -10.158 1.00 43.01 209 PHE B O 1
ATOM 6979 N N . SER C 2 210 ? 24.086 64.499 -8.969 1.00 34.48 210 SER B N 1
ATOM 6980 C CA . SER C 2 210 ? 24.504 65.757 -9.561 1.00 36.16 210 SER B CA 1
ATOM 6981 C C . SER C 2 210 ? 23.984 66.924 -8.706 1.00 34.44 210 SER B C 1
ATOM 6982 O O . SER C 2 210 ? 22.818 66.953 -8.309 1.00 42.99 210 SER B O 1
ATOM 6985 N N . ILE C 2 211 ? 24.867 67.868 -8.407 1.00 37.31 211 ILE B N 1
ATOM 6986 C CA . ILE C 2 211 ? 24.515 69.054 -7.627 1.00 43.73 211 ILE B CA 1
ATOM 6987 C C . ILE C 2 211 ? 24.715 70.203 -8.608 1.00 35.93 211 ILE B C 1
ATOM 6988 O O . ILE C 2 211 ? 25.843 70.558 -8.928 1.00 42.75 211 ILE B O 1
ATOM 6993 N N . ASP C 2 212 ? 23.625 70.774 -9.100 1.00 39.80 212 ASP B N 1
ATOM 6994 C CA . ASP C 2 212 ? 23.737 71.827 -10.107 1.00 38.88 212 ASP B CA 1
ATOM 6995 C C . ASP C 2 212 ? 22.551 72.795 -10.027 1.00 33.61 212 ASP B C 1
ATOM 6996 O O . ASP C 2 212 ? 21.624 72.601 -9.236 1.00 45.21 212 ASP B O 1
ATOM 7001 N N . ARG C 2 213 ? 22.566 73.823 -10.869 1.00 42.21 213 ARG B N 1
ATOM 7002 C CA . ARG C 2 213 ? 21.495 74.816 -10.870 1.00 45.87 213 ARG B CA 1
ATOM 7003 C C . ARG C 2 213 ? 20.213 74.443 -11.602 1.00 45.86 213 ARG B C 1
ATOM 7004 O O . ARG C 2 213 ? 20.228 73.719 -12.601 1.00 41.98 213 ARG B O 1
ATOM 7012 N N . CYS C 2 214 ? 19.108 74.982 -11.095 1.00 47.48 214 CYS B N 1
ATOM 7013 C CA . CYS C 2 214 ? 17.779 74.808 -11.677 1.00 44.88 214 CYS B CA 1
ATOM 7014 C C . CYS C 2 214 ? 17.106 76.172 -11.597 1.00 42.24 214 CYS B C 1
ATOM 7015 O O . CYS C 2 214 ? 17.462 77.002 -10.761 1.00 35.79 214 CYS B O 1
ATOM 7018 N N . PHE C 2 215 ? 16.131 76.402 -12.466 1.00 55.46 215 PHE B N 1
ATOM 7019 C CA . PHE C 2 215 ? 15.434 77.675 -12.477 1.00 48.95 215 PHE B CA 1
ATOM 7020 C C . PHE C 2 215 ? 13.938 77.487 -12.308 1.00 61.52 215 PHE B C 1
ATOM 7021 O O . PHE C 2 215 ? 13.339 76.555 -12.867 1.00 47.28 215 PHE B O 1
ATOM 7029 N N . ARG C 2 216 ? 13.334 78.375 -11.524 1.00 58.34 216 ARG B N 1
ATOM 7030 C CA . ARG C 2 216 ? 11.913 78.277 -11.270 1.00 62.72 216 ARG B CA 1
ATOM 7031 C C . ARG C 2 216 ? 11.254 79.614 -11.041 1.00 67.60 216 ARG B C 1
ATOM 7032 O O . ARG C 2 216 ? 11.776 80.480 -10.347 1.00 61.87 216 ARG B O 1
ATOM 7040 N N . ARG C 2 217 ? 10.084 79.757 -11.641 1.00 79.10 217 ARG B N 1
ATOM 7041 C CA . ARG C 2 217 ? 9.278 80.955 -11.532 1.00 97.35 217 ARG B CA 1
ATOM 7042 C C . ARG C 2 217 ? 8.201 80.605 -10.508 1.00 108.16 217 ARG B C 1
ATOM 7043 O O . ARG C 2 217 ? 7.037 80.426 -10.858 1.00 121.88 217 ARG B O 1
ATOM 7051 N N . GLU C 2 218 ? 8.601 80.472 -9.246 1.00 120.80 218 GLU B N 1
ATOM 7052 C CA . GLU C 2 218 ? 7.654 80.130 -8.186 1.00 139.40 218 GLU B CA 1
ATOM 7053 C C . GLU C 2 218 ? 6.905 81.345 -7.662 1.00 146.04 218 GLU B C 1
ATOM 7054 O O . GLU C 2 218 ? 7.404 82.075 -6.806 1.00 145.18 218 GLU B O 1
ATOM 7060 N N . GLN C 2 219 ? 5.698 81.544 -8.184 1.00 154.61 219 GLN B N 1
ATOM 7061 C CA . GLN C 2 219 ? 4.854 82.663 -7.790 1.00 163.12 219 GLN B CA 1
ATOM 7062 C C . GLN C 2 219 ? 5.415 83.976 -8.341 1.00 167.35 219 GLN B C 1
ATOM 7063 O O . GLN C 2 219 ? 4.687 84.958 -8.485 1.00 169.98 219 GLN B O 1
ATOM 7069 N N . GLY C 2 220 ? 6.708 83.983 -8.655 1.00 169.26 220 GLY B N 1
ATOM 7070 C CA . GLY C 2 220 ? 7.335 85.180 -9.185 1.00 174.12 220 GLY B CA 1
ATOM 7071 C C . GLY C 2 220 ? 7.683 86.193 -8.109 1.00 179.80 220 GLY B C 1
ATOM 7072 O O . GLY C 2 220 ? 7.783 87.390 -8.382 1.00 179.23 220 GLY B O 1
ATOM 7073 N N . GLU C 2 221 ? 7.863 85.714 -6.880 1.00 184.71 221 GLU B N 1
ATOM 7074 C CA . GLU C 2 221 ? 8.207 86.577 -5.750 1.00 186.47 221 GLU B CA 1
ATOM 7075 C C . GLU C 2 221 ? 9.698 86.458 -5.431 1.00 187.96 221 GLU B C 1
ATOM 7076 O O . GLU C 2 221 ? 10.503 86.081 -6.285 1.00 187.49 221 GLU B O 1
ATOM 7082 N N . ASP C 2 222 ? 10.055 86.786 -4.193 1.00 188.31 222 ASP B N 1
ATOM 7083 C CA . ASP C 2 222 ? 11.438 86.704 -3.738 1.00 186.97 222 ASP B CA 1
ATOM 7084 C C . ASP C 2 222 ? 11.461 86.611 -2.216 1.00 183.15 222 ASP B C 1
ATOM 7085 O O . ASP C 2 222 ? 12.439 86.150 -1.626 1.00 180.71 222 ASP B O 1
ATOM 7090 N N . ALA C 2 223 ? 10.374 87.054 -1.587 1.00 177.41 223 ALA B N 1
ATOM 7091 C CA . ALA C 2 223 ? 10.255 87.014 -0.134 1.00 170.35 223 ALA B CA 1
ATOM 7092 C C . ALA C 2 223 ? 10.141 85.561 0.312 1.00 166.31 223 ALA B C 1
ATOM 7093 O O . ALA C 2 223 ? 10.460 85.219 1.452 1.00 161.55 223 ALA B O 1
ATOM 7095 N N . THR C 2 224 ? 9.688 84.711 -0.605 1.00 164.23 224 THR B N 1
ATOM 7096 C CA . THR C 2 224 ? 9.523 83.288 -0.330 1.00 158.01 224 THR B CA 1
ATOM 7097 C C . THR C 2 224 ? 10.527 82.406 -1.088 1.00 153.33 224 THR B C 1
ATOM 7098 O O . THR C 2 224 ? 11.033 81.425 -0.534 1.00 154.69 224 THR B O 1
ATOM 7102 N N . ARG C 2 225 ? 10.826 82.757 -2.341 1.00 140.71 225 ARG B N 1
ATOM 7103 C CA . ARG C 2 225 ? 11.763 81.972 -3.148 1.00 125.88 225 ARG B CA 1
ATOM 7104 C C . ARG C 2 225 ? 12.563 82.794 -4.163 1.00 117.91 225 ARG B C 1
ATOM 7105 O O . ARG C 2 225 ? 12.184 83.912 -4.514 1.00 117.65 225 ARG B O 1
ATOM 7113 N N . LEU C 2 226 ? 13.673 82.219 -4.628 1.00 109.20 226 LEU B N 1
ATOM 7114 C CA . LEU C 2 226 ? 14.559 82.857 -5.610 1.00 95.83 226 LEU B CA 1
ATOM 7115 C C . LEU C 2 226 ? 14.392 82.221 -6.989 1.00 82.67 226 LEU B C 1
ATOM 7116 O O . LEU C 2 226 ? 13.887 81.105 -7.115 1.00 78.97 226 LEU B O 1
ATOM 7121 N N . TYR C 2 227 ? 14.834 82.922 -8.023 1.00 65.99 227 TYR B N 1
ATOM 7122 C CA . TYR C 2 227 ? 14.726 82.396 -9.376 1.00 66.23 227 TYR B CA 1
ATOM 7123 C C . TYR C 2 227 ? 15.624 81.186 -9.653 1.00 66.16 227 TYR B C 1
ATOM 7124 O O . TYR C 2 227 ? 15.211 80.261 -10.357 1.00 66.53 227 TYR B O 1
ATOM 7133 N N . THR C 2 228 ? 16.844 81.188 -9.113 1.00 63.02 228 THR B N 1
ATOM 7134 C CA . THR C 2 228 ? 17.754 80.057 -9.303 1.00 61.76 228 THR B CA 1
ATOM 7135 C C . THR C 2 228 ? 18.132 79.440 -7.974 1.00 61.10 228 THR B C 1
ATOM 7136 O O . THR C 2 228 ? 18.261 80.136 -6.968 1.00 49.65 228 THR B O 1
ATOM 7140 N N . TYR C 2 229 ? 18.352 78.134 -7.984 1.00 47.58 229 TYR B N 1
ATOM 7141 C CA . TYR C 2 229 ? 18.730 77.446 -6.765 1.00 47.80 229 TYR B CA 1
ATOM 7142 C C . TYR C 2 229 ? 19.479 76.168 -7.135 1.00 48.23 229 TYR B C 1
ATOM 7143 O O . TYR C 2 229 ? 19.505 75.752 -8.304 1.00 43.62 229 TYR B O 1
ATOM 7152 N N . PHE C 2 230 ? 20.095 75.546 -6.141 1.00 38.94 230 PHE B N 1
ATOM 7153 C CA . PHE C 2 230 ? 20.831 74.331 -6.402 1.00 36.03 230 PHE B CA 1
ATOM 7154 C C . PHE C 2 230 ? 20.096 73.141 -5.874 1.00 40.79 230 PHE B C 1
ATOM 7155 O O . PHE C 2 230 ? 19.585 73.167 -4.749 1.00 34.15 230 PHE B O 1
ATOM 7163 N N . SER C 2 231 ? 20.038 72.098 -6.696 1.00 39.84 231 SER B N 1
ATOM 7164 C CA . SER C 2 231 ? 19.413 70.845 -6.286 1.00 47.23 231 SER B CA 1
ATOM 7165 C C . SER C 2 231 ? 20.544 69.826 -6.135 1.00 45.96 231 SER B C 1
ATOM 7166 O O . SER C 2 231 ? 21.374 69.677 -7.046 1.00 38.91 231 SER B O 1
ATOM 7169 N N . ALA C 2 232 ? 20.602 69.172 -4.975 1.00 34.94 232 ALA B N 1
ATOM 7170 C CA . ALA C 2 232 ? 21.600 68.131 -4.710 1.00 42.08 232 ALA B CA 1
ATOM 7171 C C . ALA C 2 232 ? 20.761 66.876 -4.961 1.00 48.74 232 ALA B C 1
ATOM 7172 O O . ALA C 2 232 ? 20.002 66.431 -4.097 1.00 47.61 232 ALA B O 1
ATOM 7174 N N . SER C 2 233 ? 20.918 66.304 -6.147 1.00 45.19 233 SER B N 1
ATOM 7175 C CA . SER C 2 233 ? 20.076 65.195 -6.562 1.00 43.47 233 SER B CA 1
ATOM 7176 C C . SER C 2 233 ? 20.738 63.880 -6.955 1.00 43.23 233 SER B C 1
ATOM 7177 O O . SER C 2 233 ? 21.891 63.847 -7.386 1.00 39.25 233 SER B O 1
ATOM 7180 N N . CYS C 2 234 ? 19.989 62.788 -6.814 1.00 37.15 234 CYS B N 1
ATOM 7181 C CA . CYS C 2 234 ? 20.517 61.488 -7.193 1.00 43.52 234 CYS B CA 1
ATOM 7182 C C . CYS C 2 234 ? 19.425 60.598 -7.763 1.00 38.07 234 CYS B C 1
ATOM 7183 O O . CYS C 2 234 ? 18.243 60.875 -7.584 1.00 34.04 234 CYS B O 1
ATOM 7186 N N . VAL C 2 235 ? 19.844 59.549 -8.468 1.00 33.15 235 VAL B N 1
ATOM 7187 C CA . VAL C 2 235 ? 18.943 58.545 -9.028 1.00 36.57 235 VAL B CA 1
ATOM 7188 C C . VAL C 2 235 ? 19.565 57.188 -8.733 1.00 44.48 235 VAL B C 1
ATOM 7189 O O . VAL C 2 235 ? 20.794 57.049 -8.695 1.00 45.63 235 VAL B O 1
ATOM 7193 N N . LEU C 2 236 ? 18.715 56.190 -8.523 1.00 44.76 236 LEU B N 1
ATOM 7194 C CA . LEU C 2 236 ? 19.165 54.838 -8.225 1.00 38.04 236 LEU B CA 1
ATOM 7195 C C . LEU C 2 236 ? 18.371 53.907 -9.132 1.00 40.27 236 LEU B C 1
ATOM 7196 O O . LEU C 2 236 ? 17.161 53.788 -8.985 1.00 55.60 236 LEU B O 1
ATOM 7201 N N . VAL C 2 237 ? 19.053 53.252 -10.062 1.00 44.46 237 VAL B N 1
ATOM 7202 C CA . VAL C 2 237 ? 18.414 52.327 -10.998 1.00 39.43 237 VAL B CA 1
ATOM 7203 C C . VAL C 2 237 ? 18.699 50.864 -10.643 1.00 44.48 237 VAL B C 1
ATOM 7204 O O . VAL C 2 237 ? 19.851 50.456 -10.558 1.00 45.70 237 VAL B O 1
ATOM 7208 N N . ASP C 2 238 ? 17.649 50.073 -10.470 1.00 39.40 238 ASP B N 1
ATOM 7209 C CA . ASP C 2 238 ? 17.798 48.662 -10.115 1.00 47.59 238 ASP B CA 1
ATOM 7210 C C . ASP C 2 238 ? 16.526 47.895 -10.497 1.00 49.90 238 ASP B C 1
ATOM 7211 O O . ASP C 2 238 ? 15.495 48.505 -10.802 1.00 48.82 238 ASP B O 1
ATOM 7216 N N . GLU C 2 239 ? 16.592 46.565 -10.477 1.00 57.86 239 GLU B N 1
ATOM 7217 C CA . GLU C 2 239 ? 15.437 45.743 -10.846 1.00 59.25 239 GLU B CA 1
ATOM 7218 C C . GLU C 2 239 ? 14.323 45.805 -9.815 1.00 57.83 239 GLU B C 1
ATOM 7219 O O . GLU C 2 239 ? 13.148 45.900 -10.162 1.00 58.54 239 GLU B O 1
ATOM 7225 N N . GLU C 2 240 ? 14.699 45.776 -8.546 1.00 49.02 240 GLU B N 1
ATOM 7226 C CA . GLU C 2 240 ? 13.725 45.827 -7.474 1.00 55.55 240 GLU B CA 1
ATOM 7227 C C . GLU C 2 240 ? 13.963 47.028 -6.552 1.00 59.42 240 GLU B C 1
ATOM 7228 O O . GLU C 2 240 ? 15.007 47.128 -5.897 1.00 69.32 240 GLU B O 1
ATOM 7234 N N . LEU C 2 241 ? 12.989 47.932 -6.503 1.00 44.28 241 LEU B N 1
ATOM 7235 C CA . LEU C 2 241 ? 13.080 49.108 -5.657 1.00 41.02 241 LEU B CA 1
ATOM 7236 C C . LEU C 2 241 ? 11.788 49.378 -4.913 1.00 45.94 241 LEU B C 1
ATOM 7237 O O . LEU C 2 241 ? 10.703 48.953 -5.320 1.00 47.01 241 LEU B O 1
ATOM 7242 N N . SER C 2 242 ? 11.922 50.116 -3.824 1.00 34.24 242 SER B N 1
ATOM 7243 C CA . SER C 2 242 ? 10.799 50.466 -2.993 1.00 45.33 242 SER B CA 1
ATOM 7244 C C . SER C 2 242 ? 11.097 51.773 -2.287 1.00 44.20 242 SER B C 1
ATOM 7245 O O . SER C 2 242 ? 12.193 52.310 -2.345 1.00 43.74 242 SER B O 1
ATOM 7248 N N . VAL C 2 243 ? 10.097 52.265 -1.595 1.00 49.50 243 VAL B N 1
ATOM 7249 C CA . VAL C 2 243 ? 10.198 53.510 -0.885 1.00 39.91 243 VAL B CA 1
ATOM 7250 C C . VAL C 2 243 ? 11.291 53.378 0.196 1.00 47.73 243 VAL B C 1
ATOM 7251 O O . VAL C 2 243 ? 11.821 54.372 0.694 1.00 48.09 243 VAL B O 1
ATOM 7255 N N . ASP C 2 244 ? 11.652 52.145 0.535 1.00 42.18 244 ASP B N 1
ATOM 7256 C CA . ASP C 2 244 ? 12.693 51.921 1.545 1.00 48.15 244 ASP B CA 1
ATOM 7257 C C . ASP C 2 244 ? 14.097 52.334 1.073 1.00 47.08 244 ASP B C 1
ATOM 7258 O O . ASP C 2 244 ? 14.913 52.799 1.871 1.00 45.28 244 ASP B O 1
ATOM 7263 N N . ASP C 2 245 ? 14.387 52.156 -0.213 1.00 40.48 245 ASP B N 1
ATOM 7264 C CA . ASP C 2 245 ? 15.684 52.558 -0.731 1.00 41.22 245 ASP B CA 1
ATOM 7265 C C . ASP C 2 245 ? 15.861 54.069 -0.565 1.00 45.57 245 ASP B C 1
ATOM 7266 O O . ASP C 2 245 ? 16.959 54.547 -0.271 1.00 44.70 245 ASP B O 1
ATOM 7271 N N . GLY C 2 246 ? 14.771 54.810 -0.746 1.00 46.79 246 GLY B N 1
ATOM 7272 C CA . GLY C 2 246 ? 14.816 56.257 -0.597 1.00 45.04 246 GLY B CA 1
ATOM 7273 C C . GLY C 2 246 ? 15.089 56.691 0.836 1.00 46.18 246 GLY B C 1
ATOM 7274 O O . GLY C 2 246 ? 15.792 57.669 1.077 1.00 44.38 246 GLY B O 1
ATOM 7275 N N . LYS C 2 247 ? 14.530 55.967 1.796 1.00 42.38 247 LYS B N 1
ATOM 7276 C CA . LYS C 2 247 ? 14.736 56.286 3.205 1.00 50.26 247 LYS B CA 1
ATOM 7277 C C . LYS C 2 247 ? 16.175 55.986 3.613 1.00 53.78 247 LYS B C 1
ATOM 7278 O O . LYS C 2 247 ? 16.784 56.732 4.397 1.00 43.07 247 LYS B O 1
ATOM 7284 N N . ALA C 2 248 ? 16.714 54.893 3.072 1.00 39.37 248 ALA B N 1
ATOM 7285 C CA . ALA C 2 248 ? 18.084 54.506 3.374 1.00 48.89 248 ALA B CA 1
ATOM 7286 C C . ALA C 2 248 ? 19.070 55.554 2.840 1.00 48.32 248 ALA B C 1
ATOM 7287 O O . ALA C 2 248 ? 20.011 55.942 3.541 1.00 55.96 248 ALA B O 1
ATOM 7289 N N . VAL C 2 249 ? 18.848 56.018 1.611 1.00 40.94 249 VAL B N 1
ATOM 7290 C CA . VAL C 2 249 ? 19.717 57.024 1.017 1.00 42.54 249 VAL B CA 1
ATOM 7291 C C . VAL C 2 249 ? 19.669 58.337 1.806 1.00 47.60 249 VAL B C 1
ATOM 7292 O O . VAL C 2 249 ? 20.709 58.913 2.129 1.00 52.85 249 VAL B O 1
ATOM 7296 N N . ALA C 2 250 ? 18.472 58.799 2.147 1.00 39.60 250 ALA B N 1
ATOM 7297 C CA . ALA C 2 250 ? 18.349 60.045 2.901 1.00 46.23 250 ALA B CA 1
ATOM 7298 C C . ALA C 2 250 ? 19.113 59.997 4.220 1.00 44.91 250 ALA B C 1
ATOM 7299 O O . ALA C 2 250 ? 19.853 60.924 4.548 1.00 56.79 250 ALA B O 1
ATOM 7301 N N . GLU C 2 251 ? 18.946 58.922 4.976 1.00 44.50 251 GLU B N 1
ATOM 7302 C CA . GLU C 2 251 ? 19.645 58.820 6.253 1.00 50.46 251 GLU B CA 1
ATOM 7303 C C . GLU C 2 251 ? 21.159 58.817 6.075 1.00 46.96 251 GLU B C 1
ATOM 7304 O O . GLU C 2 251 ? 21.879 59.530 6.778 1.00 43.10 251 GLU B O 1
ATOM 7310 N N . ALA C 2 252 ? 21.644 58.032 5.123 1.00 36.75 252 ALA B N 1
ATOM 7311 C CA . ALA C 2 252 ? 23.080 57.938 4.914 1.00 39.98 252 ALA B CA 1
ATOM 7312 C C . ALA C 2 252 ? 23.687 59.267 4.479 1.00 47.57 252 ALA B C 1
ATOM 7313 O O . ALA C 2 252 ? 24.820 59.602 4.836 1.00 52.81 252 ALA B O 1
ATOM 7315 N N . LEU C 2 253 ? 22.923 60.031 3.713 1.00 50.06 253 LEU B N 1
ATOM 7316 C CA . LEU C 2 253 ? 23.402 61.307 3.226 1.00 41.66 253 LEU B CA 1
ATOM 7317 C C . LEU C 2 253 ? 23.339 62.324 4.354 1.00 43.66 253 LEU B C 1
ATOM 7318 O O . LEU C 2 253 ? 24.316 63.007 4.655 1.00 48.38 253 LEU B O 1
ATOM 7323 N N . LEU C 2 254 ? 22.188 62.383 5.007 1.00 41.08 254 LEU B N 1
ATOM 7324 C CA . LEU C 2 254 ? 21.954 63.333 6.084 1.00 38.98 254 LEU B CA 1
ATOM 7325 C C . LEU C 2 254 ? 22.718 63.114 7.382 1.00 44.99 254 LEU B C 1
ATOM 7326 O O . LEU C 2 254 ? 22.989 64.065 8.123 1.00 43.15 254 LEU B O 1
ATOM 7331 N N . ARG C 2 255 ? 23.048 61.865 7.684 1.00 54.37 255 ARG B N 1
ATOM 7332 C CA . ARG C 2 255 ? 23.779 61.578 8.911 1.00 49.48 255 ARG B CA 1
ATOM 7333 C C . ARG C 2 255 ? 25.152 62.251 8.881 1.00 54.41 255 ARG B C 1
ATOM 7334 O O . ARG C 2 255 ? 25.672 62.688 9.912 1.00 50.75 255 ARG B O 1
ATOM 7342 N N . GLN C 2 256 ? 25.725 62.334 7.683 1.00 41.34 256 GLN B N 1
ATOM 7343 C CA . GLN C 2 256 ? 27.030 62.933 7.497 1.00 38.22 256 GLN B CA 1
ATOM 7344 C C . GLN C 2 256 ? 27.003 64.440 7.761 1.00 40.67 256 GLN B C 1
ATOM 7345 O O . GLN C 2 256 ? 28.033 65.083 7.781 1.00 50.45 256 GLN B O 1
ATOM 7351 N N . PHE C 2 257 ? 25.821 65.003 7.967 1.00 43.55 257 PHE B N 1
ATOM 7352 C CA . PHE C 2 257 ? 25.713 66.425 8.239 1.00 40.45 257 PHE B CA 1
ATOM 7353 C C . PHE C 2 257 ? 25.239 66.676 9.663 1.00 46.90 257 PHE B C 1
ATOM 7354 O O . PHE C 2 257 ? 24.822 67.787 10.010 1.00 42.38 257 PHE B O 1
ATOM 7362 N N . GLY C 2 258 ? 25.296 65.632 10.489 1.00 47.84 258 GLY B N 1
ATOM 7363 C CA . GLY C 2 258 ? 24.907 65.781 11.881 1.00 40.20 258 GLY B CA 1
ATOM 7364 C C . GLY C 2 258 ? 23.463 65.519 12.276 1.00 61.65 258 GLY B C 1
ATOM 7365 O O . GLY C 2 258 ? 23.110 65.690 13.446 1.00 55.79 258 GLY B O 1
ATOM 7366 N N . PHE C 2 259 ? 22.617 65.126 11.326 1.00 58.44 259 PHE B N 1
ATOM 7367 C CA . PHE C 2 259 ? 21.236 64.834 11.662 1.00 52.60 259 PHE B CA 1
ATOM 7368 C C . PHE C 2 259 ? 21.227 63.482 12.371 1.00 54.87 259 PHE B C 1
ATOM 7369 O O . PHE C 2 259 ? 21.984 62.586 12.001 1.00 54.88 259 PHE B O 1
ATOM 7377 N N . GLU C 2 260 ? 20.373 63.327 13.381 1.00 52.69 260 GLU B N 1
ATOM 7378 C CA . GLU C 2 260 ? 20.358 62.080 14.129 1.00 61.14 260 GLU B CA 1
ATOM 7379 C C . GLU C 2 260 ? 19.091 61.244 14.080 1.00 59.53 260 GLU B C 1
ATOM 7380 O O . GLU C 2 260 ? 19.146 60.048 14.313 1.00 63.83 260 GLU B O 1
ATOM 7386 N N . ASN C 2 261 ? 17.954 61.856 13.774 1.00 66.64 261 ASN B N 1
ATOM 7387 C CA . ASN C 2 261 ? 16.700 61.111 13.711 1.00 59.65 261 ASN B CA 1
ATOM 7388 C C . ASN C 2 261 ? 15.917 61.517 12.460 1.00 55.82 261 ASN B C 1
ATOM 7389 O O . ASN C 2 261 ? 16.008 62.658 12.022 1.00 51.37 261 ASN B O 1
ATOM 7394 N N . PHE C 2 262 ? 15.141 60.587 11.906 1.00 49.26 262 PHE B N 1
ATOM 7395 C CA . PHE C 2 262 ? 14.386 60.827 10.675 1.00 42.24 262 PHE B CA 1
ATOM 7396 C C . PHE C 2 262 ? 12.952 60.310 10.682 1.00 53.76 262 PHE B C 1
ATOM 7397 O O . PHE C 2 262 ? 12.680 59.226 11.196 1.00 59.20 262 PHE B O 1
ATOM 7405 N N . ARG C 2 263 ? 12.045 61.083 10.088 1.00 43.82 263 ARG B N 1
ATOM 7406 C CA . ARG C 2 263 ? 10.649 60.686 9.962 1.00 47.89 263 ARG B CA 1
ATOM 7407 C C . ARG C 2 263 ? 10.206 60.953 8.517 1.00 49.03 263 ARG B C 1
ATOM 7408 O O . ARG C 2 263 ? 10.595 61.951 7.910 1.00 48.12 263 ARG B O 1
ATOM 7416 N N . PHE C 2 264 ? 9.381 60.065 7.972 1.00 53.25 264 PHE B N 1
ATOM 7417 C CA . PHE C 2 264 ? 8.906 60.220 6.602 1.00 46.49 264 PHE B CA 1
ATOM 7418 C C . PHE C 2 264 ? 7.385 60.275 6.511 1.00 50.08 264 PHE B C 1
ATOM 7419 O O . PHE C 2 264 ? 6.695 59.525 7.197 1.00 63.21 264 PHE B O 1
ATOM 7427 N N . ARG C 2 265 ? 6.865 61.157 5.659 1.00 52.16 265 ARG B N 1
ATOM 7428 C CA . ARG C 2 265 ? 5.417 61.270 5.462 1.00 53.78 265 ARG B CA 1
ATOM 7429 C C . ARG C 2 265 ? 5.097 61.380 3.969 1.00 50.67 265 ARG B C 1
ATOM 7430 O O . ARG C 2 265 ? 5.856 61.980 3.213 1.00 46.49 265 ARG B O 1
ATOM 7438 N N . LYS C 2 266 ? 3.977 60.798 3.548 1.00 51.58 266 LYS B N 1
ATOM 7439 C CA . LYS C 2 266 ? 3.575 60.851 2.143 1.00 45.06 266 LYS B CA 1
ATOM 7440 C C . LYS C 2 266 ? 3.264 62.273 1.735 1.00 47.02 266 LYS B C 1
ATOM 7441 O O . LYS C 2 266 ? 2.500 62.970 2.398 1.00 57.84 266 LYS B O 1
ATOM 7447 N N . ASP C 2 267 ? 3.872 62.700 0.637 1.00 54.97 267 ASP B N 1
ATOM 7448 C CA . ASP C 2 267 ? 3.682 64.040 0.096 1.00 60.21 267 ASP B CA 1
ATOM 7449 C C . ASP C 2 267 ? 2.315 64.068 -0.584 1.00 72.25 267 ASP B C 1
ATOM 7450 O O . ASP C 2 267 ? 2.048 63.269 -1.484 1.00 81.37 267 ASP B O 1
ATOM 7455 N N . GLU C 2 268 ? 1.459 64.988 -0.156 1.00 75.05 268 GLU B N 1
ATOM 7456 C CA . GLU C 2 268 ? 0.112 65.097 -0.704 1.00 78.89 268 GLU B CA 1
ATOM 7457 C C . GLU C 2 268 ? -0.014 65.414 -2.188 1.00 76.34 268 GLU B C 1
ATOM 7458 O O . GLU C 2 268 ? -0.959 64.960 -2.823 1.00 73.66 268 GLU B O 1
ATOM 7464 N N . LYS C 2 269 ? 0.924 66.174 -2.750 1.00 77.08 269 LYS B N 1
ATOM 7465 C CA . LYS C 2 269 ? 0.822 66.542 -4.164 1.00 78.81 269 LYS B CA 1
ATOM 7466 C C . LYS C 2 269 ? 0.800 65.398 -5.174 1.00 71.11 269 LYS B C 1
ATOM 7467 O O . LYS C 2 269 ? 0.173 65.516 -6.228 1.00 76.40 269 LYS B O 1
ATOM 7473 N N . ARG C 2 270 ? 1.480 64.303 -4.866 1.00 57.31 270 ARG B N 1
ATOM 7474 C CA . ARG C 2 270 ? 1.497 63.143 -5.756 1.00 50.74 270 ARG B CA 1
ATOM 7475 C C . ARG C 2 270 ? 1.707 63.450 -7.238 1.00 52.32 270 ARG B C 1
ATOM 7476 O O . ARG C 2 270 ? 0.839 63.211 -8.070 1.00 51.79 270 ARG B O 1
ATOM 7484 N N . SER C 2 271 ? 2.885 63.960 -7.563 1.00 57.40 271 SER B N 1
ATOM 7485 C CA . SER C 2 271 ? 3.223 64.301 -8.935 1.00 59.68 271 SER B CA 1
ATOM 7486 C C . SER C 2 271 ? 3.180 63.099 -9.881 1.00 57.72 271 SER B C 1
ATOM 7487 O O . SER C 2 271 ? 3.617 61.994 -9.548 1.00 53.58 271 SER B O 1
ATOM 7490 N N . LYS C 2 272 ? 2.674 63.340 -11.080 1.00 53.72 272 LYS B N 1
ATOM 7491 C CA . LYS C 2 272 ? 2.522 62.287 -12.065 1.00 56.47 272 LYS B CA 1
ATOM 7492 C C . LYS C 2 272 ? 3.774 61.619 -12.617 1.00 54.62 272 LYS B C 1
ATOM 7493 O O . LYS C 2 272 ? 3.648 60.619 -13.321 1.00 50.90 272 LYS B O 1
ATOM 7499 N N . TYR C 2 273 ? 4.968 62.145 -12.335 1.00 53.39 273 TYR B N 1
ATOM 7500 C CA . TYR C 2 273 ? 6.185 61.486 -12.839 1.00 53.27 273 TYR B CA 1
ATOM 7501 C C . TYR C 2 273 ? 6.707 60.457 -11.822 1.00 52.04 273 TYR B C 1
ATOM 7502 O O . TYR C 2 273 ? 7.702 59.771 -12.060 1.00 54.40 273 TYR B O 1
ATOM 7511 N N . TYR C 2 274 ? 6.023 60.361 -10.688 1.00 52.79 274 TYR B N 1
ATOM 7512 C CA . TYR C 2 274 ? 6.370 59.398 -9.644 1.00 59.20 274 TYR B CA 1
ATOM 7513 C C . TYR C 2 274 ? 5.226 58.403 -9.520 1.00 48.40 274 TYR B C 1
ATOM 7514 O O . TYR C 2 274 ? 4.064 58.767 -9.660 1.00 56.87 274 TYR B O 1
ATOM 7523 N N . ILE C 2 275 ? 5.572 57.152 -9.251 1.00 47.55 275 ILE B N 1
ATOM 7524 C CA . ILE C 2 275 ? 4.597 56.098 -9.054 1.00 39.42 275 ILE B CA 1
ATOM 7525 C C . ILE C 2 275 ? 3.661 56.509 -7.912 1.00 48.21 275 ILE B C 1
ATOM 7526 O O . ILE C 2 275 ? 4.094 56.839 -6.808 1.00 45.08 275 ILE B O 1
ATOM 7531 N N . PRO C 2 276 ? 2.353 56.488 -8.164 1.00 54.18 276 PRO B N 1
ATOM 7532 C CA . PRO C 2 276 ? 1.429 56.883 -7.096 1.00 57.21 276 PRO B CA 1
ATOM 7533 C C . PRO C 2 276 ? 1.755 56.325 -5.708 1.00 50.01 276 PRO B C 1
ATOM 7534 O O . PRO C 2 276 ? 1.977 55.133 -5.528 1.00 50.38 276 PRO B O 1
ATOM 7538 N N . ASP C 2 277 ? 1.806 57.232 -4.743 1.00 51.08 277 ASP B N 1
ATOM 7539 C CA . ASP C 2 277 ? 2.074 56.927 -3.350 1.00 43.05 277 ASP B CA 1
ATOM 7540 C C . ASP C 2 277 ? 3.544 56.700 -2.962 1.00 55.64 277 ASP B C 1
ATOM 7541 O O . ASP C 2 277 ? 3.832 56.300 -1.828 1.00 48.68 277 ASP B O 1
ATOM 7546 N N . THR C 2 278 ? 4.479 56.959 -3.876 1.00 46.87 278 THR B N 1
ATOM 7547 C CA . THR C 2 278 ? 5.881 56.791 -3.524 1.00 43.53 278 THR B CA 1
ATOM 7548 C C . THR C 2 278 ? 6.526 58.142 -3.193 1.00 46.41 278 THR B C 1
ATOM 7549 O O . THR C 2 278 ? 7.580 58.194 -2.550 1.00 49.23 278 THR B O 1
ATOM 7553 N N . GLN C 2 279 ? 5.894 59.233 -3.620 1.00 36.93 279 GLN B N 1
ATOM 7554 C CA . GLN C 2 279 ? 6.434 60.568 -3.360 1.00 47.22 279 GLN B CA 1
ATOM 7555 C C . GLN C 2 279 ? 6.376 60.848 -1.861 1.00 40.67 279 GLN B C 1
ATOM 7556 O O . GLN C 2 279 ? 5.308 60.993 -1.271 1.00 54.78 279 GLN B O 1
ATOM 7562 N N . THR C 2 280 ? 7.561 60.916 -1.269 1.00 47.41 280 THR B N 1
ATOM 7563 C CA . THR C 2 280 ? 7.752 61.082 0.162 1.00 40.15 280 THR B CA 1
ATOM 7564 C C . THR C 2 280 ? 8.515 62.340 0.579 1.00 46.44 280 THR B C 1
ATOM 7565 O O . THR C 2 280 ? 9.466 62.769 -0.088 1.00 47.43 280 THR B O 1
ATOM 7569 N N . GLU C 2 281 ? 8.093 62.915 1.701 1.00 44.96 281 GLU B N 1
ATOM 7570 C CA . GLU C 2 281 ? 8.745 64.090 2.282 1.00 52.90 281 GLU B CA 1
ATOM 7571 C C . GLU C 2 281 ? 9.615 63.617 3.450 1.00 52.01 281 GLU B C 1
ATOM 7572 O O . GLU C 2 281 ? 9.147 62.850 4.300 1.00 51.72 281 GLU B O 1
ATOM 7578 N N . VAL C 2 282 ? 10.875 64.050 3.494 1.00 49.68 282 VAL B N 1
ATOM 7579 C CA . VAL C 2 282 ? 11.759 63.637 4.584 1.00 46.31 282 VAL B CA 1
ATOM 7580 C C . VAL C 2 282 ? 12.035 64.718 5.644 1.00 45.39 282 VAL B C 1
ATOM 7581 O O . VAL C 2 282 ? 12.413 65.853 5.343 1.00 50.88 282 VAL B O 1
ATOM 7585 N N . PHE C 2 283 ? 11.785 64.349 6.895 1.00 45.58 283 PHE B N 1
ATOM 7586 C CA . PHE C 2 283 ? 11.999 65.233 8.034 1.00 47.31 283 PHE B CA 1
ATOM 7587 C C . PHE C 2 283 ? 13.168 64.708 8.838 1.00 50.39 283 PHE B C 1
ATOM 7588 O O . PHE C 2 283 ? 13.250 63.510 9.111 1.00 38.74 283 PHE B O 1
ATOM 7596 N N . ALA C 2 284 ? 14.074 65.599 9.222 1.00 49.01 284 ALA B N 1
ATOM 7597 C CA . ALA C 2 284 ? 15.230 65.175 9.990 1.00 41.43 284 ALA B CA 1
ATOM 7598 C C . ALA C 2 284 ? 15.439 66.062 11.203 1.00 46.81 284 ALA B C 1
ATOM 7599 O O . ALA C 2 284 ? 15.082 67.244 11.204 1.00 52.77 284 ALA B O 1
ATOM 7601 N N . PHE C 2 285 ? 15.996 65.460 12.246 1.00 43.87 285 PHE B N 1
ATOM 7602 C CA . PHE C 2 285 ? 16.257 66.141 13.498 1.00 43.65 285 PHE B CA 1
ATOM 7603 C C . PHE C 2 285 ? 17.719 66.507 13.672 1.00 45.24 285 PHE B C 1
ATOM 7604 O O . PHE C 2 285 ? 18.608 65.656 13.564 1.00 46.27 285 PHE B O 1
ATOM 7612 N N . HIS C 2 286 ? 17.962 67.778 13.958 1.00 40.67 286 HIS B N 1
ATOM 7613 C CA . HIS C 2 286 ? 19.314 68.240 14.163 1.00 53.20 286 HIS B CA 1
ATOM 7614 C C . HIS C 2 286 ? 19.406 68.989 15.481 1.00 53.32 286 HIS B C 1
ATOM 7615 O O . HIS C 2 286 ? 18.733 69.996 15.687 1.00 53.07 286 HIS B O 1
ATOM 7622 N N . PRO C 2 287 ? 20.249 68.500 16.395 1.00 61.69 287 PRO B N 1
ATOM 7623 C CA . PRO C 2 287 ? 20.436 69.119 17.712 1.00 61.08 287 PRO B CA 1
ATOM 7624 C C . PRO C 2 287 ? 20.768 70.601 17.646 1.00 64.58 287 PRO B C 1
ATOM 7625 O O . PRO C 2 287 ? 20.358 71.381 18.501 1.00 73.87 287 PRO B O 1
ATOM 7629 N N . LYS C 2 288 ? 21.505 70.985 16.620 1.00 56.63 288 LYS B N 1
ATOM 7630 C CA . LYS C 2 288 ? 21.894 72.371 16.431 1.00 62.17 288 LYS B CA 1
ATOM 7631 C C . LYS C 2 288 ? 20.667 73.295 16.407 1.00 72.61 288 LYS B C 1
ATOM 7632 O O . LYS C 2 288 ? 20.752 74.469 16.775 1.00 71.81 288 LYS B O 1
ATOM 7638 N N . LEU C 2 289 ? 19.528 72.747 15.984 1.00 72.93 289 LEU B N 1
ATOM 7639 C CA . LEU C 2 289 ? 18.284 73.502 15.870 1.00 67.20 289 LEU B CA 1
ATOM 7640 C C . LEU C 2 289 ? 17.388 73.513 17.106 1.00 72.58 289 LEU B C 1
ATOM 7641 O O . LEU C 2 289 ? 16.432 74.286 17.161 1.00 67.97 289 LEU B O 1
ATOM 7646 N N . VAL C 2 290 ? 17.655 72.652 18.083 1.00 68.58 290 VAL B N 1
ATOM 7647 C CA . VAL C 2 290 ? 16.820 72.651 19.281 1.00 77.12 290 VAL B CA 1
ATOM 7648 C C . VAL C 2 290 ? 17.105 73.934 20.048 1.00 76.32 290 VAL B C 1
ATOM 7649 O O . VAL C 2 290 ? 18.262 74.295 20.253 1.00 80.39 290 VAL B O 1
ATOM 7653 N N . GLY C 2 291 ? 16.052 74.627 20.462 1.00 80.43 291 GLY B N 1
ATOM 7654 C CA . GLY C 2 291 ? 16.238 75.873 21.181 1.00 89.49 291 GLY B CA 1
ATOM 7655 C C . GLY C 2 291 ? 16.546 76.991 20.202 1.00 98.87 291 GLY B C 1
ATOM 7656 O O . GLY C 2 291 ? 17.052 78.047 20.582 1.00 100.22 291 GLY B O 1
ATOM 7657 N N . SER C 2 292 ? 16.234 76.744 18.932 1.00 109.13 292 SER B N 1
ATOM 7658 C CA . SER C 2 292 ? 16.465 77.704 17.855 1.00 114.73 292 SER B CA 1
ATOM 7659 C C . SER C 2 292 ? 15.339 78.731 17.791 1.00 120.00 292 SER B C 1
ATOM 7660 O O . SER C 2 292 ? 14.167 78.396 17.978 1.00 118.20 292 SER B O 1
ATOM 7663 N N . SER C 2 293 ? 15.703 79.984 17.531 1.00 128.33 293 SER B N 1
ATOM 7664 C CA . SER C 2 293 ? 14.721 81.060 17.431 1.00 134.41 293 SER B CA 1
ATOM 7665 C C . SER C 2 293 ? 13.884 80.845 16.178 1.00 137.06 293 SER B C 1
ATOM 7666 O O . SER C 2 293 ? 13.850 81.690 15.281 1.00 137.85 293 SER B O 1
ATOM 7669 N N . THR C 2 294 ? 13.210 79.702 16.130 1.00 136.82 294 THR B N 1
ATOM 7670 C CA . THR C 2 294 ? 12.372 79.340 14.998 1.00 136.59 294 THR B CA 1
ATOM 7671 C C . THR C 2 294 ? 11.475 78.173 15.395 1.00 141.33 294 THR B C 1
ATOM 7672 O O . THR C 2 294 ? 11.598 77.634 16.499 1.00 139.79 294 THR B O 1
ATOM 7676 N N . LYS C 2 295 ? 10.565 77.795 14.499 1.00 144.60 295 LYS B N 1
ATOM 7677 C CA . LYS C 2 295 ? 9.662 76.678 14.756 1.00 145.07 295 LYS B CA 1
ATOM 7678 C C . LYS C 2 295 ? 10.443 75.378 14.661 1.00 142.66 295 LYS B C 1
ATOM 7679 O O . LYS C 2 295 ? 9.931 74.298 14.968 1.00 145.72 295 LYS B O 1
ATOM 7685 N N . TYR C 2 296 ? 11.692 75.501 14.225 1.00 135.83 296 TYR B N 1
ATOM 7686 C CA . TYR C 2 296 ? 12.589 74.363 14.101 1.00 124.67 296 TYR B CA 1
ATOM 7687 C C . TYR C 2 296 ? 13.118 74.096 15.507 1.00 117.95 296 TYR B C 1
ATOM 7688 O O . TYR C 2 296 ? 14.005 73.269 15.712 1.00 115.41 296 TYR B O 1
ATOM 7697 N N . SER C 2 297 ? 12.543 74.816 16.467 1.00 113.25 297 SER B N 1
ATOM 7698 C CA . SER C 2 297 ? 12.909 74.721 17.875 1.00 107.92 297 SER B CA 1
ATOM 7699 C C . SER C 2 297 ? 12.927 73.290 18.417 1.00 99.84 297 SER B C 1
ATOM 7700 O O . SER C 2 297 ? 13.774 72.953 19.248 1.00 101.47 297 SER B O 1
ATOM 7703 N N . ASP C 2 298 ? 11.999 72.449 17.962 1.00 81.94 298 ASP B N 1
ATOM 7704 C CA . ASP C 2 298 ? 11.966 71.066 18.425 1.00 76.62 298 ASP B CA 1
ATOM 7705 C C . ASP C 2 298 ? 13.109 70.259 17.812 1.00 72.66 298 ASP B C 1
ATOM 7706 O O . ASP C 2 298 ? 13.345 69.112 18.192 1.00 65.13 298 ASP B O 1
ATOM 7711 N N . GLY C 2 299 ? 13.818 70.871 16.864 1.00 71.88 299 GLY B N 1
ATOM 7712 C CA . GLY C 2 299 ? 14.940 70.207 16.219 1.00 72.26 299 GLY B CA 1
ATOM 7713 C C . GLY C 2 299 ? 14.650 69.571 14.867 1.00 66.38 299 GLY B C 1
ATOM 7714 O O . GLY C 2 299 ? 15.571 69.210 14.133 1.00 51.78 299 GLY B O 1
ATOM 7715 N N . TRP C 2 300 ? 13.374 69.439 14.524 1.00 54.72 300 TRP B N 1
ATOM 7716 C CA . TRP C 2 300 ? 13.009 68.828 13.265 1.00 59.75 300 TRP B CA 1
ATOM 7717 C C . TRP C 2 300 ? 12.784 69.823 12.142 1.00 53.85 300 TRP B C 1
ATOM 7718 O O . TRP C 2 300 ? 12.427 70.966 12.395 1.00 60.44 300 TRP B O 1
ATOM 7729 N N . ILE C 2 301 ? 12.990 69.373 10.902 1.00 55.32 301 ILE B N 1
ATOM 7730 C CA . ILE C 2 301 ? 12.790 70.219 9.721 1.00 48.12 301 ILE B CA 1
ATOM 7731 C C . ILE C 2 301 ? 12.661 69.406 8.421 1.00 51.54 301 ILE B C 1
ATOM 7732 O O . ILE C 2 301 ? 13.304 68.361 8.267 1.00 38.25 301 ILE B O 1
ATOM 7737 N N . GLU C 2 302 ? 11.809 69.864 7.502 1.00 40.63 302 GLU B N 1
ATOM 7738 C CA . GLU C 2 302 ? 11.667 69.172 6.222 1.00 43.88 302 GLU B CA 1
ATOM 7739 C C . GLU C 2 302 ? 12.943 69.460 5.419 1.00 49.11 302 GLU B C 1
ATOM 7740 O O . GLU C 2 302 ? 13.273 70.621 5.159 1.00 53.08 302 GLU B O 1
ATOM 7746 N N . ILE C 2 303 ? 13.661 68.417 5.014 1.00 46.08 303 ILE B N 1
ATOM 7747 C CA . ILE C 2 303 ? 14.925 68.645 4.323 1.00 41.83 303 ILE B CA 1
ATOM 7748 C C . ILE C 2 303 ? 15.100 68.069 2.914 1.00 43.55 303 ILE B C 1
ATOM 7749 O O . ILE C 2 303 ? 16.007 68.487 2.183 1.00 40.54 303 ILE B O 1
ATOM 7754 N N . ALA C 2 304 ? 14.257 67.111 2.526 1.00 38.72 304 ALA B N 1
ATOM 7755 C CA . ALA C 2 304 ? 14.348 66.545 1.173 1.00 41.72 304 ALA B CA 1
ATOM 7756 C C . ALA C 2 304 ? 13.078 65.837 0.747 1.00 42.88 304 ALA B C 1
ATOM 7757 O O . ALA C 2 304 ? 12.118 65.724 1.522 1.00 42.97 304 ALA B O 1
ATOM 7759 N N . THR C 2 305 ? 13.084 65.349 -0.490 1.00 33.91 305 THR B N 1
ATOM 7760 C CA . THR C 2 305 ? 11.945 64.620 -1.032 1.00 39.44 305 THR B CA 1
ATOM 7761 C C . THR C 2 305 ? 12.441 63.570 -2.026 1.00 39.98 305 THR B C 1
ATOM 7762 O O . THR C 2 305 ? 13.507 63.734 -2.631 1.00 38.10 305 THR B O 1
ATOM 7766 N N . PHE C 2 306 ? 11.683 62.483 -2.179 1.00 38.27 306 PHE B N 1
ATOM 7767 C CA . PHE C 2 306 ? 12.036 61.429 -3.138 1.00 50.38 306 PHE B CA 1
ATOM 7768 C C . PHE C 2 306 ? 10.787 60.687 -3.610 1.00 47.80 306 PHE B C 1
ATOM 7769 O O . PHE C 2 306 ? 9.687 60.945 -3.130 1.00 49.81 306 PHE B O 1
ATOM 7777 N N . GLY C 2 307 ? 10.966 59.773 -4.559 1.00 49.99 307 GLY B N 1
ATOM 7778 C CA . GLY C 2 307 ? 9.858 58.973 -5.064 1.00 33.29 307 GLY B CA 1
ATOM 7779 C C . GLY C 2 307 ? 10.435 57.981 -6.053 1.00 44.57 307 GLY B C 1
ATOM 7780 O O . GLY C 2 307 ? 11.640 58.025 -6.324 1.00 44.04 307 GLY B O 1
ATOM 7781 N N . ILE C 2 308 ? 9.620 57.059 -6.560 1.00 44.27 308 ILE B N 1
ATOM 7782 C CA . ILE C 2 308 ? 10.110 56.124 -7.568 1.00 38.29 308 ILE B CA 1
ATOM 7783 C C . ILE C 2 308 ? 9.480 56.583 -8.884 1.00 44.16 308 ILE B C 1
ATOM 7784 O O . ILE C 2 308 ? 8.265 56.713 -8.965 1.00 51.78 308 ILE B O 1
ATOM 7789 N N . TYR C 2 309 ? 10.293 56.864 -9.900 1.00 47.45 309 TYR B N 1
ATOM 7790 C CA . TYR C 2 309 ? 9.757 57.313 -11.193 1.00 51.32 309 TYR B CA 1
ATOM 7791 C C . TYR C 2 309 ? 8.687 56.350 -11.724 1.00 54.98 309 TYR B C 1
ATOM 7792 O O . TYR C 2 309 ? 8.800 55.126 -11.593 1.00 50.86 309 TYR B O 1
ATOM 7801 N N . SER C 2 310 ? 7.653 56.926 -12.325 1.00 54.95 310 SER B N 1
ATOM 7802 C CA . SER C 2 310 ? 6.526 56.187 -12.883 1.00 45.84 310 SER B CA 1
ATOM 7803 C C . SER C 2 310 ? 6.859 55.561 -14.248 1.00 43.45 310 SER B C 1
ATOM 7804 O O . SER C 2 310 ? 7.473 56.210 -15.108 1.00 38.14 310 SER B O 1
ATOM 7807 N N . PRO C 2 311 ? 6.454 54.290 -14.464 1.00 44.43 311 PRO B N 1
ATOM 7808 C CA . PRO C 2 311 ? 6.713 53.591 -15.736 1.00 37.85 311 PRO B CA 1
ATOM 7809 C C . PRO C 2 311 ? 6.149 54.384 -16.918 1.00 45.78 311 PRO B C 1
ATOM 7810 O O . PRO C 2 311 ? 6.661 54.288 -18.034 1.00 40.45 311 PRO B O 1
ATOM 7814 N N . THR C 2 312 ? 5.096 55.170 -16.676 1.00 45.04 312 THR B N 1
ATOM 7815 C CA . THR C 2 312 ? 4.529 55.997 -17.745 1.00 52.18 312 THR B CA 1
ATOM 7816 C C . THR C 2 312 ? 5.646 56.889 -18.294 1.00 50.42 312 THR B C 1
ATOM 7817 O O . THR C 2 312 ? 5.865 56.951 -19.499 1.00 63.18 312 THR B O 1
ATOM 7821 N N . ALA C 2 313 ? 6.372 57.557 -17.403 1.00 53.08 313 ALA B N 1
ATOM 7822 C CA . ALA C 2 313 ? 7.451 58.447 -17.824 1.00 48.64 313 ALA B CA 1
ATOM 7823 C C . ALA C 2 313 ? 8.705 57.708 -18.282 1.00 55.19 313 ALA B C 1
ATOM 7824 O O . ALA C 2 313 ? 9.302 58.051 -19.317 1.00 47.90 313 ALA B O 1
ATOM 7826 N N . LEU C 2 314 ? 9.116 56.704 -17.513 1.00 49.18 314 LEU B N 1
ATOM 7827 C CA . LEU C 2 314 ? 10.301 55.941 -17.891 1.00 49.64 314 LEU B CA 1
ATOM 7828 C C . LEU C 2 314 ? 10.141 55.418 -19.324 1.00 46.45 314 LEU B C 1
ATOM 7829 O O . LEU C 2 314 ? 11.065 55.504 -20.139 1.00 43.64 314 LEU B O 1
ATOM 7834 N N . ALA C 2 315 ? 8.954 54.895 -19.626 1.00 46.68 315 ALA B N 1
ATOM 7835 C CA . ALA C 2 315 ? 8.658 54.338 -20.945 1.00 41.37 315 ALA B CA 1
ATOM 7836 C C . ALA C 2 315 ? 8.853 55.317 -22.101 1.00 45.94 315 ALA B C 1
ATOM 7837 O O . ALA C 2 315 ? 9.188 54.900 -23.204 1.00 44.07 315 ALA B O 1
ATOM 7839 N N . GLU C 2 316 ? 8.661 56.614 -21.868 1.00 45.39 316 GLU B N 1
ATOM 7840 C CA . GLU C 2 316 ? 8.859 57.576 -22.949 1.00 40.09 316 GLU B CA 1
ATOM 7841 C C . GLU C 2 316 ? 10.343 57.749 -23.290 1.00 47.70 316 GLU B C 1
ATOM 7842 O O . GLU C 2 316 ? 10.700 58.495 -24.200 1.00 50.13 316 GLU B O 1
ATOM 7848 N N . TYR C 2 317 ? 11.213 57.070 -22.550 1.00 57.54 317 TYR B N 1
ATOM 7849 C CA . TYR C 2 317 ? 12.648 57.162 -22.803 1.00 44.20 317 TYR B CA 1
ATOM 7850 C C . TYR C 2 317 ? 13.292 55.789 -22.994 1.00 52.91 317 TYR B C 1
ATOM 7851 O O . TYR C 2 317 ? 14.511 55.670 -23.124 1.00 50.37 317 TYR B O 1
ATOM 7860 N N . ASP C 2 318 ? 12.451 54.760 -23.022 1.00 54.53 318 ASP B N 1
ATOM 7861 C CA . ASP C 2 318 ? 12.884 53.383 -23.191 1.00 52.00 318 ASP B CA 1
ATOM 7862 C C . ASP C 2 318 ? 13.678 52.821 -22.021 1.00 54.91 318 ASP B C 1
ATOM 7863 O O . ASP C 2 318 ? 14.526 51.947 -22.190 1.00 49.09 318 ASP B O 1
ATOM 7868 N N . ILE C 2 319 ? 13.381 53.326 -20.833 1.00 40.24 319 ILE B N 1
ATOM 7869 C CA . ILE C 2 319 ? 14.027 52.866 -19.626 1.00 49.41 319 ILE B CA 1
ATOM 787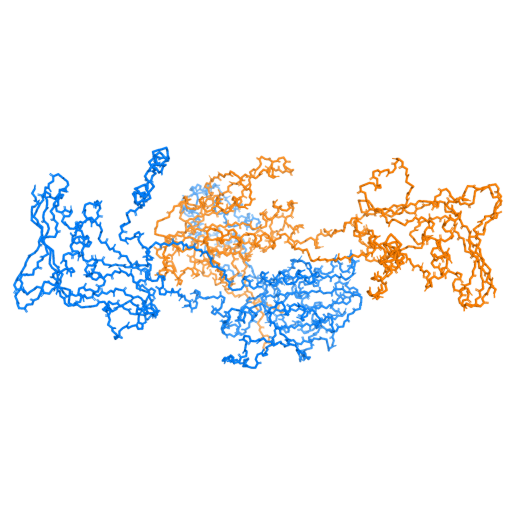0 C C . ILE C 2 319 ? 13.096 51.786 -19.098 1.00 52.65 319 ILE B C 1
ATOM 7871 O O . ILE C 2 319 ? 11.926 52.043 -18.827 1.00 51.92 319 ILE B O 1
ATOM 7876 N N . PRO C 2 320 ? 13.600 50.552 -18.957 1.00 49.92 320 PRO B N 1
ATOM 7877 C CA . PRO C 2 320 ? 12.737 49.475 -18.468 1.00 43.29 320 PRO B CA 1
ATOM 7878 C C . PRO C 2 320 ? 12.769 49.126 -16.989 1.00 45.91 320 PRO B C 1
ATOM 7879 O O . PRO C 2 320 ? 12.127 48.162 -16.584 1.00 50.89 320 PRO B O 1
ATOM 7883 N N . TYR C 2 321 ? 13.503 49.884 -16.177 1.00 52.27 321 TYR B N 1
ATOM 7884 C CA . TYR C 2 321 ? 13.581 49.568 -14.744 1.00 46.47 321 TYR B CA 1
ATOM 7885 C C . TYR C 2 321 ? 13.125 50.708 -13.873 1.00 36.35 321 TYR B C 1
ATOM 7886 O O . TYR C 2 321 ? 13.181 51.872 -14.277 1.00 46.81 321 TYR B O 1
ATOM 7895 N N . PRO C 2 322 ? 12.658 50.392 -12.657 1.00 33.31 322 PRO B N 1
ATOM 7896 C CA . PRO C 2 322 ? 12.213 51.459 -11.755 1.00 31.69 322 PRO B CA 1
ATOM 7897 C C . PRO C 2 322 ? 13.407 52.354 -11.393 1.00 40.71 322 PRO B C 1
ATOM 7898 O O . PRO C 2 322 ? 14.569 51.946 -11.491 1.00 37.74 322 PRO B O 1
ATOM 7902 N N . VAL C 2 323 ? 13.134 53.577 -10.977 1.00 45.69 323 VAL B N 1
ATOM 7903 C CA . VAL C 2 323 ? 14.220 54.472 -10.633 1.00 43.05 323 VAL B CA 1
ATOM 7904 C C . VAL C 2 323 ? 13.871 55.285 -9.402 1.00 46.85 323 VAL B C 1
ATOM 7905 O O . VAL C 2 323 ? 12.843 55.965 -9.375 1.00 40.83 323 VAL B O 1
ATOM 7909 N N . MET C 2 324 ? 14.723 55.202 -8.380 1.00 47.94 324 MET B N 1
ATOM 7910 C CA . MET C 2 324 ? 14.510 55.959 -7.151 1.00 41.64 324 MET B CA 1
ATOM 7911 C C . MET C 2 324 ? 15.220 57.302 -7.312 1.00 41.96 324 MET B C 1
ATOM 7912 O O . MET C 2 324 ? 16.417 57.333 -7.612 1.00 48.13 324 MET B O 1
ATOM 7917 N N . ASN C 2 325 ? 14.476 58.399 -7.142 1.00 33.67 325 ASN B N 1
ATOM 7918 C CA . ASN C 2 325 ? 15.034 59.747 -7.236 1.00 30.46 325 ASN B CA 1
ATOM 7919 C C . ASN C 2 325 ? 14.831 60.518 -5.934 1.00 36.92 325 ASN B C 1
ATOM 7920 O O . ASN C 2 325 ? 13.720 60.588 -5.400 1.00 41.07 325 ASN B O 1
ATOM 7925 N N . LEU C 2 326 ? 15.921 61.095 -5.436 1.00 39.47 326 LEU B N 1
ATOM 7926 C CA . LEU C 2 326 ? 15.937 61.869 -4.188 1.00 36.53 326 LEU B CA 1
ATOM 7927 C C . LEU C 2 326 ? 16.589 63.209 -4.494 1.00 39.71 326 LEU B C 1
ATOM 7928 O O . LEU C 2 326 ? 17.642 63.278 -5.137 1.00 39.97 326 LEU B O 1
ATOM 7933 N N . GLY C 2 327 ? 15.952 64.274 -4.037 1.00 41.95 327 GLY B N 1
ATOM 7934 C CA . GLY C 2 327 ? 16.483 65.599 -4.274 1.00 35.33 327 GLY B CA 1
ATOM 7935 C C . GLY C 2 327 ? 16.458 66.382 -2.980 1.00 40.39 327 GLY B C 1
ATOM 7936 O O . GLY C 2 327 ? 15.522 66.270 -2.194 1.00 49.80 327 GLY B O 1
ATOM 7937 N N . LEU C 2 328 ? 17.497 67.165 -2.740 1.00 45.16 328 LEU B N 1
ATOM 7938 C CA . LEU C 2 328 ? 17.554 67.952 -1.529 1.00 43.99 328 LEU B CA 1
ATOM 7939 C C . LEU C 2 328 ? 17.971 69.352 -1.911 1.00 32.51 328 LEU B C 1
ATOM 7940 O O . LEU C 2 328 ? 18.897 69.531 -2.693 1.00 43.96 328 LEU B O 1
ATOM 7945 N N . GLY C 2 329 ? 17.249 70.335 -1.372 1.00 40.10 329 GLY B N 1
ATOM 7946 C CA . GLY C 2 329 ? 17.526 71.736 -1.648 1.00 26.43 329 GLY B CA 1
ATOM 7947 C C . GLY C 2 329 ? 18.742 72.179 -0.875 1.00 44.19 329 GLY B C 1
ATOM 7948 O O . GLY C 2 329 ? 18.748 72.123 0.354 1.00 44.54 329 GLY B O 1
ATOM 7949 N N . VAL C 2 330 ? 19.763 72.637 -1.596 1.00 49.25 330 VAL B N 1
ATOM 7950 C CA . VAL C 2 330 ? 21.028 73.039 -0.995 1.00 38.78 330 VAL B CA 1
ATOM 7951 C C . VAL C 2 330 ? 20.982 74.252 -0.081 1.00 42.42 330 VAL B C 1
ATOM 7952 O O . VAL C 2 330 ? 21.550 74.238 1.023 1.00 35.00 330 VAL B O 1
ATOM 7956 N N . GLU C 2 331 ? 20.307 75.299 -0.536 1.00 32.79 331 GLU B N 1
ATOM 7957 C CA . GLU C 2 331 ? 20.215 76.529 0.240 1.00 36.66 331 GLU B CA 1
ATOM 7958 C C . GLU C 2 331 ? 19.756 76.314 1.672 1.00 43.42 331 GLU B C 1
ATOM 7959 O O . GLU C 2 331 ? 20.331 76.879 2.612 1.00 42.59 331 GLU B O 1
ATOM 7965 N N . ARG C 2 332 ? 18.743 75.483 1.864 1.00 40.52 332 ARG B N 1
ATOM 7966 C CA . ARG C 2 332 ? 18.291 75.241 3.225 1.00 38.24 332 ARG B CA 1
ATOM 7967 C C . ARG C 2 332 ? 19.352 74.529 4.091 1.00 55.27 332 ARG B C 1
ATOM 7968 O O . ARG C 2 332 ? 19.528 74.859 5.276 1.00 46.78 332 ARG B O 1
ATOM 7976 N N . LEU C 2 333 ? 20.064 73.563 3.513 1.00 49.82 333 LEU B N 1
ATOM 7977 C CA . LEU C 2 333 ? 21.088 72.853 4.274 1.00 49.40 333 LEU B CA 1
ATOM 7978 C C . LEU C 2 333 ? 22.188 73.837 4.720 1.00 50.81 333 LEU B C 1
ATOM 7979 O O . LEU C 2 333 ? 22.611 73.847 5.882 1.00 47.87 333 LEU B O 1
ATOM 7984 N N . ALA C 2 334 ? 22.643 74.668 3.789 1.00 48.00 334 ALA B N 1
ATOM 7985 C CA . ALA C 2 334 ? 23.695 75.634 4.084 1.00 45.30 334 ALA B CA 1
ATOM 7986 C C . ALA C 2 334 ? 23.276 76.587 5.199 1.00 44.10 334 ALA B C 1
ATOM 7987 O O . ALA C 2 334 ? 24.053 76.879 6.111 1.00 47.30 334 ALA B O 1
ATOM 7989 N N . MET C 2 335 ? 22.045 77.070 5.132 1.00 43.45 335 MET B N 1
ATOM 7990 C CA . MET C 2 335 ? 21.563 77.974 6.156 1.00 42.28 335 MET B CA 1
ATOM 7991 C C . MET C 2 335 ? 21.709 77.320 7.527 1.00 53.11 335 MET B C 1
ATOM 7992 O O . MET C 2 335 ? 22.159 77.960 8.484 1.00 44.33 335 MET B O 1
ATOM 7997 N N . ILE C 2 336 ? 21.336 76.045 7.618 1.00 52.53 336 ILE B N 1
ATOM 7998 C CA . ILE C 2 336 ? 21.430 75.317 8.879 1.00 47.91 336 ILE B CA 1
ATOM 7999 C C . ILE C 2 336 ? 22.883 75.134 9.302 1.00 49.99 336 ILE B C 1
ATOM 8000 O O . ILE C 2 336 ? 23.252 75.426 10.433 1.00 55.71 336 ILE B O 1
ATOM 8005 N N . LEU C 2 337 ? 23.709 74.654 8.387 1.00 52.93 337 LEU B N 1
ATOM 8006 C CA . LEU C 2 337 ? 25.110 74.422 8.693 1.00 51.42 337 LEU B CA 1
ATOM 8007 C C . LEU C 2 337 ? 25.861 75.668 9.150 1.00 56.54 337 LEU B C 1
ATOM 8008 O O . LEU C 2 337 ? 26.692 75.602 10.051 1.00 54.81 337 LEU B O 1
ATOM 8013 N N . TYR C 2 338 ? 25.577 76.807 8.536 1.00 55.94 338 TYR B N 1
ATOM 8014 C CA . TYR C 2 338 ? 26.296 78.017 8.899 1.00 51.53 338 TYR B CA 1
ATOM 8015 C C . TYR C 2 338 ? 25.498 79.057 9.699 1.00 53.02 338 TYR B C 1
ATOM 8016 O O . TYR C 2 338 ? 25.953 80.161 9.934 1.00 51.57 338 TYR B O 1
ATOM 8025 N N . GLY C 2 339 ? 24.301 78.687 10.125 1.00 58.59 339 GLY B N 1
ATOM 8026 C CA . GLY C 2 339 ? 23.491 79.584 10.923 1.00 52.15 339 GLY B CA 1
ATOM 8027 C C . GLY C 2 339 ? 22.946 80.845 10.295 1.00 56.82 339 GLY B C 1
ATOM 8028 O O . GLY C 2 339 ? 23.305 81.934 10.720 1.00 66.13 339 GLY B O 1
ATOM 8029 N N . TYR C 2 340 ? 22.084 80.709 9.292 1.00 51.64 340 TYR B N 1
ATOM 8030 C CA . TYR C 2 340 ? 21.475 81.869 8.651 1.00 51.78 340 TYR B CA 1
ATOM 8031 C C . TYR C 2 340 ? 19.975 81.702 8.753 1.00 52.66 340 TYR B C 1
ATOM 8032 O O . TYR C 2 340 ? 19.480 80.583 8.819 1.00 53.77 340 TYR B O 1
ATOM 8041 N N . ASP C 2 341 ? 19.251 82.811 8.749 1.00 54.87 341 ASP B N 1
ATOM 8042 C CA . ASP C 2 341 ? 17.801 82.757 8.851 1.00 51.93 341 ASP B CA 1
ATOM 8043 C C . ASP C 2 341 ? 17.173 83.162 7.538 1.00 54.70 341 ASP B C 1
ATOM 8044 O O . ASP C 2 341 ? 16.082 82.722 7.198 1.00 62.60 341 ASP B O 1
ATOM 8049 N N . ASP C 2 342 ? 17.880 84.000 6.794 1.00 53.52 342 ASP B N 1
ATOM 8050 C CA . ASP C 2 342 ? 17.385 84.491 5.521 1.00 56.35 342 ASP B CA 1
ATOM 8051 C C . ASP C 2 342 ? 18.242 84.034 4.315 1.00 60.47 342 ASP B C 1
ATOM 8052 O O . ASP C 2 342 ? 19.419 84.401 4.179 1.00 49.19 342 ASP B O 1
ATOM 8057 N N . VAL C 2 343 ? 17.638 83.238 3.436 1.00 50.34 343 VAL B N 1
ATOM 8058 C CA . VAL C 2 343 ? 18.333 82.735 2.257 1.00 56.22 343 VAL B CA 1
ATOM 8059 C C . VAL C 2 343 ? 19.111 83.807 1.486 1.00 51.93 343 VAL B C 1
ATOM 8060 O O . VAL C 2 343 ? 20.289 83.622 1.183 1.00 52.00 343 VAL B O 1
ATOM 8064 N N . ARG C 2 344 ? 18.459 84.920 1.167 1.00 49.10 344 ARG B N 1
ATOM 8065 C CA . ARG C 2 344 ? 19.118 85.984 0.422 1.00 53.26 344 ARG B CA 1
ATOM 8066 C C . ARG C 2 344 ? 20.289 86.620 1.162 1.00 51.98 344 ARG B C 1
ATOM 8067 O O . ARG C 2 344 ? 21.294 86.966 0.550 1.00 56.20 344 ARG B O 1
ATOM 8075 N N . LYS C 2 345 ? 20.181 86.768 2.473 1.00 54.45 345 LYS B N 1
ATOM 8076 C CA . LYS C 2 345 ? 21.291 87.340 3.222 1.00 54.35 345 LYS B CA 1
ATOM 8077 C C . LYS C 2 345 ? 22.463 86.375 3.179 1.00 52.76 345 LYS B C 1
ATOM 8078 O O . LYS C 2 345 ? 23.622 86.774 3.292 1.00 54.09 345 LYS B O 1
ATOM 8084 N N . MET C 2 346 ? 22.154 85.095 3.019 1.00 50.30 346 MET B N 1
ATOM 8085 C CA . MET C 2 346 ? 23.193 84.094 2.984 1.00 45.62 346 MET B CA 1
ATOM 8086 C C . MET C 2 346 ? 23.889 83.977 1.641 1.00 53.37 346 MET B C 1
ATOM 8087 O O . MET C 2 346 ? 25.120 83.929 1.596 1.00 56.09 346 MET B O 1
ATOM 8092 N N . VAL C 2 347 ? 23.143 83.933 0.541 1.00 43.60 347 VAL B N 1
ATOM 8093 C CA . VAL C 2 347 ? 23.841 83.802 -0.729 1.00 48.22 347 VAL B CA 1
ATOM 8094 C C . VAL C 2 347 ? 24.290 85.122 -1.350 1.00 51.09 347 VAL B C 1
ATOM 8095 O O . VAL C 2 347 ? 25.275 85.161 -2.096 1.00 56.33 347 VAL B O 1
ATOM 8099 N N . TYR C 2 348 ? 23.602 86.212 -1.030 1.00 55.70 348 TYR B N 1
ATOM 8100 C CA . TYR C 2 348 ? 23.986 87.513 -1.575 1.00 48.16 348 TYR B CA 1
ATOM 8101 C C . TYR C 2 348 ? 24.207 88.548 -0.465 1.00 54.34 348 TYR B C 1
ATOM 8102 O O . TYR C 2 348 ? 23.523 89.573 -0.409 1.00 55.56 348 TYR B O 1
ATOM 8111 N N . PRO C 2 349 ? 25.173 88.295 0.432 1.00 50.75 349 PRO B N 1
ATOM 8112 C CA . PRO C 2 349 ? 25.442 89.235 1.519 1.00 51.96 349 PRO B CA 1
ATOM 8113 C C . PRO C 2 349 ? 25.910 90.632 1.083 1.00 50.23 349 PRO B C 1
ATOM 8114 O O . PRO C 2 349 ? 25.553 91.620 1.718 1.00 56.20 349 PRO B O 1
ATOM 8118 N N . GLN C 2 350 ? 26.699 90.726 0.015 1.00 45.99 350 GLN B N 1
ATOM 8119 C CA . GLN C 2 350 ? 27.172 92.040 -0.442 1.00 48.56 350 GLN B CA 1
ATOM 8120 C C . GLN C 2 350 ? 25.979 92.879 -0.846 1.00 51.68 350 GLN B C 1
ATOM 8121 O O . GLN C 2 350 ? 25.845 94.027 -0.439 1.00 55.42 350 GLN B O 1
ATOM 8127 N N . ILE C 2 351 ? 25.119 92.291 -1.664 1.00 52.82 351 ILE B N 1
ATOM 8128 C CA . ILE C 2 351 ? 23.935 92.975 -2.143 1.00 55.99 351 ILE B CA 1
ATOM 8129 C C . ILE C 2 351 ? 22.930 93.312 -1.040 1.00 55.56 351 ILE B C 1
ATOM 8130 O O . ILE C 2 351 ? 22.118 94.205 -1.209 1.00 67.13 351 ILE B O 1
ATOM 8135 N N . HIS C 2 352 ? 22.986 92.611 0.087 1.00 67.84 352 HIS B N 1
ATOM 8136 C CA . HIS C 2 352 ? 22.071 92.891 1.190 1.00 64.53 352 HIS B CA 1
ATOM 8137 C C . HIS C 2 352 ? 22.814 93.428 2.420 1.00 74.37 352 HIS B C 1
ATOM 8138 O O . HIS C 2 352 ? 22.612 92.965 3.544 1.00 82.75 352 HIS B O 1
ATOM 8145 N N . GLY C 2 353 ? 23.683 94.407 2.170 1.00 73.09 353 GLY B N 1
ATOM 8146 C CA . GLY C 2 353 ? 24.471 95.058 3.208 1.00 74.36 353 GLY B CA 1
ATOM 8147 C C . GLY C 2 353 ? 25.133 94.276 4.335 1.00 77.56 353 GLY B C 1
ATOM 8148 O O . GLY C 2 353 ? 25.497 94.877 5.345 1.00 86.25 353 GLY B O 1
ATOM 8149 N N . GLU C 2 354 ? 25.327 92.969 4.171 1.00 79.27 354 GLU B N 1
ATOM 8150 C CA . GLU C 2 354 ? 25.945 92.143 5.213 1.00 73.31 354 GLU B CA 1
ATOM 8151 C C . GLU C 2 354 ? 27.477 92.107 5.266 1.00 72.88 354 GLU B C 1
ATOM 8152 O O . GLU C 2 354 ? 28.058 91.147 5.763 1.00 73.58 354 GLU B O 1
ATOM 8158 N N . ILE C 2 355 ? 28.136 93.142 4.761 1.00 70.87 355 ILE B N 1
ATOM 8159 C CA . ILE C 2 355 ? 29.593 93.185 4.809 1.00 61.17 355 ILE B CA 1
ATOM 8160 C C . ILE C 2 355 ? 29.981 93.170 6.290 1.00 52.10 355 ILE B C 1
ATOM 8161 O O . ILE C 2 355 ? 29.202 93.599 7.143 1.00 53.85 355 ILE B O 1
ATOM 8166 N N . LYS C 2 356 ? 31.176 92.686 6.608 1.00 53.05 356 LYS B N 1
ATOM 8167 C CA . LYS C 2 356 ? 31.581 92.601 8.006 1.00 52.67 356 LYS B CA 1
ATOM 8168 C C . LYS C 2 356 ? 33.088 92.500 8.268 1.00 51.34 356 LYS B C 1
ATOM 8169 O O . LYS C 2 356 ? 33.757 91.640 7.712 1.00 63.17 356 LYS B O 1
ATOM 8175 N N . LEU C 2 357 ? 33.614 93.380 9.120 1.00 49.57 357 LEU B N 1
ATOM 8176 C CA . LEU C 2 357 ? 35.034 93.362 9.475 1.00 44.42 357 LEU B CA 1
ATOM 8177 C C . LEU C 2 357 ? 35.158 93.093 10.965 1.00 48.23 357 LEU B C 1
ATOM 8178 O O . LEU C 2 357 ? 34.388 93.632 11.757 1.00 57.40 357 LEU B O 1
ATOM 8183 N N . SER C 2 358 ? 36.129 92.272 11.348 1.00 47.90 358 SER B N 1
ATOM 8184 C CA . SER C 2 358 ? 36.347 91.961 12.757 1.00 49.94 358 SER B CA 1
ATOM 8185 C C . SER C 2 358 ? 37.021 93.155 13.440 1.00 49.00 358 SER B C 1
ATOM 8186 O O . SER C 2 358 ? 37.550 94.045 12.773 1.00 38.87 358 SER B O 1
ATOM 8189 N N . ASP C 2 359 ? 37.004 93.168 14.768 1.00 38.79 359 ASP B N 1
ATOM 8190 C CA . ASP C 2 359 ? 37.635 94.248 15.509 1.00 41.44 359 ASP B CA 1
ATOM 8191 C C . ASP C 2 359 ? 39.114 94.257 15.159 1.00 50.94 359 ASP B C 1
ATOM 8192 O O . ASP C 2 359 ? 39.710 95.315 14.930 1.00 53.89 359 ASP B O 1
ATOM 8197 N N . LEU C 2 360 ? 39.706 93.069 15.111 1.00 51.01 360 LEU B N 1
ATOM 8198 C CA . LEU C 2 360 ? 41.119 92.954 14.791 1.00 50.81 360 LEU B CA 1
ATOM 8199 C C . LEU C 2 360 ? 41.424 93.537 13.408 1.00 57.44 360 LEU B C 1
ATOM 8200 O O . LEU C 2 360 ? 42.496 94.103 13.191 1.00 61.78 360 LEU B O 1
ATOM 8205 N N . ASP C 2 361 ? 40.483 93.407 12.480 1.00 42.16 361 ASP B N 1
ATOM 8206 C CA . ASP C 2 361 ? 40.663 93.961 11.144 1.00 45.95 361 ASP B CA 1
ATOM 8207 C C . ASP C 2 361 ? 40.696 95.475 11.187 1.00 43.65 361 ASP B C 1
ATOM 8208 O O . ASP C 2 361 ? 41.545 96.110 10.563 1.00 60.02 361 ASP B O 1
ATOM 8213 N N . ILE C 2 362 ? 39.745 96.055 11.907 1.00 59.56 362 ILE B N 1
ATOM 8214 C CA . ILE C 2 362 ? 39.648 97.502 12.021 1.00 50.38 362 ILE B CA 1
ATOM 8215 C C . ILE C 2 362 ? 40.861 98.066 12.727 1.00 50.16 362 ILE B C 1
ATOM 8216 O O . ILE C 2 362 ? 41.375 99.108 12.339 1.00 50.58 362 ILE B O 1
ATOM 8221 N N . ALA C 2 363 ? 41.308 97.377 13.770 1.00 40.61 363 ALA B N 1
ATOM 8222 C CA . ALA C 2 363 ? 42.467 97.826 14.526 1.00 43.39 363 ALA B CA 1
ATOM 8223 C C . ALA C 2 363 ? 43.681 97.938 13.607 1.00 50.07 363 ALA B C 1
ATOM 8224 O O . ALA C 2 363 ? 44.455 98.886 13.706 1.00 55.34 363 ALA B O 1
ATOM 8226 N N . ARG C 2 364 ? 43.839 96.962 12.714 1.00 58.44 364 ARG B N 1
ATOM 8227 C CA . ARG C 2 364 ? 44.960 96.933 11.775 1.00 57.78 364 ARG B CA 1
ATOM 8228 C C . ARG C 2 364 ? 44.948 98.117 10.823 1.00 54.35 364 ARG B C 1
ATOM 8229 O O . ARG C 2 364 ? 46.008 98.558 10.370 1.00 58.42 364 ARG B O 1
ATOM 8237 N N . GLU C 2 365 ? 43.754 98.615 10.512 1.00 44.46 365 GLU B N 1
ATOM 8238 C CA . GLU C 2 365 ? 43.603 99.771 9.615 1.00 54.31 365 GLU B CA 1
ATOM 8239 C C . GLU C 2 365 ? 43.884 101.124 10.289 1.00 50.34 365 GLU B C 1
ATOM 8240 O O . GLU C 2 365 ? 43.900 102.155 9.616 1.00 51.86 365 GLU B O 1
ATOM 8246 N N . ILE C 2 366 ? 44.085 101.128 11.607 1.00 46.76 366 ILE B N 1
ATOM 8247 C CA . ILE C 2 366 ? 44.350 102.371 12.327 1.00 53.04 366 ILE B CA 1
ATOM 8248 C C . ILE C 2 366 ? 45.850 102.629 12.346 1.00 58.70 366 ILE B C 1
ATOM 8249 O O . ILE C 2 366 ? 46.606 102.036 13.139 1.00 49.59 366 ILE B O 1
ATOM 8254 N N . LYS C 2 367 ? 46.259 103.544 11.471 1.00 55.30 367 LYS B N 1
ATOM 8255 C CA . LYS C 2 367 ? 47.664 103.880 11.294 1.00 65.65 367 LYS B CA 1
ATOM 8256 C C . LYS C 2 367 ? 48.119 105.280 11.702 1.00 65.33 367 LYS B C 1
ATOM 8257 O O . LYS C 2 367 ? 47.326 106.231 11.734 1.00 67.69 367 LYS B O 1
ATOM 8263 N N . VAL C 2 368 ? 49.411 105.382 12.025 1.00 57.20 368 VAL B N 1
ATOM 8264 C CA . VAL C 2 368 ? 50.036 106.644 12.412 1.00 54.79 368 VAL B CA 1
ATOM 8265 C C . VAL C 2 368 ? 50.320 107.465 11.155 1.00 60.48 368 VAL B C 1
ATOM 8266 O O . VAL C 2 368 ? 51.086 107.028 10.294 1.00 61.87 368 VAL B O 1
ATOM 8270 N N . LYS C 2 369 ? 49.718 108.650 11.055 1.00 63.14 369 LYS B N 1
ATOM 8271 C CA . LYS C 2 369 ? 49.882 109.495 9.869 1.00 66.65 369 LYS B CA 1
ATOM 8272 C C . LYS C 2 369 ? 51.305 109.963 9.602 1.00 66.94 369 LYS B C 1
ATOM 8273 O O . LYS C 2 369 ? 51.858 109.680 8.547 1.00 64.65 369 LYS B O 1
ATOM 8279 N N . GLU C 2 370 ? 51.899 110.685 10.545 1.00 64.21 370 GLU B N 1
ATOM 8280 C CA . GLU C 2 370 ? 53.255 111.157 10.348 1.00 66.25 370 GLU B CA 1
ATOM 8281 C C . GLU C 2 370 ? 54.210 110.440 11.275 1.00 67.68 370 GLU B C 1
ATOM 8282 O O . GLU C 2 370 ? 54.017 110.429 12.491 1.00 65.85 370 GLU B O 1
ATOM 8288 N N . VAL C 2 371 ? 55.245 109.843 10.693 1.00 65.63 371 VAL B N 1
ATOM 8289 C CA . VAL C 2 371 ? 56.228 109.104 11.472 1.00 68.57 371 VAL B CA 1
ATOM 8290 C C . VAL C 2 371 ? 57.635 109.597 11.200 1.00 72.15 371 VAL B C 1
ATOM 8291 O O . VAL C 2 371 ? 57.980 109.906 10.058 1.00 76.40 371 VAL B O 1
ATOM 8295 N N . PRO C 2 372 ? 58.469 109.681 12.249 1.00 77.58 372 PRO B N 1
ATOM 8296 C CA . PRO C 2 372 ? 59.855 110.135 12.103 1.00 82.47 372 PRO B CA 1
ATOM 8297 C C . PRO C 2 372 ? 60.545 109.309 11.015 1.00 87.04 372 PRO B C 1
ATOM 8298 O O . PRO C 2 372 ? 60.496 108.079 11.038 1.00 88.39 372 PRO B O 1
ATOM 8302 N N . GLN C 2 373 ? 61.187 109.993 10.071 1.00 91.94 373 GLN B N 1
ATOM 8303 C CA . GLN C 2 373 ? 61.866 109.349 8.945 1.00 84.73 373 GLN B CA 1
ATOM 8304 C C . GLN C 2 373 ? 63.301 108.886 9.223 1.00 83.14 373 GLN B C 1
ATOM 8305 O O . GLN C 2 373 ? 63.909 108.215 8.393 1.00 80.86 373 GLN B O 1
ATOM 8311 N N . THR C 2 374 ? 63.840 109.239 10.384 1.00 82.98 374 THR B N 1
ATOM 8312 C CA . THR C 2 374 ? 65.207 108.859 10.721 1.00 83.83 374 THR B CA 1
ATOM 8313 C C . THR C 2 374 ? 65.250 108.036 11.996 1.00 86.62 374 THR B C 1
ATOM 8314 O O . THR C 2 374 ? 64.354 108.120 12.834 1.00 91.90 374 THR B O 1
ATOM 8318 N N . ALA C 2 375 ? 66.304 107.245 12.148 1.00 91.11 375 ALA B N 1
ATOM 8319 C CA . ALA C 2 375 ? 66.451 106.427 13.345 1.00 94.23 375 ALA B CA 1
ATOM 8320 C C . ALA C 2 375 ? 66.588 107.366 14.537 1.00 97.18 375 ALA B C 1
ATOM 8321 O O . ALA C 2 375 ? 66.311 106.990 15.679 1.00 99.03 375 ALA B O 1
ATOM 8323 N N . VAL C 2 376 ? 67.015 108.594 14.256 1.00 100.24 376 VAL B N 1
ATOM 8324 C CA . VAL C 2 376 ? 67.190 109.605 15.290 1.00 104.39 376 VAL B CA 1
ATOM 8325 C C . VAL C 2 376 ? 65.821 110.095 15.713 1.00 101.02 376 VAL B C 1
ATOM 8326 O O . VAL C 2 376 ? 65.529 110.204 16.903 1.00 92.72 376 VAL B O 1
ATOM 8330 N N . GLY C 2 377 ? 64.990 110.394 14.720 1.00 102.51 377 GLY B N 1
ATOM 8331 C CA . GLY C 2 377 ? 63.647 110.869 14.991 1.00 101.16 377 GLY B CA 1
ATOM 8332 C C . GLY C 2 377 ? 62.901 109.923 15.913 1.00 99.63 377 GLY B C 1
ATOM 8333 O O . GLY C 2 377 ? 62.237 110.359 16.858 1.00 97.01 377 GLY B O 1
ATOM 8334 N N . LEU C 2 378 ? 63.017 108.625 15.648 1.00 93.43 378 LEU B N 1
ATOM 8335 C CA . LEU C 2 378 ? 62.338 107.633 16.467 1.00 93.67 378 LEU B CA 1
ATOM 8336 C C . LEU C 2 378 ? 62.734 107.724 17.932 1.00 93.13 378 LEU B C 1
ATOM 8337 O O . LEU C 2 378 ? 61.872 107.887 18.796 1.00 94.97 378 LEU B O 1
ATOM 8342 N N . LYS C 2 379 ? 64.032 107.620 18.214 1.00 99.39 379 LYS B N 1
ATOM 8343 C CA . LYS C 2 379 ? 64.519 107.687 19.593 1.00 100.29 379 LYS B CA 1
ATOM 8344 C C . LYS C 2 379 ? 64.173 109.018 20.265 1.00 93.56 379 LYS B C 1
ATOM 8345 O O . LYS C 2 379 ? 64.280 109.162 21.480 1.00 85.88 379 LYS B O 1
ATOM 8351 N N . ILE C 2 380 ? 63.739 109.980 19.461 1.00 91.03 380 ILE B N 1
ATOM 8352 C CA . ILE C 2 380 ? 63.348 111.285 19.968 1.00 88.07 380 ILE B CA 1
ATOM 8353 C C . ILE C 2 380 ? 61.899 111.194 20.425 1.00 90.02 380 ILE B C 1
ATOM 8354 O O . ILE C 2 380 ? 61.579 111.464 21.580 1.00 91.53 380 ILE B O 1
ATOM 8359 N N . ALA C 2 381 ? 61.019 110.816 19.507 1.00 92.43 381 ALA B N 1
ATOM 8360 C CA . ALA C 2 381 ? 59.612 110.666 19.843 1.00 86.70 381 ALA B CA 1
ATOM 8361 C C . ALA C 2 381 ? 59.542 109.708 21.032 1.00 83.28 381 ALA B C 1
ATOM 8362 O O . ALA C 2 381 ? 58.768 109.904 21.972 1.00 75.68 381 ALA B O 1
ATOM 8364 N N . GLN C 2 382 ? 60.378 108.679 20.992 1.00 74.52 382 GLN B N 1
ATOM 8365 C CA . GLN C 2 382 ? 60.402 107.695 22.058 1.00 81.62 382 GLN B CA 1
ATOM 8366 C C . GLN C 2 382 ? 60.766 108.312 23.392 1.00 82.35 382 GLN B C 1
ATOM 8367 O O . GLN C 2 382 ? 60.246 107.906 24.428 1.00 87.64 382 GLN B O 1
ATOM 8373 N N . SER C 2 383 ? 61.665 109.290 23.366 1.00 89.62 383 SER B N 1
ATOM 8374 C CA . SER C 2 383 ? 62.093 109.960 24.590 1.00 87.10 383 SER B CA 1
ATOM 8375 C C . SER C 2 383 ? 61.054 110.971 25.064 1.00 77.22 383 SER B C 1
ATOM 8376 O O . SER C 2 383 ? 60.853 111.142 26.268 1.00 73.23 383 SER B O 1
ATOM 8379 N N . ILE C 2 384 ? 60.397 111.639 24.121 1.00 69.96 384 ILE B N 1
ATOM 8380 C CA . ILE C 2 384 ? 59.359 112.601 24.477 1.00 75.37 384 ILE B CA 1
ATOM 8381 C C . ILE C 2 384 ? 58.369 111.847 25.351 1.00 84.18 384 ILE B C 1
ATOM 8382 O O . ILE C 2 384 ? 58.044 112.268 26.462 1.00 87.51 384 ILE B O 1
ATOM 8387 N N . VAL C 2 385 ? 57.908 110.716 24.826 1.00 85.30 385 VAL B N 1
ATOM 8388 C CA . VAL C 2 385 ? 56.957 109.854 25.513 1.00 84.68 385 VAL B CA 1
ATOM 8389 C C . VAL C 2 385 ? 57.507 109.451 26.874 1.00 86.86 385 VAL B C 1
ATOM 8390 O O . VAL C 2 385 ? 56.816 109.541 27.890 1.00 80.70 385 VAL B O 1
ATOM 8394 N N . GLU C 2 386 ? 58.763 109.024 26.879 1.00 92.88 386 GLU B N 1
ATOM 8395 C CA . GLU C 2 386 ? 59.441 108.571 28.087 1.00 106.32 386 GLU B CA 1
ATOM 8396 C C . GLU C 2 386 ? 59.338 109.497 29.306 1.00 106.32 386 GLU B C 1
ATOM 8397 O O . GLU C 2 386 ? 58.960 109.052 30.396 1.00 104.68 386 GLU B O 1
ATOM 8403 N N . THR C 2 387 ? 59.673 110.775 29.130 1.00 102.45 387 THR B N 1
ATOM 8404 C CA . THR C 2 387 ? 59.641 111.721 30.246 1.00 105.56 387 THR B CA 1
ATOM 8405 C C . THR C 2 387 ? 58.243 112.170 30.660 1.00 105.37 387 THR B C 1
ATOM 8406 O O . THR C 2 387 ? 58.035 112.597 31.795 1.00 108.11 387 THR B O 1
ATOM 8410 N N . ALA C 2 388 ? 57.287 112.082 29.744 1.00 102.29 388 ALA B N 1
ATOM 8411 C CA . ALA C 2 388 ? 55.923 112.471 30.064 1.00 99.73 388 ALA B CA 1
ATOM 8412 C C . ALA C 2 388 ? 55.282 111.371 30.904 1.00 105.43 388 ALA B C 1
ATOM 8413 O O . ALA C 2 388 ? 54.260 111.586 31.555 1.00 108.02 388 ALA B O 1
ATOM 8415 N N . GLU C 2 389 ? 55.890 110.188 30.882 1.00 110.43 389 GLU B N 1
ATOM 8416 C CA . GLU C 2 389 ? 55.383 109.055 31.645 1.00 115.47 389 GLU B CA 1
ATOM 8417 C C . GLU C 2 389 ? 55.887 109.118 33.074 1.00 117.85 389 GLU B C 1
ATOM 8418 O O . GLU C 2 389 ? 55.603 108.227 33.877 1.00 118.57 389 GLU B O 1
ATOM 8424 N N . LYS C 2 390 ? 56.643 110.165 33.392 1.00 118.80 390 LYS B N 1
ATOM 8425 C CA . LYS C 2 390 ? 57.172 110.311 34.741 1.00 120.96 390 LYS B CA 1
ATOM 8426 C C . LYS C 2 390 ? 57.131 111.737 35.277 1.00 122.14 390 LYS B C 1
ATOM 8427 O O . LYS C 2 390 ? 57.492 111.981 36.430 1.00 125.85 390 LYS B O 1
ATOM 8433 N N . HIS C 2 391 ? 56.684 112.676 34.449 1.00 120.79 391 HIS B N 1
ATOM 8434 C CA . HIS C 2 391 ? 56.606 114.068 34.869 1.00 118.13 391 HIS B CA 1
ATOM 8435 C C . HIS C 2 391 ? 55.333 114.746 34.385 1.00 117.33 391 HIS B C 1
ATOM 8436 O O . HIS C 2 391 ? 55.276 115.970 34.257 1.00 112.92 391 HIS B O 1
ATOM 8443 N N . ALA C 2 392 ? 54.308 113.944 34.121 1.00 115.45 392 ALA B N 1
ATOM 8444 C CA . ALA C 2 392 ? 53.032 114.480 33.676 1.00 119.56 392 ALA B CA 1
ATOM 8445 C C . ALA C 2 392 ? 52.335 115.031 34.909 1.00 119.91 392 ALA B C 1
ATOM 8446 O O . ALA C 2 392 ? 51.335 115.744 34.810 1.00 123.52 392 ALA B O 1
ATOM 8448 N N . SER C 2 393 ? 52.884 114.688 36.073 1.00 119.84 393 SER B N 1
ATOM 8449 C CA . SER C 2 393 ? 52.350 115.124 37.361 1.00 122.43 393 SER B CA 1
ATOM 8450 C C . SER C 2 393 ? 52.818 116.534 37.722 1.00 124.26 393 SER B C 1
ATOM 8451 O O . SER C 2 393 ? 51.997 117.433 37.930 1.00 119.95 393 SER B O 1
ATOM 8454 N N . GLU C 2 394 ? 54.138 116.706 37.797 1.00 124.77 394 GLU B N 1
ATOM 8455 C CA . GLU C 2 394 ? 54.768 117.986 38.132 1.00 131.19 394 GLU B CA 1
ATOM 8456 C C . GLU C 2 394 ? 53.907 119.209 37.830 1.00 131.22 394 GLU B C 1
ATOM 8457 O O . GLU C 2 394 ? 53.304 119.311 36.760 1.00 130.26 394 GLU B O 1
ATOM 8463 N N . PRO C 2 395 ? 53.838 120.155 38.783 1.00 129.68 395 PRO B N 1
ATOM 8464 C CA . PRO C 2 395 ? 53.055 121.389 38.648 1.00 127.68 395 PRO B CA 1
ATOM 8465 C C . PRO C 2 395 ? 53.634 122.350 37.611 1.00 126.21 395 PRO B C 1
ATOM 8466 O O . PRO C 2 395 ? 54.849 122.430 37.431 1.00 118.57 395 PRO B O 1
ATOM 8470 N N . SER C 2 396 ? 52.754 123.083 36.938 1.00 129.69 396 SER B N 1
ATOM 8471 C CA . SER C 2 396 ? 53.175 124.027 35.914 1.00 137.43 396 SER B CA 1
ATOM 8472 C C . SER C 2 396 ? 52.963 125.470 36.330 1.00 140.71 396 SER B C 1
ATOM 8473 O O . SER C 2 396 ? 52.060 125.779 37.105 1.00 144.27 396 SER B O 1
ATOM 8476 N N . PRO C 2 397 ? 53.785 126.383 35.792 1.00 143.43 397 PRO B N 1
ATOM 8477 C CA . PRO C 2 397 ? 54.867 126.105 34.838 1.00 141.65 397 PRO B CA 1
ATOM 8478 C C . PRO C 2 397 ? 55.940 125.128 35.328 1.00 137.16 397 PRO B C 1
ATOM 8479 O O . PRO C 2 397 ? 56.246 125.061 36.521 1.00 127.93 397 PRO B O 1
ATOM 8483 N N . CYS C 2 398 ? 56.496 124.373 34.384 1.00 134.96 398 CYS B N 1
ATOM 8484 C CA . CYS C 2 398 ? 57.551 123.401 34.654 1.00 130.90 398 CYS B CA 1
ATOM 8485 C C . CYS C 2 398 ? 58.139 122.959 33.316 1.00 123.07 398 CYS B C 1
ATOM 8486 O O . CYS C 2 398 ? 57.471 123.043 32.284 1.00 118.89 398 CYS B O 1
ATOM 8489 N N . SER C 2 399 ? 59.385 122.491 33.335 1.00 116.24 399 SER B N 1
ATOM 8490 C CA . SER C 2 399 ? 60.052 122.058 32.110 1.00 111.07 399 SER B CA 1
ATOM 8491 C C . SER C 2 399 ? 61.061 120.939 32.333 1.00 111.08 399 SER B C 1
ATOM 8492 O O . SER C 2 399 ? 61.679 120.846 33.394 1.00 110.78 399 SER B O 1
ATOM 8495 N N . PHE C 2 400 ? 61.223 120.095 31.318 1.00 108.77 400 PHE B N 1
ATOM 8496 C CA . PHE C 2 400 ? 62.155 118.975 31.382 1.00 104.04 400 PHE B CA 1
ATOM 8497 C C . PHE C 2 400 ? 62.837 118.726 30.040 1.00 109.82 400 PHE B C 1
ATOM 8498 O O . PHE C 2 400 ? 62.264 118.969 28.974 1.00 107.16 400 PHE B O 1
ATOM 8506 N N . LEU C 2 401 ? 64.071 118.242 30.105 1.00 116.53 401 LEU B N 1
ATOM 8507 C CA . LEU C 2 401 ? 64.825 117.926 28.904 1.00 120.94 401 LEU B CA 1
ATOM 8508 C C . LEU C 2 401 ? 64.576 116.446 28.631 1.00 125.24 401 LEU B C 1
ATOM 8509 O O . LEU C 2 401 ? 64.789 115.599 29.505 1.00 120.33 401 LEU B O 1
ATOM 8514 N N . ALA C 2 402 ? 64.112 116.138 27.424 1.00 125.48 402 ALA B N 1
ATOM 8515 C CA . ALA C 2 402 ? 63.826 114.758 27.058 1.00 122.57 402 ALA B CA 1
ATOM 8516 C C . ALA C 2 402 ? 64.956 114.137 26.250 1.00 118.49 402 ALA B C 1
ATOM 8517 O O . ALA C 2 402 ? 65.352 112.993 26.497 1.00 111.76 402 ALA B O 1
ATOM 8519 N N . PHE C 2 403 ? 65.478 114.895 25.290 1.00 112.96 403 PHE B N 1
ATOM 8520 C CA . PHE C 2 403 ? 66.551 114.393 24.445 1.00 115.62 403 PHE B CA 1
ATOM 8521 C C . PHE C 2 403 ? 67.629 115.412 24.104 1.00 118.01 403 PHE B C 1
ATOM 8522 O O . PHE C 2 403 ? 67.369 116.614 24.008 1.00 116.52 403 PHE B O 1
ATOM 8530 N N . GLU C 2 404 ? 68.842 114.901 23.909 1.00 118.50 404 GLU B N 1
ATOM 8531 C CA . GLU C 2 404 ? 69.996 115.714 23.560 1.00 118.07 404 GLU B CA 1
ATOM 8532 C C . GLU C 2 404 ? 70.978 114.861 22.747 1.00 114.90 404 GLU B C 1
ATOM 8533 O O . GLU C 2 404 ? 71.506 113.856 23.233 1.00 110.78 404 GLU B O 1
ATOM 8539 N N . GLY C 2 405 ? 71.201 115.267 21.501 1.00 109.34 405 GLY B N 1
ATOM 8540 C CA . GLY C 2 405 ? 72.096 114.546 20.612 1.00 103.34 405 GLY B CA 1
ATOM 8541 C C . GLY C 2 405 ? 72.052 115.233 19.262 1.00 106.28 405 GLY B C 1
ATOM 8542 O O . GLY C 2 405 ? 71.665 116.399 19.189 1.00 100.01 405 GLY B O 1
ATOM 8543 N N . GLU C 2 406 ? 72.422 114.533 18.193 1.00 109.13 406 GLU B N 1
ATOM 8544 C CA . GLU C 2 406 ? 72.404 115.155 16.873 1.00 113.32 406 GLU B CA 1
ATOM 8545 C C . GLU C 2 406 ? 71.747 114.336 15.768 1.00 113.48 406 GLU B C 1
ATOM 8546 O O . GLU C 2 406 ? 71.590 113.120 15.881 1.00 108.77 406 GLU B O 1
ATOM 8552 N N . MET C 2 407 ? 71.369 115.031 14.699 1.00 117.42 407 MET B N 1
ATOM 8553 C CA . MET C 2 407 ? 70.745 114.420 13.529 1.00 130.10 407 MET B CA 1
ATOM 8554 C C . MET C 2 407 ? 70.885 115.399 12.370 1.00 134.48 407 MET B C 1
ATOM 8555 O O . MET C 2 407 ? 70.992 116.605 12.583 1.00 136.50 407 MET B O 1
ATOM 8560 N N . MET C 2 408 ? 70.882 114.879 11.148 1.00 137.34 408 MET B N 1
ATOM 8561 C CA . MET C 2 408 ? 71.002 115.712 9.957 1.00 139.21 408 MET B CA 1
ATOM 8562 C C . MET C 2 408 ? 72.178 116.690 9.971 1.00 139.51 408 MET B C 1
ATOM 8563 O O . MET C 2 408 ? 72.203 117.636 9.184 1.00 134.60 408 MET B O 1
ATOM 8568 N N . GLY C 2 409 ? 73.138 116.480 10.869 1.00 141.67 409 GLY B N 1
ATOM 8569 C CA . GLY C 2 409 ? 74.302 117.353 10.905 1.00 143.67 409 GLY B CA 1
ATOM 8570 C C . GLY C 2 409 ? 74.497 118.298 12.078 1.00 143.40 409 GLY B C 1
ATOM 8571 O O . GLY C 2 409 ? 75.503 119.007 12.130 1.00 141.27 409 GLY B O 1
ATOM 8572 N N . ARG C 2 410 ? 73.554 118.327 13.013 1.00 143.64 410 ARG B N 1
ATOM 8573 C CA . ARG C 2 410 ? 73.670 119.213 14.170 1.00 144.24 410 ARG B CA 1
ATOM 8574 C C . ARG C 2 410 ? 72.993 118.664 15.422 1.00 144.56 410 ARG B C 1
ATOM 8575 O O . ARG C 2 410 ? 72.032 117.898 15.339 1.00 147.37 410 ARG B O 1
ATOM 8583 N N . ASN C 2 411 ? 73.508 119.061 16.582 1.00 141.12 411 ASN B N 1
ATOM 8584 C CA . ASN C 2 411 ? 72.953 118.616 17.853 1.00 137.99 411 ASN B CA 1
ATOM 8585 C C . ASN C 2 411 ? 71.628 119.312 18.117 1.00 137.56 411 ASN B C 1
ATOM 8586 O O . ASN C 2 411 ? 71.365 120.393 17.581 1.00 133.74 411 ASN B O 1
ATOM 8591 N N . VAL C 2 412 ? 70.794 118.683 18.940 1.00 133.85 412 VAL B N 1
ATOM 8592 C CA . VAL C 2 412 ? 69.489 119.234 19.274 1.00 129.22 412 VAL B CA 1
ATOM 8593 C C . VAL C 2 412 ? 69.074 118.855 20.694 1.00 128.41 412 VAL B C 1
ATOM 8594 O O . VAL C 2 412 ? 69.537 117.853 21.244 1.00 123.40 412 VAL B O 1
ATOM 8598 N N . ARG C 2 413 ? 68.203 119.671 21.279 1.00 130.41 413 ARG B N 1
ATOM 8599 C CA . ARG C 2 413 ? 67.690 119.432 22.622 1.00 132.00 413 ARG B CA 1
ATOM 8600 C C . ARG C 2 413 ? 66.162 119.500 22.571 1.00 132.13 413 ARG B C 1
ATOM 8601 O O . ARG C 2 413 ? 65.592 120.486 22.091 1.00 130.58 413 ARG B O 1
ATOM 8609 N N . VAL C 2 414 ? 65.502 118.452 23.062 1.00 129.01 414 VAL B N 1
ATOM 8610 C CA . VAL C 2 414 ? 64.041 118.397 23.059 1.00 119.67 414 VAL B CA 1
ATOM 8611 C C . VAL C 2 414 ? 63.448 118.557 24.452 1.00 113.44 414 VAL B C 1
ATOM 8612 O O . VAL C 2 414 ? 63.788 117.818 25.383 1.00 100.14 414 VAL B O 1
ATOM 8616 N N . TYR C 2 415 ? 62.533 119.511 24.574 1.00 110.43 415 TYR B N 1
ATOM 8617 C CA . TYR C 2 415 ? 61.900 119.806 25.849 1.00 112.97 415 TYR B CA 1
ATOM 8618 C C . TYR C 2 415 ? 60.411 119.488 25.911 1.00 110.82 415 TYR B C 1
ATOM 8619 O O . TYR C 2 415 ? 59.659 119.775 24.977 1.00 102.69 415 TYR B O 1
ATOM 8628 N N . VAL C 2 416 ? 60.001 118.891 27.026 1.00 110.35 416 VAL B N 1
ATOM 8629 C CA . VAL C 2 416 ? 58.601 118.563 27.285 1.00 114.09 416 VAL B CA 1
ATOM 8630 C C . VAL C 2 416 ? 58.206 119.598 28.329 1.00 112.92 416 VAL B C 1
ATOM 8631 O O . VAL C 2 416 ? 58.751 119.606 29.435 1.00 108.56 416 VAL B O 1
ATOM 8635 N N . VAL C 2 417 ? 57.264 120.471 27.994 1.00 114.00 417 VAL B N 1
ATOM 8636 C CA . VAL C 2 417 ? 56.901 121.523 28.930 1.00 117.16 417 VAL B CA 1
ATOM 8637 C C . VAL C 2 417 ? 55.447 121.992 28.976 1.00 118.54 417 VAL B C 1
ATOM 8638 O O . VAL C 2 417 ? 54.585 121.530 28.226 1.00 118.81 417 VAL B O 1
ATOM 8642 N N . GLU C 2 418 ? 55.210 122.936 29.880 1.00 119.67 418 GLU B N 1
ATOM 8643 C CA . GLU C 2 418 ? 53.909 123.555 30.085 1.00 122.79 418 GLU B CA 1
ATOM 8644 C C . GLU C 2 418 ? 54.184 124.946 30.654 1.00 126.40 418 GLU B C 1
ATOM 8645 O O . GLU C 2 418 ? 54.824 125.092 31.699 1.00 120.50 418 GLU B O 1
ATOM 8651 N N . GLU C 2 419 ? 53.707 125.963 29.946 1.00 132.51 419 GLU B N 1
ATOM 8652 C CA . GLU C 2 419 ? 53.907 127.348 30.351 1.00 135.34 419 GLU B CA 1
ATOM 8653 C C . GLU C 2 419 ? 52.833 127.845 31.317 1.00 134.89 419 GLU B C 1
ATOM 8654 O O . GLU C 2 419 ? 53.126 128.611 32.231 1.00 132.67 419 GLU B O 1
ATOM 8660 N N . GLU C 2 420 ? 51.593 127.411 31.112 1.00 135.85 420 GLU B N 1
ATOM 8661 C CA . GLU C 2 420 ? 50.490 127.826 31.974 1.00 137.08 420 GLU B CA 1
ATOM 8662 C C . GLU C 2 420 ? 50.769 127.598 33.458 1.00 139.43 420 GLU B C 1
ATOM 8663 O O . GLU C 2 420 ? 51.558 126.726 33.835 1.00 134.66 420 GLU B O 1
ATOM 8669 N N . GLU C 2 421 ? 50.102 128.393 34.292 1.00 142.15 421 GLU B N 1
ATOM 8670 C CA . GLU C 2 421 ? 50.259 128.328 35.742 1.00 142.47 421 GLU B CA 1
ATOM 8671 C C . GLU C 2 421 ? 49.216 127.415 36.372 1.00 140.07 421 GLU B C 1
ATOM 8672 O O . GLU C 2 421 ? 48.173 127.141 35.775 1.00 131.76 421 GLU B O 1
ATOM 8678 N N . ASN C 2 422 ? 49.505 126.962 37.590 1.00 140.35 422 ASN B N 1
ATOM 8679 C CA . ASN C 2 422 ? 48.614 126.076 38.334 1.00 141.77 422 ASN B CA 1
ATOM 8680 C C . ASN C 2 422 ? 47.858 125.083 37.461 1.00 140.07 422 ASN B C 1
ATOM 8681 O O . ASN C 2 422 ? 46.691 125.287 37.114 1.00 137.88 422 ASN B O 1
ATOM 8686 N N . THR C 2 423 ? 48.553 124.004 37.118 1.00 136.30 423 THR B N 1
ATOM 8687 C CA . THR C 2 423 ? 48.024 122.927 36.290 1.00 130.32 423 THR B CA 1
ATOM 8688 C C . THR C 2 423 ? 49.094 121.846 36.317 1.00 125.63 423 THR B C 1
ATOM 8689 O O . THR C 2 423 ? 50.074 121.960 37.056 1.00 126.89 423 THR B O 1
ATOM 8693 N N . LYS C 2 424 ? 48.907 120.796 35.528 1.00 118.11 424 LYS B N 1
ATOM 8694 C CA . LYS C 2 424 ? 49.890 119.727 35.473 1.00 111.96 424 LYS B CA 1
ATOM 8695 C C . LYS C 2 424 ? 50.570 119.767 34.109 1.00 107.37 424 LYS B C 1
ATOM 8696 O O . LYS C 2 424 ? 50.069 120.391 33.165 1.00 104.57 424 LYS B O 1
ATOM 8702 N N . LEU C 2 425 ? 51.719 119.111 34.009 1.00 99.70 425 LEU B N 1
ATOM 8703 C CA . LEU C 2 425 ? 52.453 119.076 32.754 1.00 94.33 425 LEU B CA 1
ATOM 8704 C C . LEU C 2 425 ? 51.540 118.603 31.629 1.00 97.91 425 LEU B C 1
ATOM 8705 O O . LEU C 2 425 ? 51.212 119.363 30.706 1.00 89.70 425 LEU B O 1
ATOM 8710 N N . CYS C 2 426 ? 51.117 117.344 31.737 1.00 97.72 426 CYS B N 1
ATOM 8711 C CA . CYS C 2 426 ? 50.247 116.720 30.749 1.00 91.77 426 CYS B CA 1
ATOM 8712 C C . CYS C 2 426 ? 48.784 116.714 31.172 1.00 87.02 426 CYS B C 1
ATOM 8713 O O . CYS C 2 426 ? 48.463 116.787 32.363 1.00 79.90 426 CYS B O 1
ATOM 8716 N N . GLY C 2 427 ? 47.902 116.624 30.181 1.00 88.39 427 GLY B N 1
ATOM 8717 C CA . GLY C 2 427 ? 46.478 116.567 30.454 1.00 83.98 427 GLY B CA 1
ATOM 8718 C C . GLY C 2 427 ? 46.169 115.264 31.172 1.00 79.83 427 GLY B C 1
ATOM 8719 O O . GLY C 2 427 ? 46.998 114.352 31.204 1.00 72.68 427 GLY B O 1
ATOM 8720 N N . PRO C 2 428 ? 44.986 115.133 31.768 1.00 83.12 428 PRO B N 1
ATOM 8721 C CA . PRO C 2 428 ? 44.746 113.860 32.447 1.00 86.10 428 PRO B CA 1
ATOM 8722 C C . PRO C 2 428 ? 44.515 112.680 31.493 1.00 83.95 428 PRO B C 1
ATOM 8723 O O . PRO C 2 428 ? 44.498 111.526 31.927 1.00 75.18 428 PRO B O 1
ATOM 8727 N N . ALA C 2 429 ? 44.368 112.971 30.198 1.00 79.56 429 ALA B N 1
ATOM 8728 C CA . ALA C 2 429 ? 44.116 111.934 29.191 1.00 79.02 429 ALA B CA 1
ATOM 8729 C C . ALA C 2 429 ? 45.318 111.519 28.324 1.00 82.67 429 ALA B C 1
ATOM 8730 O O . ALA C 2 429 ? 45.178 110.705 27.401 1.00 80.19 429 ALA B O 1
ATOM 8732 N N . TYR C 2 430 ? 46.495 112.062 28.621 1.00 83.96 430 TYR B N 1
ATOM 8733 C CA . TYR C 2 430 ? 47.692 111.752 27.845 1.00 75.37 430 TYR B CA 1
ATOM 8734 C C . TYR C 2 430 ? 47.939 110.255 27.682 1.00 76.74 430 TYR B C 1
ATOM 8735 O O . TYR C 2 430 ? 48.478 109.828 26.664 1.00 74.34 430 TYR B O 1
ATOM 8744 N N . ALA C 2 431 ? 47.543 109.464 28.677 1.00 70.59 431 ALA B N 1
ATOM 8745 C CA . ALA C 2 431 ? 47.767 108.020 28.638 1.00 71.04 431 ALA B CA 1
ATOM 8746 C C . ALA C 2 431 ? 46.612 107.166 28.078 1.00 68.89 431 ALA B C 1
ATOM 8747 O O . ALA C 2 431 ? 46.666 105.935 28.118 1.00 57.04 431 ALA B O 1
ATOM 8749 N N . ASN C 2 432 ? 45.576 107.817 27.559 1.00 66.44 432 ASN B N 1
ATOM 8750 C CA . ASN C 2 432 ? 44.438 107.104 26.988 1.00 61.86 432 ASN B CA 1
ATOM 8751 C C . ASN C 2 432 ? 44.878 106.240 25.813 1.00 63.25 432 ASN B C 1
ATOM 8752 O O . ASN C 2 432 ? 45.687 106.670 24.996 1.00 64.60 432 ASN B O 1
ATOM 8757 N N . GLU C 2 433 ? 44.355 105.017 25.736 1.00 70.26 433 GLU B N 1
ATOM 8758 C CA . GLU C 2 433 ? 44.699 104.107 24.642 1.00 65.69 433 GLU B CA 1
ATOM 8759 C C . GLU C 2 433 ? 43.571 103.930 23.641 1.00 51.48 433 GLU B C 1
ATOM 8760 O O . GLU C 2 433 ? 42.399 103.912 24.001 1.00 58.55 433 GLU B O 1
ATOM 8766 N N . VAL C 2 434 ? 43.929 103.802 22.372 1.00 55.68 434 VAL B N 1
ATOM 8767 C CA . VAL C 2 434 ? 42.931 103.587 21.331 1.00 50.13 434 VAL B CA 1
ATOM 8768 C C . VAL C 2 434 ? 42.641 102.090 21.268 1.00 55.42 434 VAL B C 1
ATOM 8769 O O . VAL C 2 434 ? 43.565 101.283 21.131 1.00 51.93 434 VAL B O 1
ATOM 8773 N N . VAL C 2 435 ? 41.374 101.712 21.412 1.00 54.37 435 VAL B N 1
ATOM 8774 C CA . VAL C 2 435 ? 41.017 100.301 21.339 1.00 52.95 435 VAL B CA 1
ATOM 8775 C C . VAL C 2 435 ? 39.710 100.116 20.600 1.00 49.70 435 VAL B C 1
ATOM 8776 O O . VAL C 2 435 ? 38.802 100.936 20.708 1.00 53.79 435 VAL B O 1
ATOM 8780 N N . VAL C 2 436 ? 39.633 99.042 19.826 1.00 48.18 436 VAL B N 1
ATOM 8781 C CA . VAL C 2 436 ? 38.437 98.745 19.054 1.00 47.79 436 VAL B CA 1
ATOM 8782 C C . VAL C 2 436 ? 37.611 97.742 19.828 1.00 49.98 436 VAL B C 1
ATOM 8783 O O . VAL C 2 436 ? 38.163 96.818 20.444 1.00 53.52 436 VAL B O 1
ATOM 8787 N N . TYR C 2 437 ? 36.295 97.931 19.806 1.00 46.63 437 TYR B N 1
ATOM 8788 C CA . TYR C 2 437 ? 35.381 97.020 20.494 1.00 50.46 437 TYR B CA 1
ATOM 8789 C C . TYR C 2 437 ? 34.025 97.034 19.809 1.00 48.07 437 TYR B C 1
ATOM 8790 O O . TYR C 2 437 ? 33.427 98.085 19.614 1.00 49.79 437 TYR B O 1
ATOM 8799 N N . LYS C 2 438 ? 33.557 95.856 19.424 1.00 48.70 438 LYS B N 1
ATOM 8800 C CA . LYS C 2 438 ? 32.265 95.728 18.783 1.00 43.56 438 LYS B CA 1
ATOM 8801 C C . LYS C 2 438 ? 32.044 96.701 17.636 1.00 49.54 438 LYS B C 1
ATOM 8802 O O . LYS C 2 438 ? 30.957 97.255 17.489 1.00 59.34 438 LYS B O 1
ATOM 8808 N N . GLY C 2 439 ? 33.074 96.920 16.825 1.00 48.26 439 GLY B N 1
ATOM 8809 C CA . GLY C 2 439 ? 32.916 97.793 15.673 1.00 39.52 439 GLY B CA 1
ATOM 8810 C C . GLY C 2 439 ? 33.102 99.267 15.938 1.00 45.95 439 GLY B C 1
ATOM 8811 O O . GLY C 2 439 ? 32.981 100.074 15.019 1.00 43.20 439 GLY B O 1
ATOM 8812 N N . ASP C 2 440 ? 33.383 99.627 17.189 1.00 38.32 440 ASP B N 1
ATOM 8813 C CA . ASP C 2 440 ? 33.589 101.026 17.534 1.00 42.99 440 ASP B CA 1
ATOM 8814 C C . ASP C 2 440 ? 35.038 101.256 17.911 1.00 52.39 440 ASP B C 1
ATOM 8815 O O . ASP C 2 440 ? 35.729 100.340 18.389 1.00 52.94 440 ASP B O 1
ATOM 8820 N N . ILE C 2 441 ? 35.501 102.483 17.696 1.00 51.57 441 ILE B N 1
ATOM 8821 C CA . ILE C 2 441 ? 36.867 102.836 18.047 1.00 57.47 441 ILE B CA 1
ATOM 8822 C C . ILE C 2 441 ? 36.795 103.769 19.253 1.00 54.67 441 ILE B C 1
ATOM 8823 O O . ILE C 2 441 ? 36.141 104.806 19.203 1.00 61.26 441 ILE B O 1
ATOM 8828 N N . TYR C 2 442 ? 37.468 103.391 20.333 1.00 52.41 442 TYR B N 1
ATOM 8829 C CA . TYR C 2 442 ? 37.465 104.169 21.568 1.00 50.25 442 TYR B CA 1
ATOM 8830 C C . TYR C 2 442 ? 38.839 104.686 22.003 1.00 58.42 442 TYR B C 1
ATOM 8831 O O . TYR C 2 442 ? 39.870 104.053 21.747 1.00 58.19 442 TYR B O 1
ATOM 8840 N N . GLY C 2 443 ? 38.831 105.843 22.669 1.00 59.07 443 GLY B N 1
ATOM 8841 C CA . GLY C 2 443 ? 40.046 106.425 23.225 1.00 44.59 443 GLY B CA 1
ATOM 8842 C C . GLY C 2 443 ? 39.714 106.442 24.708 1.00 57.42 443 GLY B C 1
ATOM 8843 O O . GLY C 2 443 ? 38.897 107.255 25.146 1.00 58.36 443 GLY B O 1
ATOM 8844 N N . ILE C 2 444 ? 40.326 105.552 25.484 1.00 55.72 444 ILE B N 1
ATOM 8845 C CA . ILE C 2 444 ? 40.004 105.440 26.905 1.00 58.94 444 ILE B CA 1
ATOM 8846 C C . ILE C 2 444 ? 41.178 105.114 27.813 1.00 54.86 444 ILE B C 1
ATOM 8847 O O . ILE C 2 444 ? 42.229 104.693 27.358 1.00 63.48 444 ILE B O 1
ATOM 8852 N N . PRO C 2 445 ? 41.000 105.311 29.129 1.00 60.19 445 PRO B N 1
ATOM 8853 C CA . PRO C 2 445 ? 42.042 105.031 30.121 1.00 53.79 445 PRO B CA 1
ATOM 8854 C C . PRO C 2 445 ? 41.947 103.578 30.576 1.00 55.96 445 PRO B C 1
ATOM 8855 O O . PRO C 2 445 ? 40.868 102.990 30.588 1.00 64.34 445 PRO B O 1
ATOM 8859 N N . LYS C 2 446 ? 43.070 102.996 30.963 1.00 56.77 446 LYS B N 1
ATOM 8860 C CA . LYS C 2 446 ? 43.065 101.612 31.400 1.00 56.16 446 LYS B CA 1
ATOM 8861 C C . LYS C 2 446 ? 42.580 101.548 32.844 1.00 59.71 446 LYS B C 1
ATOM 8862 O O . LYS C 2 446 ? 43.367 101.366 33.773 1.00 64.60 446 LYS B O 1
ATOM 8868 N N . THR C 2 447 ? 41.273 101.695 33.024 1.00 65.60 447 THR B N 1
ATOM 8869 C CA . THR C 2 447 ? 40.670 101.678 34.356 1.00 65.43 447 THR B CA 1
ATOM 8870 C C . THR C 2 447 ? 39.759 100.485 34.550 1.00 62.70 447 THR B C 1
ATOM 8871 O O . THR C 2 447 ? 39.152 99.982 33.601 1.00 67.09 447 THR B O 1
ATOM 8875 N N . LYS C 2 448 ? 39.655 100.049 35.797 1.00 54.54 448 LYS B N 1
ATOM 8876 C CA . LYS C 2 448 ? 38.790 98.938 36.149 1.00 61.14 448 LYS B CA 1
ATOM 8877 C C . LYS C 2 448 ? 37.430 99.178 35.514 1.00 52.98 448 LYS B C 1
ATOM 8878 O O . LYS C 2 448 ? 36.730 98.250 35.152 1.00 64.71 448 LYS B O 1
ATOM 8884 N N . LYS C 2 449 ? 37.066 100.443 35.380 1.00 59.10 449 LYS B N 1
ATOM 8885 C CA . LYS C 2 449 ? 35.797 100.81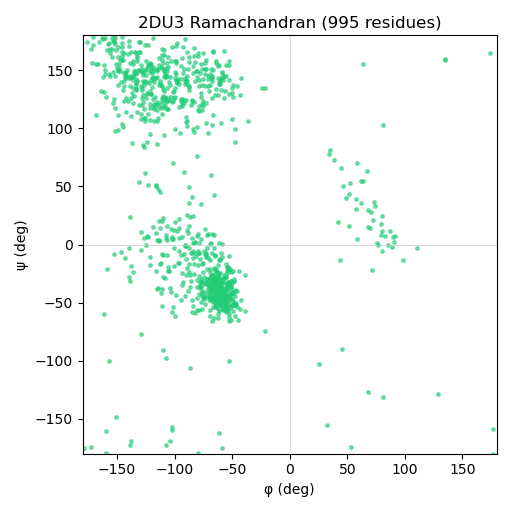8 34.782 1.00 58.99 449 LYS B CA 1
ATOM 8886 C C . LYS C 2 449 ? 35.696 100.306 33.340 1.00 62.32 449 LYS B C 1
ATOM 8887 O O . LYS C 2 449 ? 34.636 99.850 32.912 1.00 62.67 449 LYS B O 1
ATOM 8893 N N . TRP C 2 450 ? 36.805 100.376 32.602 1.00 59.41 450 TRP B N 1
ATOM 8894 C CA . TRP C 2 450 ? 36.838 99.952 31.200 1.00 60.12 450 TRP B CA 1
ATOM 8895 C C . TRP C 2 450 ? 37.452 98.569 30.911 1.00 65.62 450 TRP B C 1
ATOM 8896 O O . TRP C 2 450 ? 37.593 98.182 29.749 1.00 49.71 450 TRP B O 1
ATOM 8907 N N . ARG C 2 451 ? 37.808 97.832 31.958 1.00 64.29 451 ARG B N 1
ATOM 8908 C CA . ARG C 2 451 ? 38.419 96.515 31.809 1.00 66.47 451 ARG B CA 1
ATOM 8909 C C . ARG C 2 451 ? 37.853 95.653 30.686 1.00 63.41 451 ARG B C 1
ATOM 8910 O O . ARG C 2 451 ? 38.582 95.220 29.794 1.00 65.39 451 ARG B O 1
ATOM 8918 N N . SER C 2 452 ? 36.553 95.411 30.722 1.00 58.03 452 SER B N 1
ATOM 8919 C CA . SER C 2 452 ? 35.939 94.566 29.721 1.00 54.38 452 SER B CA 1
ATOM 8920 C C . SER C 2 452 ? 36.287 94.995 28.296 1.00 57.28 452 SER B C 1
ATOM 8921 O O . SER C 2 452 ? 36.409 94.156 27.404 1.00 55.97 452 SER B O 1
ATOM 8924 N N . PHE C 2 453 ? 36.454 96.291 28.074 1.00 53.79 453 PHE B N 1
ATOM 8925 C CA . PHE C 2 453 ? 36.785 96.756 26.735 1.00 55.51 453 PHE B CA 1
ATOM 8926 C C . PHE C 2 453 ? 38.204 96.311 26.402 1.00 57.91 453 PHE B C 1
ATOM 8927 O O . PHE C 2 453 ? 38.473 95.838 25.298 1.00 63.55 453 PHE B O 1
ATOM 8935 N N . PHE C 2 454 ? 39.108 96.438 27.365 1.00 54.27 454 PHE B N 1
ATOM 8936 C CA . PHE C 2 454 ? 40.492 96.057 27.133 1.00 58.49 454 PHE B CA 1
ATOM 8937 C C . PHE C 2 454 ? 40.722 94.557 27.034 1.00 55.96 454 PHE B C 1
ATOM 8938 O O . PHE C 2 454 ? 41.632 94.111 26.341 1.00 66.12 454 PHE B O 1
ATOM 8946 N N . GLU C 2 455 ? 39.904 93.777 27.723 1.00 52.28 455 GLU B N 1
ATOM 8947 C CA . GLU C 2 455 ? 40.059 92.334 27.689 1.00 52.95 455 GLU B CA 1
ATOM 8948 C C . GLU C 2 455 ? 39.278 91.617 26.580 1.00 53.94 455 GLU B C 1
ATOM 8949 O O . GLU C 2 455 ? 39.683 90.539 26.157 1.00 61.61 455 GLU B O 1
ATOM 8955 N N . GLU C 2 456 ? 38.173 92.197 26.112 1.00 48.08 456 GLU B N 1
ATOM 8956 C CA . GLU C 2 456 ? 37.366 91.562 25.059 1.00 45.78 456 GLU B CA 1
ATOM 8957 C C . GLU C 2 456 ? 37.420 92.282 23.706 1.00 43.32 456 GLU B C 1
ATOM 8958 O O . GLU C 2 456 ? 36.906 91.772 22.702 1.00 50.43 456 GLU B O 1
ATOM 8964 N N . GLY C 2 457 ? 38.017 93.471 23.678 1.00 36.52 457 GLY B N 1
ATOM 8965 C CA . GLY C 2 457 ? 38.147 94.192 22.418 1.00 43.14 457 GLY B CA 1
ATOM 8966 C C . GLY C 2 457 ? 39.597 94.050 21.976 1.00 44.79 457 GLY B C 1
ATOM 8967 O O . GLY C 2 457 ? 40.326 93.226 22.536 1.00 41.58 457 GLY B O 1
ATOM 8968 N N . VAL C 2 458 ? 40.039 94.797 20.970 1.00 37.35 458 VAL B N 1
ATOM 8969 C CA . VAL C 2 458 ? 41.448 94.680 20.622 1.00 50.11 458 VAL B CA 1
ATOM 8970 C C . VAL C 2 458 ? 42.113 96.050 20.639 1.00 53.15 458 VAL B C 1
ATOM 8971 O O . VAL C 2 458 ? 41.835 96.930 19.813 1.00 51.79 458 VAL B O 1
ATOM 8975 N N . PRO C 2 459 ? 42.965 96.265 21.644 1.00 55.81 459 PRO B N 1
ATOM 8976 C CA . PRO C 2 459 ? 43.698 97.518 21.815 1.00 63.56 459 PRO B CA 1
ATOM 8977 C C . PRO C 2 459 ? 44.772 97.642 20.743 1.00 55.78 459 PRO B C 1
ATOM 8978 O O . PRO C 2 459 ? 45.357 96.648 20.325 1.00 61.67 459 PRO B O 1
ATOM 8982 N N . THR C 2 460 ? 45.011 98.865 20.294 1.00 54.25 460 THR B N 1
ATOM 8983 C CA . THR C 2 460 ? 45.989 99.119 19.256 1.00 54.89 460 THR B CA 1
ATOM 8984 C C . THR C 2 460 ? 47.403 99.116 19.787 1.00 57.73 460 THR B C 1
ATOM 8985 O O . THR C 2 460 ? 48.343 98.822 19.054 1.00 56.59 460 THR B O 1
ATOM 8989 N N . GLY C 2 461 ? 47.551 99.450 21.063 1.00 60.44 461 GLY B N 1
ATOM 8990 C CA . GLY C 2 461 ? 48.874 99.519 21.651 1.00 48.37 461 GLY B CA 1
ATOM 8991 C C . GLY C 2 461 ? 49.421 100.915 21.390 1.00 59.14 461 GLY B C 1
ATOM 8992 O O . GLY C 2 461 ? 50.606 101.176 21.574 1.00 65.03 461 GLY B O 1
ATOM 8993 N N . ILE C 2 462 ? 48.549 101.810 20.934 1.00 57.70 462 ILE B N 1
ATOM 8994 C CA . ILE C 2 462 ? 48.921 103.194 20.676 1.00 55.75 462 ILE B CA 1
ATOM 8995 C C . ILE C 2 462 ? 48.155 104.116 21.629 1.00 65.24 462 ILE B C 1
ATOM 8996 O O . ILE C 2 462 ? 46.919 104.138 21.635 1.00 66.02 462 ILE B O 1
ATOM 9001 N N . ARG C 2 463 ? 48.886 104.878 22.434 1.00 71.39 463 ARG B N 1
ATOM 9002 C CA . ARG C 2 463 ? 48.253 105.802 23.369 1.00 68.93 463 ARG B CA 1
ATOM 9003 C C . ARG C 2 463 ? 48.230 107.213 22.803 1.00 71.28 463 ARG B C 1
ATOM 9004 O O . ARG C 2 463 ? 48.805 107.481 21.742 1.00 64.75 463 ARG B O 1
ATOM 9012 N N . TYR C 2 464 ? 47.560 108.108 23.522 1.00 72.53 464 TYR B N 1
ATOM 9013 C CA . TYR C 2 464 ? 47.451 109.507 23.124 1.00 72.91 464 TYR B CA 1
ATOM 9014 C C . TYR C 2 464 ? 48.813 110.167 22.896 1.00 69.28 464 TYR B C 1
ATOM 9015 O O . TYR C 2 464 ? 49.034 110.777 21.847 1.00 54.80 464 TYR B O 1
ATOM 9024 N N . ILE C 2 465 ? 49.722 110.041 23.861 1.00 63.62 465 ILE B N 1
ATOM 9025 C CA . ILE C 2 465 ? 51.055 110.615 23.716 1.00 68.69 465 ILE B CA 1
ATOM 9026 C C . ILE C 2 465 ? 51.794 109.953 22.561 1.00 72.52 465 ILE B C 1
ATOM 9027 O O . ILE C 2 465 ? 52.365 110.643 21.713 1.00 77.61 465 ILE B O 1
ATOM 9032 N N . ASP C 2 466 ? 51.785 108.618 22.539 1.00 64.72 466 ASP B N 1
ATOM 9033 C CA . ASP C 2 466 ? 52.459 107.855 21.487 1.00 59.56 466 ASP B CA 1
ATOM 9034 C C . ASP C 2 466 ? 52.186 108.481 20.116 1.00 58.44 466 ASP B C 1
ATOM 9035 O O . ASP C 2 466 ? 53.108 108.828 19.389 1.00 63.40 466 ASP B O 1
ATOM 9040 N N . GLY C 2 467 ? 50.915 108.644 19.773 1.00 53.34 467 GLY B N 1
ATOM 9041 C CA . GLY C 2 467 ? 50.575 109.217 18.486 1.00 58.05 467 GLY B CA 1
ATOM 9042 C C . GLY C 2 467 ? 51.100 110.626 18.291 1.00 73.79 467 GLY B C 1
ATOM 9043 O O . GLY C 2 467 ? 51.492 111.015 17.184 1.00 77.82 467 GLY B O 1
ATOM 9044 N N . PHE C 2 468 ? 51.108 111.395 19.375 1.00 78.50 468 PHE B N 1
ATOM 9045 C CA . PHE C 2 468 ? 51.567 112.775 19.332 1.00 75.17 468 PHE B CA 1
ATOM 9046 C C . PHE C 2 468 ? 53.080 112.875 19.202 1.00 72.82 468 PHE B C 1
ATOM 9047 O O . PHE C 2 468 ? 53.594 113.579 18.331 1.00 64.32 468 PHE B O 1
ATOM 9055 N N . ALA C 2 469 ? 53.788 112.171 20.076 1.00 58.43 469 ALA B N 1
ATOM 9056 C CA . ALA C 2 469 ? 55.238 112.180 20.040 1.00 63.46 469 ALA B CA 1
ATOM 9057 C C . ALA C 2 469 ? 55.729 111.976 18.608 1.00 69.80 469 ALA B C 1
ATOM 9058 O O . ALA C 2 469 ? 56.526 112.766 18.108 1.00 85.91 469 ALA B O 1
ATOM 9060 N N . TYR C 2 470 ? 55.247 110.927 17.945 1.00 74.94 470 TYR B N 1
ATOM 9061 C CA . TYR C 2 470 ? 55.669 110.643 16.575 1.00 76.88 470 TYR B CA 1
ATOM 9062 C C . TYR C 2 470 ? 55.526 111.872 15.687 1.00 77.52 470 TYR B C 1
ATOM 9063 O O . TYR C 2 470 ? 56.359 112.118 14.811 1.00 74.14 470 TYR B O 1
ATOM 9072 N N . TYR C 2 471 ? 54.470 112.644 15.922 1.00 72.80 471 TYR B N 1
ATOM 9073 C CA . TYR C 2 471 ? 54.224 113.851 15.145 1.00 76.93 471 TYR B CA 1
ATOM 9074 C C . TYR C 2 471 ? 55.262 114.895 15.513 1.00 83.73 471 TYR B C 1
ATOM 9075 O O . TYR C 2 471 ? 55.860 115.537 14.645 1.00 88.70 471 TYR B O 1
ATOM 9084 N N . ALA C 2 472 ? 55.464 115.059 16.814 1.00 81.21 472 ALA B N 1
ATOM 9085 C CA . ALA C 2 472 ? 56.435 116.011 17.320 1.00 81.99 472 ALA B CA 1
ATOM 9086 C C . ALA C 2 472 ? 57.770 115.744 16.641 1.00 80.62 472 ALA B C 1
ATOM 9087 O O . ALA C 2 472 ? 58.295 116.594 15.914 1.00 81.57 472 ALA B O 1
ATOM 9089 N N . ALA C 2 473 ? 58.305 114.551 16.872 1.00 70.75 473 ALA B N 1
ATOM 9090 C CA . ALA C 2 473 ? 59.581 114.172 16.296 1.00 74.74 473 ALA B CA 1
ATOM 9091 C C . ALA C 2 473 ? 59.673 114.547 14.821 1.00 80.08 473 ALA B C 1
ATOM 9092 O O . ALA C 2 473 ? 60.470 115.405 14.451 1.00 92.54 473 ALA B O 1
ATOM 9094 N N . ARG C 2 474 ? 58.856 113.936 13.973 1.00 78.41 474 ARG B N 1
ATOM 9095 C CA . ARG C 2 474 ? 58.936 114.257 12.555 1.00 81.52 474 ARG B CA 1
ATOM 9096 C C . ARG C 2 474 ? 58.792 115.748 12.281 1.00 81.46 474 ARG B C 1
ATOM 9097 O O . ARG C 2 474 ? 59.180 116.230 11.220 1.00 85.11 474 ARG B O 1
ATOM 9105 N N . LYS C 2 475 ? 58.243 116.485 13.235 1.00 87.42 475 LYS B N 1
ATOM 9106 C CA . LYS C 2 475 ? 58.064 117.912 13.032 1.00 90.01 475 LYS B CA 1
ATOM 9107 C C . LYS C 2 475 ? 59.356 118.711 13.207 1.00 93.85 475 LYS B C 1
ATOM 9108 O O . LYS C 2 475 ? 59.586 119.691 12.486 1.00 89.59 475 LYS B O 1
ATOM 9114 N N . VAL C 2 476 ? 60.198 118.298 14.155 1.00 90.79 476 VAL B N 1
ATOM 9115 C CA . VAL C 2 476 ? 61.473 118.975 14.380 1.00 90.32 476 VAL B CA 1
ATOM 9116 C C . VAL C 2 476 ? 62.372 118.520 13.239 1.00 99.40 476 VAL B C 1
ATOM 9117 O O . VAL C 2 476 ? 63.202 119.272 12.726 1.00 106.82 476 VAL B O 1
ATOM 9121 N N . GLU C 2 477 ? 62.176 117.266 12.851 1.00 102.96 477 GLU B N 1
ATOM 9122 C CA . GLU C 2 477 ? 62.924 116.639 11.779 1.00 101.11 477 GLU B CA 1
ATOM 9123 C C . GLU C 2 477 ? 62.749 117.455 10.499 1.00 100.79 477 GLU B C 1
ATOM 9124 O O . GLU C 2 477 ? 63.630 117.480 9.642 1.00 102.30 477 GLU B O 1
ATOM 9130 N N . GLU C 2 478 ? 61.606 118.124 10.383 1.00 104.89 478 GLU B N 1
ATOM 9131 C CA . GLU C 2 478 ? 61.309 118.964 9.224 1.00 111.13 478 GLU B CA 1
ATOM 9132 C C . GLU C 2 478 ? 61.946 120.339 9.409 1.00 111.64 478 GLU B C 1
ATOM 9133 O O . GLU C 2 478 ? 62.222 121.045 8.438 1.00 106.49 478 GLU B O 1
ATOM 9139 N N . ALA C 2 479 ? 62.158 120.717 10.666 1.00 111.92 479 ALA B N 1
ATOM 9140 C CA . ALA C 2 479 ? 62.768 121.998 10.985 1.00 115.35 479 ALA B CA 1
ATOM 9141 C C . ALA C 2 479 ? 64.260 121.894 10.711 1.00 118.20 479 ALA B C 1
ATOM 9142 O O . ALA C 2 479 ? 64.865 122.814 10.165 1.00 120.15 479 ALA B O 1
ATOM 9144 N N . ALA C 2 480 ? 64.846 120.764 11.093 1.00 120.69 480 ALA B N 1
ATOM 9145 C CA . ALA C 2 480 ? 66.265 120.529 10.874 1.00 125.37 480 ALA B CA 1
ATOM 9146 C C . ALA C 2 480 ? 66.588 120.724 9.391 1.00 132.45 480 ALA B C 1
ATOM 9147 O O . ALA C 2 480 ? 67.456 121.522 9.037 1.00 138.71 480 ALA B O 1
ATOM 9149 N N . MET C 2 481 ? 65.872 120.003 8.529 1.00 135.74 481 MET B N 1
ATOM 9150 C CA . MET C 2 481 ? 66.069 120.092 7.081 1.00 136.50 481 MET B CA 1
ATOM 9151 C C . MET C 2 481 ? 65.602 121.435 6.520 1.00 137.96 481 MET B C 1
ATOM 9152 O O . MET C 2 481 ? 65.909 121.779 5.379 1.00 136.48 481 MET B O 1
ATOM 9157 N N . ARG C 2 482 ? 64.852 122.185 7.322 1.00 140.34 482 ARG B N 1
ATOM 9158 C CA . ARG C 2 482 ? 64.344 123.487 6.900 1.00 143.20 482 ARG B CA 1
ATOM 9159 C C . ARG C 2 482 ? 65.327 124.592 7.279 1.00 143.84 482 ARG B C 1
ATOM 9160 O O . ARG C 2 482 ? 65.098 125.767 6.988 1.00 143.42 482 ARG B O 1
ATOM 9168 N N . GLU C 2 483 ? 66.417 124.204 7.934 1.00 140.51 483 GLU B N 1
ATOM 9169 C CA . GLU C 2 483 ? 67.451 125.141 8.356 1.00 137.81 483 GLU B CA 1
ATOM 9170 C C . GLU C 2 483 ? 67.054 125.960 9.578 1.00 135.30 483 GLU B C 1
ATOM 9171 O O . GLU C 2 483 ? 67.819 126.812 10.023 1.00 133.80 483 GLU B O 1
ATOM 9177 N N . GLN C 2 484 ? 65.862 125.717 10.117 1.00 135.75 484 GLN B N 1
ATOM 9178 C CA . GLN C 2 484 ? 65.419 126.455 11.296 1.00 136.17 484 GLN B CA 1
ATOM 9179 C C . GLN C 2 484 ? 66.364 126.204 12.464 1.00 141.49 484 GLN B C 1
ATOM 9180 O O . GLN C 2 484 ? 67.485 125.728 12.285 1.00 146.06 484 GLN B O 1
ATOM 9186 N N . GLU C 2 485 ? 65.890 126.514 13.666 1.00 145.23 485 GLU B N 1
ATOM 9187 C CA . GLU C 2 485 ? 66.680 126.340 14.879 1.00 145.91 485 GLU B CA 1
ATOM 9188 C C . GLU C 2 485 ? 65.795 126.118 16.100 1.00 143.85 485 GLU B C 1
ATOM 9189 O O . GLU C 2 485 ? 66.283 125.796 17.186 1.00 140.16 485 GLU B O 1
ATOM 9195 N N . GLU C 2 486 ? 64.491 126.283 15.912 1.00 143.45 486 GLU B N 1
ATOM 9196 C CA . GLU C 2 486 ? 63.534 126.114 16.997 1.00 141.29 486 GLU B CA 1
ATOM 9197 C C . GLU C 2 486 ? 62.146 125.794 16.430 1.00 136.82 486 GLU B C 1
ATOM 9198 O O . GLU C 2 486 ? 61.787 126.255 15.340 1.00 129.70 486 GLU B O 1
ATOM 9204 N N . VAL C 2 487 ? 61.381 124.990 17.168 1.00 131.76 487 VAL B N 1
ATOM 9205 C CA . VAL C 2 487 ? 60.034 124.597 16.751 1.00 118.53 487 VAL B CA 1
ATOM 9206 C C . VAL C 2 487 ? 59.055 124.467 17.910 1.00 109.39 487 VAL B C 1
ATOM 9207 O O . VAL C 2 487 ? 59.397 123.967 18.985 1.00 101.03 487 VAL B O 1
ATOM 9211 N N . LYS C 2 488 ? 57.830 124.920 17.669 1.00 103.31 488 LYS B N 1
ATOM 9212 C CA . LYS C 2 488 ? 56.771 124.863 18.665 1.00 109.02 488 LYS B CA 1
ATOM 9213 C C . LYS C 2 488 ? 55.688 123.899 18.190 1.00 110.33 488 LYS B C 1
ATOM 9214 O O . LYS C 2 488 ? 55.083 124.091 17.133 1.00 106.88 488 LYS B O 1
ATOM 9220 N N . VAL C 2 489 ? 55.455 122.853 18.973 1.00 109.94 489 VAL B N 1
ATOM 9221 C CA . VAL C 2 489 ? 54.436 121.864 18.645 1.00 102.49 489 VAL B CA 1
ATOM 9222 C C . VAL C 2 489 ? 53.762 121.435 19.939 1.00 93.74 489 VAL B C 1
ATOM 9223 O O . VAL C 2 489 ? 54.384 120.829 20.815 1.00 84.18 489 VAL B O 1
ATOM 9227 N N . LYS C 2 490 ? 52.486 121.773 20.052 1.00 88.58 490 LYS B N 1
ATOM 9228 C CA . LYS C 2 490 ? 51.720 121.458 21.247 1.00 99.78 490 LYS B CA 1
ATOM 9229 C C . LYS C 2 490 ? 50.373 120.833 20.916 1.00 96.82 490 LYS B C 1
ATOM 9230 O O . LYS C 2 490 ? 49.881 120.932 19.792 1.00 88.51 490 LYS B O 1
ATOM 9236 N N . ALA C 2 491 ? 49.779 120.192 21.914 1.00 96.48 491 ALA B N 1
ATOM 9237 C CA . ALA C 2 491 ? 48.488 119.544 21.746 1.00 91.77 491 ALA B CA 1
ATOM 9238 C C . ALA C 2 491 ? 47.577 119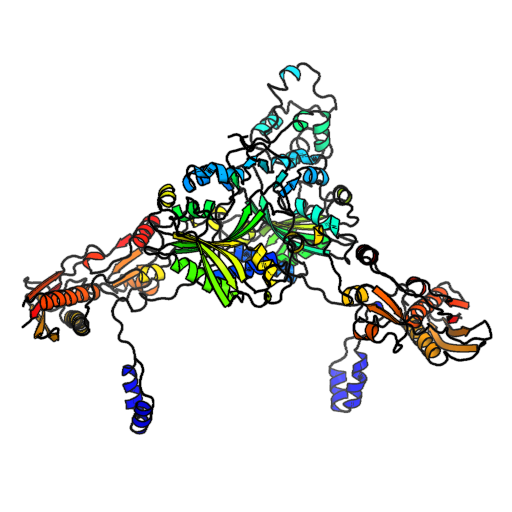.907 22.909 1.00 85.38 491 ALA B C 1
ATOM 9239 O O . ALA C 2 491 ? 47.986 119.855 24.069 1.00 81.02 491 ALA B O 1
ATOM 9241 N N . ARG C 2 492 ? 46.339 120.270 22.600 1.00 84.11 492 ARG B N 1
ATOM 9242 C CA . ARG C 2 492 ? 45.401 120.633 23.650 1.00 90.97 492 ARG B CA 1
ATOM 9243 C C . ARG C 2 492 ? 44.278 119.620 23.846 1.00 82.45 492 ARG B C 1
ATOM 9244 O O . ARG C 2 492 ? 44.410 118.678 24.627 1.00 79.62 492 ARG B O 1
ATOM 9252 N N . ILE C 2 493 ? 43.172 119.825 23.137 1.00 81.29 493 ILE B N 1
ATOM 9253 C CA . ILE C 2 493 ? 42.011 118.946 23.244 1.00 87.40 493 ILE B CA 1
ATOM 9254 C C . ILE C 2 493 ? 41.766 118.041 22.042 1.00 86.95 493 ILE B C 1
ATOM 9255 O O . ILE C 2 493 ? 41.540 118.510 20.915 1.00 70.95 493 ILE B O 1
ATOM 9260 N N . VAL C 2 494 ? 41.797 116.736 22.305 1.00 78.93 494 VAL B N 1
ATOM 9261 C CA . VAL C 2 494 ? 41.572 115.729 21.279 1.00 70.58 494 VAL B CA 1
ATOM 9262 C C . VAL C 2 494 ? 40.097 115.598 20.945 1.00 63.56 494 VAL B C 1
ATOM 9263 O O . VAL C 2 494 ? 39.263 115.394 21.830 1.00 62.86 494 VAL B O 1
ATOM 9267 N N . GLU C 2 495 ? 39.785 115.700 19.661 1.00 59.85 495 GLU B N 1
ATOM 9268 C CA . GLU C 2 495 ? 38.410 115.580 19.194 1.00 67.95 495 GLU B CA 1
ATOM 9269 C C . GLU C 2 495 ? 38.235 114.446 18.181 1.00 68.54 495 GLU B C 1
ATOM 9270 O O . GLU C 2 495 ? 37.110 114.090 17.837 1.00 58.88 495 GLU B O 1
ATOM 9276 N N . ASN C 2 496 ? 39.345 113.888 17.701 1.00 66.00 496 ASN B N 1
ATOM 9277 C CA . ASN C 2 496 ? 39.287 112.811 16.721 1.00 61.63 496 ASN B CA 1
ATOM 9278 C C . ASN C 2 496 ? 40.639 112.159 16.468 1.00 65.62 496 ASN B C 1
ATOM 9279 O O . ASN C 2 496 ? 41.651 112.556 17.046 1.00 69.95 496 ASN B O 1
ATOM 9284 N N . LEU C 2 497 ? 40.649 111.150 15.601 1.00 73.79 497 LEU B N 1
ATOM 9285 C CA . LEU C 2 497 ? 41.877 110.427 15.291 1.00 66.87 497 LEU B CA 1
ATOM 9286 C C . LEU C 2 497 ? 42.957 111.361 14.769 1.00 60.87 497 LEU B C 1
ATOM 9287 O O . LEU C 2 497 ? 44.138 111.198 15.076 1.00 49.15 497 LEU B O 1
ATOM 9292 N N . SER C 2 498 ? 42.548 112.348 13.984 1.00 59.36 498 SER B N 1
ATOM 9293 C CA . SER C 2 498 ? 43.498 113.304 13.435 1.00 63.92 498 SER B CA 1
ATOM 9294 C C . SER C 2 498 ? 44.300 114.003 14.536 1.00 62.16 498 SER B C 1
ATOM 9295 O O . SER C 2 498 ? 45.531 113.969 14.538 1.00 51.81 498 SER B O 1
ATOM 9298 N N . ASP C 2 499 ? 43.596 114.616 15.484 1.00 59.42 499 ASP B N 1
ATOM 9299 C CA . ASP C 2 499 ? 44.254 115.338 16.569 1.00 62.17 499 ASP B CA 1
ATOM 9300 C C . ASP C 2 499 ? 45.287 114.511 17.295 1.00 61.92 499 ASP B C 1
ATOM 9301 O O . ASP C 2 499 ? 46.041 115.039 18.115 1.00 72.57 499 ASP B O 1
ATOM 9306 N N . ILE C 2 500 ? 45.336 113.217 17.021 1.00 59.55 500 ILE B N 1
ATOM 9307 C CA . ILE C 2 500 ? 46.310 112.400 17.724 1.00 57.07 500 ILE B CA 1
ATOM 9308 C C . ILE C 2 500 ? 47.318 111.728 16.776 1.00 59.32 500 ILE B C 1
ATOM 9309 O O . ILE C 2 500 ? 48.052 110.815 17.166 1.00 62.12 500 ILE B O 1
ATOM 9314 N N . ASN C 2 501 ? 47.367 112.224 15.538 1.00 55.24 501 ASN B N 1
ATOM 9315 C CA . ASN C 2 501 ? 48.282 111.731 14.501 1.00 65.22 501 ASN B CA 1
ATOM 9316 C C . ASN C 2 501 ? 47.998 110.273 14.125 1.00 65.00 501 ASN B C 1
ATOM 9317 O O . ASN C 2 501 ? 48.895 109.417 14.134 1.00 55.74 501 ASN B O 1
ATOM 9322 N N . LEU C 2 502 ? 46.745 110.024 13.758 1.00 50.51 502 LEU B N 1
ATOM 9323 C CA . LEU C 2 502 ? 46.275 108.695 13.414 1.00 53.29 502 LEU B CA 1
ATOM 9324 C C . LEU C 2 502 ? 45.201 108.803 12.337 1.00 56.77 502 LEU B C 1
ATOM 9325 O O . LEU C 2 502 ? 44.478 109.800 12.282 1.00 48.60 502 LEU B O 1
ATOM 9330 N N . TYR C 2 503 ? 45.098 107.793 11.475 1.00 55.51 503 TYR B N 1
ATOM 9331 C CA . TYR C 2 503 ? 44.066 107.806 10.435 1.00 55.68 503 TYR B CA 1
ATOM 9332 C C . TYR C 2 503 ? 43.652 106.394 10.038 1.00 56.84 503 TYR B C 1
ATOM 9333 O O . TYR C 2 503 ? 44.249 105.404 10.474 1.00 48.25 503 TYR B O 1
ATOM 9342 N N . ILE C 2 504 ? 42.615 106.326 9.211 1.00 47.05 504 ILE B N 1
ATOM 9343 C CA . ILE C 2 504 ? 42.104 105.075 8.680 1.00 52.68 504 ILE B CA 1
ATOM 9344 C C . ILE C 2 504 ? 41.702 105.429 7.256 1.00 54.71 504 ILE B C 1
ATOM 9345 O O . ILE C 2 504 ? 41.202 106.526 7.006 1.00 60.05 504 ILE B O 1
ATOM 9350 N N . HIS C 2 505 ? 41.916 104.504 6.330 1.00 54.13 505 HIS B N 1
ATOM 9351 C CA . HIS C 2 505 ? 41.583 104.722 4.928 1.00 48.94 505 HIS B CA 1
ATOM 9352 C C . HIS C 2 505 ? 40.101 105.060 4.735 1.00 49.72 505 HIS B C 1
ATOM 9353 O O . HIS C 2 505 ? 39.225 104.537 5.432 1.00 48.04 505 HIS B O 1
ATOM 9360 N N . GLU C 2 506 ? 39.828 105.942 3.781 1.00 44.14 506 GLU B N 1
ATOM 9361 C CA . GLU C 2 506 ? 38.462 106.362 3.523 1.00 53.85 506 GLU B CA 1
ATOM 9362 C C . GLU C 2 506 ? 37.445 105.230 3.386 1.00 57.11 506 GLU B C 1
ATOM 9363 O O . GLU C 2 506 ? 36.272 105.413 3.709 1.00 77.07 506 GLU B O 1
ATOM 9369 N N . ASN C 2 507 ? 37.867 104.062 2.919 1.00 51.23 507 ASN B N 1
ATOM 9370 C CA . ASN C 2 507 ? 36.905 102.977 2.757 1.00 51.66 507 ASN B CA 1
ATOM 9371 C C . ASN C 2 507 ? 36.514 102.369 4.099 1.00 54.63 507 ASN B C 1
ATOM 9372 O O . ASN C 2 507 ? 35.373 101.931 4.269 1.00 42.78 507 ASN B O 1
ATOM 9377 N N . VAL C 2 508 ? 37.442 102.350 5.056 1.00 44.71 508 VAL B N 1
ATOM 9378 C CA . VAL C 2 508 ? 37.128 101.784 6.359 1.00 54.51 508 VAL B CA 1
ATOM 9379 C C . VAL C 2 508 ? 36.198 102.735 7.092 1.00 56.99 508 VAL B C 1
ATOM 9380 O O . VAL C 2 508 ? 35.324 102.312 7.851 1.00 69.37 508 VAL B O 1
ATOM 9384 N N . ARG C 2 509 ? 36.390 104.027 6.856 1.00 54.58 509 ARG B N 1
ATOM 9385 C CA . ARG C 2 509 ? 35.560 105.040 7.483 1.00 51.36 509 ARG B CA 1
ATOM 9386 C C . ARG C 2 509 ? 34.128 104.890 6.939 1.00 55.15 509 ARG B C 1
ATOM 9387 O O . ARG C 2 509 ? 33.154 104.903 7.705 1.00 51.30 509 ARG B O 1
ATOM 9395 N N . ARG C 2 510 ? 34.003 104.744 5.619 1.00 40.46 510 ARG B N 1
ATOM 9396 C CA . ARG C 2 510 ? 32.693 104.556 5.011 1.00 46.21 510 ARG B CA 1
ATOM 9397 C C . ARG C 2 510 ? 32.080 103.264 5.557 1.00 57.48 510 ARG B C 1
ATOM 9398 O O . ARG C 2 510 ? 30.857 103.167 5.734 1.00 58.94 510 ARG B O 1
ATOM 9406 N N . TYR C 2 511 ? 32.937 102.276 5.819 1.00 50.45 511 TYR B N 1
ATOM 9407 C CA . TYR C 2 511 ? 32.481 101.005 6.356 1.00 48.96 511 TYR B CA 1
ATOM 9408 C C . TYR C 2 511 ? 31.814 101.214 7.708 1.00 49.80 511 TYR B C 1
ATOM 9409 O O . TYR C 2 511 ? 30.658 100.819 7.909 1.00 42.50 511 TYR B O 1
ATOM 9418 N N . ILE C 2 512 ? 32.564 101.816 8.634 1.00 45.01 512 ILE B N 1
ATOM 9419 C CA . ILE C 2 512 ? 32.070 102.080 9.976 1.00 45.47 512 ILE B CA 1
ATOM 9420 C C . ILE C 2 512 ? 30.770 102.884 9.997 1.00 50.96 512 ILE B C 1
ATOM 9421 O O . ILE C 2 512 ? 29.899 102.626 10.822 1.00 55.80 512 ILE B O 1
ATOM 9426 N N . LEU C 2 513 ? 30.621 103.843 9.091 1.00 52.46 513 LEU B N 1
ATOM 9427 C CA . LEU C 2 513 ? 29.387 104.606 9.047 1.00 52.06 513 LEU B CA 1
ATOM 9428 C C . LEU C 2 513 ? 28.265 103.693 8.608 1.00 57.44 513 LEU B C 1
ATOM 9429 O O . LEU C 2 513 ? 27.192 103.678 9.204 1.00 61.49 513 LEU B O 1
ATOM 9434 N N . TRP C 2 514 ? 28.522 102.935 7.550 1.00 65.14 514 TRP B N 1
ATOM 9435 C CA . TRP C 2 514 ? 27.534 102.011 7.016 1.00 65.37 514 TRP B CA 1
ATOM 9436 C C . TRP C 2 514 ? 27.045 101.056 8.099 1.00 67.51 514 TRP B C 1
ATOM 9437 O O . TRP C 2 514 ? 25.841 100.811 8.227 1.00 66.12 514 TRP B O 1
ATOM 9448 N N . LYS C 2 515 ? 27.983 100.521 8.874 1.00 61.75 515 LYS B N 1
ATOM 9449 C CA . LYS C 2 515 ? 27.645 99.601 9.953 1.00 63.61 515 LYS B CA 1
ATOM 9450 C C . LYS C 2 515 ? 27.162 100.375 11.185 1.00 60.88 515 LYS B C 1
ATOM 9451 O O . LYS C 2 515 ? 26.978 99.805 12.261 1.00 55.91 515 LYS B O 1
ATOM 9457 N N . LYS C 2 516 ? 26.947 101.675 11.009 1.00 62.44 516 LYS B N 1
ATOM 9458 C CA . LYS C 2 516 ? 26.505 102.556 12.089 1.00 60.27 516 LYS B CA 1
ATOM 9459 C C . LYS C 2 516 ? 27.380 102.427 13.328 1.00 53.26 516 LYS B C 1
ATOM 9460 O O . LYS C 2 516 ? 26.889 102.363 14.446 1.00 48.27 516 LYS B O 1
ATOM 9466 N N . GLY C 2 517 ? 28.689 102.374 13.121 1.00 51.20 517 GLY B N 1
ATOM 9467 C CA . GLY C 2 517 ? 29.599 102.284 14.245 1.00 48.62 517 GLY B CA 1
ATOM 9468 C C . GLY C 2 517 ? 29.963 103.698 14.647 1.00 50.30 517 GLY B C 1
ATOM 9469 O O . GLY C 2 517 ? 29.535 104.652 13.996 1.00 46.90 517 GLY B O 1
ATOM 9470 N N . LYS C 2 518 ? 30.738 103.853 15.710 1.00 45.45 518 LYS B N 1
ATOM 9471 C CA . LYS C 2 518 ? 31.127 105.184 16.123 1.00 56.78 518 LYS B CA 1
ATOM 9472 C C . LYS C 2 518 ? 32.586 105.283 16.495 1.00 57.46 518 LYS B C 1
ATOM 9473 O O . LYS C 2 518 ? 33.228 104.289 16.847 1.00 61.81 518 LYS B O 1
ATOM 9479 N N . ILE C 2 519 ? 33.112 106.496 16.378 1.00 52.51 519 ILE B N 1
ATOM 9480 C CA . ILE C 2 519 ? 34.491 106.763 16.733 1.00 52.97 519 ILE B CA 1
ATOM 9481 C C . ILE C 2 519 ? 34.437 107.761 17.873 1.00 53.79 519 ILE B C 1
ATOM 9482 O O . ILE C 2 519 ? 33.863 108.838 17.724 1.00 57.01 519 ILE B O 1
ATOM 9487 N N . ASP C 2 520 ? 35.005 107.383 19.016 1.00 55.08 520 ASP B N 1
ATOM 9488 C CA . ASP C 2 520 ? 35.032 108.241 20.190 1.00 52.85 520 ASP B CA 1
ATOM 9489 C C . ASP C 2 520 ? 36.446 108.385 20.716 1.00 57.50 520 ASP B C 1
ATOM 9490 O O . ASP C 2 520 ? 36.887 107.643 21.606 1.00 50.65 520 ASP B O 1
ATOM 9495 N N . VAL C 2 521 ? 37.151 109.348 20.131 1.00 61.56 521 VAL B N 1
ATOM 9496 C CA . VAL C 2 521 ? 38.525 109.668 20.488 1.00 65.85 521 VAL B CA 1
ATOM 9497 C C . VAL C 2 521 ? 38.517 111.136 20.914 1.00 63.64 521 VAL B C 1
ATOM 9498 O O . VAL C 2 521 ? 38.581 112.050 20.077 1.00 48.83 521 VAL B O 1
ATOM 9502 N N . ARG C 2 522 ? 38.410 111.339 22.226 1.00 62.22 522 ARG B N 1
ATOM 9503 C CA . ARG C 2 522 ? 38.359 112.676 22.812 1.00 64.38 522 ARG B CA 1
ATOM 9504 C C . ARG C 2 522 ? 39.178 112.753 24.089 1.00 63.40 522 ARG B C 1
ATOM 9505 O O . ARG C 2 522 ? 39.656 111.734 24.599 1.00 57.85 522 ARG B O 1
ATOM 9513 N N . GLY C 2 523 ? 39.343 113.971 24.598 1.00 61.79 523 GLY B N 1
ATOM 9514 C CA . GLY C 2 523 ? 40.077 114.135 25.836 1.00 74.41 523 GLY B CA 1
ATOM 9515 C C . GLY C 2 523 ? 41.109 115.239 25.902 1.00 78.98 523 GLY B C 1
ATOM 9516 O O . GLY C 2 523 ? 41.591 115.722 24.877 1.00 80.39 523 GLY B O 1
ATOM 9517 N N . PRO C 2 524 ? 41.452 115.669 27.125 1.00 83.66 524 PRO B N 1
ATOM 9518 C CA . PRO C 2 524 ? 42.434 116.719 27.397 1.00 82.96 524 PRO B CA 1
ATOM 9519 C C . PRO C 2 524 ? 43.864 116.179 27.324 1.00 80.30 524 PRO B C 1
ATOM 9520 O O . PRO C 2 524 ? 44.352 115.521 28.258 1.00 72.19 524 PRO B O 1
ATOM 9524 N N . LEU C 2 525 ? 44.525 116.451 26.204 1.00 73.93 525 LEU B N 1
ATOM 9525 C CA . LEU C 2 525 ? 45.891 115.998 26.016 1.00 82.23 525 LEU B CA 1
ATOM 9526 C C . LEU C 2 525 ? 46.801 117.010 26.680 1.00 86.44 525 LEU B C 1
ATOM 9527 O O . LEU C 2 525 ? 47.643 116.653 27.509 1.00 92.24 525 LEU B O 1
ATOM 9532 N N . PHE C 2 526 ? 46.619 118.275 26.305 1.00 85.72 526 PHE B N 1
ATOM 9533 C CA . PHE C 2 526 ? 47.409 119.374 26.849 1.00 87.78 526 PHE B CA 1
ATOM 9534 C C . PHE C 2 526 ? 48.851 118.961 27.152 1.00 89.85 526 PHE B C 1
ATOM 9535 O O . PHE C 2 526 ? 49.231 118.708 28.301 1.00 88.04 526 PHE B O 1
ATOM 9543 N N . VAL C 2 527 ? 49.643 118.886 26.092 1.00 87.13 527 VAL B N 1
ATOM 9544 C CA . VAL C 2 527 ? 51.043 118.515 26.195 1.00 91.27 527 VAL B CA 1
ATOM 9545 C C . VAL C 2 527 ? 51.783 119.334 25.137 1.00 92.42 527 VAL B C 1
ATOM 9546 O O . VAL C 2 527 ? 51.335 119.437 23.992 1.00 85.51 527 VAL B O 1
ATOM 9550 N N . THR C 2 528 ? 52.900 119.941 25.532 1.00 98.04 528 THR B N 1
ATOM 9551 C CA . THR C 2 528 ? 53.675 120.772 24.616 1.00 102.57 528 THR B CA 1
ATOM 9552 C C . THR C 2 528 ? 55.134 120.361 24.543 1.00 101.69 528 THR B C 1
ATOM 9553 O O . THR C 2 528 ? 55.753 120.032 25.555 1.00 100.18 528 THR B O 1
ATOM 9557 N N . VAL C 2 529 ? 55.683 120.385 23.335 1.00 108.25 529 VAL B N 1
ATOM 9558 C CA . VAL C 2 529 ? 57.076 120.020 23.143 1.00 114.64 529 VAL B CA 1
ATOM 9559 C C . VAL C 2 529 ? 57.825 121.121 22.404 1.00 113.59 529 VAL B C 1
ATOM 9560 O O . VAL C 2 529 ? 57.313 121.714 21.444 1.00 99.24 529 VAL B O 1
ATOM 9564 N N . LYS C 2 530 ? 59.037 121.391 22.883 1.00 115.09 530 LYS B N 1
ATOM 9565 C CA . LYS C 2 530 ? 59.908 122.400 22.303 1.00 111.65 530 LYS B CA 1
ATOM 9566 C C . LYS C 2 530 ? 61.283 121.802 22.055 1.00 107.06 530 LYS B C 1
ATOM 9567 O O . LYS C 2 530 ? 61.725 120.909 22.776 1.00 97.92 530 LYS B O 1
ATOM 9573 N N . ALA C 2 531 ? 61.950 122.300 21.022 1.00 114.76 531 ALA B N 1
ATOM 9574 C CA . ALA C 2 531 ? 63.283 121.831 20.676 1.00 124.58 531 ALA B CA 1
ATOM 9575 C C . ALA C 2 531 ? 64.065 122.956 20.010 1.00 127.27 531 ALA B C 1
ATOM 9576 O O . ALA C 2 531 ? 63.481 123.881 19.438 1.00 124.45 531 ALA B O 1
ATOM 9578 N N . GLU C 2 532 ? 65.387 122.873 20.089 1.00 129.94 532 GLU B N 1
ATOM 9579 C CA . GLU C 2 532 ? 66.252 123.887 19.504 1.00 135.50 532 GLU B CA 1
ATOM 9580 C C . GLU C 2 532 ? 67.433 123.206 18.817 1.00 136.52 532 GLU B C 1
ATOM 9581 O O . GLU C 2 532 ? 68.287 122.622 19.481 1.00 135.51 532 GLU B O 1
ATOM 9587 N N . ILE C 2 533 ? 67.470 123.263 17.487 1.00 140.44 533 ILE B N 1
ATOM 9588 C CA . ILE C 2 533 ? 68.562 122.643 16.741 1.00 149.57 533 ILE B CA 1
ATOM 9589 C C . ILE C 2 533 ? 69.678 123.652 16.520 1.00 155.77 533 ILE B C 1
ATOM 9590 O O . ILE C 2 533 ? 69.421 124.826 16.250 1.00 159.52 533 ILE B O 1
ATOM 9595 N N . GLU C 2 534 ? 70.918 123.187 16.635 1.00 159.07 534 GLU B N 1
ATOM 9596 C CA . GLU C 2 534 ? 72.079 124.050 16.454 1.00 160.31 534 GLU B CA 1
ATOM 9597 C C . GLU C 2 534 ? 73.184 123.307 15.711 1.00 160.38 534 GLU B C 1
ATOM 9598 O O . GLU C 2 534 ? 73.553 123.753 14.603 1.00 159.16 534 GLU B O 1
#

InterPro domains:
  IPR002319 Phenylalanyl-tRNA synthetase [PF01409] (112-351)
  IPR005246 O-phosphoseryl-tRNA(Cys) ligase [MF_01674] (1-534)
  IPR005246 O-phosphoseryl-tRNA(Cys) ligase [TIGR00470] (1-534)
  IPR006195 Aminoacyl-tRNA synthetase, class II [PS50862] (165-349)
  IPR041590 O-phosphoserine--tRNA(Cys) ligase, C-terminal domain [PF18006] (432-462)
  IPR045864 Class II Aminoacyl-tRNA synthetase/Biotinyl protein ligase (BPL) and lipoyl protein ligase (LPL) [G3DSA:3.30.930.10] (42-353)
  IPR045864 Class II Aminoacyl-tRNA synthetase/Biotinyl protein ligase (BPL) and lipoyl protein ligase (LPL) [SSF55681] (35-348)

Nearest PDB structures (foldseek):
  2du3-assembly1_B  TM=1.002E+00  e=5.153E-97  Archaeoglobus fulgidus
  2du5-assembly1_B  TM=1.001E+00  e=4.773E-91  Archaeoglobus fulgidus
  2du4-assembly1_A-2  TM=9.945E-01  e=2.458E-89  Archaeoglobus fulgidus
  2du3-assembly1_A  TM=9.953E-01  e=1.586E-87  Archaeoglobus fulgidus
  2du5-assembly1_A  TM=9.948E-01  e=5.235E-85  Archaeoglobus fulgidus

GO terms:
  GO:0042802 identical protein binding (F, IPI)

CATH classification: 3.30.930.10

Organism: Archaeoglobus fulgidus (strain ATCC 49558 / DSM 4304 / JCM 9628 / NBRC 100126 / VC-16) (NCBI:txid224325)

Radius of gyration: 40.53 Å; Cα contacts (8 Å, |Δi|>4): 1979; chains: 2; bounding box: 108×125×80 Å